Protein AF-A0A954NKF8-F1 (afdb_monomer_lite)

Radius of gyration: 33.63 Å; chains: 1; bounding box: 90×71×107 Å

pLDDT: mean 89.9, std 11.7, range [33.16, 98.81]

Structure (mmCIF, N/CA/C/O backbone):
data_AF-A0A954NKF8-F1
#
_entry.id   AF-A0A954NKF8-F1
#
loop_
_atom_site.group_PDB
_atom_site.id
_atom_site.type_symbol
_atom_site.label_atom_id
_atom_site.label_alt_id
_atom_site.label_comp_id
_atom_site.label_asym_id
_atom_site.label_entity_id
_atom_site.label_seq_id
_atom_site.pdbx_PDB_ins_code
_atom_site.Cartn_x
_atom_site.Cartn_y
_atom_site.Cartn_z
_atom_site.occupancy
_atom_site.B_iso_or_equiv
_atom_site.auth_seq_id
_atom_site.auth_comp_id
_atom_site.auth_asym_id
_atom_site.auth_atom_id
_atom_site.pdbx_PDB_model_num
ATOM 1 N N . MET A 1 1 ? -56.149 -6.174 -17.807 1.00 36.94 1 MET A N 1
ATOM 2 C CA . MET A 1 1 ? -55.760 -5.560 -16.526 1.00 36.94 1 MET A CA 1
ATOM 3 C C . MET A 1 1 ? -54.272 -5.308 -16.610 1.00 36.94 1 MET A C 1
ATOM 5 O O . MET A 1 1 ? -53.499 -6.252 -16.562 1.00 36.94 1 MET A O 1
ATOM 9 N N . THR A 1 2 ? -53.902 -4.068 -16.906 1.00 33.16 2 THR A N 1
ATOM 10 C CA . THR A 1 2 ? -52.541 -3.553 -16.732 1.00 33.16 2 THR A CA 1
ATOM 11 C C . THR A 1 2 ? -52.209 -3.615 -15.239 1.00 33.16 2 THR A C 1
ATOM 13 O O . THR A 1 2 ? -53.061 -3.211 -14.444 1.00 33.16 2 THR A O 1
ATOM 16 N N . PRO A 1 3 ? -51.048 -4.147 -14.825 1.00 40.28 3 PRO A N 1
ATOM 17 C CA . PRO A 1 3 ? -50.656 -4.071 -13.428 1.00 40.28 3 PRO A CA 1
ATOM 18 C C . PRO A 1 3 ? -50.385 -2.597 -13.118 1.00 40.28 3 PRO A C 1
ATOM 20 O O . PRO A 1 3 ? -49.596 -1.953 -13.806 1.00 40.28 3 PRO A O 1
ATOM 23 N N . SER A 1 4 ? -51.100 -2.034 -12.145 1.00 39.47 4 SER A N 1
ATOM 24 C CA . SER A 1 4 ? -50.752 -0.726 -11.603 1.00 39.47 4 SER A CA 1
ATOM 25 C C . SER A 1 4 ? -49.423 -0.876 -10.868 1.00 39.47 4 SER A C 1
ATOM 27 O O . SER A 1 4 ? -49.367 -1.603 -9.877 1.00 39.47 4 SER A O 1
ATOM 29 N N . CYS A 1 5 ? -48.369 -0.211 -11.345 1.00 38.78 5 CYS A N 1
ATOM 30 C CA . CYS A 1 5 ? -47.224 0.114 -10.501 1.00 38.78 5 CYS A CA 1
ATOM 31 C C . CYS A 1 5 ? -47.766 0.879 -9.291 1.00 38.78 5 CYS A C 1
ATOM 33 O O . CYS A 1 5 ? -48.276 1.988 -9.448 1.00 38.78 5 CYS A O 1
ATOM 35 N N . SER A 1 6 ? -47.721 0.273 -8.107 1.00 48.22 6 SER A N 1
ATOM 36 C CA . SER A 1 6 ? -47.749 1.043 -6.869 1.00 48.22 6 SER A CA 1
ATOM 37 C C . SER A 1 6 ? -46.534 1.965 -6.901 1.00 48.22 6 SER A C 1
ATOM 39 O O . SER A 1 6 ? -45.430 1.491 -7.177 1.00 48.22 6 SER A O 1
ATOM 41 N N . ALA A 1 7 ? -46.738 3.266 -6.694 1.00 60.78 7 ALA A N 1
ATOM 42 C CA . ALA A 1 7 ? -45.627 4.170 -6.433 1.00 60.78 7 ALA A CA 1
ATOM 43 C C . ALA A 1 7 ? -44.841 3.599 -5.244 1.00 60.78 7 ALA A C 1
ATOM 45 O O . ALA A 1 7 ? -45.456 3.161 -4.271 1.00 60.78 7 ALA A O 1
ATOM 46 N N . LEU A 1 8 ? -43.518 3.503 -5.375 1.00 72.62 8 LEU A N 1
ATOM 47 C CA . LEU A 1 8 ? -42.673 3.182 -4.231 1.00 72.62 8 LEU A CA 1
ATOM 48 C C . LEU A 1 8 ? -42.855 4.310 -3.215 1.00 72.62 8 LEU A C 1
ATOM 50 O O . LEU A 1 8 ? -42.860 5.475 -3.604 1.00 72.62 8 LEU A O 1
ATOM 54 N N . GLU A 1 9 ? -43.055 3.957 -1.951 1.00 90.94 9 GLU A N 1
ATOM 55 C CA . GLU A 1 9 ? -43.051 4.919 -0.851 1.00 90.94 9 GLU A CA 1
ATOM 56 C C . GLU A 1 9 ? -41.655 5.561 -0.809 1.00 90.94 9 GLU A C 1
ATOM 58 O O . GLU A 1 9 ? -40.645 4.845 -0.811 1.00 90.94 9 GLU A O 1
ATOM 63 N N . THR A 1 10 ? -41.586 6.894 -0.841 1.00 92.31 10 THR A N 1
ATOM 64 C CA . THR A 1 10 ? -40.329 7.654 -0.863 1.00 92.31 10 THR A CA 1
ATOM 65 C C . THR A 1 10 ? -40.210 8.576 0.348 1.00 92.31 10 THR A C 1
ATOM 67 O O . THR A 1 10 ? -41.198 8.974 0.964 1.00 92.31 10 THR A O 1
ATOM 70 N N . GLY A 1 11 ? -38.968 8.899 0.698 1.00 93.62 11 GLY A N 1
ATOM 71 C CA . GLY A 1 11 ? -38.598 9.960 1.629 1.00 93.62 11 GLY A CA 1
ATOM 72 C C . GLY A 1 11 ? -37.451 10.790 1.053 1.00 93.62 11 GLY A C 1
ATOM 73 O O . GLY A 1 11 ? -36.958 10.520 -0.047 1.00 93.62 11 GLY A O 1
ATOM 74 N N . GLN A 1 12 ? -37.013 11.814 1.783 1.00 94.44 12 GLN A N 1
ATOM 75 C CA . GLN A 1 12 ? -35.917 12.686 1.356 1.00 94.44 12 GLN A CA 1
ATOM 76 C C . GLN A 1 12 ? -34.671 12.496 2.214 1.00 94.44 12 GLN A C 1
ATOM 78 O O . GLN A 1 12 ? -34.742 12.543 3.437 1.00 94.44 12 GLN A O 1
ATOM 83 N N . LEU A 1 13 ? -33.513 12.378 1.573 1.00 94.38 13 LEU A N 1
ATOM 84 C CA . LEU A 1 13 ? -32.202 12.472 2.205 1.00 94.38 13 LEU A CA 1
ATOM 85 C C . LEU A 1 13 ? -31.575 13.828 1.884 1.00 94.38 13 LEU A C 1
ATOM 87 O O . LEU A 1 13 ? -31.317 14.128 0.723 1.00 94.38 13 LEU A O 1
ATOM 91 N N . VAL A 1 14 ? -31.267 14.622 2.902 1.00 94.56 14 VAL A N 1
ATOM 92 C CA . VAL A 1 14 ? -30.462 15.843 2.765 1.00 94.56 14 VAL A CA 1
ATOM 93 C C . VAL A 1 14 ? -29.092 15.577 3.363 1.00 94.56 14 VAL A C 1
ATOM 95 O O . VAL A 1 14 ? -28.985 15.310 4.558 1.00 94.56 14 VAL A O 1
ATOM 98 N N . VAL A 1 15 ? -28.034 15.661 2.557 1.00 91.50 15 VAL A N 1
ATOM 99 C CA . VAL A 1 15 ? -26.662 15.453 3.044 1.00 91.50 15 VAL A CA 1
ATOM 100 C C . VAL A 1 15 ? -25.975 16.802 3.218 1.00 91.50 15 VAL A C 1
ATOM 102 O O . VAL A 1 15 ? -25.683 17.494 2.243 1.00 91.50 15 VAL A O 1
ATOM 105 N N . ALA A 1 16 ? -25.727 17.187 4.466 1.00 90.69 16 ALA A N 1
ATOM 106 C CA . ALA A 1 16 ? -25.085 18.438 4.836 1.00 90.69 16 ALA A CA 1
ATOM 107 C C . ALA A 1 16 ? -23.667 18.168 5.356 1.00 90.69 16 ALA A C 1
ATOM 109 O O . ALA A 1 16 ? -23.477 17.735 6.492 1.00 90.69 16 ALA A O 1
ATOM 110 N N . VAL A 1 17 ? -22.657 18.427 4.524 1.00 90.81 17 VAL A N 1
ATOM 111 C CA . VAL A 1 17 ? -21.244 18.257 4.884 1.00 90.81 17 VAL A CA 1
ATOM 112 C C . VAL A 1 17 ? -20.531 19.600 4.887 1.00 90.81 17 VAL A C 1
ATOM 114 O O . VAL A 1 17 ? -20.673 20.402 3.960 1.00 90.81 17 VAL A O 1
ATOM 117 N N . THR A 1 18 ? -19.757 19.834 5.943 1.00 90.75 18 THR A N 1
ATOM 118 C CA . THR A 1 18 ? -18.927 21.033 6.107 1.00 90.75 18 THR A CA 1
ATOM 119 C C . THR A 1 18 ? -17.443 20.691 6.183 1.00 90.75 18 THR A C 1
ATOM 121 O O . THR A 1 18 ? -17.066 19.561 6.504 1.00 90.75 18 THR A O 1
ATOM 124 N N . ASP A 1 19 ? -16.585 21.664 5.891 1.00 85.00 19 ASP A N 1
ATOM 125 C CA . ASP A 1 19 ? -15.143 21.557 6.099 1.00 85.00 19 ASP A CA 1
ATOM 126 C C . ASP A 1 19 ? -14.715 21.862 7.552 1.00 85.00 19 ASP A C 1
ATOM 128 O O . ASP A 1 19 ? -15.508 22.170 8.451 1.00 85.00 19 ASP A O 1
ATOM 132 N N . GLY A 1 20 ? -13.404 21.807 7.795 1.00 75.31 20 GLY A N 1
ATOM 133 C CA . GLY A 1 20 ? -12.799 22.152 9.081 1.00 75.31 20 GLY A CA 1
ATOM 134 C C . GLY A 1 20 ? -13.028 23.604 9.534 1.00 75.31 20 GLY A C 1
ATOM 135 O O . GLY A 1 20 ? -12.836 23.890 10.712 1.00 75.31 20 GLY A O 1
ATOM 136 N N . GLN A 1 21 ? -13.472 24.511 8.668 1.00 75.81 21 GLN A N 1
ATOM 137 C CA . GLN A 1 21 ? -13.797 25.907 8.988 1.00 75.81 21 GLN A CA 1
ATOM 138 C C . GLN A 1 21 ? -15.314 26.167 9.047 1.00 75.81 21 GLN A C 1
ATOM 140 O O . GLN A 1 21 ? -15.734 27.300 9.281 1.00 75.81 21 GLN A O 1
ATOM 145 N N . GLY A 1 22 ? -16.143 25.129 8.881 1.00 76.81 22 GLY A N 1
ATOM 146 C CA . GLY A 1 22 ? -17.603 25.243 8.841 1.00 76.81 22 GLY A CA 1
ATOM 147 C C . GLY A 1 22 ? -18.142 25.744 7.497 1.00 76.81 22 GLY A C 1
ATOM 148 O O . GLY A 1 22 ? -19.313 26.110 7.411 1.00 76.81 22 GLY A O 1
ATOM 149 N N . GLY A 1 23 ? -17.302 25.783 6.461 1.00 84.38 23 GLY A N 1
ATOM 150 C CA . GLY A 1 23 ? -17.681 26.090 5.091 1.00 84.38 23 GLY A CA 1
ATOM 151 C C . GLY A 1 23 ? -18.401 24.919 4.431 1.00 84.38 23 GLY A C 1
ATOM 152 O O . GLY A 1 23 ? -18.084 23.754 4.663 1.00 84.38 23 GLY A O 1
ATOM 153 N N . ASN A 1 24 ? -19.377 25.243 3.595 1.00 87.31 24 ASN A N 1
ATOM 154 C CA . ASN A 1 24 ? -20.095 24.285 2.767 1.00 87.31 24 ASN A CA 1
ATOM 155 C C . ASN A 1 24 ? -19.188 23.755 1.646 1.00 87.31 24 ASN A C 1
ATOM 157 O O . ASN A 1 24 ? -18.504 24.550 1.006 1.00 87.31 24 ASN A O 1
ATOM 161 N N . VAL A 1 25 ? -19.195 22.440 1.395 1.00 90.50 25 VAL A N 1
ATOM 162 C CA . VAL A 1 25 ? -18.339 21.813 0.371 1.00 90.50 25 VAL A CA 1
ATOM 163 C C . VAL A 1 25 ? -19.092 20.809 -0.496 1.00 90.50 25 VAL A C 1
ATOM 165 O O . VAL A 1 25 ? -20.020 20.151 -0.024 1.00 90.50 25 VAL A O 1
ATOM 168 N N . ALA A 1 26 ? -18.654 20.649 -1.746 1.00 94.25 26 ALA A N 1
ATOM 169 C CA . ALA A 1 26 ? -18.991 19.484 -2.562 1.00 94.25 26 ALA A CA 1
ATOM 170 C C . ALA A 1 26 ? -18.210 18.229 -2.126 1.00 94.25 26 ALA A C 1
ATOM 172 O O . ALA A 1 26 ? -17.082 18.333 -1.614 1.00 94.25 26 ALA A O 1
ATOM 173 N N . PHE A 1 27 ? -18.802 17.051 -2.349 1.00 95.81 27 PHE A N 1
ATOM 174 C CA . PHE A 1 27 ? -18.235 15.742 -1.999 1.00 95.81 27 PHE A CA 1
ATOM 175 C C . PHE A 1 27 ? -18.792 14.606 -2.861 1.00 95.81 27 PHE A C 1
ATOM 177 O O . PHE A 1 27 ? -19.861 14.716 -3.467 1.00 95.81 27 PHE A O 1
ATOM 184 N N . ARG A 1 28 ? -18.058 13.491 -2.882 1.00 96.62 28 ARG A N 1
ATOM 185 C CA . ARG A 1 28 ? -18.485 12.224 -3.478 1.00 96.62 28 ARG A CA 1
ATOM 186 C C . ARG A 1 28 ? -19.195 11.373 -2.436 1.00 96.62 28 ARG A C 1
ATOM 188 O O . ARG A 1 28 ? -18.760 11.309 -1.288 1.00 96.62 28 ARG A O 1
ATOM 195 N N . ILE A 1 29 ? -20.238 10.670 -2.856 1.00 96.56 29 ILE A N 1
ATOM 196 C CA . ILE A 1 29 ? -20.943 9.682 -2.044 1.00 96.56 29 ILE A CA 1
ATOM 197 C C . ILE A 1 29 ? -21.120 8.375 -2.821 1.00 96.56 29 ILE A C 1
ATOM 199 O O . ILE A 1 29 ? -21.494 8.369 -3.994 1.00 96.56 29 ILE A O 1
ATOM 203 N N . HIS A 1 30 ? -20.846 7.269 -2.138 1.00 96.44 30 HIS A N 1
ATOM 204 C CA . HIS A 1 30 ? -21.236 5.915 -2.519 1.00 96.44 30 HIS A CA 1
ATOM 205 C C . HIS A 1 30 ? -22.411 5.543 -1.637 1.00 96.44 30 HIS A C 1
ATOM 207 O O . HIS A 1 30 ? -22.286 5.604 -0.415 1.00 96.44 30 HIS A O 1
ATOM 213 N N . LEU A 1 31 ? -23.542 5.182 -2.228 1.00 96.31 31 LEU A N 1
ATOM 214 C CA . LEU A 1 31 ? -24.757 4.869 -1.484 1.00 96.31 31 LEU A CA 1
ATOM 215 C C . LEU A 1 31 ? -25.280 3.512 -1.942 1.00 96.31 31 LEU A C 1
ATOM 217 O O . LEU A 1 31 ? -25.488 3.299 -3.137 1.00 96.31 31 LEU A O 1
ATOM 221 N N . LYS A 1 32 ? -25.471 2.597 -0.994 1.00 96.62 32 LYS A N 1
ATOM 222 C CA . LYS A 1 32 ? -25.982 1.247 -1.241 1.00 96.62 32 LYS A CA 1
ATOM 223 C C . LYS A 1 32 ? -27.202 0.982 -0.378 1.00 96.62 32 LYS A C 1
ATOM 225 O O . LYS A 1 32 ? -27.255 1.451 0.758 1.00 96.62 32 LYS A O 1
ATOM 230 N N . ASP A 1 33 ? -28.172 0.254 -0.907 1.00 95.44 33 ASP A N 1
ATOM 231 C CA . ASP A 1 33 ? -29.338 -0.178 -0.138 1.00 95.44 33 ASP A CA 1
ATOM 232 C C . ASP A 1 33 ? -29.016 -1.377 0.777 1.00 95.44 33 ASP A C 1
ATOM 234 O O . ASP A 1 33 ? -27.904 -1.914 0.781 1.00 95.44 33 ASP A O 1
ATOM 238 N N . ALA A 1 34 ? -30.004 -1.827 1.550 1.00 92.19 34 ALA A N 1
ATOM 239 C CA . ALA A 1 34 ? -29.872 -2.969 2.456 1.00 92.19 34 ALA A CA 1
ATOM 240 C C . ALA A 1 34 ? -29.464 -4.291 1.770 1.00 92.19 34 ALA A C 1
ATOM 242 O O . ALA A 1 34 ? -28.945 -5.189 2.437 1.00 92.19 34 ALA A O 1
ATOM 243 N N . SER A 1 35 ? -29.700 -4.432 0.461 1.00 91.81 35 SER A N 1
ATOM 244 C CA . SER A 1 35 ? -29.277 -5.593 -0.333 1.00 91.81 35 SER A CA 1
ATOM 245 C C . SER A 1 35 ? -27.851 -5.463 -0.880 1.00 91.81 35 SER A C 1
ATOM 247 O O . SER A 1 35 ? -27.286 -6.446 -1.359 1.00 91.81 35 SER A O 1
ATOM 249 N N . GLY A 1 36 ? -27.243 -4.282 -0.736 1.00 90.38 36 GLY A N 1
ATOM 250 C CA . GLY A 1 36 ? -25.920 -3.950 -1.250 1.00 90.38 36 GLY A CA 1
ATOM 251 C C . GLY A 1 36 ? -25.934 -3.405 -2.679 1.00 90.38 36 GLY A C 1
ATOM 252 O O . GLY A 1 36 ? -24.856 -3.181 -3.236 1.00 90.38 36 GLY A O 1
ATOM 253 N N . GLU A 1 37 ? -27.113 -3.176 -3.260 1.00 94.12 37 GLU A N 1
ATOM 254 C CA . GLU A 1 37 ? -27.266 -2.606 -4.598 1.00 94.12 37 GLU A CA 1
ATOM 255 C C . GLU A 1 37 ? -27.004 -1.098 -4.575 1.00 94.12 37 GLU A C 1
ATOM 257 O O . GLU A 1 37 ? -27.344 -0.396 -3.620 1.00 94.12 37 GLU A O 1
ATOM 262 N N . VAL A 1 38 ? -26.368 -0.596 -5.633 1.00 94.94 38 VAL A N 1
ATOM 263 C CA . VAL A 1 38 ? -26.006 0.821 -5.768 1.00 94.94 38 VAL A CA 1
ATOM 264 C C . VAL A 1 38 ? -27.253 1.668 -5.994 1.00 94.94 38 VAL A C 1
ATOM 266 O O . VAL A 1 38 ? -28.068 1.386 -6.873 1.00 94.94 38 VAL A O 1
ATOM 269 N N . VAL A 1 39 ? -27.347 2.774 -5.262 1.00 93.69 39 VAL A N 1
ATOM 270 C CA . VAL A 1 39 ? -28.389 3.780 -5.452 1.00 93.69 39 VAL A CA 1
ATOM 271 C C . VAL A 1 39 ? -27.973 4.770 -6.535 1.00 93.69 39 VAL A C 1
ATOM 273 O O . VAL A 1 39 ? -26.917 5.396 -6.452 1.00 93.69 39 VAL A O 1
ATOM 276 N N . HIS A 1 40 ? -28.841 4.949 -7.529 1.00 92.31 40 HIS A N 1
ATOM 277 C CA . HIS A 1 40 ? -28.651 5.894 -8.626 1.00 92.31 40 HIS A CA 1
ATOM 278 C C . HIS A 1 40 ? -29.633 7.071 -8.502 1.00 92.31 40 HIS A C 1
ATOM 280 O O . HIS A 1 40 ? -30.739 7.005 -9.049 1.00 92.31 40 HIS A O 1
ATOM 286 N N . PRO A 1 41 ? -29.267 8.162 -7.812 1.00 86.88 41 PRO A N 1
ATOM 287 C CA . PRO A 1 41 ? -30.096 9.360 -7.791 1.00 86.88 41 PRO A CA 1
ATOM 288 C C . PRO A 1 41 ? -30.175 10.007 -9.178 1.00 86.88 41 PRO A C 1
ATOM 290 O O . PRO A 1 41 ? -29.179 10.137 -9.893 1.00 86.88 41 PRO A O 1
ATOM 293 N N . GLU A 1 42 ? -31.375 10.430 -9.566 1.00 78.81 42 GLU A N 1
ATOM 294 C CA . GLU A 1 42 ? -31.565 11.250 -10.762 1.00 78.81 42 GLU A CA 1
ATOM 295 C C . GLU A 1 42 ? -31.019 12.671 -10.514 1.00 78.81 42 GLU A C 1
ATOM 297 O O . GLU A 1 42 ? -30.987 13.140 -9.379 1.00 78.81 42 GLU A O 1
ATOM 302 N N . SER A 1 43 ? -30.618 13.383 -11.575 1.00 82.69 43 SER A N 1
ATOM 303 C CA . SER A 1 43 ? -30.229 14.813 -11.574 1.00 82.69 43 SER A CA 1
ATOM 304 C C . SER A 1 43 ? -28.874 15.228 -10.979 1.00 82.69 43 SER A C 1
ATOM 306 O O . SER A 1 43 ? -28.563 16.419 -10.979 1.00 82.69 43 SER A O 1
ATOM 308 N N . VAL A 1 44 ? -28.027 14.284 -10.569 1.00 92.31 44 VAL A N 1
ATOM 309 C CA . VAL A 1 44 ? -26.663 14.567 -10.081 1.00 92.31 44 VAL A CA 1
ATOM 310 C C . VAL A 1 44 ? -25.608 13.848 -10.930 1.00 92.31 44 VAL A C 1
ATOM 312 O O . VAL A 1 44 ? -25.918 12.808 -11.518 1.00 92.31 44 VAL A O 1
ATOM 315 N N . PRO A 1 45 ? -24.364 14.362 -11.025 1.00 95.56 45 PRO A N 1
ATOM 316 C CA . PRO A 1 45 ? -23.288 13.667 -11.725 1.00 95.56 45 PRO A CA 1
ATOM 317 C C . PRO A 1 45 ? -23.036 12.290 -11.110 1.00 95.56 45 PRO A C 1
ATOM 319 O O . PRO A 1 45 ? -22.474 12.179 -10.021 1.00 95.56 45 PRO A O 1
ATOM 322 N N . PHE A 1 46 ? -23.455 11.245 -11.819 1.00 96.12 46 PHE A N 1
ATOM 323 C CA . PHE A 1 46 ? -23.305 9.852 -11.412 1.00 96.12 46 PHE A CA 1
ATOM 324 C C . PHE A 1 46 ? -22.252 9.141 -12.267 1.00 96.12 46 PHE A C 1
ATOM 326 O O . PHE A 1 46 ? -22.071 9.425 -13.463 1.00 96.12 46 PHE A O 1
ATOM 333 N N . TRP A 1 47 ? -21.557 8.186 -11.657 1.00 96.06 47 TRP A N 1
ATOM 334 C CA . TRP A 1 47 ? -20.701 7.245 -12.353 1.00 96.06 47 TRP A CA 1
ATOM 335 C C . TRP A 1 47 ? -20.569 5.927 -11.592 1.00 96.06 47 TRP A C 1
ATOM 337 O O . TRP A 1 47 ? -20.079 5.906 -10.470 1.00 96.06 47 TRP A O 1
ATOM 347 N N . HIS A 1 48 ? -20.919 4.822 -12.252 1.00 94.50 48 HIS A N 1
ATOM 348 C CA . HIS A 1 48 ? -20.756 3.450 -11.765 1.00 94.50 48 HIS A CA 1
ATOM 349 C C . HIS A 1 48 ? -21.425 3.148 -10.408 1.00 94.50 48 HIS A C 1
ATOM 351 O O . HIS A 1 48 ? -22.500 2.560 -10.394 1.00 94.50 48 HIS A O 1
ATOM 357 N N . ASP A 1 49 ? -20.797 3.516 -9.293 1.00 94.44 49 ASP A N 1
ATOM 358 C CA . ASP A 1 49 ? -21.242 3.266 -7.918 1.00 94.44 49 ASP A CA 1
ATOM 359 C C . ASP A 1 49 ? -21.313 4.517 -7.029 1.00 94.44 49 ASP A C 1
ATOM 361 O O . ASP A 1 49 ? -21.670 4.423 -5.853 1.00 94.44 49 ASP A O 1
ATOM 365 N N . HIS A 1 50 ? -20.999 5.686 -7.586 1.00 96.12 50 HIS A N 1
ATOM 366 C CA . HIS A 1 50 ? -20.933 6.937 -6.846 1.00 96.12 50 HIS A CA 1
ATOM 367 C C . HIS A 1 50 ? -21.556 8.096 -7.608 1.00 96.12 50 HIS A C 1
ATOM 369 O O . HIS A 1 50 ? -21.716 8.084 -8.830 1.00 96.12 50 HIS A O 1
ATOM 375 N N . PHE A 1 51 ? -21.853 9.150 -6.863 1.00 96.44 51 PHE A N 1
ATOM 376 C CA . PHE A 1 51 ? -22.273 10.430 -7.405 1.00 96.44 51 PHE A CA 1
ATOM 377 C C . PHE A 1 51 ? -21.711 11.581 -6.575 1.00 96.44 51 PHE A C 1
ATOM 379 O O . PHE A 1 51 ? -21.195 11.383 -5.472 1.00 96.44 51 PHE A O 1
ATOM 386 N N . VAL A 1 52 ? -21.772 12.789 -7.128 1.00 96.12 52 VAL A N 1
ATOM 387 C CA . VAL A 1 52 ? -21.278 14.008 -6.481 1.00 96.12 52 VAL A CA 1
ATOM 388 C C . VAL A 1 52 ? -22.426 14.970 -6.224 1.00 96.12 52 VAL A C 1
ATOM 390 O O . VAL A 1 52 ? -23.260 15.195 -7.098 1.00 96.12 52 VAL A O 1
ATOM 393 N N . VAL A 1 53 ? -22.440 15.561 -5.031 1.00 93.31 53 VAL A N 1
ATOM 394 C CA . VAL A 1 53 ? -23.420 16.577 -4.633 1.00 93.31 53 VAL A CA 1
ATOM 395 C C . VAL A 1 53 ? -22.753 17.740 -3.911 1.00 93.31 53 VAL A C 1
ATOM 397 O O . VAL A 1 53 ? -21.673 17.610 -3.330 1.00 93.31 53 VAL A O 1
ATOM 400 N N . GLU A 1 54 ? -23.432 18.881 -3.935 1.00 91.25 54 GLU A N 1
ATOM 401 C CA . GLU A 1 54 ? -23.174 19.983 -3.016 1.00 91.25 54 GLU A CA 1
ATOM 402 C C . GLU A 1 54 ? -23.909 19.735 -1.695 1.00 91.25 54 GLU A C 1
ATOM 404 O O . GLU A 1 54 ? -24.967 19.100 -1.643 1.00 91.25 54 GLU A O 1
ATOM 409 N N . THR A 1 55 ? -23.358 20.259 -0.608 1.00 90.38 55 THR A N 1
ATOM 410 C CA . THR A 1 55 ? -23.997 20.187 0.706 1.00 90.38 55 THR A CA 1
ATOM 411 C C . THR A 1 55 ? -25.397 20.809 0.713 1.00 90.38 55 THR A C 1
ATOM 413 O O . THR A 1 55 ? -25.640 21.877 0.147 1.00 90.38 55 THR A O 1
ATOM 416 N N . GLY A 1 56 ? -26.334 20.123 1.364 1.00 88.81 56 GLY A N 1
ATOM 417 C CA . GLY A 1 56 ? -27.739 20.514 1.432 1.00 88.81 56 GLY A CA 1
ATOM 418 C C . GLY A 1 56 ? -28.579 20.083 0.227 1.00 88.81 56 GLY A C 1
ATOM 419 O O . GLY A 1 56 ? -29.773 20.380 0.201 1.00 88.81 56 GLY A O 1
ATOM 420 N N . HIS A 1 57 ? -28.004 19.375 -0.752 1.00 89.88 57 HIS A N 1
ATOM 421 C CA . HIS A 1 57 ? -28.781 18.782 -1.838 1.00 89.88 57 HIS A CA 1
ATOM 422 C C . HIS A 1 57 ? -29.720 17.688 -1.298 1.00 89.88 57 HIS A C 1
ATOM 424 O O . HIS A 1 57 ? -29.301 16.834 -0.512 1.00 89.88 57 HIS A O 1
ATOM 430 N N . ALA A 1 58 ? -30.988 17.730 -1.715 1.00 91.38 58 ALA A N 1
ATOM 431 C CA . ALA A 1 58 ? -32.015 16.773 -1.315 1.00 91.38 58 ALA A CA 1
ATOM 432 C C . ALA A 1 58 ? -32.156 15.667 -2.369 1.00 91.38 58 ALA A C 1
ATOM 434 O O . ALA A 1 58 ? -32.362 15.954 -3.546 1.00 91.38 58 ALA A O 1
ATOM 435 N N . LEU A 1 59 ? -32.074 14.414 -1.935 1.00 92.00 59 LEU A N 1
ATOM 436 C CA . LEU A 1 59 ? -32.229 13.218 -2.754 1.00 92.00 59 LEU A CA 1
ATOM 437 C C . LEU A 1 59 ? -33.544 12.539 -2.389 1.00 92.00 59 LEU A C 1
ATOM 439 O O . LEU A 1 59 ? -33.788 12.260 -1.217 1.00 92.00 59 LEU A O 1
ATOM 443 N N . GLU A 1 60 ? -34.381 12.251 -3.378 1.00 93.19 60 GLU A N 1
ATOM 444 C CA . GLU A 1 60 ? -35.576 11.435 -3.172 1.00 93.19 60 GLU A CA 1
ATOM 445 C C . GLU A 1 60 ? -35.201 9.953 -3.271 1.00 93.19 60 GLU A C 1
ATOM 447 O O . GLU A 1 60 ? -34.656 9.516 -4.285 1.00 93.19 60 GLU A O 1
ATOM 452 N N . LEU A 1 61 ? -35.457 9.191 -2.206 1.00 92.88 61 LEU A N 1
ATOM 453 C CA . LEU A 1 61 ? -35.053 7.791 -2.079 1.00 92.88 61 LEU A CA 1
ATOM 454 C C . LEU A 1 61 ? -36.236 6.922 -1.632 1.00 92.88 61 LEU A C 1
ATOM 456 O O . LEU A 1 61 ? -37.052 7.380 -0.829 1.00 92.88 61 LEU A O 1
ATOM 460 N N . PRO A 1 62 ? -36.329 5.658 -2.084 1.00 94.00 62 PRO A N 1
ATOM 461 C CA . PRO A 1 62 ? -37.276 4.702 -1.520 1.00 94.00 62 PRO A CA 1
ATOM 462 C C . PRO A 1 62 ? -37.099 4.528 -0.006 1.00 94.00 62 PRO A C 1
ATOM 464 O O . PRO A 1 62 ? -35.982 4.595 0.514 1.00 94.00 62 PRO A O 1
ATOM 467 N N . VAL A 1 63 ? -38.190 4.246 0.702 1.00 95.19 63 VAL A N 1
ATOM 468 C CA . VAL A 1 63 ? -38.152 3.886 2.128 1.00 95.19 63 VAL A CA 1
ATOM 469 C C . VAL A 1 63 ? -37.285 2.642 2.334 1.00 95.19 63 VAL A C 1
ATOM 471 O O . VAL A 1 63 ? -37.452 1.635 1.645 1.00 95.19 63 VAL A O 1
ATOM 474 N N . GLY A 1 64 ? -36.355 2.696 3.290 1.00 95.25 64 GLY A N 1
ATOM 475 C CA . GLY A 1 64 ? -35.437 1.587 3.545 1.00 95.25 64 GLY A CA 1
ATOM 476 C C . GLY A 1 64 ? -34.178 1.964 4.318 1.00 95.25 64 GLY A C 1
ATOM 477 O O . GLY A 1 64 ? -33.962 3.120 4.679 1.00 95.25 64 GLY A O 1
ATOM 478 N N . GLU A 1 65 ? -33.347 0.957 4.583 1.00 96.88 65 GLU A N 1
ATOM 479 C CA . GLU A 1 65 ? -32.011 1.132 5.156 1.00 96.88 65 GLU A CA 1
ATOM 480 C C . GLU A 1 65 ? -30.956 1.259 4.055 1.00 96.88 65 GLU A C 1
ATOM 482 O O . GLU A 1 65 ? -31.019 0.569 3.035 1.00 96.88 65 GLU A O 1
ATOM 487 N N . TYR A 1 66 ? -29.966 2.112 4.305 1.00 97.06 66 TYR A N 1
ATOM 488 C CA . TYR A 1 66 ? -28.878 2.408 3.384 1.00 97.06 66 TYR A CA 1
ATOM 489 C C . TYR A 1 66 ? -27.538 2.466 4.112 1.00 97.06 66 TYR A C 1
ATOM 491 O O . TYR A 1 66 ? -27.462 2.860 5.280 1.00 97.06 66 TYR A O 1
ATOM 499 N N . HIS A 1 67 ? -26.471 2.154 3.386 1.00 97.19 67 HIS A N 1
ATOM 500 C CA . HIS A 1 67 ? -25.081 2.332 3.794 1.00 97.19 67 HIS A CA 1
ATOM 501 C C . HIS A 1 67 ? -24.427 3.364 2.890 1.00 97.19 67 HIS A C 1
ATOM 503 O O . HIS A 1 67 ? -24.617 3.327 1.673 1.00 97.19 67 HIS A O 1
ATOM 509 N N . TYR A 1 68 ? -23.635 4.259 3.471 1.00 96.00 68 TYR A N 1
ATOM 510 C CA . TYR A 1 68 ? -22.939 5.292 2.715 1.00 96.00 68 TYR A CA 1
ATOM 511 C C . TYR A 1 68 ? -21.442 5.325 3.025 1.00 96.00 68 TYR A C 1
ATOM 513 O O . TYR A 1 68 ? -21.042 5.104 4.169 1.00 96.00 68 TYR A O 1
ATOM 521 N N . ASP A 1 69 ? -20.649 5.677 2.012 1.00 95.75 69 ASP A N 1
ATOM 522 C CA . ASP A 1 69 ? -19.296 6.224 2.147 1.00 95.75 69 ASP A CA 1
ATOM 523 C C . ASP A 1 69 ? -19.274 7.624 1.523 1.00 95.75 69 ASP A C 1
ATOM 525 O O . ASP A 1 69 ? -19.657 7.791 0.367 1.00 95.75 69 ASP A O 1
ATOM 529 N N . ILE A 1 70 ? -18.795 8.625 2.254 1.00 96.25 70 ILE A N 1
ATOM 530 C CA . ILE A 1 70 ? -18.628 10.006 1.798 1.00 96.25 70 ILE A CA 1
ATOM 531 C C . ILE A 1 70 ? -17.135 10.345 1.787 1.00 96.25 70 ILE A C 1
ATOM 533 O O . ILE A 1 70 ? -16.412 10.101 2.758 1.00 96.25 70 ILE A O 1
ATOM 537 N N . GLU A 1 71 ? -16.661 10.894 0.671 1.00 95.38 71 GLU A N 1
ATOM 538 C CA . GLU A 1 71 ? -15.240 11.099 0.386 1.00 95.38 71 GLU A CA 1
ATOM 539 C C . GLU A 1 71 ? -14.988 12.485 -0.234 1.00 95.38 71 GLU A C 1
ATOM 541 O O . GLU A 1 71 ? -15.821 13.008 -0.978 1.00 95.38 71 GLU A O 1
ATOM 546 N N . LYS A 1 72 ? -13.811 13.061 0.055 1.00 94.44 72 LYS A N 1
ATOM 547 C CA . LYS A 1 72 ? -13.312 14.311 -0.541 1.00 94.44 72 LYS A CA 1
ATOM 548 C C . LYS A 1 72 ? -11.828 14.192 -0.899 1.00 94.44 72 LYS A C 1
ATOM 550 O O . LYS A 1 72 ? -10.979 14.867 -0.334 1.00 94.44 72 LYS A O 1
ATOM 555 N N . GLY A 1 73 ? -11.487 13.262 -1.790 1.00 93.25 73 GLY A N 1
ATOM 556 C CA . GLY A 1 73 ? -10.088 12.924 -2.077 1.00 93.25 73 GLY A CA 1
ATOM 557 C C . GLY A 1 73 ? -9.327 12.302 -0.882 1.00 93.25 73 GLY A C 1
ATOM 558 O O . GLY A 1 73 ? -9.916 12.014 0.158 1.00 93.25 73 GLY A O 1
ATOM 559 N N . PRO A 1 74 ? -8.011 12.050 -1.023 1.00 94.25 74 PRO A N 1
ATOM 560 C CA . PRO A 1 74 ? -7.185 11.362 -0.023 1.00 94.25 74 PRO A CA 1
ATOM 561 C C . PRO A 1 74 ? -6.697 12.265 1.122 1.00 94.25 74 PRO A C 1
ATOM 563 O O . PRO A 1 74 ? -6.150 11.767 2.103 1.00 94.25 74 PRO A O 1
ATOM 566 N N . GLU A 1 75 ? -6.878 13.583 1.007 1.00 94.62 75 GLU A N 1
ATOM 567 C CA . GLU A 1 75 ? -6.457 14.577 2.008 1.00 94.62 75 GLU A CA 1
ATOM 568 C C . GLU A 1 75 ? -7.428 14.699 3.187 1.00 94.62 75 GLU A C 1
ATOM 570 O O . GLU A 1 75 ? -7.126 15.374 4.171 1.00 94.62 75 GLU A O 1
ATOM 575 N N . PHE A 1 76 ? -8.575 14.025 3.116 1.00 93.62 76 PHE A N 1
ATOM 576 C CA . PHE A 1 76 ? -9.619 14.038 4.132 1.00 93.62 76 PHE A CA 1
ATOM 577 C C . PHE A 1 76 ? -9.971 12.618 4.568 1.00 93.62 76 PHE A C 1
ATOM 579 O O . PHE A 1 76 ? -9.932 11.686 3.762 1.00 93.62 76 PHE A O 1
ATOM 586 N N . LEU A 1 77 ? -10.344 12.457 5.838 1.00 91.88 77 LEU A N 1
ATOM 587 C CA . LEU A 1 77 ? -10.849 11.186 6.352 1.00 91.88 77 LEU A CA 1
ATOM 588 C C . LEU A 1 77 ? -12.180 10.815 5.686 1.00 91.88 77 LEU A C 1
ATOM 590 O O . LEU A 1 77 ? -13.091 11.643 5.592 1.00 91.88 77 LEU A O 1
ATOM 594 N N . ARG A 1 78 ? -12.294 9.557 5.245 1.00 91.88 78 ARG A N 1
ATOM 595 C CA . ARG A 1 78 ? -13.550 8.977 4.758 1.00 91.88 78 ARG A CA 1
ATOM 596 C C . ARG A 1 78 ? -14.566 8.919 5.892 1.00 91.88 78 ARG A C 1
ATOM 598 O O . ARG A 1 78 ? -14.246 8.527 7.013 1.00 91.88 78 ARG A O 1
ATOM 605 N N . LEU A 1 79 ? -15.809 9.247 5.566 1.00 93.81 79 LEU A N 1
ATOM 606 C CA . LEU A 1 79 ? -16.942 9.137 6.471 1.00 93.81 79 LEU A CA 1
ATOM 607 C C . LEU A 1 79 ? -17.824 7.977 6.015 1.00 93.81 79 LEU A C 1
ATOM 609 O O . LEU A 1 79 ? -18.236 7.950 4.861 1.00 93.81 79 LEU A O 1
ATOM 613 N N . SER A 1 80 ? -18.149 7.051 6.911 1.00 94.50 80 SER A N 1
ATOM 614 C CA . SER A 1 80 ? -18.988 5.893 6.587 1.00 94.50 80 SER A CA 1
ATOM 615 C C . SER A 1 80 ? -20.080 5.717 7.630 1.00 94.50 80 SER A C 1
ATOM 617 O O . SER A 1 80 ? -19.903 6.073 8.797 1.00 94.50 80 SER A O 1
ATOM 619 N N . GLY A 1 81 ? -21.220 5.160 7.235 1.00 95.06 81 GLY A N 1
ATOM 620 C CA . GLY A 1 81 ? -22.297 4.891 8.180 1.00 95.06 81 GLY A CA 1
ATOM 621 C C . GLY A 1 81 ? -23.516 4.234 7.557 1.00 95.06 81 GLY A C 1
ATOM 622 O O . GLY A 1 81 ? -23.489 3.767 6.417 1.00 95.06 81 GLY A O 1
ATOM 623 N N . LYS A 1 82 ? -24.589 4.188 8.347 1.00 95.50 82 LYS A N 1
ATOM 624 C CA . LYS A 1 82 ? -25.904 3.699 7.932 1.00 95.50 82 LYS A CA 1
ATOM 625 C C . LYS A 1 82 ? -26.966 4.746 8.221 1.00 95.50 82 LYS A C 1
ATOM 627 O O . LYS A 1 82 ? -26.826 5.514 9.171 1.00 95.50 82 LYS A O 1
ATOM 632 N N . LEU A 1 83 ? -28.029 4.745 7.431 1.00 94.94 83 LEU A N 1
ATOM 633 C CA . LEU A 1 83 ? -29.196 5.594 7.640 1.00 94.94 83 LEU A CA 1
ATOM 634 C C . LEU A 1 83 ? -30.476 4.864 7.235 1.00 94.94 83 LEU A C 1
ATOM 636 O O . LEU A 1 83 ? -30.433 3.888 6.486 1.00 94.94 83 LEU A O 1
ATOM 640 N N . THR A 1 84 ? -31.611 5.361 7.715 1.00 96.31 84 THR A N 1
ATOM 641 C CA . THR A 1 84 ? -32.939 4.856 7.358 1.00 96.31 84 THR A CA 1
ATOM 642 C C . THR A 1 84 ? -33.761 6.003 6.789 1.00 96.31 84 THR A C 1
ATOM 644 O O . THR A 1 84 ? -33.844 7.062 7.411 1.00 96.31 84 THR A O 1
ATOM 647 N N . ILE A 1 85 ? -34.361 5.784 5.622 1.00 96.44 85 ILE A N 1
ATOM 648 C CA . ILE A 1 85 ? -35.318 6.700 4.996 1.00 96.44 85 ILE A CA 1
ATOM 649 C C . ILE A 1 85 ? -36.725 6.232 5.353 1.00 96.44 85 ILE A C 1
ATOM 651 O O . ILE A 1 85 ? -37.051 5.063 5.136 1.00 96.44 85 ILE A O 1
ATOM 655 N N . ALA A 1 86 ? -37.533 7.136 5.904 1.00 94.69 86 ALA A N 1
ATOM 656 C CA . ALA A 1 86 ? -38.936 6.912 6.244 1.00 94.69 86 ALA A CA 1
ATOM 657 C C . ALA A 1 86 ? -39.870 7.634 5.256 1.00 94.69 86 ALA A C 1
ATOM 659 O O . ALA A 1 86 ? -39.471 8.605 4.614 1.00 94.69 86 ALA A O 1
ATOM 660 N N . GLU A 1 87 ? -41.097 7.126 5.116 1.00 95.75 87 GLU A N 1
ATOM 661 C CA . GLU A 1 87 ? -42.099 7.639 4.171 1.00 95.75 87 GLU A CA 1
ATOM 662 C C . GLU A 1 87 ? -42.459 9.093 4.494 1.00 95.75 87 GLU A C 1
ATOM 664 O O . GLU A 1 87 ? -42.740 9.412 5.649 1.00 95.75 87 GLU A O 1
ATOM 669 N N . ASP A 1 88 ? -42.455 9.964 3.479 1.00 92.25 88 ASP A N 1
ATOM 670 C CA . ASP A 1 88 ? -42.799 11.391 3.585 1.00 92.25 88 ASP A CA 1
ATOM 671 C C . ASP A 1 88 ? -41.975 12.188 4.628 1.00 92.25 88 ASP A C 1
ATOM 673 O O . ASP A 1 88 ? -42.323 13.320 4.980 1.00 92.25 88 ASP A O 1
ATOM 677 N N . GLU A 1 89 ? -40.856 11.636 5.108 1.00 95.06 89 GLU A N 1
ATOM 678 C CA . GLU A 1 89 ? -39.947 12.290 6.050 1.00 95.06 89 GLU A CA 1
ATOM 679 C C . GLU A 1 89 ? -38.669 12.793 5.363 1.00 95.06 89 GLU A C 1
ATOM 681 O O . GLU A 1 89 ? -38.204 12.253 4.357 1.00 95.06 89 GLU A O 1
ATOM 686 N N . THR A 1 90 ? -38.071 13.841 5.936 1.00 96.12 90 THR A N 1
ATOM 687 C CA . THR A 1 90 ? -36.733 14.310 5.563 1.00 96.12 90 THR A CA 1
ATOM 688 C C . THR A 1 90 ? -35.717 13.828 6.590 1.00 96.12 90 THR A C 1
ATOM 690 O O . THR A 1 90 ? -35.709 14.279 7.737 1.00 96.12 90 THR A O 1
ATOM 693 N N . THR A 1 91 ? -34.820 12.951 6.161 1.00 95.44 91 THR A N 1
ATOM 694 C CA . THR A 1 91 ? -33.639 12.527 6.905 1.00 95.44 91 THR A CA 1
ATOM 695 C C . THR A 1 91 ? -32.480 13.462 6.574 1.00 95.44 91 THR A C 1
ATOM 697 O O . THR A 1 91 ? -32.038 13.529 5.429 1.00 95.44 91 THR A O 1
ATOM 700 N N . THR A 1 92 ? -31.952 14.167 7.573 1.00 94.75 92 THR A N 1
ATOM 701 C CA . THR A 1 92 ? -30.754 15.002 7.401 1.00 94.75 92 THR A CA 1
ATOM 702 C C . THR A 1 92 ? -29.526 14.267 7.918 1.00 94.75 92 THR A C 1
ATOM 704 O O . THR A 1 92 ? -29.473 13.885 9.087 1.00 94.75 92 THR A O 1
ATOM 707 N N . LEU A 1 93 ? -28.530 14.093 7.054 1.00 92.75 93 LEU A N 1
ATOM 708 C CA . LEU A 1 93 ? -27.222 13.556 7.400 1.00 92.75 93 LEU A CA 1
ATOM 709 C C . LEU A 1 93 ? -26.224 14.707 7.535 1.00 92.75 93 LEU A C 1
ATOM 711 O O . LEU A 1 93 ? -25.811 15.284 6.531 1.00 92.75 93 LEU A O 1
ATOM 715 N N . GLU A 1 94 ? -25.841 15.034 8.768 1.00 93.75 94 GLU A N 1
ATOM 716 C CA . GLU A 1 94 ? -24.879 16.101 9.054 1.00 93.75 94 GLU A CA 1
ATOM 717 C C . GLU A 1 94 ? -23.498 15.524 9.355 1.00 93.75 94 GLU A C 1
ATOM 719 O O . GLU A 1 94 ? -23.336 14.722 10.275 1.00 93.75 94 GLU A O 1
ATOM 724 N N . HIS A 1 95 ? -22.492 15.967 8.603 1.00 93.75 95 HIS A N 1
ATOM 725 C CA . HIS A 1 95 ? -21.102 15.578 8.811 1.00 93.75 95 HIS A CA 1
ATOM 726 C C . HIS A 1 95 ? -20.147 16.761 8.711 1.00 93.75 95 HIS A C 1
ATOM 728 O O . HIS A 1 95 ? -20.439 17.814 8.136 1.00 93.75 95 HIS A O 1
ATOM 734 N N . ARG A 1 96 ? -18.943 16.550 9.235 1.00 93.44 96 ARG A N 1
ATOM 735 C CA . ARG A 1 96 ? -17.818 17.462 9.069 1.00 93.44 96 ARG A CA 1
ATOM 736 C C . ARG A 1 96 ? -16.602 16.678 8.617 1.00 93.44 96 ARG A C 1
ATOM 738 O O . ARG A 1 96 ? -16.219 15.711 9.271 1.00 93.44 96 ARG A O 1
ATOM 745 N N . PHE A 1 97 ? -15.987 17.109 7.525 1.00 92.00 97 PHE A N 1
ATOM 746 C CA . PHE A 1 97 ? -14.731 16.526 7.087 1.00 92.00 97 PHE A CA 1
ATOM 747 C C . PHE A 1 97 ? -13.588 16.931 8.012 1.00 92.00 97 PHE A C 1
ATOM 749 O O . PHE A 1 97 ? -13.366 18.114 8.286 1.00 92.00 97 PHE A O 1
ATOM 756 N N . GLU A 1 98 ? -12.811 15.935 8.419 1.00 91.06 98 GLU A N 1
ATOM 757 C CA . GLU A 1 98 ? -11.508 16.131 9.035 1.00 91.06 98 GLU A CA 1
ATOM 758 C C . GLU A 1 98 ? -10.429 16.046 7.950 1.00 91.06 98 GLU A C 1
ATOM 760 O O . GLU A 1 98 ? -10.293 15.030 7.264 1.00 91.06 98 GLU A O 1
ATOM 765 N N . ARG A 1 99 ? -9.684 17.141 7.766 1.00 91.69 99 ARG A N 1
ATOM 766 C CA . ARG A 1 99 ? -8.563 17.203 6.824 1.00 91.69 99 ARG A CA 1
ATOM 767 C C . ARG A 1 99 ? -7.316 16.623 7.498 1.00 91.69 99 ARG A C 1
ATOM 769 O O . ARG A 1 99 ? -6.879 17.143 8.520 1.00 91.69 99 ARG A O 1
ATOM 776 N N . LEU A 1 100 ? -6.738 15.582 6.903 1.00 91.19 100 LEU A N 1
ATOM 777 C CA . LEU A 1 100 ? -5.490 14.947 7.342 1.00 91.19 100 LEU A CA 1
ATOM 778 C C . LEU A 1 100 ? -4.277 15.840 7.074 1.00 91.19 100 LEU A C 1
ATOM 780 O O . LEU A 1 100 ? -3.358 15.943 7.887 1.00 91.19 100 LEU A O 1
ATOM 784 N N . VAL A 1 101 ? -4.261 16.470 5.902 1.00 92.81 101 VAL A N 1
ATOM 785 C CA . VAL A 1 101 ? -3.181 17.346 5.454 1.00 92.81 101 VAL A CA 1
ATOM 786 C C . VAL A 1 101 ? -3.716 18.331 4.423 1.00 92.81 101 VAL A C 1
ATOM 788 O O . VAL A 1 101 ? -4.599 17.999 3.638 1.00 92.81 101 VAL A O 1
ATOM 791 N N . ASP A 1 102 ? -3.191 19.552 4.439 1.00 93.25 102 ASP A N 1
ATOM 792 C CA . ASP A 1 102 ? -3.382 20.508 3.354 1.00 93.25 102 ASP A CA 1
ATOM 793 C C . ASP A 1 102 ? -2.144 20.471 2.455 1.00 93.25 102 ASP A C 1
ATOM 795 O O . ASP A 1 102 ? -1.071 20.969 2.813 1.00 93.25 102 ASP A O 1
ATOM 799 N N . MET A 1 103 ? -2.255 19.802 1.307 1.00 94.50 103 MET A N 1
ATOM 800 C CA . MET A 1 103 ? -1.117 19.652 0.401 1.00 94.50 103 MET A CA 1
ATOM 801 C C . MET A 1 103 ? -0.743 20.982 -0.259 1.00 94.50 103 MET A C 1
ATOM 803 O O . MET A 1 103 ? 0.451 21.230 -0.463 1.00 94.50 103 MET A O 1
ATOM 807 N N . ARG A 1 104 ? -1.712 21.874 -0.506 1.00 91.50 104 ARG A N 1
ATOM 808 C CA . ARG A 1 104 ? -1.462 23.202 -1.091 1.00 91.50 104 ARG A CA 1
ATOM 809 C C . ARG A 1 104 ? -0.652 24.078 -0.145 1.00 91.50 104 ARG A C 1
ATOM 811 O O . ARG A 1 104 ? 0.300 24.715 -0.596 1.00 91.50 104 ARG A O 1
ATOM 818 N N . GLU A 1 105 ? -0.944 24.059 1.157 1.00 90.69 105 GLU A N 1
ATOM 819 C CA . GLU A 1 105 ? -0.129 24.756 2.170 1.00 90.69 105 GLU A CA 1
ATOM 820 C C . GLU A 1 105 ? 1.322 24.246 2.203 1.00 90.69 105 GLU A C 1
ATOM 822 O O . GLU A 1 105 ? 2.254 25.007 2.472 1.00 90.69 105 GLU A O 1
ATOM 827 N N . LEU A 1 106 ? 1.537 22.971 1.867 1.00 92.19 106 LEU A N 1
ATOM 828 C CA . LEU A 1 106 ? 2.865 22.363 1.737 1.00 92.19 106 LEU A CA 1
ATOM 829 C C . LEU A 1 106 ? 3.510 22.581 0.350 1.00 92.19 106 LEU A C 1
ATOM 831 O O . LEU A 1 106 ? 4.629 22.110 0.110 1.00 92.19 106 LEU A O 1
ATOM 835 N N . GLY A 1 107 ? 2.837 23.298 -0.555 1.00 93.25 107 GLY A N 1
ATOM 836 C CA . GLY A 1 107 ? 3.291 23.604 -1.914 1.00 93.25 107 GLY A CA 1
ATOM 837 C C . GLY A 1 107 ? 3.129 22.456 -2.913 1.00 93.25 107 GLY A C 1
ATOM 838 O O . GLY A 1 107 ? 3.828 22.435 -3.927 1.00 93.25 107 GLY A O 1
ATOM 839 N N . TRP A 1 108 ? 2.265 21.484 -2.622 1.00 96.19 108 TRP A N 1
ATOM 840 C CA . TRP A 1 108 ? 1.952 20.345 -3.481 1.00 96.19 108 TRP A CA 1
ATOM 841 C C . TRP A 1 108 ? 0.559 20.490 -4.087 1.00 96.19 108 TRP A C 1
ATOM 843 O O . TRP A 1 108 ? -0.416 20.698 -3.374 1.00 96.19 108 TRP A O 1
ATOM 853 N N . PHE A 1 109 ? 0.471 20.316 -5.401 1.00 96.31 109 PHE A N 1
ATOM 854 C CA . PHE A 1 109 ? -0.758 20.487 -6.167 1.00 96.31 109 PHE A CA 1
ATOM 855 C C . PHE A 1 109 ? -1.110 19.198 -6.903 1.00 96.31 109 PHE A C 1
ATOM 857 O O . PHE A 1 109 ? -0.288 18.648 -7.644 1.00 96.31 109 PHE A O 1
ATOM 864 N N . SER A 1 110 ? -2.320 18.711 -6.676 1.00 97.25 110 SER A N 1
ATOM 865 C CA . SER A 1 110 ? -2.852 17.451 -7.185 1.00 97.25 110 SER A CA 1
ATOM 866 C C . SER A 1 110 ? -3.343 17.554 -8.631 1.00 97.25 110 SER A C 1
ATOM 868 O O . SER A 1 110 ? -3.840 18.593 -9.063 1.00 97.25 110 SER A O 1
ATOM 870 N N . ALA A 1 111 ? -3.245 16.463 -9.389 1.00 97.56 111 ALA A N 1
ATOM 871 C CA . ALA A 1 111 ? -3.802 16.390 -10.730 1.00 97.56 111 ALA A CA 1
ATOM 872 C C . ALA A 1 111 ? -4.274 14.999 -11.138 1.00 97.56 111 ALA A C 1
ATOM 874 O O . ALA A 1 111 ? -3.605 14.009 -10.844 1.00 97.56 111 ALA A O 1
ATOM 875 N N . ASP A 1 112 ? -5.366 14.948 -11.897 1.00 98.19 112 ASP A N 1
ATOM 876 C CA . ASP A 1 112 ? -5.808 13.770 -12.649 1.00 98.19 112 ASP A CA 1
ATOM 877 C C . ASP A 1 112 ? -5.650 14.056 -14.145 1.00 98.19 112 ASP A C 1
ATOM 879 O O . ASP A 1 112 ? -6.282 14.975 -14.672 1.00 98.19 112 ASP A O 1
ATOM 883 N N . LEU A 1 113 ? -4.773 13.316 -14.826 1.00 97.75 113 LEU A N 1
ATOM 884 C CA . LEU A 1 113 ? -4.425 13.586 -16.223 1.00 97.75 113 LEU A CA 1
ATOM 885 C C . LEU A 1 113 ? -5.248 12.788 -17.243 1.00 97.75 113 LEU A C 1
ATOM 887 O O . LEU A 1 113 ? -4.971 12.890 -18.436 1.00 97.75 113 LEU A O 1
ATOM 891 N N . HIS A 1 114 ? -6.260 12.023 -16.826 1.00 97.44 114 HIS A N 1
ATOM 892 C CA . HIS A 1 114 ? -7.082 11.246 -17.762 1.00 97.44 114 HIS A CA 1
ATOM 893 C C . HIS A 1 114 ? -8.537 11.206 -17.307 1.00 97.44 114 HIS A C 1
ATOM 895 O O . HIS A 1 114 ? -8.906 10.362 -16.498 1.00 97.44 114 HIS A O 1
ATOM 901 N N . LEU A 1 115 ? -9.379 12.101 -17.831 1.00 95.69 115 LEU A N 1
ATOM 902 C CA . LEU A 1 115 ? -10.810 12.156 -17.517 1.00 95.69 115 LEU A CA 1
ATOM 903 C C . LEU A 1 115 ? -11.670 12.155 -18.780 1.00 95.69 115 LEU A C 1
ATOM 905 O O . LEU A 1 115 ? -11.414 12.923 -19.697 1.00 95.69 115 LEU A O 1
ATOM 909 N N . HIS A 1 116 ? -12.754 11.385 -18.772 1.00 96.00 116 HIS A N 1
ATOM 910 C CA . HIS A 1 116 ? -13.763 11.300 -19.841 1.00 96.00 116 HIS A CA 1
ATOM 911 C C . HIS A 1 116 ? -15.137 11.815 -19.391 1.00 96.00 116 HIS A C 1
ATOM 913 O O . HIS A 1 116 ? -16.186 11.401 -19.885 1.00 96.00 116 HIS A O 1
ATOM 919 N N . ARG A 1 117 ? -15.152 12.707 -18.398 1.00 95.06 117 ARG A N 1
ATOM 920 C CA . ARG A 1 117 ? -16.379 13.293 -17.847 1.00 95.06 117 ARG A CA 1
ATOM 921 C C . ARG A 1 117 ? -16.851 14.489 -18.688 1.00 95.06 117 ARG A C 1
ATOM 923 O O . ARG A 1 117 ? -16.012 15.202 -19.242 1.00 95.06 117 ARG A O 1
ATOM 930 N N . PRO A 1 118 ? -18.169 14.759 -18.773 1.00 94.25 118 PRO A N 1
ATOM 931 C CA . PRO A 1 118 ? -18.683 15.937 -19.468 1.00 94.25 118 PRO A CA 1
ATOM 932 C C . PRO A 1 118 ? -18.057 17.236 -18.942 1.00 94.25 118 PRO A C 1
ATOM 934 O O . PRO A 1 118 ? -18.038 17.472 -17.737 1.00 94.25 118 PRO A O 1
ATOM 937 N N . LEU A 1 119 ? -17.606 18.119 -19.844 1.00 93.56 119 LEU A N 1
ATOM 938 C CA . LEU A 1 119 ? -16.869 19.344 -19.480 1.00 93.56 119 LEU A CA 1
ATOM 939 C C . LEU A 1 119 ? -17.602 20.243 -18.470 1.00 93.56 119 LEU A C 1
ATOM 941 O O . LEU A 1 119 ? -16.959 20.897 -17.657 1.00 93.56 119 LEU A O 1
ATOM 945 N N . HIS A 1 120 ? -18.937 20.274 -18.508 1.00 92.69 120 HIS A N 1
ATOM 946 C CA . HIS A 1 120 ? -19.737 21.088 -17.591 1.00 92.69 120 HIS A CA 1
ATOM 947 C C . HIS A 1 120 ? -19.818 20.508 -16.166 1.00 92.69 120 HIS A C 1
ATOM 949 O O . HIS A 1 120 ? -20.118 21.256 -15.241 1.00 92.69 120 HIS A O 1
ATOM 955 N N . GLU A 1 121 ? -19.538 19.214 -15.974 1.00 95.06 121 GLU A N 1
ATOM 956 C CA . GLU A 1 121 ? -19.489 18.570 -14.652 1.00 95.06 121 GLU A CA 1
ATOM 957 C C . GLU A 1 121 ? -18.113 18.715 -13.986 1.00 95.06 121 GLU A C 1
ATOM 959 O O . GLU A 1 121 ? -18.019 18.700 -12.760 1.00 95.06 121 GLU A O 1
ATOM 964 N N . VAL A 1 122 ? -17.043 18.872 -14.779 1.00 95.75 122 VAL A N 1
ATOM 965 C CA . VAL A 1 122 ? -15.648 18.886 -14.298 1.00 95.75 122 VAL A CA 1
ATOM 966 C C . VAL A 1 122 ? -15.416 19.847 -13.122 1.00 95.75 122 VAL A C 1
ATOM 968 O O . VAL A 1 122 ? -14.779 19.410 -12.164 1.00 95.75 122 VAL A O 1
ATOM 971 N N . PRO A 1 123 ? -15.940 21.093 -13.100 1.00 94.94 123 PRO A N 1
ATOM 972 C CA . PRO A 1 123 ? -15.739 21.989 -11.960 1.00 94.94 123 PRO A CA 1
ATOM 973 C C . PRO A 1 123 ? -16.240 21.422 -10.626 1.00 94.94 123 PRO A C 1
ATOM 975 O O . PRO A 1 123 ? -15.501 21.445 -9.643 1.00 94.94 123 PRO A O 1
ATOM 978 N N . LEU A 1 124 ? -17.454 20.864 -10.609 1.00 94.62 124 LEU A N 1
ATOM 979 C CA . LEU A 1 124 ? -18.049 20.276 -9.408 1.00 94.62 124 LEU A CA 1
ATOM 980 C C . LEU A 1 124 ? -17.300 19.004 -8.987 1.00 94.62 124 LEU A C 1
ATOM 982 O O . LEU A 1 124 ? -17.027 18.806 -7.805 1.00 94.62 124 LEU A O 1
ATOM 986 N N . LEU A 1 125 ? -16.912 18.164 -9.953 1.00 96.56 125 LEU A N 1
ATOM 987 C CA . LEU A 1 125 ? -16.132 16.950 -9.689 1.00 96.56 125 LEU A CA 1
ATOM 988 C C . LEU A 1 125 ? -14.756 17.280 -9.090 1.00 96.56 125 LEU A C 1
ATOM 990 O O . LEU A 1 125 ? -14.331 16.640 -8.134 1.00 96.56 125 LEU A O 1
ATOM 994 N N . MET A 1 126 ? -14.066 18.304 -9.601 1.00 96.31 126 MET A N 1
ATOM 995 C CA . MET A 1 126 ? -12.797 18.766 -9.027 1.00 96.31 126 MET A CA 1
ATOM 996 C C . MET A 1 126 ? -12.971 19.290 -7.603 1.00 96.31 126 MET A C 1
ATOM 998 O O . MET A 1 126 ? -12.145 19.008 -6.736 1.00 96.31 126 MET A O 1
ATOM 1002 N N . GLU A 1 127 ? -14.035 20.053 -7.348 1.00 94.06 127 GLU A N 1
ATOM 1003 C CA . GLU A 1 127 ? -14.327 20.548 -6.007 1.00 94.06 127 GLU A CA 1
ATOM 1004 C C . GLU A 1 127 ? -14.578 19.400 -5.027 1.00 94.06 127 GLU A C 1
ATOM 1006 O O . GLU A 1 127 ? -14.004 19.389 -3.933 1.00 94.06 127 GLU A O 1
ATOM 1011 N N . ALA A 1 128 ? -15.374 18.415 -5.437 1.00 95.25 128 ALA A N 1
ATOM 1012 C CA . ALA A 1 128 ? -15.690 17.237 -4.644 1.00 95.25 128 ALA A CA 1
ATOM 1013 C C . ALA A 1 128 ? -14.471 16.371 -4.314 1.00 95.25 128 ALA A C 1
ATOM 1015 O O . ALA A 1 128 ? -14.475 15.703 -3.289 1.00 95.25 128 ALA A O 1
ATOM 1016 N N . GLU A 1 129 ? -13.415 16.419 -5.122 1.00 94.81 129 GLU A N 1
ATOM 1017 C CA . GLU A 1 129 ? -12.212 15.587 -4.964 1.00 94.81 129 GLU A CA 1
ATOM 1018 C C . GLU A 1 129 ? -10.995 16.332 -4.410 1.00 94.81 129 GLU A C 1
ATOM 1020 O O . GLU A 1 129 ? -9.908 15.749 -4.313 1.00 94.81 129 GLU A O 1
ATOM 1025 N N . ASP A 1 130 ? -11.182 17.611 -4.073 1.00 94.06 130 ASP A N 1
ATOM 1026 C CA . ASP A 1 130 ? -10.123 18.551 -3.694 1.00 94.06 130 ASP A CA 1
ATOM 1027 C C . ASP A 1 130 ? -8.974 18.584 -4.717 1.00 94.06 130 ASP A C 1
ATOM 1029 O O . ASP A 1 130 ? -7.799 18.576 -4.366 1.00 94.06 130 ASP A O 1
ATOM 1033 N N . LEU A 1 131 ? -9.324 18.558 -6.006 1.00 95.31 131 LEU A N 1
ATOM 1034 C CA . LEU A 1 131 ? -8.374 18.419 -7.107 1.00 95.31 131 LEU A CA 1
ATOM 1035 C C . LEU A 1 131 ? -7.934 19.788 -7.646 1.00 95.31 131 LEU A C 1
ATOM 1037 O O . LEU A 1 131 ? -8.773 20.648 -7.928 1.00 95.31 131 LEU A O 1
ATOM 1041 N N . ASP A 1 132 ? -6.628 19.982 -7.846 1.00 95.50 132 ASP A N 1
ATOM 1042 C CA . ASP A 1 132 ? -6.082 21.266 -8.310 1.00 95.50 132 ASP A CA 1
ATOM 1043 C C . ASP A 1 132 ? -6.010 21.374 -9.832 1.00 95.50 132 ASP A C 1
ATOM 1045 O O . ASP A 1 132 ? -6.238 22.450 -10.386 1.00 95.50 132 ASP A O 1
ATOM 1049 N N . PHE A 1 133 ? -5.721 20.264 -10.512 1.00 95.56 133 PHE A N 1
ATOM 1050 C CA . PHE A 1 133 ? -5.649 20.201 -11.965 1.00 95.56 133 PHE A CA 1
ATOM 1051 C C . PHE A 1 133 ? -6.379 18.977 -12.535 1.00 95.56 133 PHE A C 1
ATOM 1053 O O . PHE A 1 133 ? -6.259 17.868 -12.022 1.00 95.56 133 PHE A O 1
ATOM 1060 N N . ALA A 1 134 ? -7.103 19.144 -13.638 1.00 96.00 134 ALA A N 1
ATOM 1061 C CA . ALA A 1 134 ? -7.780 18.039 -14.315 1.00 96.00 134 ALA A CA 1
ATOM 1062 C C . ALA A 1 134 ? -7.586 18.090 -15.836 1.00 96.00 134 ALA A C 1
ATOM 1064 O O . ALA A 1 134 ? -7.824 19.119 -16.470 1.00 96.00 134 ALA A O 1
ATOM 1065 N N . ALA A 1 135 ? -7.208 16.972 -16.456 1.00 94.56 135 ALA A N 1
ATOM 1066 C CA . ALA A 1 135 ? -7.170 16.867 -17.910 1.00 94.56 135 ALA A CA 1
ATOM 1067 C C . ALA A 1 135 ? -8.433 16.177 -18.445 1.00 94.56 135 ALA A C 1
ATOM 1069 O O . ALA A 1 135 ? -8.519 14.950 -18.515 1.00 94.56 135 ALA A O 1
ATOM 1070 N N . ALA A 1 136 ? -9.429 16.985 -18.812 1.00 94.38 136 ALA A N 1
ATOM 1071 C CA . ALA A 1 136 ? -10.668 16.508 -19.412 1.00 94.38 136 ALA A CA 1
ATOM 1072 C C . ALA A 1 136 ? -10.490 16.262 -20.917 1.00 94.38 136 ALA A C 1
ATOM 1074 O O . ALA A 1 136 ? -10.356 17.205 -21.702 1.00 94.38 136 ALA A O 1
ATOM 1075 N N . VAL A 1 137 ? -10.493 14.987 -21.305 1.00 95.88 137 VAL A N 1
ATOM 1076 C CA . VAL A 1 137 ? -10.442 14.525 -22.692 1.00 95.88 137 VAL A CA 1
ATOM 1077 C C . VAL A 1 137 ? -11.736 14.937 -23.388 1.00 95.88 137 VAL A C 1
ATOM 1079 O O . VAL A 1 137 ? -12.820 14.446 -23.081 1.00 95.88 137 VAL A O 1
ATOM 1082 N N . SER A 1 138 ? -11.628 15.871 -24.329 1.00 94.50 138 SER A N 1
ATOM 1083 C CA . SER A 1 138 ? -12.770 16.409 -25.085 1.00 94.50 138 SER A CA 1
ATOM 1084 C C . SER A 1 138 ? -12.805 15.934 -26.536 1.00 94.50 138 SER A C 1
ATOM 1086 O O . SER A 1 138 ? -13.785 16.159 -27.255 1.00 94.50 138 SER A O 1
ATOM 1088 N N . TRP A 1 139 ? -11.743 15.261 -26.975 1.00 94.88 139 TRP A N 1
ATOM 1089 C CA . TRP A 1 139 ? -11.668 14.595 -28.262 1.00 94.88 139 TRP A CA 1
ATOM 1090 C C . TRP A 1 139 ? -10.754 13.366 -28.189 1.00 94.88 139 TRP A C 1
ATOM 1092 O O . TRP A 1 139 ? -9.747 13.351 -27.492 1.00 94.88 139 TRP A O 1
ATOM 1102 N N . TRP A 1 140 ? -11.123 12.326 -28.919 1.00 94.44 140 TRP A N 1
ATOM 1103 C CA . TRP A 1 140 ? -10.427 11.046 -29.020 1.00 94.44 140 TRP A CA 1
ATOM 1104 C C . TRP A 1 140 ? -10.867 10.342 -30.307 1.00 94.44 140 TRP A C 1
ATOM 1106 O O . TRP A 1 140 ? -11.671 10.893 -31.066 1.00 94.44 140 TRP A O 1
ATOM 1116 N N . ASN A 1 141 ? -10.340 9.150 -30.595 1.00 91.31 141 ASN A N 1
ATOM 1117 C CA . ASN A 1 141 ? -10.347 8.534 -31.931 1.00 91.31 141 ASN A CA 1
ATOM 1118 C C . ASN A 1 141 ? -11.654 8.655 -32.719 1.00 91.31 141 ASN A C 1
ATOM 1120 O O . ASN A 1 141 ? -11.588 8.922 -33.912 1.00 91.31 141 ASN A O 1
ATOM 1124 N N . ASN A 1 142 ? -12.818 8.482 -32.084 1.00 87.75 142 ASN A N 1
ATOM 1125 C CA . ASN A 1 142 ? -14.124 8.517 -32.754 1.00 87.75 142 ASN A CA 1
ATOM 1126 C C . ASN A 1 142 ? -15.115 9.541 -32.180 1.00 87.75 142 ASN A C 1
ATOM 1128 O O . ASN A 1 142 ? -16.290 9.519 -32.542 1.00 87.75 142 ASN A O 1
ATOM 1132 N N . SER A 1 143 ? -14.682 10.446 -31.305 1.00 89.56 143 SER A N 1
ATOM 1133 C CA . SER A 1 143 ? -15.558 11.478 -30.745 1.00 89.56 143 SER A CA 1
ATOM 1134 C C . SER A 1 143 ? -14.787 12.767 -30.522 1.00 89.56 143 SER A C 1
ATOM 1136 O O . SER A 1 143 ? -13.655 12.763 -30.054 1.00 89.56 143 SER A O 1
ATOM 1138 N N . ASN A 1 144 ? -15.398 13.885 -30.888 1.00 93.19 144 ASN A N 1
ATOM 1139 C CA . ASN A 1 144 ? -14.816 15.204 -30.723 1.00 93.19 144 ASN A CA 1
ATOM 1140 C C . ASN A 1 144 ? -15.944 16.192 -30.448 1.00 93.19 144 ASN A C 1
ATOM 1142 O O . ASN A 1 144 ? -16.697 16.533 -31.366 1.00 93.19 144 ASN A O 1
ATOM 1146 N N . VAL A 1 145 ? -16.030 16.650 -29.196 1.00 91.25 145 VAL A N 1
ATOM 1147 C CA . VAL A 1 145 ? -17.052 17.600 -28.728 1.00 91.25 145 VAL A CA 1
ATOM 1148 C C . VAL A 1 145 ? -17.054 18.865 -29.594 1.00 91.25 145 VAL A C 1
ATOM 1150 O O . VAL A 1 145 ? -18.104 19.411 -29.911 1.00 91.25 145 VAL A O 1
ATOM 1153 N N . TRP A 1 146 ? -15.894 19.290 -30.088 1.00 92.31 146 TRP A N 1
ATOM 1154 C CA . TRP A 1 146 ? -15.736 20.509 -30.886 1.00 92.31 146 TRP A CA 1
ATOM 1155 C C . TRP A 1 146 ? -16.171 20.373 -32.352 1.00 92.31 146 TRP A C 1
ATOM 1157 O O . TRP A 1 146 ? -16.002 21.304 -33.136 1.00 92.31 146 TRP A O 1
ATOM 1167 N N . THR A 1 147 ? -16.726 19.223 -32.746 1.00 89.56 147 THR A N 1
ATOM 1168 C CA . THR A 1 147 ? -17.402 19.082 -34.048 1.00 89.56 147 THR A CA 1
ATOM 1169 C C . THR A 1 147 ? -18.716 19.861 -34.061 1.00 89.56 147 THR A C 1
ATOM 1171 O O . THR A 1 147 ? -19.043 20.499 -35.061 1.00 89.56 147 THR A O 1
ATOM 1174 N N . ASP A 1 148 ? -19.435 19.842 -32.936 1.00 89.44 148 ASP A N 1
ATOM 1175 C CA . ASP A 1 148 ? -20.762 20.448 -32.794 1.00 89.44 148 ASP A CA 1
ATOM 1176 C C . ASP A 1 148 ? -20.728 21.794 -32.044 1.00 89.44 148 ASP A C 1
ATOM 1178 O O . ASP A 1 148 ? -21.704 22.547 -32.067 1.00 89.44 148 ASP A O 1
ATOM 1182 N N . PHE A 1 149 ? -19.596 22.132 -31.414 1.00 89.56 149 PHE A N 1
ATOM 1183 C CA . PHE A 1 149 ? -19.401 23.360 -30.640 1.00 89.56 149 PHE A CA 1
ATOM 1184 C C . PHE A 1 149 ? -18.165 24.151 -31.103 1.00 89.56 149 PHE A C 1
ATOM 1186 O O . PHE A 1 149 ? -17.191 23.554 -31.559 1.00 89.56 149 PHE A O 1
ATOM 1193 N N . PRO A 1 150 ? -18.147 25.492 -30.963 1.00 90.88 150 PRO A N 1
ATOM 1194 C CA . PRO A 1 150 ? -16.965 26.292 -31.275 1.00 90.88 150 PRO A CA 1
ATOM 1195 C C . PRO A 1 150 ? -15.749 25.867 -30.445 1.00 90.88 150 PRO A C 1
ATOM 1197 O O . PRO A 1 150 ? -15.850 25.736 -29.227 1.00 90.88 150 PRO A O 1
ATOM 1200 N N . VAL A 1 151 ? -14.593 25.722 -31.099 1.00 91.94 151 VAL A N 1
ATOM 1201 C CA . VAL A 1 151 ? -13.317 25.482 -30.409 1.00 91.94 151 VAL A CA 1
ATOM 1202 C C . VAL A 1 151 ? -13.007 26.686 -29.501 1.00 91.94 151 VAL A C 1
ATOM 1204 O O . VAL A 1 151 ? -13.020 27.823 -29.988 1.00 91.94 151 VAL A O 1
ATOM 1207 N N . PRO A 1 152 ? -12.739 26.477 -28.201 1.00 89.62 152 PRO A N 1
ATOM 1208 C CA . PRO A 1 152 ? -12.442 27.552 -27.268 1.00 89.62 152 PRO A CA 1
ATOM 1209 C C . PRO A 1 152 ? -11.101 28.206 -27.602 1.00 89.62 152 PRO A C 1
ATOM 1211 O O . PRO A 1 152 ? -10.151 27.548 -28.012 1.00 89.62 152 PRO A O 1
ATOM 1214 N N . THR A 1 153 ? -11.007 29.519 -27.387 1.00 84.88 153 THR A N 1
ATOM 1215 C CA . THR A 1 153 ? -9.745 30.263 -27.538 1.00 84.88 153 THR A CA 1
ATOM 1216 C C . THR A 1 153 ? -8.815 30.100 -26.337 1.00 84.88 153 THR A C 1
ATOM 1218 O O . THR A 1 153 ? -7.637 30.423 -26.430 1.00 84.88 153 THR A O 1
ATOM 1221 N N . GLN A 1 154 ? -9.355 29.666 -25.194 1.00 83.88 154 GLN A N 1
ATOM 1222 C CA . GLN A 1 154 ? -8.594 29.341 -23.992 1.00 83.88 154 GLN A CA 1
ATOM 1223 C C . GLN A 1 154 ? -8.417 27.827 -23.903 1.00 83.88 154 GLN A C 1
ATOM 1225 O O . GLN A 1 154 ? -9.371 27.071 -24.071 1.00 83.88 154 GLN A O 1
ATOM 1230 N N . THR A 1 155 ? -7.196 27.391 -23.614 1.00 85.06 155 THR A N 1
ATOM 1231 C CA . THR A 1 155 ? -6.835 25.972 -23.492 1.00 85.06 155 THR A CA 1
ATOM 1232 C C . THR A 1 155 ? -7.147 25.395 -22.115 1.00 85.06 155 THR A C 1
ATOM 1234 O O . THR A 1 155 ? -7.399 24.196 -21.978 1.00 85.06 155 THR A O 1
ATOM 1237 N N . PHE A 1 156 ? -7.126 26.266 -21.107 1.00 88.75 156 PHE A N 1
ATOM 1238 C CA . PHE A 1 156 ? -7.373 25.962 -19.706 1.00 88.75 156 PHE A CA 1
ATOM 1239 C C . PHE A 1 156 ? -8.496 26.853 -19.189 1.00 88.75 156 PHE A C 1
ATOM 1241 O O . PHE A 1 156 ? -8.594 28.016 -19.584 1.00 88.75 156 PHE A O 1
ATOM 1248 N N . GLN A 1 157 ? -9.306 26.315 -18.287 1.00 90.38 157 GLN A N 1
ATOM 1249 C CA . GLN A 1 157 ? -10.351 27.050 -17.592 1.00 90.38 157 GLN A CA 1
ATOM 1250 C C . GLN A 1 157 ? -10.114 26.969 -16.084 1.00 90.38 157 GLN A C 1
ATOM 1252 O O . GLN A 1 157 ? -9.956 25.879 -15.534 1.00 90.38 157 GLN A O 1
ATOM 1257 N N . ALA A 1 158 ? -10.099 28.130 -15.426 1.00 89.06 158 ALA A N 1
ATOM 1258 C CA . ALA A 1 158 ? -10.076 28.215 -13.972 1.00 89.06 158 ALA A CA 1
ATOM 1259 C C . ALA A 1 158 ? -11.482 27.983 -13.402 1.00 89.06 158 ALA A C 1
ATOM 1261 O O . ALA A 1 158 ? -12.464 28.520 -13.923 1.00 89.06 158 ALA A O 1
ATOM 1262 N N . THR A 1 159 ? -11.581 27.186 -12.341 1.00 85.88 159 THR A N 1
ATOM 1263 C CA . THR A 1 159 ? -12.842 26.925 -11.625 1.00 85.88 159 THR A CA 1
ATOM 1264 C C . THR A 1 159 ? -12.942 27.793 -10.380 1.00 85.88 159 THR A C 1
ATOM 1266 O O . THR A 1 159 ? -13.956 28.449 -10.158 1.00 85.88 159 THR A O 1
ATOM 1269 N N . THR A 1 160 ? -11.861 27.856 -9.605 1.00 83.19 160 THR A N 1
ATOM 1270 C CA . THR A 1 160 ? -11.724 28.696 -8.415 1.00 83.19 160 THR A CA 1
ATOM 1271 C C . THR A 1 160 ? -10.300 29.239 -8.299 1.00 83.19 160 THR A C 1
ATOM 1273 O O . THR A 1 160 ? -9.358 28.694 -8.877 1.00 83.19 160 THR A O 1
ATOM 1276 N N . THR A 1 161 ? -10.135 30.320 -7.538 1.00 79.25 161 THR A N 1
ATOM 1277 C CA . THR A 1 161 ? -8.830 30.909 -7.209 1.00 79.25 161 THR A CA 1
ATOM 1278 C C . THR A 1 161 ? -8.759 31.101 -5.702 1.00 79.25 161 THR A C 1
ATOM 1280 O O . THR A 1 161 ? -9.671 31.683 -5.111 1.00 79.25 161 THR A O 1
ATOM 1283 N N . ASP A 1 162 ? -7.697 30.601 -5.074 1.00 76.62 162 ASP A N 1
ATOM 1284 C CA . ASP A 1 162 ? -7.505 30.741 -3.629 1.00 76.62 162 ASP A CA 1
ATOM 1285 C C . ASP A 1 162 ? -6.917 32.123 -3.245 1.00 76.62 162 ASP A C 1
ATOM 1287 O O . ASP A 1 162 ? -6.510 32.896 -4.120 1.00 76.62 162 ASP A O 1
ATOM 1291 N N . PRO A 1 163 ? -6.832 32.471 -1.944 1.00 73.62 163 PRO A N 1
ATOM 1292 C CA . PRO A 1 163 ? -6.273 33.752 -1.501 1.00 73.62 163 PRO A CA 1
ATOM 1293 C C . PRO A 1 163 ? -4.800 33.994 -1.872 1.00 73.62 163 PRO A C 1
ATOM 1295 O O . PRO A 1 163 ? -4.359 35.143 -1.855 1.00 73.62 163 PRO A O 1
ATOM 1298 N N . SER A 1 164 ? -4.035 32.946 -2.204 1.00 69.25 164 SER A N 1
ATOM 1299 C CA . SER A 1 164 ? -2.656 33.065 -2.704 1.00 69.25 164 SER A CA 1
ATOM 1300 C C . SER A 1 164 ? -2.593 33.440 -4.191 1.00 69.25 164 SER A C 1
ATOM 1302 O O . SER A 1 164 ? -1.512 33.707 -4.714 1.00 69.25 164 SER A O 1
ATOM 1304 N N . GLY A 1 165 ? -3.744 33.476 -4.871 1.00 78.19 165 GLY A N 1
ATOM 1305 C CA . GLY A 1 165 ? -3.851 33.668 -6.315 1.00 78.19 165 GLY A CA 1
ATOM 1306 C C . GLY A 1 165 ? -3.654 32.380 -7.113 1.00 78.19 165 GLY A C 1
ATOM 1307 O O . GLY A 1 165 ? -3.541 32.446 -8.333 1.00 78.19 165 GLY A O 1
ATOM 1308 N N . SER A 1 166 ? -3.594 31.221 -6.454 1.00 81.31 166 SER A N 1
ATOM 1309 C CA . SER A 1 166 ? -3.405 29.932 -7.119 1.00 81.31 166 SER A CA 1
ATOM 1310 C C . SER A 1 166 ? -4.744 29.401 -7.635 1.00 81.31 166 SER A C 1
ATOM 1312 O O . SER A 1 166 ? -5.711 29.284 -6.878 1.00 81.31 166 SER A O 1
ATOM 1314 N N . GLU A 1 167 ? -4.799 29.049 -8.917 1.00 84.19 167 GLU A N 1
ATOM 1315 C CA . GLU A 1 167 ? -6.023 28.605 -9.595 1.00 84.19 167 GLU A CA 1
ATOM 1316 C C . GLU A 1 167 ? -6.224 27.084 -9.474 1.00 84.19 167 GLU A C 1
ATOM 1318 O O . GLU A 1 167 ? -5.257 26.321 -9.442 1.00 84.19 167 GLU A O 1
ATOM 1323 N N . ARG A 1 168 ? -7.482 26.632 -9.428 1.00 91.19 168 ARG A N 1
ATOM 1324 C CA . ARG A 1 168 ? -7.862 25.267 -9.819 1.00 91.19 168 ARG A CA 1
ATOM 1325 C C . ARG A 1 168 ? -8.186 25.266 -11.303 1.00 91.19 168 ARG A C 1
ATOM 1327 O O . ARG A 1 168 ? -8.988 26.085 -11.747 1.00 91.19 168 ARG A O 1
ATOM 1334 N N . LEU A 1 169 ? -7.560 24.379 -12.066 1.00 92.88 169 LEU A N 1
ATOM 1335 C CA . LEU A 1 169 ? -7.518 24.449 -13.527 1.00 92.88 169 LEU A CA 1
ATOM 1336 C C . LEU A 1 169 ? -7.948 23.133 -14.168 1.00 92.88 169 LEU A C 1
ATOM 1338 O O . LEU A 1 169 ? -7.543 22.064 -13.730 1.00 92.88 169 LEU A O 1
ATOM 1342 N N . PHE A 1 170 ? -8.674 23.190 -15.278 1.00 94.31 170 PHE A N 1
ATOM 1343 C CA . PHE A 1 170 ? -8.833 22.016 -16.134 1.00 94.31 170 PHE A CA 1
ATOM 1344 C C . PHE A 1 170 ? -8.614 22.331 -17.605 1.00 94.31 170 PHE A C 1
ATOM 1346 O O . PHE A 1 170 ? -8.792 23.466 -18.053 1.00 94.31 170 PHE A O 1
ATOM 1353 N N . THR A 1 171 ? -8.192 21.323 -18.365 1.00 92.75 171 THR A N 1
ATOM 1354 C CA . THR A 1 171 ? -7.993 21.451 -19.810 1.00 92.75 171 THR A CA 1
ATOM 1355 C C . THR A 1 171 ? -9.323 21.374 -20.543 1.00 92.75 171 THR A C 1
ATOM 1357 O O . THR A 1 171 ? -10.111 20.465 -20.292 1.00 92.75 171 THR A O 1
ATOM 1360 N N . LEU A 1 172 ? -9.522 22.234 -21.537 1.00 92.31 172 LEU A N 1
ATOM 1361 C CA . LEU A 1 172 ? -10.642 22.105 -22.472 1.00 92.31 172 LEU A CA 1
ATOM 1362 C C . LEU A 1 172 ? -10.272 21.266 -23.697 1.00 92.31 172 LEU A C 1
ATOM 1364 O O . LEU A 1 172 ? -11.136 20.640 -24.294 1.00 92.31 172 LEU A O 1
ATOM 1368 N N . LEU A 1 173 ? -8.995 21.240 -24.083 1.00 94.00 173 LEU A N 1
ATOM 1369 C CA . LEU A 1 173 ? -8.537 20.671 -25.357 1.00 94.00 173 LEU A CA 1
ATOM 1370 C C . LEU A 1 173 ? -7.659 19.422 -25.207 1.00 94.00 173 LEU A C 1
ATOM 1372 O O . LEU A 1 173 ? -6.959 19.066 -26.158 1.00 94.00 173 LEU A O 1
ATOM 1376 N N . ALA A 1 174 ? -7.683 18.755 -24.047 1.00 95.62 174 ALA A N 1
ATOM 1377 C CA . ALA A 1 174 ? -6.976 17.488 -23.914 1.00 95.62 174 ALA A CA 1
ATOM 1378 C C . ALA A 1 174 ? -7.567 16.438 -24.856 1.00 95.62 174 ALA A C 1
ATOM 1380 O O . ALA A 1 174 ? -8.782 16.400 -25.079 1.00 95.62 174 ALA A O 1
ATOM 1381 N N . GLY A 1 175 ? -6.691 15.603 -25.404 1.00 96.56 175 GLY A N 1
ATOM 1382 C CA . GLY A 1 175 ? -7.095 14.532 -26.298 1.00 96.56 175 GLY A CA 1
ATOM 1383 C C . GLY A 1 175 ? -6.376 13.228 -26.041 1.00 96.56 175 GLY A C 1
ATOM 1384 O O . GLY A 1 175 ? -5.301 13.211 -25.443 1.00 96.56 175 GLY A O 1
ATOM 1385 N N . GLU A 1 176 ? -6.975 12.155 -26.533 1.00 97.12 176 GLU A N 1
ATOM 1386 C CA . GLU A 1 176 ? -6.457 10.793 -26.439 1.00 97.12 176 GLU A CA 1
ATOM 1387 C C . GLU A 1 176 ? -6.365 10.168 -27.834 1.00 97.12 176 GLU A C 1
ATOM 1389 O O . GLU A 1 176 ? -7.349 10.141 -28.572 1.00 97.12 176 GLU A O 1
ATOM 1394 N N . ASP A 1 177 ? -5.180 9.672 -28.194 1.00 96.62 177 ASP A N 1
ATOM 1395 C CA . ASP A 1 177 ? -4.972 8.825 -29.372 1.00 96.62 177 ASP A CA 1
ATOM 1396 C C . ASP A 1 177 ? -4.747 7.380 -28.928 1.00 96.62 177 ASP A C 1
ATOM 1398 O O . ASP A 1 177 ? -3.638 7.000 -28.553 1.00 96.62 177 ASP A O 1
ATOM 1402 N N . GLU A 1 178 ? -5.816 6.587 -28.959 1.00 94.88 178 GLU A N 1
ATOM 1403 C CA . GLU A 1 178 ? -5.853 5.176 -28.588 1.00 94.88 178 GLU A CA 1
ATOM 1404 C C . GLU A 1 178 ? -5.842 4.287 -29.839 1.00 94.88 178 GLU A C 1
ATOM 1406 O O . GLU A 1 178 ? -6.758 4.282 -30.666 1.00 94.88 178 GLU A O 1
ATOM 1411 N N . ARG A 1 179 ? -4.775 3.507 -29.991 1.00 93.38 179 ARG A N 1
ATOM 1412 C CA . ARG A 1 179 ? -4.517 2.636 -31.144 1.00 93.38 179 ARG A CA 1
ATOM 1413 C C . ARG A 1 179 ? -4.137 1.232 -30.687 1.00 93.38 179 ARG A C 1
ATOM 1415 O O . ARG A 1 179 ? -4.031 0.945 -29.495 1.00 93.38 179 ARG A O 1
ATOM 1422 N N . GLU A 1 180 ? -3.896 0.338 -31.641 1.00 94.31 180 GLU A N 1
ATOM 1423 C CA . GLU A 1 180 ? -3.473 -1.044 -31.374 1.00 94.31 180 GLU A CA 1
ATOM 1424 C C . GLU A 1 180 ? -2.187 -1.109 -30.532 1.00 94.31 180 GLU A C 1
ATOM 1426 O O . GLU A 1 180 ? -2.012 -2.009 -29.712 1.00 94.31 180 GLU A O 1
ATOM 1431 N N . GLY A 1 181 ? -1.312 -0.114 -30.697 1.00 94.12 181 GLY A N 1
ATOM 1432 C CA . GLY A 1 181 ? -0.077 0.045 -29.934 1.00 94.12 181 GLY A CA 1
ATOM 1433 C C . GLY A 1 181 ? -0.248 0.540 -28.496 1.00 94.12 181 GLY A C 1
ATOM 1434 O O . GLY A 1 181 ? 0.685 0.387 -27.706 1.00 94.12 181 GLY A O 1
ATOM 1435 N N . GLY A 1 182 ? -1.412 1.096 -28.145 1.00 96.38 182 GLY A N 1
ATOM 1436 C CA . GLY A 1 182 ? -1.704 1.736 -26.859 1.00 96.38 182 GLY A CA 1
ATOM 1437 C C . GLY A 1 182 ? -2.252 3.156 -27.007 1.00 96.38 182 GLY A C 1
ATOM 1438 O O . GLY A 1 182 ? -2.643 3.551 -28.104 1.00 96.38 182 GLY A O 1
ATOM 1439 N N . ALA A 1 183 ? -2.252 3.918 -25.910 1.00 97.12 183 ALA A N 1
ATOM 1440 C CA . ALA A 1 183 ? -2.784 5.279 -25.861 1.00 97.12 183 ALA A CA 1
ATOM 1441 C C . ALA A 1 183 ? -1.724 6.342 -25.517 1.00 97.12 183 ALA A C 1
ATOM 1443 O O . ALA A 1 183 ? -0.901 6.149 -24.613 1.00 97.12 183 ALA A O 1
ATOM 1444 N N . LEU A 1 184 ? -1.780 7.477 -26.222 1.00 98.25 184 LEU A N 1
ATOM 1445 C CA . LEU A 1 184 ? -1.081 8.720 -25.882 1.00 98.25 184 LEU A CA 1
ATOM 1446 C C . LEU A 1 184 ? -2.092 9.810 -25.525 1.00 98.25 184 LEU A C 1
ATOM 1448 O O . LEU A 1 184 ? -3.096 9.975 -26.220 1.00 98.25 184 LEU A O 1
ATOM 1452 N N . LEU A 1 185 ? -1.788 10.593 -24.491 1.00 98.19 185 LEU A N 1
ATOM 1453 C CA . LEU A 1 185 ? -2.583 11.759 -24.102 1.00 98.19 185 LEU A CA 1
ATOM 1454 C C . LEU A 1 185 ? -1.856 13.050 -24.485 1.00 98.19 185 LEU A C 1
ATOM 1456 O O . LEU A 1 185 ? -0.635 13.150 -24.334 1.00 98.19 185 LEU A O 1
ATOM 1460 N N . TYR A 1 186 ? -2.606 14.045 -24.957 1.00 97.44 186 TYR A N 1
ATOM 1461 C CA . TYR A 1 186 ? -2.088 15.340 -25.405 1.00 97.44 186 TYR A CA 1
ATOM 1462 C C . TYR A 1 186 ? -2.663 16.478 -24.568 1.00 97.44 186 TYR A C 1
ATOM 1464 O O . TYR A 1 186 ? -3.883 16.613 -24.468 1.00 97.44 186 TYR A O 1
ATOM 1472 N N . PHE A 1 187 ? -1.800 17.350 -24.040 1.00 94.50 187 PHE A N 1
ATOM 1473 C CA . PHE A 1 187 ? -2.205 18.531 -23.268 1.00 94.50 187 PHE A CA 1
ATOM 1474 C C . PHE A 1 187 ? -1.540 19.809 -23.787 1.00 94.50 187 PHE A C 1
ATOM 1476 O O . PHE A 1 187 ? -0.406 19.787 -24.262 1.00 94.50 187 PHE A O 1
ATOM 1483 N N . GLY A 1 188 ? -2.234 20.943 -23.650 1.00 89.38 188 GLY A N 1
ATOM 1484 C CA . GLY A 1 188 ? -1.711 22.255 -24.054 1.00 89.38 188 GLY A CA 1
ATOM 1485 C C . GLY A 1 188 ? -1.790 22.546 -25.557 1.00 89.38 188 GLY A C 1
ATOM 1486 O O . GLY A 1 188 ? -1.015 23.353 -26.052 1.00 89.38 188 GLY A O 1
ATOM 1487 N N . LEU A 1 189 ? -2.707 21.899 -26.281 1.00 90.38 189 LEU A N 1
ATOM 1488 C CA . LEU A 1 189 ? -2.941 22.127 -27.710 1.00 90.38 189 LEU A CA 1
ATOM 1489 C C . LEU A 1 189 ? -3.806 23.357 -27.976 1.00 90.38 189 LEU A C 1
ATOM 1491 O O . LEU A 1 189 ? -4.843 23.510 -27.347 1.00 90.38 189 LEU A O 1
ATOM 1495 N N . ASP A 1 190 ? -3.485 24.145 -29.000 1.00 88.50 190 ASP A N 1
ATOM 1496 C CA . ASP A 1 190 ? -4.287 25.327 -29.368 1.00 88.50 190 ASP A CA 1
ATOM 1497 C C . ASP A 1 190 ? -5.619 24.970 -30.055 1.00 88.50 190 ASP A C 1
ATOM 1499 O O . ASP A 1 190 ? -6.528 25.794 -30.152 1.00 88.50 190 ASP A O 1
ATOM 1503 N N . LYS A 1 191 ? -5.732 23.742 -30.571 1.00 90.50 191 LYS A N 1
ATOM 1504 C CA . LYS A 1 191 ? -6.931 23.183 -31.208 1.00 90.50 191 LYS A CA 1
ATOM 1505 C C . LYS A 1 191 ? -6.871 21.647 -31.202 1.00 90.50 191 LYS A C 1
ATOM 1507 O O . LYS A 1 191 ? -5.774 21.090 -31.138 1.00 90.50 191 LYS A O 1
ATOM 1512 N N . PRO A 1 192 ? -8.011 20.950 -31.339 1.00 92.00 192 PRO A N 1
ATOM 1513 C CA . PRO A 1 192 ? -8.029 19.500 -31.511 1.00 92.00 192 PRO A CA 1
ATOM 1514 C C . PRO A 1 192 ? -7.273 19.054 -32.766 1.00 92.00 192 PRO A C 1
ATOM 1516 O O . PRO A 1 192 ? -7.315 19.723 -33.805 1.00 92.00 192 PRO A O 1
ATOM 1519 N N . ILE A 1 193 ? -6.650 17.880 -32.695 1.00 90.75 193 ILE A N 1
ATOM 1520 C CA . ILE A 1 193 ? -6.012 17.239 -33.846 1.00 90.75 193 ILE A CA 1
ATOM 1521 C C . ILE A 1 193 ? -6.984 16.212 -34.421 1.00 90.75 193 ILE A C 1
ATOM 1523 O O . ILE A 1 193 ? -7.561 15.409 -33.695 1.00 90.75 193 ILE A O 1
ATOM 1527 N N . ASP A 1 194 ? -7.168 16.217 -35.741 1.00 90.00 194 ASP A N 1
ATOM 1528 C CA . ASP A 1 194 ? -7.940 15.159 -36.392 1.00 90.00 194 ASP A CA 1
ATOM 1529 C C . ASP A 1 194 ? -7.096 13.883 -36.484 1.00 90.00 194 ASP A C 1
ATOM 1531 O O . ASP A 1 194 ? -6.183 13.798 -37.311 1.00 90.00 194 ASP A O 1
ATOM 1535 N N . ILE A 1 195 ? -7.393 12.937 -35.593 1.00 92.31 195 ILE A N 1
ATOM 1536 C CA . ILE A 1 195 ? -6.734 11.629 -35.469 1.00 92.31 195 ILE A CA 1
ATOM 1537 C C . ILE A 1 195 ? -7.601 10.471 -35.990 1.00 92.31 195 ILE A C 1
ATOM 1539 O O . ILE A 1 195 ? -7.189 9.309 -35.920 1.00 92.31 195 ILE A O 1
ATOM 1543 N N . ARG A 1 196 ? -8.809 10.772 -36.495 1.00 91.06 196 ARG A N 1
ATOM 1544 C CA . ARG A 1 196 ? -9.788 9.768 -36.930 1.00 91.06 196 ARG A CA 1
ATOM 1545 C C . ARG A 1 196 ? -9.211 8.886 -38.028 1.00 91.06 196 ARG A C 1
ATOM 1547 O O . ARG A 1 196 ? -8.664 9.368 -39.019 1.00 91.06 196 ARG A O 1
ATOM 1554 N N . THR A 1 197 ? -9.387 7.585 -37.859 1.00 87.88 197 THR A N 1
ATOM 1555 C CA . THR A 1 197 ? -8.968 6.554 -38.809 1.00 87.88 197 THR A CA 1
ATOM 1556 C C . THR A 1 197 ? -9.899 5.349 -38.689 1.00 87.88 197 THR A C 1
ATOM 1558 O O . THR A 1 197 ? -10.507 5.132 -37.641 1.00 87.88 197 THR A O 1
ATOM 1561 N N . ASP A 1 198 ? -10.018 4.567 -39.758 1.00 87.19 198 ASP A N 1
ATOM 1562 C CA . ASP A 1 198 ? -10.733 3.287 -39.776 1.00 87.19 198 ASP A CA 1
ATOM 1563 C C . ASP A 1 198 ? -9.838 2.093 -39.390 1.00 87.19 198 ASP A C 1
ATOM 1565 O O . ASP A 1 198 ? -10.303 0.954 -39.342 1.00 87.19 198 ASP A O 1
ATOM 1569 N N . ASP A 1 199 ? -8.561 2.351 -39.101 1.00 90.25 199 ASP A N 1
ATOM 1570 C CA . ASP A 1 199 ? -7.517 1.353 -38.889 1.00 90.25 199 ASP A CA 1
ATOM 1571 C C . ASP A 1 199 ? -6.845 1.554 -37.521 1.00 90.25 199 ASP A C 1
ATOM 1573 O O . ASP A 1 199 ? -6.388 2.647 -37.193 1.00 90.25 199 ASP A O 1
ATOM 1577 N N . ARG A 1 200 ? -6.779 0.499 -36.699 1.00 92.19 200 ARG A N 1
ATOM 1578 C CA . ARG A 1 200 ? -6.194 0.580 -35.349 1.00 92.19 200 ARG A CA 1
ATOM 1579 C C . ARG A 1 200 ? -4.664 0.637 -35.357 1.00 92.19 200 ARG A C 1
ATOM 1581 O O . ARG A 1 200 ? -4.094 1.051 -34.356 1.00 92.19 200 ARG A O 1
ATOM 1588 N N . GLU A 1 201 ? -3.991 0.238 -36.435 1.00 94.62 201 GLU A N 1
ATOM 1589 C CA . GLU A 1 201 ? -2.523 0.281 -36.547 1.00 94.62 201 GLU A CA 1
ATOM 1590 C C . GLU A 1 201 ? -2.040 1.509 -37.336 1.00 94.62 201 GLU A C 1
ATOM 1592 O O . GLU A 1 201 ? -0.927 1.987 -37.122 1.00 94.62 201 GLU A O 1
ATOM 1597 N N . PHE A 1 202 ? -2.865 2.025 -38.254 1.00 94.12 202 PHE A N 1
ATOM 1598 C CA . PHE A 1 202 ? -2.481 3.077 -39.196 1.00 94.12 202 PHE A CA 1
ATOM 1599 C C . PHE A 1 202 ? -3.289 4.380 -39.030 1.00 94.12 202 PHE A C 1
ATOM 1601 O O . PHE A 1 202 ? -4.520 4.344 -38.968 1.00 94.12 202 PHE A O 1
ATOM 1608 N N . PRO A 1 203 ? -2.645 5.564 -39.083 1.00 94.31 203 PRO A N 1
ATOM 1609 C CA . PRO A 1 203 ? -1.199 5.807 -39.000 1.00 94.31 203 PRO A CA 1
ATOM 1610 C C . PRO A 1 203 ? -0.623 5.491 -37.611 1.00 94.31 203 PRO A C 1
ATOM 1612 O O . PRO A 1 203 ? -1.376 5.308 -36.654 1.00 94.31 203 PRO A O 1
ATOM 1615 N N . SER A 1 204 ? 0.710 5.491 -37.494 1.00 94.38 204 SER A N 1
ATOM 1616 C CA . SER A 1 204 ? 1.390 5.412 -36.192 1.00 94.38 204 SER A CA 1
ATOM 1617 C C . SER A 1 204 ? 0.982 6.585 -35.281 1.00 94.38 204 SER A C 1
ATOM 1619 O O . SER A 1 204 ? 0.914 7.718 -35.774 1.00 94.38 204 SER A O 1
ATOM 1621 N N . PRO A 1 205 ? 0.825 6.380 -33.955 1.00 94.56 205 PRO A N 1
ATOM 1622 C CA . PRO A 1 205 ? 0.597 7.480 -33.010 1.00 94.56 205 PRO A CA 1
ATOM 1623 C C . PRO A 1 205 ? 1.661 8.590 -33.086 1.00 94.56 205 PRO A C 1
ATOM 1625 O O . PRO A 1 205 ? 1.385 9.766 -32.834 1.00 94.56 205 PRO A O 1
ATOM 1628 N N . LEU A 1 206 ? 2.897 8.249 -33.482 1.00 96.31 206 LEU A N 1
ATOM 1629 C CA . LEU A 1 206 ? 3.969 9.236 -33.626 1.00 96.31 206 LEU A CA 1
ATOM 1630 C C . LEU A 1 206 ? 3.707 10.249 -34.746 1.00 96.31 206 LEU A C 1
ATOM 1632 O O . LEU A 1 206 ? 4.152 11.387 -34.633 1.00 96.31 206 LEU A O 1
ATOM 1636 N N . THR A 1 207 ? 2.928 9.901 -35.773 1.00 95.19 207 THR A N 1
ATOM 1637 C CA . THR A 1 207 ? 2.502 10.858 -36.805 1.00 95.19 207 THR A CA 1
ATOM 1638 C C . THR A 1 207 ? 1.727 12.022 -36.182 1.00 95.19 207 THR A C 1
ATOM 1640 O O . THR A 1 207 ? 1.973 13.188 -36.502 1.00 95.19 207 THR A O 1
ATOM 1643 N N . PHE A 1 208 ? 0.821 11.725 -35.249 1.00 95.25 208 PHE A N 1
ATOM 1644 C CA . PHE A 1 208 ? 0.014 12.739 -34.573 1.00 95.25 208 PHE A CA 1
ATOM 1645 C C . PHE A 1 208 ? 0.800 13.462 -33.482 1.00 95.25 208 PHE A C 1
ATOM 1647 O O . PHE A 1 208 ? 0.646 14.672 -33.342 1.00 95.25 208 PHE A O 1
ATOM 1654 N N . ALA A 1 209 ? 1.715 12.778 -32.789 1.00 95.88 209 ALA A N 1
ATOM 1655 C CA . ALA A 1 209 ? 2.640 13.413 -31.848 1.00 95.88 209 ALA A CA 1
ATOM 1656 C C . ALA A 1 209 ? 3.558 14.457 -32.508 1.00 95.88 209 ALA A C 1
ATOM 1658 O O . ALA A 1 209 ? 3.732 15.551 -31.967 1.00 95.88 209 ALA A O 1
ATOM 1659 N N . GLU A 1 210 ? 4.113 14.165 -33.688 1.00 94.69 210 GLU A N 1
ATOM 1660 C CA . GLU A 1 210 ? 4.912 15.143 -34.439 1.00 94.69 210 GLU A CA 1
ATOM 1661 C C . GLU A 1 210 ? 4.051 16.308 -34.929 1.00 94.69 210 GLU A C 1
ATOM 1663 O O . GLU A 1 210 ? 4.466 17.464 -34.835 1.00 94.69 210 GLU A O 1
ATOM 1668 N N . ARG A 1 211 ? 2.826 16.034 -35.396 1.00 94.38 211 ARG A N 1
ATOM 1669 C CA . ARG A 1 211 ? 1.892 17.092 -35.796 1.00 94.38 211 ARG A CA 1
ATOM 1670 C C . ARG A 1 211 ? 1.556 18.007 -34.620 1.00 94.38 211 ARG A C 1
ATOM 1672 O O . ARG A 1 211 ? 1.651 19.223 -34.768 1.00 94.38 211 ARG A O 1
ATOM 1679 N N . ALA A 1 212 ? 1.224 17.433 -33.468 1.00 93.94 212 ALA A N 1
ATOM 1680 C CA . ALA A 1 212 ? 0.926 18.158 -32.238 1.00 93.94 212 ALA A CA 1
ATOM 1681 C C . ALA A 1 212 ? 2.050 19.137 -31.876 1.00 93.94 212 ALA A C 1
ATOM 1683 O O . ALA A 1 212 ? 1.816 20.331 -31.708 1.00 93.94 212 ALA A O 1
ATOM 1684 N N . ARG A 1 213 ? 3.295 18.649 -31.872 1.00 92.44 213 ARG A N 1
ATOM 1685 C CA . ARG A 1 213 ? 4.483 19.467 -31.590 1.00 92.44 213 ARG A CA 1
ATOM 1686 C C . ARG A 1 213 ? 4.812 20.482 -32.680 1.00 92.44 213 ARG A C 1
ATOM 1688 O O . ARG A 1 213 ? 5.383 21.522 -32.375 1.00 92.44 213 ARG A O 1
ATOM 1695 N N . SER A 1 214 ? 4.468 20.198 -33.936 1.00 91.50 214 SER A N 1
ATOM 1696 C CA . SER A 1 214 ? 4.644 21.152 -35.037 1.00 91.50 214 SER A CA 1
ATOM 1697 C C . SER A 1 214 ? 3.687 22.343 -34.936 1.00 91.50 214 SER A C 1
ATOM 1699 O O . SER A 1 214 ? 4.033 23.442 -35.362 1.00 91.50 214 SER A O 1
ATOM 1701 N N . GLU A 1 215 ? 2.495 22.121 -34.373 1.00 89.00 215 GLU A N 1
ATOM 1702 C CA . GLU A 1 215 ? 1.495 23.163 -34.137 1.00 89.00 215 GLU A CA 1
ATOM 1703 C C . GLU A 1 215 ? 1.789 23.929 -32.838 1.00 89.00 215 GLU A C 1
ATOM 1705 O O . GLU A 1 215 ? 1.745 25.156 -32.845 1.00 89.00 215 GLU A O 1
ATOM 1710 N N . ASN A 1 216 ? 2.161 23.230 -31.761 1.00 90.38 216 ASN A N 1
ATOM 1711 C CA . ASN A 1 216 ? 2.592 23.836 -30.504 1.00 90.38 216 ASN A CA 1
ATOM 1712 C C . ASN A 1 216 ? 3.713 22.999 -29.857 1.00 90.38 216 ASN A C 1
ATOM 1714 O O . ASN A 1 216 ? 3.474 21.908 -29.333 1.00 90.38 216 ASN A O 1
ATOM 1718 N N . GLU A 1 217 ? 4.942 23.525 -29.855 1.00 89.94 217 GLU A N 1
ATOM 1719 C CA . GLU A 1 217 ? 6.126 22.841 -29.306 1.00 89.94 217 GLU A CA 1
ATOM 1720 C C . GLU A 1 217 ? 6.003 22.554 -27.797 1.00 89.94 217 GLU A C 1
ATOM 1722 O O . GLU A 1 217 ? 6.603 21.601 -27.296 1.00 89.94 217 GLU A O 1
ATOM 1727 N N . ALA A 1 218 ? 5.192 23.336 -27.075 1.00 90.00 218 ALA A N 1
ATOM 1728 C CA . ALA A 1 218 ? 4.939 23.149 -25.650 1.00 90.00 218 ALA A CA 1
ATOM 1729 C C . ALA A 1 218 ? 3.937 22.022 -25.347 1.00 90.00 218 ALA A C 1
ATOM 1731 O O . ALA A 1 218 ? 3.745 21.713 -24.167 1.00 90.00 218 ALA A O 1
ATOM 1732 N N . THR A 1 219 ? 3.334 21.396 -26.371 1.00 94.06 219 THR A N 1
ATOM 1733 C CA . THR A 1 219 ? 2.395 20.280 -26.192 1.00 94.06 219 THR A CA 1
ATOM 1734 C C . THR A 1 219 ? 3.020 19.193 -25.329 1.00 94.06 219 THR A C 1
ATOM 1736 O O . THR A 1 219 ? 4.079 18.642 -25.648 1.00 94.06 219 THR A O 1
ATOM 1739 N N . TRP A 1 220 ? 2.332 18.864 -24.243 1.00 96.56 220 TRP A N 1
ATOM 1740 C CA . TRP A 1 220 ? 2.711 17.779 -23.359 1.00 96.56 220 TRP A CA 1
ATOM 1741 C C . TRP A 1 220 ? 2.133 16.468 -23.876 1.00 96.56 220 TRP A C 1
ATOM 1743 O O . TRP A 1 220 ? 0.934 16.392 -24.136 1.00 96.56 220 TRP A O 1
ATOM 1753 N N . ILE A 1 221 ? 2.978 15.446 -24.006 1.00 98.12 221 ILE A N 1
ATOM 1754 C CA . ILE A 1 221 ? 2.568 14.111 -24.448 1.00 98.12 221 ILE A CA 1
ATOM 1755 C C . ILE A 1 221 ? 2.851 13.108 -23.334 1.00 98.12 221 ILE A C 1
ATOM 1757 O O . ILE A 1 221 ? 4.004 12.919 -22.938 1.00 98.12 221 ILE A O 1
ATOM 1761 N N . ASP A 1 222 ? 1.802 12.476 -22.827 1.00 98.56 222 ASP A N 1
ATOM 1762 C CA . ASP A 1 222 ? 1.875 11.467 -21.773 1.00 98.56 222 ASP A CA 1
ATOM 1763 C C . ASP A 1 222 ? 1.677 10.065 -22.354 1.00 98.56 222 ASP A C 1
ATOM 1765 O O . ASP A 1 222 ? 0.771 9.834 -23.159 1.00 98.56 222 ASP A O 1
ATOM 1769 N N . ILE A 1 223 ? 2.539 9.129 -21.952 1.00 98.62 223 ILE A N 1
ATOM 1770 C CA . ILE A 1 223 ? 2.288 7.705 -22.171 1.00 98.62 223 ILE A CA 1
ATOM 1771 C C . ILE A 1 223 ? 1.262 7.275 -21.124 1.00 98.62 223 ILE A C 1
ATOM 1773 O O . ILE A 1 223 ? 1.629 7.137 -19.960 1.00 98.62 223 ILE A O 1
ATOM 1777 N N . GLU A 1 224 ? 0.025 7.001 -21.535 1.00 97.19 224 GLU A N 1
ATOM 1778 C CA . GLU A 1 224 ? -1.076 6.736 -20.596 1.00 97.19 224 GLU A CA 1
ATOM 1779 C C . GLU A 1 224 ? -0.777 5.546 -19.667 1.00 97.19 224 GLU A C 1
ATOM 1781 O O . GLU A 1 224 ? -1.077 5.598 -18.475 1.00 97.19 224 GLU A O 1
ATOM 1786 N N . LYS A 1 225 ? -0.108 4.499 -20.185 1.00 95.62 225 LYS A N 1
ATOM 1787 C CA . LYS A 1 225 ? 0.388 3.352 -19.402 1.00 95.62 225 LYS A CA 1
ATOM 1788 C C . LYS A 1 225 ? 1.708 2.779 -19.915 1.00 95.62 225 LYS A C 1
ATOM 1790 O O . LYS A 1 225 ? 1.895 2.658 -21.125 1.00 95.62 225 LYS A O 1
ATOM 1795 N N . PRO A 1 226 ? 2.594 2.291 -19.023 1.00 97.75 226 PRO A N 1
ATOM 1796 C CA . PRO A 1 226 ? 3.871 1.700 -19.416 1.00 97.75 226 PRO A CA 1
ATOM 1797 C C . PRO A 1 226 ? 3.754 0.429 -20.257 1.00 97.75 226 PRO A C 1
ATOM 1799 O O . PRO A 1 226 ? 4.602 0.187 -21.113 1.00 97.75 226 PRO A O 1
ATOM 1802 N N . PHE A 1 227 ? 2.733 -0.400 -20.025 1.00 97.94 227 PHE A N 1
ATOM 1803 C CA . PHE A 1 227 ? 2.626 -1.713 -20.668 1.00 97.94 227 PHE A CA 1
ATOM 1804 C C . PHE A 1 227 ? 2.119 -1.668 -22.116 1.00 97.94 227 PHE A C 1
ATOM 1806 O O . PHE A 1 227 ? 1.917 -2.715 -22.729 1.00 97.94 227 PHE A O 1
ATOM 1813 N N . TRP A 1 228 ? 1.936 -0.482 -22.695 1.00 98.31 228 TRP A N 1
ATOM 1814 C CA . TRP A 1 228 ? 1.566 -0.333 -24.097 1.00 98.31 228 TRP A CA 1
ATOM 1815 C C . TRP A 1 228 ? 2.631 -0.863 -25.056 1.00 98.31 228 TRP A C 1
ATOM 1817 O O . TRP A 1 228 ? 3.831 -0.683 -24.858 1.00 98.31 228 TRP A O 1
ATOM 1827 N N . TRP A 1 229 ? 2.187 -1.548 -26.113 1.00 98.19 229 TRP A N 1
ATOM 1828 C CA . TRP A 1 229 ? 3.070 -2.206 -27.075 1.00 98.19 229 TRP A CA 1
ATOM 1829 C C . TRP A 1 229 ? 4.056 -1.244 -27.740 1.00 98.19 229 TRP A C 1
ATOM 1831 O O . TRP A 1 229 ? 5.178 -1.653 -28.043 1.00 98.19 229 TRP A O 1
ATOM 1841 N N . ASP A 1 230 ? 3.653 0.010 -27.935 1.00 98.50 230 ASP A N 1
ATOM 1842 C CA . ASP A 1 230 ? 4.459 1.044 -28.579 1.00 98.50 230 ASP A CA 1
ATOM 1843 C C . ASP A 1 230 ? 5.383 1.796 -27.606 1.00 98.50 230 ASP A C 1
ATOM 1845 O O . ASP A 1 230 ? 6.228 2.571 -28.062 1.00 98.50 230 ASP A O 1
ATOM 1849 N N . THR A 1 231 ? 5.333 1.518 -26.294 1.00 98.69 231 THR A N 1
ATOM 1850 C CA . THR A 1 231 ? 6.214 2.134 -25.283 1.00 98.69 231 THR A CA 1
ATOM 1851 C C . THR A 1 231 ? 7.696 2.143 -25.685 1.00 98.69 231 THR A C 1
ATOM 1853 O O . THR A 1 231 ? 8.307 3.212 -25.612 1.00 98.69 231 THR A O 1
ATOM 1856 N N . PRO A 1 232 ? 8.314 1.046 -26.186 1.00 98.75 232 PRO A N 1
ATOM 1857 C CA . PRO A 1 232 ? 9.714 1.087 -26.620 1.00 98.75 232 PRO A CA 1
ATOM 1858 C C . PRO A 1 232 ? 9.973 2.106 -27.738 1.00 98.75 232 PRO A C 1
ATOM 1860 O O . PRO A 1 232 ? 11.049 2.697 -27.807 1.00 98.75 232 PRO A O 1
ATOM 1863 N N . THR A 1 233 ? 8.993 2.311 -28.620 1.00 98.69 233 THR A N 1
ATOM 1864 C CA . THR A 1 233 ? 9.078 3.242 -29.755 1.00 98.69 233 THR A CA 1
ATOM 1865 C C . THR A 1 233 ? 8.871 4.682 -29.308 1.00 98.69 233 THR A C 1
ATOM 1867 O O . THR A 1 233 ? 9.604 5.579 -29.725 1.00 98.69 233 THR A O 1
ATOM 1870 N N . TRP A 1 234 ? 7.930 4.911 -28.396 1.00 98.62 234 TRP A N 1
ATOM 1871 C CA . TRP A 1 234 ? 7.693 6.220 -27.797 1.00 98.62 234 TRP A CA 1
ATOM 1872 C C . TRP A 1 234 ? 8.861 6.700 -26.937 1.00 98.62 234 TRP A C 1
ATOM 1874 O O . TRP A 1 234 ? 9.222 7.872 -27.006 1.00 98.62 234 TRP A O 1
ATOM 1884 N N . LEU A 1 235 ? 9.502 5.800 -26.187 1.00 98.56 235 LEU A N 1
ATOM 1885 C CA . LEU A 1 235 ? 10.733 6.107 -25.461 1.00 98.56 235 LEU A CA 1
ATOM 1886 C C . LEU A 1 235 ? 11.857 6.490 -26.436 1.00 98.56 235 LEU A C 1
ATOM 1888 O O . LEU A 1 235 ? 12.437 7.568 -26.312 1.00 98.56 235 LEU A O 1
ATOM 1892 N N . ALA A 1 236 ? 12.122 5.654 -27.445 1.00 98.38 236 ALA A N 1
ATOM 1893 C CA . ALA A 1 236 ? 13.198 5.874 -28.414 1.00 98.38 236 ALA A CA 1
ATOM 1894 C C . ALA A 1 236 ? 13.042 7.164 -29.244 1.00 98.38 236 ALA A C 1
ATOM 1896 O O . ALA A 1 236 ? 14.042 7.742 -29.665 1.00 98.38 236 ALA A O 1
ATOM 1897 N N . SER A 1 237 ? 11.811 7.643 -29.462 1.00 97.44 237 SER A N 1
ATOM 1898 C CA . SER A 1 237 ? 11.556 8.877 -30.221 1.00 97.44 237 SER A CA 1
ATOM 1899 C C . SER A 1 237 ? 11.971 10.153 -29.479 1.00 97.44 237 SER A C 1
ATOM 1901 O O . SER A 1 237 ? 12.154 11.200 -30.101 1.00 97.44 237 SER A O 1
ATOM 1903 N N . GLY A 1 238 ? 12.083 10.102 -28.145 1.00 95.44 238 GLY A N 1
ATOM 1904 C CA . GLY A 1 238 ? 12.350 11.278 -27.313 1.00 95.44 238 GLY A CA 1
ATOM 1905 C C . GLY A 1 238 ? 11.215 12.312 -27.305 1.00 95.44 238 GLY A C 1
ATOM 1906 O O . GLY A 1 238 ? 11.447 13.474 -26.962 1.00 95.44 238 GLY A O 1
ATOM 1907 N N . ARG A 1 239 ? 9.993 11.929 -27.706 1.00 95.44 239 ARG A N 1
ATOM 1908 C CA . ARG A 1 239 ? 8.836 12.843 -27.798 1.00 95.44 239 ARG A CA 1
ATOM 1909 C C . ARG A 1 239 ? 7.896 12.817 -26.595 1.00 95.44 239 ARG A C 1
ATOM 1911 O O . ARG A 1 239 ? 7.024 13.676 -26.511 1.00 95.44 239 ARG A O 1
ATOM 1918 N N . MET A 1 240 ? 8.080 11.889 -25.665 1.00 97.38 240 MET A N 1
ATOM 1919 C CA . MET A 1 240 ? 7.216 11.769 -24.487 1.00 97.38 240 MET A CA 1
ATOM 1920 C C . MET A 1 240 ? 7.689 12.673 -23.351 1.00 97.38 240 MET A C 1
ATOM 1922 O O . MET A 1 240 ? 8.879 12.973 -23.238 1.00 97.38 240 MET A O 1
ATOM 1926 N N . ASN A 1 241 ? 6.750 13.127 -22.524 1.00 98.12 241 ASN A N 1
ATOM 1927 C CA . ASN A 1 241 ? 6.994 14.050 -21.420 1.00 98.12 241 ASN A CA 1
ATOM 1928 C C . ASN A 1 241 ? 6.724 13.435 -20.044 1.00 98.12 241 ASN A C 1
ATOM 1930 O O . ASN A 1 241 ? 7.364 13.859 -19.089 1.00 98.12 241 ASN A O 1
ATOM 1934 N N . SER A 1 242 ? 5.844 12.440 -19.942 1.00 98.56 242 SER A N 1
ATOM 1935 C CA . SER A 1 242 ? 5.570 11.675 -18.717 1.00 98.56 242 SER A CA 1
ATOM 1936 C C . SER A 1 242 ? 5.036 10.278 -19.044 1.00 98.56 242 SER A C 1
ATOM 1938 O O . SER A 1 242 ? 4.867 9.932 -20.218 1.00 98.56 242 SER A O 1
ATOM 1940 N N . ILE A 1 243 ? 4.853 9.456 -18.010 1.00 98.62 243 ILE A N 1
ATOM 1941 C CA . ILE A 1 243 ? 4.397 8.070 -18.131 1.00 98.62 243 ILE A CA 1
ATOM 1942 C C . ILE A 1 243 ? 3.493 7.664 -16.954 1.00 98.62 243 ILE A C 1
ATOM 1944 O O . ILE A 1 243 ? 3.876 7.822 -15.792 1.00 98.62 243 ILE A O 1
ATOM 1948 N N . GLY A 1 244 ? 2.314 7.117 -17.261 1.00 98.25 244 GLY A N 1
ATOM 1949 C CA . GLY A 1 244 ? 1.222 6.832 -16.325 1.00 98.25 244 GLY A CA 1
ATOM 1950 C C . GLY A 1 244 ? 1.497 5.672 -15.376 1.00 98.25 244 GLY A C 1
ATOM 1951 O O . GLY A 1 244 ? 1.077 4.532 -15.587 1.00 98.25 244 GLY A O 1
ATOM 1952 N N . LEU A 1 245 ? 2.210 5.963 -14.291 1.00 98.12 245 LEU A N 1
ATOM 1953 C CA . LEU A 1 245 ? 2.587 4.979 -13.280 1.00 98.12 245 LEU A CA 1
ATOM 1954 C C . LEU A 1 245 ? 1.406 4.605 -12.368 1.00 98.12 245 LEU A C 1
ATOM 1956 O O . LEU A 1 245 ? 1.290 3.442 -11.991 1.00 98.12 245 LEU A O 1
ATOM 1960 N N . ALA A 1 246 ? 0.532 5.562 -12.034 1.00 98.19 246 ALA A N 1
ATOM 1961 C CA . ALA A 1 246 ? -0.744 5.310 -11.355 1.00 98.19 246 ALA A CA 1
ATOM 1962 C C . ALA A 1 246 ? -1.891 5.454 -12.364 1.00 98.19 246 ALA A C 1
ATOM 1964 O O . ALA A 1 246 ? -2.442 6.534 -12.562 1.00 98.19 246 ALA A O 1
ATOM 1965 N N . ASN A 1 247 ? -2.199 4.370 -13.066 1.00 96.75 247 ASN A N 1
ATOM 1966 C CA . ASN A 1 247 ? -3.092 4.404 -14.219 1.00 96.75 247 ASN A CA 1
ATOM 1967 C C . ASN A 1 247 ? -4.473 3.805 -13.943 1.00 96.75 247 ASN A C 1
ATOM 1969 O O . ASN A 1 247 ? -4.723 3.192 -12.906 1.00 96.75 247 ASN A O 1
ATOM 1973 N N . ASN A 1 248 ? -5.363 3.934 -14.926 1.00 94.94 248 ASN A N 1
ATOM 1974 C CA . ASN A 1 248 ? -6.780 3.625 -14.788 1.00 94.94 248 ASN A CA 1
ATOM 1975 C C . ASN A 1 248 ? -7.140 2.141 -14.539 1.00 94.94 248 ASN A C 1
ATOM 1977 O O . ASN A 1 248 ? -8.296 1.853 -14.239 1.00 94.94 248 ASN A O 1
ATOM 1981 N N . HIS A 1 249 ? -6.184 1.204 -14.619 1.00 96.00 249 HIS A N 1
ATOM 1982 C CA . HIS A 1 249 ? -6.407 -0.205 -14.250 1.00 96.00 249 HIS A CA 1
ATOM 1983 C C . HIS A 1 249 ? -6.316 -0.452 -12.743 1.00 96.00 249 HIS A C 1
ATOM 1985 O O . HIS A 1 249 ? -6.787 -1.483 -12.258 1.00 96.00 249 HIS A O 1
ATOM 1991 N N . MET A 1 250 ? -5.716 0.486 -12.011 1.00 96.44 250 MET A N 1
ATOM 1992 C CA . MET A 1 250 ? -5.731 0.516 -10.557 1.00 96.44 250 MET A CA 1
ATOM 1993 C C . MET A 1 250 ? -7.034 1.183 -10.143 1.00 96.44 250 MET A C 1
ATOM 1995 O O . MET A 1 250 ? -7.145 2.411 -10.195 1.00 96.44 250 MET A O 1
ATOM 1999 N N . CYS A 1 251 ? -8.048 0.373 -9.834 1.00 96.25 251 CYS A N 1
ATOM 2000 C CA . CYS A 1 251 ? -9.367 0.878 -9.491 1.00 96.25 251 CYS A CA 1
ATOM 2001 C C . CYS A 1 251 ? -9.606 0.933 -7.981 1.00 96.25 251 CYS A C 1
ATOM 2003 O O . CYS A 1 251 ? -8.958 0.216 -7.211 1.00 96.25 251 CYS A O 1
ATOM 2005 N N . ARG A 1 252 ? -10.577 1.763 -7.571 1.00 93.00 252 ARG A N 1
ATOM 2006 C CA . ARG A 1 252 ? -10.966 1.949 -6.162 1.00 93.00 252 ARG A CA 1
ATOM 2007 C C . ARG A 1 252 ? -11.114 0.624 -5.419 1.00 93.00 252 ARG A C 1
ATOM 2009 O O . ARG A 1 252 ? -10.411 0.421 -4.434 1.00 93.00 252 ARG A O 1
ATOM 2016 N N . ASP A 1 253 ? -11.940 -0.280 -5.938 1.00 89.31 253 ASP A N 1
ATOM 2017 C CA . ASP A 1 253 ? -12.298 -1.528 -5.249 1.00 89.31 253 ASP A CA 1
ATOM 2018 C C . ASP A 1 253 ? -11.725 -2.792 -5.906 1.00 89.31 253 ASP A C 1
ATOM 2020 O O . ASP A 1 253 ? -12.002 -3.906 -5.466 1.00 89.31 253 ASP A O 1
ATOM 2024 N N . GLN A 1 254 ? -10.904 -2.650 -6.953 1.00 91.50 254 GLN A N 1
ATOM 2025 C CA . GLN A 1 254 ? -10.267 -3.783 -7.632 1.00 91.50 254 GLN A CA 1
ATOM 2026 C C . GLN A 1 254 ? -9.049 -3.369 -8.465 1.00 91.50 254 GLN A C 1
ATOM 2028 O O . GLN A 1 254 ? -8.955 -2.235 -8.921 1.00 91.50 254 GLN A O 1
ATOM 2033 N N . MET A 1 255 ? -8.155 -4.315 -8.752 1.00 92.06 255 MET A N 1
ATOM 2034 C CA . MET A 1 255 ? -7.190 -4.184 -9.850 1.00 92.06 255 MET A CA 1
ATOM 2035 C C . MET A 1 255 ? -7.705 -4.931 -11.084 1.00 92.06 255 MET A C 1
ATOM 2037 O O . MET A 1 255 ? -8.045 -6.113 -10.989 1.00 92.06 255 MET A O 1
ATOM 2041 N N . LEU A 1 256 ? -7.713 -4.288 -12.255 1.00 92.62 256 LEU A N 1
ATOM 2042 C CA . LEU A 1 256 ? -8.028 -4.991 -13.501 1.00 92.62 256 LEU A CA 1
ATOM 2043 C C . LEU A 1 256 ? -6.964 -6.054 -13.805 1.00 92.62 256 LEU A C 1
ATOM 2045 O O . LEU A 1 256 ? -5.762 -5.783 -13.839 1.00 92.62 256 LEU A O 1
ATOM 2049 N N . ALA A 1 257 ? -7.422 -7.285 -14.037 1.00 86.12 257 ALA A N 1
ATOM 2050 C CA . ALA A 1 257 ? -6.550 -8.453 -14.091 1.00 86.12 257 ALA A CA 1
ATOM 2051 C C . ALA A 1 257 ? -5.656 -8.529 -15.343 1.00 86.12 257 ALA A C 1
ATOM 2053 O O . ALA A 1 257 ? -4.604 -9.157 -15.275 1.00 86.12 257 ALA A O 1
ATOM 2054 N N . SER A 1 258 ? -6.043 -7.913 -16.463 1.00 90.00 258 SER A N 1
ATOM 2055 C CA . SER A 1 258 ? -5.323 -7.959 -17.749 1.00 90.00 258 SER A CA 1
ATOM 2056 C C . SER A 1 258 ? -4.673 -6.621 -18.101 1.00 90.00 258 SER A C 1
ATOM 2058 O O . SER A 1 258 ? -5.219 -5.587 -17.738 1.00 90.00 258 SER A O 1
ATOM 2060 N N . GLU A 1 259 ? -3.621 -6.610 -18.921 1.00 94.19 259 GLU A N 1
ATOM 2061 C CA . GLU A 1 259 ? -3.053 -5.399 -19.556 1.00 94.19 259 GLU A CA 1
ATOM 2062 C C . GLU A 1 259 ? -3.889 -4.874 -20.748 1.00 94.19 259 GLU A C 1
ATOM 2064 O O . GLU A 1 259 ? -3.360 -4.233 -21.657 1.00 94.19 259 GLU A O 1
ATOM 2069 N N . ALA A 1 260 ? -5.193 -5.176 -20.785 1.00 88.88 260 ALA A N 1
ATOM 2070 C CA . ALA A 1 260 ? -6.067 -4.997 -21.944 1.00 88.88 260 ALA A CA 1
ATOM 2071 C C . ALA A 1 260 ? -5.446 -5.628 -23.212 1.00 88.88 260 ALA A C 1
ATOM 2073 O O . ALA A 1 260 ? -5.245 -6.840 -23.257 1.00 88.88 260 ALA A O 1
ATOM 2074 N N . TRP A 1 261 ? -5.126 -4.831 -24.233 1.00 90.12 261 TRP A N 1
ATOM 2075 C CA . TRP A 1 261 ? -4.384 -5.264 -25.429 1.00 90.12 261 TRP A CA 1
ATOM 2076 C C . TRP A 1 261 ? -2.901 -4.863 -25.408 1.00 90.12 261 TRP A C 1
ATOM 2078 O O . TRP A 1 261 ? -2.217 -4.985 -26.424 1.00 90.12 261 TRP A O 1
ATOM 2088 N N . GLY A 1 262 ? -2.387 -4.394 -24.270 1.00 95.12 262 GLY A N 1
ATOM 2089 C CA . GLY A 1 262 ? -0.972 -4.108 -24.051 1.00 95.12 262 GLY A CA 1
ATOM 2090 C C . GLY A 1 262 ? -0.099 -5.363 -24.039 1.00 95.12 262 GLY A C 1
ATOM 2091 O O . GLY A 1 262 ? -0.560 -6.486 -24.269 1.00 95.12 262 GLY A O 1
ATOM 2092 N N . ARG A 1 263 ? 1.201 -5.182 -23.795 1.00 95.81 263 ARG A N 1
ATOM 2093 C CA . ARG A 1 263 ? 2.132 -6.303 -23.676 1.00 95.81 263 ARG A CA 1
ATOM 2094 C C . ARG A 1 263 ? 1.848 -7.060 -22.374 1.00 95.81 263 ARG A C 1
ATOM 2096 O O . ARG A 1 263 ? 1.991 -6.465 -21.301 1.00 95.81 263 ARG A O 1
ATOM 2103 N N . PRO A 1 264 ? 1.494 -8.355 -22.454 1.00 93.81 264 PRO A N 1
ATOM 2104 C CA . PRO A 1 264 ? 1.132 -9.126 -21.277 1.00 93.81 264 PRO A CA 1
ATOM 2105 C C . PRO A 1 264 ? 2.332 -9.287 -20.348 1.00 93.81 264 PRO A C 1
ATOM 2107 O O . PRO A 1 264 ? 3.482 -9.406 -20.793 1.00 93.81 264 PRO A O 1
ATOM 2110 N N . ARG A 1 265 ? 2.048 -9.321 -19.049 1.00 93.00 265 ARG A N 1
ATOM 2111 C CA . ARG A 1 265 ? 3.028 -9.735 -18.044 1.00 93.00 265 ARG A CA 1
ATOM 2112 C C . ARG A 1 265 ? 3.202 -11.253 -18.040 1.00 93.00 265 ARG A C 1
ATOM 2114 O O . ARG A 1 265 ? 2.390 -12.003 -18.576 1.00 93.00 265 ARG A O 1
ATOM 2121 N N . ASP A 1 266 ? 4.248 -11.712 -17.367 1.00 87.81 266 ASP A N 1
ATOM 2122 C CA . ASP A 1 266 ? 4.328 -13.107 -16.942 1.00 87.81 266 ASP A CA 1
ATOM 2123 C C . ASP A 1 266 ? 3.407 -13.299 -15.728 1.00 87.81 266 ASP A C 1
ATOM 2125 O O . ASP A 1 266 ? 3.740 -12.872 -14.625 1.00 87.81 266 ASP A O 1
ATOM 2129 N N . GLU A 1 267 ? 2.235 -13.904 -15.927 1.00 84.75 267 GLU A N 1
ATOM 2130 C CA . GLU A 1 267 ? 1.238 -14.103 -14.865 1.00 84.75 267 GLU A CA 1
ATOM 2131 C C . GLU A 1 267 ? 1.671 -15.109 -13.792 1.00 84.75 267 GLU A C 1
ATOM 2133 O O . GLU A 1 267 ? 1.165 -15.055 -12.671 1.00 84.75 267 GLU A O 1
ATOM 2138 N N . GLN A 1 268 ? 2.612 -16.011 -14.096 1.00 80.88 268 GLN A N 1
ATOM 2139 C CA . GLN A 1 268 ? 3.160 -16.922 -13.086 1.00 80.88 268 GLN A CA 1
ATOM 2140 C C . GLN A 1 268 ? 4.075 -16.161 -12.131 1.00 80.88 268 GLN A C 1
ATOM 2142 O O . GLN A 1 268 ? 4.058 -16.398 -10.923 1.00 80.88 268 GLN A O 1
ATOM 2147 N N . ARG A 1 269 ? 4.859 -15.227 -12.676 1.00 83.00 269 ARG A N 1
ATOM 2148 C CA . ARG A 1 269 ? 5.737 -14.355 -11.895 1.00 83.00 269 ARG A CA 1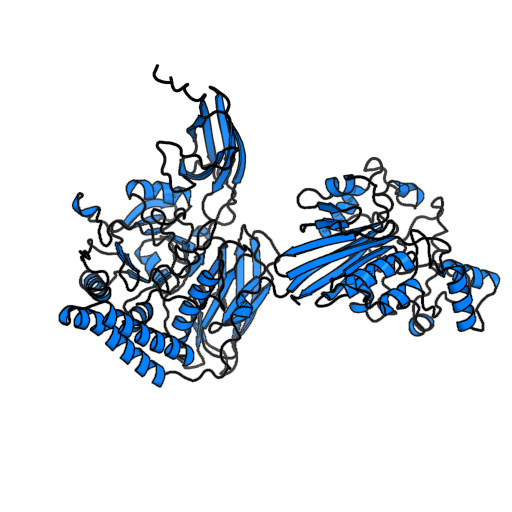
ATOM 2149 C C . ARG A 1 269 ? 4.974 -13.230 -11.206 1.00 83.00 269 ARG A C 1
ATOM 2151 O O . ARG A 1 269 ? 5.346 -12.857 -10.100 1.00 83.00 269 ARG A O 1
ATOM 2158 N N . LEU A 1 270 ? 3.950 -12.686 -11.859 1.00 82.94 270 LEU A N 1
ATOM 2159 C CA . LEU A 1 270 ? 3.148 -11.552 -11.411 1.00 82.94 270 LEU A CA 1
ATOM 2160 C C . LEU A 1 270 ? 1.643 -11.896 -11.440 1.00 82.94 270 LEU A C 1
ATOM 2162 O O . LEU A 1 270 ? 0.931 -11.445 -12.341 1.00 82.94 270 LEU A O 1
ATOM 2166 N N . PRO A 1 271 ? 1.116 -12.680 -10.481 1.00 83.00 271 PRO A N 1
ATOM 2167 C CA . PRO A 1 271 ? -0.283 -13.087 -10.485 1.00 83.00 271 PRO A CA 1
ATOM 2168 C C . PRO A 1 271 ? -1.230 -11.943 -10.106 1.00 83.00 271 PRO A C 1
ATOM 2170 O O . PRO A 1 271 ? -0.877 -11.008 -9.385 1.00 83.00 271 PRO A O 1
ATOM 2173 N N . SER A 1 272 ? -2.470 -12.034 -10.580 1.00 84.56 272 SER A N 1
ATOM 2174 C CA . SER A 1 272 ? -3.562 -11.164 -10.133 1.00 84.56 272 SER A CA 1
ATOM 2175 C C . SER A 1 272 ? -3.871 -11.356 -8.636 1.00 84.56 272 SER A C 1
ATOM 2177 O O . SER A 1 272 ? -3.636 -12.440 -8.101 1.00 84.56 272 SER A O 1
ATOM 2179 N N . PRO A 1 273 ? -4.440 -10.340 -7.962 1.00 85.75 273 PRO A N 1
ATOM 2180 C CA . PRO A 1 273 ? -4.815 -9.034 -8.515 1.00 85.75 273 PRO A CA 1
ATOM 2181 C C . PRO A 1 273 ? -3.648 -8.037 -8.588 1.00 85.75 273 PRO A C 1
ATOM 2183 O O . PRO A 1 273 ? -3.670 -7.168 -9.445 1.00 85.75 273 PRO A O 1
ATOM 2186 N N . LEU A 1 274 ? -2.590 -8.177 -7.784 1.00 87.31 274 LEU A N 1
ATOM 2187 C CA . LEU A 1 274 ? -1.533 -7.154 -7.672 1.00 87.31 274 LEU A CA 1
ATOM 2188 C C . LEU A 1 274 ? -0.515 -7.141 -8.827 1.00 87.31 274 LEU A C 1
ATOM 2190 O O . LEU A 1 274 ? 0.194 -6.152 -9.021 1.00 87.31 274 LEU A O 1
ATOM 2194 N N . GLY A 1 275 ? -0.428 -8.225 -9.600 1.00 89.62 275 GLY A N 1
ATOM 2195 C CA . GLY A 1 275 ? 0.608 -8.434 -10.610 1.00 89.62 275 GLY A CA 1
ATOM 2196 C C . GLY A 1 275 ? 0.693 -7.355 -11.688 1.00 89.62 275 GLY A C 1
ATOM 2197 O O . GLY A 1 275 ? 1.799 -6.960 -12.047 1.00 89.62 275 GLY A O 1
ATOM 2198 N N . ASN A 1 276 ? -0.440 -6.825 -12.161 1.00 94.56 276 ASN A N 1
ATOM 2199 C CA . ASN A 1 276 ? -0.451 -5.735 -13.147 1.00 94.56 276 ASN A CA 1
ATOM 2200 C C . ASN A 1 276 ? 0.167 -4.444 -12.560 1.00 94.56 276 ASN A C 1
ATOM 2202 O O . ASN A 1 276 ? 0.975 -3.774 -13.208 1.00 94.56 276 ASN A O 1
ATOM 2206 N N . GLY A 1 277 ? -0.114 -4.138 -11.289 1.00 94.12 277 GLY A N 1
ATOM 2207 C CA . GLY A 1 277 ? 0.471 -2.977 -10.622 1.00 94.12 277 GLY A CA 1
ATOM 2208 C C . GLY A 1 277 ? 1.990 -3.089 -10.499 1.00 94.12 277 GLY A C 1
ATOM 2209 O O . GLY A 1 277 ? 2.712 -2.163 -10.863 1.00 94.12 277 GLY A O 1
ATOM 2210 N N . TYR A 1 278 ? 2.501 -4.258 -10.103 1.00 93.94 278 TYR A N 1
ATOM 2211 C CA . TYR A 1 278 ? 3.947 -4.508 -10.086 1.00 93.94 278 TYR A CA 1
ATOM 2212 C C . TYR A 1 278 ? 4.572 -4.532 -11.487 1.00 93.94 278 TYR A C 1
ATOM 2214 O O . TYR A 1 278 ? 5.691 -4.047 -11.650 1.00 93.94 278 TYR A O 1
ATOM 2222 N N . TRP A 1 279 ? 3.860 -5.027 -12.502 1.00 95.62 279 TRP A N 1
ATOM 2223 C CA . TRP A 1 279 ? 4.322 -5.005 -13.892 1.00 95.62 279 TRP A CA 1
ATOM 2224 C C . TRP A 1 279 ? 4.510 -3.576 -14.408 1.00 95.62 279 TRP A C 1
ATOM 2226 O O . TRP A 1 279 ? 5.552 -3.234 -14.967 1.00 95.62 279 TRP A O 1
ATOM 2236 N N . THR A 1 280 ? 3.529 -2.719 -14.127 1.00 97.44 280 THR A N 1
ATOM 2237 C CA . THR A 1 280 ? 3.562 -1.282 -14.415 1.00 97.44 280 THR A CA 1
ATOM 2238 C C . THR A 1 280 ? 4.807 -0.622 -13.800 1.00 97.44 280 THR A C 1
ATOM 2240 O O . THR A 1 280 ? 5.518 0.118 -14.484 1.00 97.44 280 THR A O 1
ATOM 2243 N N . GLN A 1 281 ? 5.127 -0.942 -12.539 1.00 96.69 281 GLN A N 1
ATOM 2244 C CA . GLN A 1 281 ? 6.337 -0.456 -11.858 1.00 96.69 281 GLN A CA 1
ATOM 2245 C C . GLN A 1 281 ? 7.627 -0.965 -12.515 1.00 96.69 281 GLN A C 1
ATOM 2247 O O . GLN A 1 281 ? 8.556 -0.194 -12.745 1.00 96.69 281 GLN A O 1
ATOM 2252 N N . GLU A 1 282 ? 7.693 -2.256 -12.837 1.00 95.38 282 GLU A N 1
ATOM 2253 C CA . GLU A 1 282 ? 8.884 -2.889 -13.410 1.00 95.38 282 GLU A CA 1
ATOM 2254 C C . GLU A 1 282 ? 9.262 -2.298 -14.773 1.00 95.38 282 GLU A C 1
ATOM 2256 O O . GLU A 1 282 ? 10.435 -2.009 -15.018 1.00 95.38 282 GLU A O 1
ATOM 2261 N N . ILE A 1 283 ? 8.277 -2.035 -15.637 1.00 98.38 283 ILE A N 1
ATOM 2262 C CA . ILE A 1 283 ? 8.520 -1.382 -16.931 1.00 98.38 283 ILE A CA 1
ATOM 2263 C C . ILE A 1 283 ? 9.075 0.031 -16.728 1.00 98.38 283 ILE A C 1
ATOM 2265 O O . ILE A 1 283 ? 10.023 0.431 -17.410 1.00 98.38 283 ILE A O 1
ATOM 2269 N N . TYR A 1 284 ? 8.524 0.783 -15.772 1.00 98.44 284 TYR A N 1
ATOM 2270 C CA . TYR A 1 284 ? 9.030 2.113 -15.446 1.00 98.44 284 TYR A CA 1
ATOM 2271 C C . TYR A 1 284 ? 10.478 2.055 -14.935 1.00 98.44 284 TYR A C 1
ATOM 2273 O O . TYR A 1 284 ? 11.319 2.849 -15.359 1.00 98.44 284 TYR A O 1
ATOM 2281 N N . TYR A 1 285 ? 10.823 1.059 -14.116 1.00 97.12 285 TYR A N 1
ATOM 2282 C CA . TYR A 1 285 ? 12.198 0.856 -13.648 1.00 97.12 285 TYR A CA 1
ATOM 2283 C C . TYR A 1 285 ? 13.143 0.484 -14.793 1.00 97.12 285 TYR A C 1
ATOM 2285 O O . TYR A 1 285 ? 14.259 1.000 -14.847 1.00 97.12 285 TYR A O 1
ATOM 2293 N N . HIS A 1 286 ? 12.701 -0.337 -15.750 1.00 96.88 286 HIS A N 1
ATOM 2294 C CA . HIS A 1 286 ? 13.457 -0.590 -16.975 1.00 96.88 286 HIS A CA 1
ATOM 2295 C C . HIS A 1 286 ? 13.687 0.694 -17.778 1.00 96.88 286 HIS A C 1
ATOM 2297 O O . HIS A 1 286 ? 14.800 0.907 -18.261 1.00 96.88 286 HIS A O 1
ATOM 2303 N N . ALA A 1 287 ? 12.692 1.579 -17.893 1.00 97.75 287 ALA A N 1
ATOM 2304 C CA . ALA A 1 287 ? 12.861 2.868 -18.564 1.00 97.75 287 ALA A CA 1
ATOM 2305 C C . ALA A 1 287 ? 13.919 3.734 -17.851 1.00 97.75 287 ALA A C 1
ATOM 2307 O O . ALA A 1 287 ? 14.847 4.233 -18.494 1.00 97.75 287 ALA A O 1
ATOM 2308 N N . LEU A 1 288 ? 13.863 3.838 -16.520 1.00 96.25 288 LEU A N 1
ATOM 2309 C CA . LEU A 1 288 ? 14.869 4.562 -15.734 1.00 96.25 288 LEU A CA 1
ATOM 2310 C C . LEU A 1 288 ? 16.276 3.951 -15.883 1.00 96.25 288 LEU A C 1
ATOM 2312 O O . LEU A 1 288 ? 17.247 4.676 -16.126 1.00 96.25 288 LEU A O 1
ATOM 2316 N N . ASN A 1 289 ? 16.388 2.622 -15.823 1.00 94.94 289 ASN A N 1
ATOM 2317 C CA . ASN A 1 289 ? 17.634 1.868 -16.009 1.00 94.94 289 ASN A CA 1
ATOM 2318 C C . ASN A 1 289 ? 18.193 1.965 -17.440 1.00 94.94 289 ASN A C 1
ATOM 2320 O O . ASN A 1 289 ? 19.403 1.872 -17.643 1.00 94.94 289 ASN A O 1
ATOM 2324 N N . ALA A 1 290 ? 17.340 2.184 -18.442 1.00 94.88 290 ALA A N 1
ATOM 2325 C CA . ALA A 1 290 ? 17.743 2.472 -19.820 1.00 94.88 290 ALA A CA 1
ATOM 2326 C C . ALA A 1 290 ? 18.165 3.945 -20.035 1.00 94.88 290 ALA A C 1
ATOM 2328 O O . ALA A 1 290 ? 18.601 4.331 -21.130 1.00 94.88 290 ALA A O 1
ATOM 2329 N N . GLY A 1 291 ? 18.082 4.767 -18.985 1.00 93.06 291 GLY A N 1
ATOM 2330 C CA . GLY A 1 291 ? 18.508 6.164 -18.965 1.00 93.06 291 GLY A CA 1
ATOM 2331 C C . GLY A 1 291 ? 17.418 7.166 -19.344 1.00 93.06 291 GLY A C 1
ATOM 2332 O O . GLY A 1 291 ? 17.748 8.306 -19.664 1.00 93.06 291 GLY A O 1
ATOM 2333 N N . PHE A 1 292 ? 16.142 6.772 -19.334 1.00 94.88 292 PHE A N 1
ATOM 2334 C CA . PHE A 1 292 ? 15.025 7.706 -19.503 1.00 94.88 292 PHE A CA 1
ATOM 2335 C C . PHE A 1 292 ? 14.690 8.381 -18.173 1.00 94.88 292 PHE A C 1
ATOM 2337 O O . PHE A 1 292 ? 14.857 7.787 -17.110 1.00 94.88 292 PHE A O 1
ATOM 2344 N N . ARG A 1 293 ? 14.243 9.638 -18.224 1.00 92.38 293 ARG A N 1
ATOM 2345 C CA . ARG A 1 293 ? 13.887 10.459 -17.053 1.00 92.38 293 ARG A CA 1
ATOM 2346 C C . ARG A 1 293 ? 12.521 11.100 -17.238 1.00 92.38 293 ARG A C 1
ATOM 2348 O O . ARG A 1 293 ? 12.367 12.311 -17.134 1.00 92.38 293 ARG A O 1
ATOM 2355 N N . LEU A 1 294 ? 11.548 10.267 -17.592 1.00 95.56 294 LEU A N 1
ATOM 2356 C CA . LEU A 1 294 ? 10.160 10.698 -17.664 1.00 95.56 294 LEU A CA 1
ATOM 2357 C C . LEU A 1 294 ? 9.594 10.740 -16.239 1.00 95.56 294 LEU A C 1
ATOM 2359 O O . LEU A 1 294 ? 9.683 9.720 -15.557 1.00 95.56 294 LEU A O 1
ATOM 2363 N N . PRO A 1 295 ? 9.045 11.870 -15.765 1.00 97.88 295 PRO A N 1
ATOM 2364 C CA . PRO A 1 295 ? 8.319 11.909 -14.503 1.00 97.88 295 PRO A CA 1
ATOM 2365 C C . PRO A 1 295 ? 7.109 10.959 -14.539 1.00 97.88 295 PRO A C 1
ATOM 2367 O O . PRO A 1 295 ? 6.464 10.830 -15.589 1.00 97.88 295 PRO A O 1
ATOM 2370 N N . PRO A 1 296 ? 6.774 10.312 -13.409 1.00 98.56 296 PRO A N 1
ATOM 2371 C CA . PRO A 1 296 ? 5.571 9.505 -13.317 1.00 98.56 296 PRO A CA 1
ATOM 2372 C C . PRO A 1 296 ? 4.333 10.414 -13.307 1.00 98.56 296 PRO A C 1
ATOM 2374 O O . PRO A 1 296 ? 4.319 11.459 -12.650 1.00 98.56 296 PRO A O 1
ATOM 2377 N N . SER A 1 297 ? 3.295 10.003 -14.024 1.00 98.56 297 SER A N 1
ATOM 2378 C CA . SER A 1 297 ? 1.981 10.647 -14.079 1.00 98.56 297 SER A CA 1
ATOM 2379 C C . SER A 1 297 ? 0.878 9.700 -13.600 1.00 98.56 297 SER A C 1
ATOM 2381 O O . SER A 1 297 ? 1.124 8.525 -13.295 1.00 98.56 297 SER A O 1
ATOM 2383 N N . ALA A 1 298 ? -0.341 10.228 -13.486 1.00 98.44 298 ALA A N 1
ATOM 2384 C CA . ALA A 1 298 ? -1.494 9.482 -13.013 1.00 98.44 298 ALA A CA 1
ATOM 2385 C C . ALA A 1 298 ? -2.788 9.920 -13.704 1.00 98.44 298 ALA A C 1
ATOM 2387 O O . ALA A 1 298 ? -2.941 11.098 -14.035 1.00 98.44 298 ALA A O 1
ATOM 2388 N N . GLY A 1 299 ? -3.722 8.983 -13.866 1.00 97.56 299 GLY A N 1
ATOM 2389 C CA . GLY A 1 299 ? -5.022 9.243 -14.477 1.00 97.56 299 GLY A CA 1
ATOM 2390 C C . GLY A 1 299 ? -6.081 8.214 -14.078 1.00 97.56 299 GLY A C 1
ATOM 2391 O O . GLY A 1 299 ? -5.804 7.009 -14.024 1.00 97.56 299 GLY A O 1
ATOM 2392 N N . SER A 1 300 ? -7.293 8.669 -13.751 1.00 97.00 300 SER A N 1
ATOM 2393 C CA . SER A 1 300 ? -8.378 7.779 -13.299 1.00 97.00 300 SER A CA 1
ATOM 2394 C C . SER A 1 300 ? -9.142 7.116 -14.445 1.00 97.00 300 SER A C 1
ATOM 2396 O O . SER A 1 300 ? -9.656 6.010 -14.268 1.00 97.00 300 SER A O 1
ATOM 2398 N N . ALA A 1 301 ? -9.208 7.779 -15.601 1.00 96.75 301 ALA A N 1
ATOM 2399 C CA . ALA A 1 301 ? -10.135 7.523 -16.705 1.00 96.75 301 ALA A CA 1
ATOM 2400 C C . ALA A 1 301 ? -11.604 7.449 -16.269 1.00 96.75 301 ALA A C 1
ATOM 2402 O O . ALA A 1 301 ? -12.390 6.670 -16.819 1.00 96.75 301 ALA A O 1
ATOM 2403 N N . SER A 1 302 ? -11.985 8.252 -15.270 1.00 97.06 302 SER A N 1
ATOM 2404 C CA . SER A 1 302 ? -13.385 8.384 -14.867 1.00 97.06 302 SER A CA 1
ATOM 2405 C C . SER A 1 302 ? -14.245 8.798 -16.065 1.00 97.06 302 SER A C 1
ATOM 2407 O O . SER A 1 302 ? -13.877 9.709 -16.806 1.00 97.06 302 SER A O 1
ATOM 2409 N N . GLY A 1 303 ? -15.374 8.119 -16.278 1.00 95.06 303 GLY A N 1
ATOM 2410 C CA . GLY A 1 303 ? -16.176 8.213 -17.510 1.00 95.06 303 GLY A CA 1
ATOM 2411 C C . GLY A 1 303 ? -15.945 7.069 -18.510 1.00 95.06 303 GLY A C 1
ATOM 2412 O O . GLY A 1 303 ? -16.748 6.900 -19.423 1.00 95.06 303 GLY A O 1
ATOM 2413 N N . VAL A 1 304 ? -14.913 6.239 -18.307 1.00 94.06 304 VAL A N 1
ATOM 2414 C CA . VAL A 1 304 ? -14.706 4.973 -19.043 1.00 94.06 304 VAL A CA 1
ATOM 2415 C C . VAL A 1 304 ? -14.470 3.809 -18.079 1.00 94.06 304 VAL A C 1
ATOM 2417 O O . VAL A 1 304 ? -15.091 2.757 -18.211 1.00 94.06 304 VAL A O 1
ATOM 2420 N N . LEU A 1 305 ? -13.605 4.002 -17.083 1.00 94.88 305 LEU A N 1
ATOM 2421 C CA . LEU A 1 305 ? -13.285 3.022 -16.040 1.00 94.88 305 LEU A CA 1
ATOM 2422 C C . LEU A 1 305 ? -14.104 3.320 -14.778 1.00 94.88 305 LEU A C 1
ATOM 2424 O O . LEU A 1 305 ? -14.479 4.474 -14.584 1.00 94.88 305 LEU A O 1
ATOM 2428 N N . PRO A 1 306 ? -14.347 2.349 -13.873 1.00 94.38 306 PRO A N 1
ATOM 2429 C CA . PRO A 1 306 ? -15.191 2.540 -12.681 1.00 94.38 306 PRO A CA 1
ATOM 2430 C C . PRO A 1 306 ? -14.605 3.513 -11.642 1.00 94.38 306 PRO A C 1
ATOM 2432 O O . PRO A 1 306 ? -15.169 3.702 -10.572 1.00 94.38 306 PRO A O 1
ATOM 2435 N N . ASN A 1 307 ? -13.461 4.131 -11.933 1.00 96.44 307 ASN A N 1
ATOM 2436 C CA . ASN A 1 307 ? -12.829 5.065 -11.027 1.00 96.44 307 ASN A CA 1
ATOM 2437 C C . ASN A 1 307 ? -13.605 6.376 -10.899 1.00 96.44 307 ASN A C 1
ATOM 2439 O O . ASN A 1 307 ? -14.074 6.926 -11.904 1.00 96.44 307 ASN A O 1
ATOM 2443 N N . PRO A 1 308 ? -13.658 6.941 -9.685 1.00 96.06 308 PRO A N 1
ATOM 2444 C CA . PRO A 1 308 ? -14.028 8.329 -9.524 1.00 96.06 308 PRO A CA 1
ATOM 2445 C C . PRO A 1 308 ? -12.908 9.261 -10.002 1.00 96.06 308 PRO A C 1
ATOM 2447 O O . PRO A 1 308 ? -11.731 8.881 -10.066 1.00 96.06 308 PRO A O 1
ATOM 2450 N N . VAL A 1 309 ? -13.287 10.501 -10.318 1.00 97.50 309 VAL A N 1
ATOM 2451 C CA . VAL A 1 309 ? -12.343 11.584 -10.630 1.00 97.50 309 VAL A CA 1
ATOM 2452 C C . VAL A 1 309 ? -11.320 11.715 -9.503 1.00 97.50 309 VAL A C 1
ATOM 2454 O O . VAL A 1 309 ? -11.647 11.584 -8.326 1.00 97.50 309 VAL A O 1
ATOM 2457 N N . GLY A 1 310 ? -10.055 11.925 -9.854 1.00 96.06 310 GLY A N 1
ATOM 2458 C CA . GLY A 1 310 ? -8.982 12.095 -8.886 1.00 96.06 310 GLY A CA 1
ATOM 2459 C C . GLY A 1 310 ? -8.629 10.827 -8.113 1.00 96.06 310 GLY A C 1
ATOM 2460 O O . GLY A 1 310 ? -7.827 10.922 -7.190 1.00 96.06 310 GLY A O 1
ATOM 2461 N N . TYR A 1 311 ? -9.180 9.646 -8.419 1.00 97.25 311 TYR A N 1
ATOM 2462 C CA . TYR A 1 311 ? -8.776 8.431 -7.703 1.00 97.25 311 TYR A CA 1
ATOM 2463 C C . TYR A 1 311 ? -7.279 8.161 -7.864 1.00 97.25 311 TYR A C 1
ATOM 2465 O O . TYR A 1 311 ? -6.562 8.059 -6.875 1.00 97.25 311 TYR A O 1
ATOM 2473 N N . ASN A 1 312 ? -6.808 8.124 -9.111 1.00 98.38 312 ASN A N 1
ATOM 2474 C CA . ASN A 1 312 ? -5.388 8.105 -9.430 1.00 98.38 312 ASN A CA 1
ATOM 2475 C C . ASN A 1 312 ? -4.946 9.542 -9.706 1.00 98.38 312 ASN A C 1
ATOM 2477 O O . ASN A 1 312 ? -5.447 10.169 -10.640 1.00 98.38 312 ASN A O 1
ATOM 2481 N N . ARG A 1 313 ? -4.013 10.066 -8.910 1.00 97.50 313 ARG A N 1
ATOM 2482 C CA . ARG A 1 313 ? -3.554 11.453 -9.020 1.00 97.50 313 ARG A CA 1
ATOM 2483 C C . ARG A 1 313 ? -2.045 11.595 -8.869 1.00 97.50 313 ARG A C 1
ATOM 2485 O O . ARG A 1 313 ? -1.379 10.806 -8.199 1.00 97.50 313 ARG A O 1
ATOM 2492 N N . VAL A 1 314 ? -1.497 12.620 -9.508 1.00 98.56 314 VAL A N 1
ATOM 2493 C CA . VAL A 1 314 ? -0.106 13.048 -9.352 1.00 98.56 314 VAL A CA 1
ATOM 2494 C C . VAL A 1 314 ? -0.080 14.336 -8.542 1.00 98.56 314 VAL A C 1
ATOM 2496 O O . VAL A 1 314 ? -0.821 15.268 -8.826 1.00 98.56 314 VAL A O 1
ATOM 2499 N N . TYR A 1 315 ? 0.770 14.391 -7.527 1.00 98.56 315 TYR A N 1
ATOM 2500 C CA . TYR A 1 315 ? 1.047 15.596 -6.760 1.00 98.56 315 TYR A CA 1
ATOM 2501 C C . TYR A 1 315 ? 2.343 16.212 -7.258 1.00 98.56 315 TYR A C 1
ATOM 2503 O O . TYR A 1 315 ? 3.372 15.538 -7.303 1.00 98.56 315 TYR A O 1
ATOM 2511 N N . VAL A 1 316 ? 2.307 17.494 -7.605 1.00 97.88 316 VAL A N 1
ATOM 2512 C CA . VAL A 1 316 ? 3.453 18.248 -8.117 1.00 97.88 316 VAL A CA 1
ATOM 2513 C C . VAL A 1 316 ? 3.800 19.373 -7.155 1.00 97.88 316 VAL A C 1
ATOM 2515 O O . VAL A 1 316 ? 2.938 20.153 -6.762 1.00 97.88 316 VAL A O 1
ATOM 2518 N N . ARG A 1 317 ? 5.078 19.490 -6.799 1.00 96.19 317 ARG A N 1
ATOM 2519 C CA . ARG A 1 317 ? 5.585 20.570 -5.959 1.00 96.19 317 ARG A CA 1
ATOM 2520 C C . ARG A 1 317 ? 5.959 21.780 -6.810 1.00 96.19 317 ARG A C 1
ATOM 2522 O O . ARG A 1 317 ? 7.007 21.779 -7.464 1.00 96.19 317 ARG A O 1
ATOM 2529 N N . ALA A 1 318 ? 5.121 22.809 -6.777 1.00 92.00 318 ALA A N 1
ATOM 2530 C CA . ALA A 1 318 ? 5.285 24.050 -7.532 1.00 92.00 318 ALA A CA 1
ATOM 2531 C C . ALA A 1 318 ? 5.271 25.271 -6.598 1.00 92.00 318 ALA A C 1
ATOM 2533 O O . ALA A 1 318 ? 4.858 25.185 -5.445 1.00 92.00 318 ALA A O 1
ATOM 2534 N N . GLU A 1 319 ? 5.760 26.411 -7.082 1.00 84.88 319 GLU A N 1
ATOM 2535 C CA . GLU A 1 319 ? 5.668 27.679 -6.350 1.00 84.88 319 GLU A CA 1
ATOM 2536 C C . GLU A 1 319 ? 4.334 28.366 -6.665 1.00 84.88 319 GLU A C 1
ATOM 2538 O O . GLU A 1 319 ? 3.864 28.314 -7.803 1.00 84.88 319 GLU A O 1
ATOM 2543 N N . ALA A 1 320 ? 3.734 29.008 -5.660 1.00 80.19 320 ALA A N 1
ATOM 2544 C CA . ALA A 1 320 ? 2.532 29.815 -5.838 1.00 80.19 320 ALA A CA 1
ATOM 2545 C C . ALA A 1 320 ? 2.865 31.180 -6.491 1.00 80.19 320 ALA A C 1
ATOM 2547 O O . ALA A 1 320 ? 3.928 31.742 -6.207 1.00 80.19 320 ALA A O 1
ATOM 2548 N N . PRO A 1 321 ? 1.964 31.757 -7.311 1.00 85.06 321 PRO A N 1
ATOM 2549 C CA . PRO A 1 321 ? 0.656 31.217 -7.676 1.00 85.06 321 PRO A CA 1
ATOM 2550 C C . PRO A 1 321 ? 0.755 30.042 -8.662 1.00 85.06 321 PRO A C 1
ATOM 2552 O O . PRO A 1 321 ? 1.576 30.049 -9.583 1.00 85.06 321 PRO A O 1
ATOM 2555 N N . LEU A 1 322 ? -0.099 29.032 -8.479 1.00 84.50 322 LEU A N 1
ATOM 2556 C CA . LEU A 1 322 ? -0.202 27.916 -9.418 1.00 84.50 322 LEU A CA 1
ATOM 2557 C C . LEU A 1 322 ? -0.798 28.384 -10.754 1.00 84.50 322 LEU A C 1
ATOM 2559 O O . LEU A 1 322 ? -1.894 28.940 -10.782 1.00 84.50 322 LEU A O 1
ATOM 2563 N N . THR A 1 323 ? -0.102 28.086 -11.853 1.00 88.00 323 THR A N 1
ATOM 2564 C CA . THR A 1 323 ? -0.589 28.219 -13.233 1.00 88.00 323 THR A CA 1
ATOM 2565 C C . THR A 1 323 ? -0.345 26.913 -13.987 1.00 88.00 323 THR A C 1
ATOM 2567 O O . THR A 1 323 ? 0.470 26.089 -13.566 1.00 88.00 323 THR A O 1
ATOM 2570 N N . ALA A 1 324 ? -0.994 26.718 -15.139 1.00 88.00 324 ALA A N 1
ATOM 2571 C CA . ALA A 1 324 ? -0.727 25.548 -15.980 1.00 88.00 324 ALA A CA 1
ATOM 2572 C C . ALA A 1 324 ? 0.766 25.440 -16.361 1.00 88.00 324 ALA A C 1
ATOM 2574 O O . ALA A 1 324 ? 1.345 24.355 -16.331 1.00 88.00 324 ALA A O 1
ATOM 2575 N N . GLU A 1 325 ? 1.413 26.571 -16.664 1.00 89.19 325 GLU A N 1
ATOM 2576 C CA . GLU A 1 325 ? 2.839 26.620 -16.995 1.00 89.19 325 GLU A CA 1
ATOM 2577 C C . GLU A 1 325 ? 3.719 26.195 -15.812 1.00 89.19 325 GLU A C 1
ATOM 2579 O O . GLU A 1 325 ? 4.579 25.325 -15.976 1.00 89.19 325 GLU A O 1
ATOM 2584 N N . SER A 1 326 ? 3.496 26.759 -14.616 1.00 91.06 326 SER A N 1
ATOM 2585 C CA . SER A 1 326 ? 4.299 26.419 -13.433 1.00 91.06 326 SER A CA 1
ATOM 2586 C C . SER A 1 326 ? 4.083 24.967 -13.000 1.00 91.06 326 SER A C 1
ATOM 2588 O O . SER A 1 326 ? 5.045 24.297 -12.607 1.00 91.06 326 SER A O 1
ATOM 2590 N N . TRP A 1 327 ? 2.865 24.446 -13.173 1.00 93.31 327 TRP A N 1
ATOM 2591 C CA . TRP A 1 327 ? 2.521 23.050 -12.916 1.00 93.31 327 TRP A CA 1
ATOM 2592 C C . TRP A 1 327 ? 3.288 22.089 -13.839 1.00 93.31 327 TRP A C 1
ATOM 2594 O O . TRP A 1 327 ? 4.057 21.249 -13.363 1.00 93.31 327 TRP A O 1
ATOM 2604 N N . PHE A 1 328 ? 3.179 22.252 -15.165 1.00 94.00 328 PHE A N 1
ATOM 2605 C CA . PHE A 1 328 ? 3.897 21.397 -16.123 1.00 94.00 328 PHE A CA 1
ATOM 2606 C C . PHE A 1 328 ? 5.420 21.567 -16.031 1.00 94.00 328 PHE A C 1
ATOM 2608 O O . PHE A 1 328 ? 6.167 20.607 -16.242 1.00 94.00 328 PHE A O 1
ATOM 2615 N N . ALA A 1 329 ? 5.918 22.761 -15.694 1.00 94.50 329 ALA A N 1
ATOM 2616 C CA . ALA A 1 329 ? 7.342 22.983 -15.457 1.00 94.50 329 ALA A CA 1
ATOM 2617 C C . ALA A 1 329 ? 7.853 22.190 -14.244 1.00 94.50 329 ALA A C 1
ATOM 2619 O O . ALA A 1 329 ? 8.928 21.590 -14.313 1.00 94.50 329 ALA A O 1
ATOM 2620 N N . ALA A 1 330 ? 7.092 22.149 -13.149 1.00 95.75 330 ALA A N 1
ATOM 2621 C CA . ALA A 1 330 ? 7.440 21.370 -11.967 1.00 95.75 330 ALA A CA 1
ATOM 2622 C C . ALA A 1 330 ? 7.330 19.854 -12.208 1.00 95.75 330 ALA A C 1
ATOM 2624 O O . ALA A 1 330 ? 8.245 19.124 -11.813 1.00 95.75 330 ALA A O 1
ATOM 2625 N N . LEU A 1 331 ? 6.305 19.390 -12.938 1.00 96.94 331 LEU A N 1
ATOM 2626 C CA . LEU A 1 331 ? 6.204 17.989 -13.359 1.00 96.94 331 LEU A CA 1
ATOM 2627 C C . LEU A 1 331 ? 7.409 17.583 -14.218 1.00 96.94 331 LEU A C 1
ATOM 2629 O O . LEU A 1 331 ? 8.031 16.561 -13.946 1.00 96.94 331 LEU A O 1
ATOM 2633 N N . ARG A 1 332 ? 7.810 18.411 -15.196 1.00 96.12 332 ARG A N 1
ATOM 2634 C CA . ARG A 1 332 ? 8.978 18.161 -16.071 1.00 96.12 332 ARG A CA 1
ATOM 2635 C C . ARG A 1 332 ? 10.280 17.993 -15.293 1.00 96.12 332 ARG A C 1
ATOM 2637 O O . ARG A 1 332 ? 11.164 17.269 -15.734 1.00 96.12 332 ARG A O 1
ATOM 2644 N N . GLN A 1 333 ? 10.400 18.665 -14.152 1.00 95.69 333 GLN A N 1
ATOM 2645 C CA . GLN A 1 333 ? 11.555 18.555 -13.260 1.00 95.69 333 GLN A CA 1
ATOM 2646 C C . GLN A 1 333 ? 11.495 17.319 -12.350 1.00 95.69 333 GLN A C 1
ATOM 2648 O O . GLN A 1 333 ? 12.400 17.123 -11.549 1.00 95.69 333 GLN A O 1
ATOM 2653 N N . GLY A 1 334 ? 10.439 16.505 -12.432 1.00 96.81 334 GLY A N 1
ATOM 2654 C CA . GLY A 1 334 ? 10.247 15.350 -11.561 1.00 96.81 334 GLY A CA 1
ATOM 2655 C C . GLY A 1 334 ? 9.939 15.725 -10.116 1.00 96.81 334 GLY A C 1
ATOM 2656 O O . GLY A 1 334 ? 10.056 14.873 -9.244 1.00 96.81 334 GLY A O 1
ATOM 2657 N N . ARG A 1 335 ? 9.526 16.968 -9.832 1.00 97.38 335 ARG A N 1
ATOM 2658 C CA . ARG A 1 335 ? 9.127 17.399 -8.483 1.00 97.38 335 ARG A CA 1
ATOM 2659 C C . ARG A 1 335 ? 7.739 16.857 -8.145 1.00 97.38 335 ARG A C 1
ATOM 2661 O O . ARG A 1 335 ? 6.821 17.630 -7.903 1.00 97.38 335 ARG A O 1
ATOM 2668 N N . CYS A 1 336 ? 7.563 15.540 -8.194 1.00 98.44 336 CYS A N 1
ATOM 2669 C CA . CYS A 1 336 ? 6.262 14.904 -8.063 1.00 98.44 336 CYS A CA 1
ATOM 2670 C C . CYS A 1 336 ? 6.295 13.547 -7.349 1.00 98.44 336 CYS A C 1
ATOM 2672 O O . CYS A 1 336 ? 7.339 12.899 -7.211 1.00 98.44 336 CYS A O 1
ATOM 2674 N N . PHE A 1 337 ? 5.114 13.113 -6.922 1.00 98.75 337 PHE A N 1
ATOM 2675 C CA . PHE A 1 337 ? 4.811 11.720 -6.617 1.00 98.75 337 PHE A CA 1
ATOM 2676 C C . PHE A 1 337 ? 3.421 11.373 -7.156 1.00 98.75 337 PHE A C 1
ATOM 2678 O O . PHE A 1 337 ? 2.560 12.242 -7.271 1.00 98.75 337 PHE A O 1
ATOM 2685 N N . VAL A 1 338 ? 3.201 10.109 -7.496 1.00 98.81 338 VAL A N 1
ATOM 2686 C CA . VAL A 1 338 ? 1.885 9.587 -7.890 1.00 98.81 338 VAL A CA 1
ATOM 2687 C C . VAL A 1 338 ? 1.263 8.826 -6.733 1.00 98.81 338 VAL A C 1
ATOM 2689 O O . VAL A 1 338 ? 1.990 8.244 -5.925 1.00 98.81 338 VAL A O 1
ATOM 2692 N N . SER A 1 339 ? -0.062 8.826 -6.651 1.00 98.38 339 SER A N 1
ATOM 2693 C CA . SER A 1 339 ? -0.813 8.128 -5.615 1.00 98.38 339 SER A CA 1
ATOM 2694 C C . SER A 1 339 ? -2.221 7.769 -6.077 1.00 98.38 339 SER A C 1
ATOM 2696 O O . SER A 1 339 ? -2.827 8.480 -6.877 1.00 98.38 339 SER A O 1
ATOM 2698 N N . ASN A 1 340 ? -2.754 6.685 -5.524 1.00 97.62 340 ASN A N 1
ATOM 2699 C CA . ASN A 1 340 ? -4.182 6.369 -5.546 1.00 97.62 340 ASN A CA 1
ATOM 2700 C C . ASN A 1 340 ? -4.747 6.019 -4.156 1.00 97.62 340 ASN A C 1
ATOM 2702 O O . ASN A 1 340 ? -5.722 5.277 -4.014 1.00 97.62 340 ASN A O 1
ATOM 2706 N N . GLY A 1 341 ? -4.099 6.540 -3.113 1.00 94.88 341 GLY A N 1
ATOM 2707 C CA . GLY A 1 341 ? -4.488 6.364 -1.718 1.00 94.88 341 GLY A CA 1
ATOM 2708 C C . GLY A 1 341 ? -3.486 7.039 -0.780 1.00 94.88 341 GLY A C 1
ATOM 2709 O O . GLY A 1 341 ? -3.707 8.190 -0.413 1.00 94.88 341 GLY A O 1
ATOM 2710 N N . PRO A 1 342 ? -2.374 6.375 -0.401 1.00 96.31 342 PRO A N 1
ATOM 2711 C CA . PRO A 1 342 ? -1.383 6.958 0.501 1.00 96.31 342 PRO A CA 1
ATOM 2712 C C . PRO A 1 342 ? -0.803 8.282 -0.019 1.00 96.31 342 PRO A C 1
ATOM 2714 O O . PRO A 1 342 ? -0.472 8.404 -1.193 1.00 96.31 342 PRO A O 1
ATOM 2717 N N . LEU A 1 343 ? -0.592 9.266 0.844 1.00 98.19 343 LEU A N 1
ATOM 2718 C CA . LEU A 1 343 ? 0.161 10.477 0.526 1.00 98.19 343 LEU A CA 1
ATOM 2719 C C . LEU A 1 343 ? 1.602 10.299 0.999 1.00 98.19 343 LEU A C 1
ATOM 2721 O O . LEU A 1 343 ? 1.843 9.908 2.142 1.00 98.19 343 LEU A O 1
ATOM 2725 N N . LEU A 1 344 ? 2.561 10.562 0.111 1.00 97.56 344 LEU A N 1
ATOM 2726 C CA . LEU A 1 344 ? 3.972 10.267 0.347 1.00 97.56 344 LEU A CA 1
ATOM 2727 C C . LEU A 1 344 ? 4.834 11.493 0.048 1.00 97.56 344 LEU A C 1
ATOM 2729 O O . LEU A 1 344 ? 5.232 11.739 -1.090 1.00 97.56 344 LEU A O 1
ATOM 2733 N N . ILE A 1 345 ? 5.147 12.251 1.096 1.00 97.94 345 ILE A N 1
ATOM 2734 C CA . ILE A 1 345 ? 5.990 13.445 1.013 1.00 97.94 345 ILE A CA 1
ATOM 2735 C C . ILE A 1 345 ? 7.396 13.051 1.441 1.00 97.94 345 ILE A C 1
ATOM 2737 O O . ILE A 1 345 ? 7.612 12.649 2.582 1.00 97.94 345 ILE A O 1
ATOM 2741 N N . VAL A 1 346 ? 8.360 13.166 0.531 1.00 98.12 346 VAL A N 1
ATOM 2742 C CA . VAL A 1 346 ? 9.736 12.732 0.790 1.00 98.12 346 VAL A CA 1
ATOM 2743 C C . VAL A 1 346 ? 10.723 13.789 0.333 1.00 98.12 346 VAL A C 1
ATOM 2745 O O . VAL A 1 346 ? 10.586 14.346 -0.758 1.00 98.12 346 VAL A O 1
ATOM 2748 N N . THR A 1 347 ? 11.749 14.032 1.141 1.00 97.56 347 THR A N 1
ATOM 2749 C CA . THR A 1 347 ? 12.947 14.758 0.718 1.00 97.56 347 THR A CA 1
ATOM 2750 C C . THR A 1 347 ? 14.194 13.913 0.929 1.00 97.56 347 THR A C 1
ATOM 2752 O O . THR A 1 347 ? 14.280 13.114 1.862 1.00 97.56 347 THR A O 1
ATOM 2755 N N . ALA A 1 348 ? 15.170 14.104 0.047 1.00 96.75 348 ALA A N 1
ATOM 2756 C CA . ALA A 1 348 ? 16.488 13.498 0.119 1.00 96.75 348 ALA A CA 1
ATOM 2757 C C . ALA A 1 348 ? 17.525 14.610 0.266 1.00 96.75 348 ALA A C 1
ATOM 2759 O O . ALA A 1 348 ? 17.679 15.430 -0.638 1.00 96.75 348 ALA A O 1
ATOM 2760 N N . ASN A 1 349 ? 18.206 14.677 1.413 1.00 94.06 349 ASN A N 1
ATOM 2761 C CA . ASN A 1 349 ? 19.073 15.810 1.769 1.00 94.06 349 ASN A CA 1
ATOM 2762 C C . ASN A 1 349 ? 18.362 17.162 1.547 1.00 94.06 349 ASN A C 1
ATOM 2764 O O . ASN A 1 349 ? 18.907 18.074 0.929 1.00 94.06 349 ASN A O 1
ATOM 2768 N N . ASP A 1 350 ? 17.106 17.239 1.997 1.00 92.19 350 ASP A N 1
ATOM 2769 C CA . ASP A 1 350 ? 16.209 18.396 1.878 1.00 92.19 350 ASP A CA 1
ATOM 2770 C C . ASP A 1 350 ? 15.800 18.765 0.432 1.00 92.19 350 ASP A C 1
ATOM 2772 O O . ASP A 1 350 ? 15.024 19.701 0.225 1.00 92.19 350 ASP A O 1
ATOM 2776 N N . GLN A 1 351 ? 16.230 17.995 -0.576 1.00 93.38 351 GLN A N 1
ATOM 2777 C CA . GLN A 1 351 ? 15.795 18.152 -1.965 1.00 93.38 351 GLN A CA 1
ATOM 2778 C C . GLN A 1 351 ? 14.515 17.349 -2.254 1.00 93.38 351 GLN A C 1
ATOM 2780 O O . GLN A 1 351 ? 14.396 16.204 -1.806 1.00 93.38 351 GLN A O 1
ATOM 2785 N N . PRO A 1 352 ? 13.556 17.903 -3.022 1.00 93.56 352 PRO A N 1
ATOM 2786 C CA . PRO A 1 352 ? 12.377 17.161 -3.470 1.00 93.56 352 PRO A CA 1
ATOM 2787 C C . PRO A 1 352 ? 12.751 16.057 -4.477 1.00 93.56 352 PRO A C 1
ATOM 2789 O O . PRO A 1 352 ? 13.874 16.066 -4.994 1.00 93.56 352 PRO A O 1
ATOM 2792 N N . PRO A 1 353 ? 11.815 15.140 -4.796 1.00 96.94 353 PRO A N 1
ATOM 2793 C CA . PRO A 1 353 ? 11.952 14.204 -5.913 1.00 96.94 353 PRO A CA 1
ATOM 2794 C C . PRO A 1 353 ? 12.352 14.903 -7.219 1.00 96.94 353 PRO A C 1
ATOM 2796 O O . PRO A 1 353 ? 12.090 16.096 -7.394 1.00 96.94 353 PRO A O 1
ATOM 2799 N N . GLY A 1 354 ? 13.013 14.166 -8.117 1.00 93.31 354 GLY A N 1
ATOM 2800 C CA . GLY A 1 354 ? 13.548 14.706 -9.375 1.00 93.31 354 GLY A CA 1
ATOM 2801 C C . GLY A 1 354 ? 14.908 15.405 -9.245 1.00 93.31 354 GLY A C 1
ATOM 2802 O O . GLY A 1 354 ? 15.483 15.837 -10.244 1.00 93.31 354 GLY A O 1
ATOM 2803 N N . GLY A 1 355 ? 15.443 15.514 -8.023 1.00 89.44 355 GLY A N 1
ATOM 2804 C CA . GLY A 1 355 ? 16.763 16.086 -7.758 1.00 89.44 355 GLY A CA 1
ATOM 2805 C C . GLY A 1 355 ? 17.925 15.208 -8.236 1.00 89.44 355 GLY A C 1
ATOM 2806 O O . GLY A 1 355 ? 17.782 14.004 -8.457 1.00 89.44 355 GLY A O 1
ATOM 2807 N N . LYS A 1 356 ? 19.107 15.820 -8.348 1.00 90.25 356 LYS A N 1
ATOM 2808 C CA . LYS A 1 356 ? 20.370 15.132 -8.646 1.00 90.25 356 LYS A CA 1
ATOM 2809 C C . LYS A 1 356 ? 21.253 15.146 -7.408 1.00 90.25 356 LYS A C 1
ATOM 2811 O O . LYS A 1 356 ? 21.535 16.218 -6.873 1.00 90.25 356 LYS A O 1
ATOM 2816 N N . LEU A 1 357 ? 21.700 13.973 -6.979 1.00 88.81 357 LEU A N 1
ATOM 2817 C CA . LEU A 1 357 ? 22.636 13.805 -5.876 1.00 88.81 357 LEU A CA 1
ATOM 2818 C C . LEU A 1 357 ? 23.939 13.200 -6.411 1.00 88.81 357 LEU A C 1
ATOM 2820 O O . LEU A 1 357 ? 23.934 12.241 -7.183 1.00 88.81 357 LEU A O 1
ATOM 2824 N N . GLU A 1 358 ? 25.064 13.7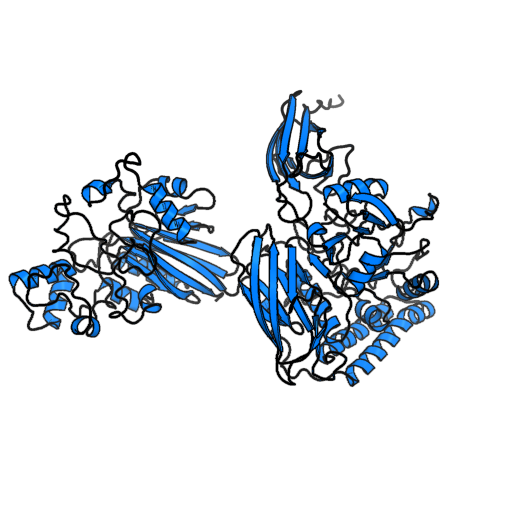69 -5.995 1.00 82.31 358 GLU A N 1
ATOM 2825 C CA . GLU A 1 358 ? 26.400 13.323 -6.396 1.00 82.31 358 GLU A CA 1
ATOM 2826 C C . GLU A 1 358 ? 27.033 12.500 -5.269 1.00 82.31 358 GLU A C 1
ATOM 2828 O O . GLU A 1 358 ? 26.916 12.876 -4.101 1.00 82.31 358 GLU A O 1
ATOM 2833 N N . LEU A 1 359 ? 27.684 11.375 -5.593 1.00 73.19 359 LEU A N 1
ATOM 2834 C CA . LEU A 1 359 ? 28.380 10.563 -4.589 1.00 73.19 359 LEU A CA 1
ATOM 2835 C C . LEU A 1 359 ? 29.599 11.322 -4.037 1.00 73.19 359 LEU A C 1
ATOM 2837 O O . LEU A 1 359 ? 30.353 11.904 -4.807 1.00 73.19 359 LEU A O 1
ATOM 2841 N N . ALA A 1 360 ? 29.790 11.326 -2.712 1.00 65.50 360 ALA A N 1
ATOM 2842 C CA . ALA A 1 360 ? 30.800 12.166 -2.051 1.00 65.50 360 ALA A CA 1
ATOM 2843 C C . ALA A 1 360 ? 32.244 11.756 -2.398 1.00 65.50 360 ALA A C 1
ATOM 2845 O O . ALA A 1 360 ? 33.105 12.612 -2.565 1.00 65.50 360 ALA A O 1
ATOM 2846 N N . ASP A 1 361 ? 32.467 10.450 -2.555 1.00 64.62 361 ASP A N 1
ATOM 2847 C CA . ASP A 1 361 ? 33.669 9.823 -3.102 1.00 64.62 361 ASP A CA 1
ATOM 2848 C C . ASP A 1 361 ? 33.226 8.706 -4.063 1.00 64.62 361 ASP A C 1
ATOM 2850 O O . ASP A 1 361 ? 32.067 8.289 -4.031 1.00 64.62 361 ASP A O 1
ATOM 2854 N N . ALA A 1 362 ? 34.131 8.175 -4.896 1.00 57.81 362 ALA A N 1
ATOM 2855 C CA . ALA A 1 362 ? 33.819 7.199 -5.958 1.00 57.81 362 ALA A CA 1
ATOM 2856 C C . ALA A 1 362 ? 33.062 5.921 -5.516 1.00 57.81 362 ALA A C 1
ATOM 2858 O O . ALA A 1 362 ? 32.659 5.146 -6.379 1.00 57.81 362 ALA A O 1
ATOM 2859 N N . ASN A 1 363 ? 32.869 5.701 -4.210 1.00 62.34 363 ASN A N 1
ATOM 2860 C CA . ASN A 1 363 ? 32.360 4.456 -3.644 1.00 62.34 363 ASN A CA 1
ATOM 2861 C C . ASN A 1 363 ? 31.165 4.609 -2.682 1.00 62.34 363 ASN A C 1
ATOM 2863 O O . ASN A 1 363 ? 30.651 3.582 -2.245 1.00 62.34 363 ASN A O 1
ATOM 2867 N N . GLN A 1 364 ? 30.752 5.820 -2.267 1.00 79.69 364 GLN A N 1
ATOM 2868 C CA . GLN A 1 364 ? 29.651 5.937 -1.297 1.00 79.69 364 GLN A CA 1
ATOM 2869 C C . GLN A 1 364 ? 28.962 7.311 -1.256 1.00 79.69 364 GLN A C 1
ATOM 2871 O O . GLN A 1 364 ? 29.615 8.355 -1.207 1.00 79.69 364 GLN A O 1
ATOM 2876 N N . LEU A 1 365 ? 27.630 7.303 -1.166 1.00 82.19 365 LEU A N 1
ATOM 2877 C CA . LEU A 1 365 ? 26.805 8.447 -0.779 1.00 82.19 365 LEU A CA 1
ATOM 2878 C C . LEU A 1 365 ? 25.852 8.071 0.335 1.00 82.19 365 LEU A C 1
ATOM 2880 O O . LEU A 1 365 ? 25.099 7.107 0.225 1.00 82.19 365 LEU A O 1
ATOM 2884 N N . THR A 1 366 ? 25.826 8.904 1.363 1.00 88.44 366 THR A N 1
ATOM 2885 C CA . THR A 1 366 ? 24.839 8.815 2.429 1.00 88.44 366 THR A CA 1
ATOM 2886 C C . THR A 1 366 ? 23.781 9.890 2.218 1.00 88.44 366 THR A C 1
ATOM 2888 O O . THR A 1 366 ? 24.089 11.078 2.134 1.00 88.44 366 THR A O 1
ATOM 2891 N N . VAL A 1 367 ? 22.528 9.461 2.128 1.00 92.12 367 VAL A N 1
ATOM 2892 C CA . VAL A 1 367 ? 21.356 10.310 1.926 1.00 92.12 367 VAL A CA 1
ATOM 2893 C C . VAL A 1 367 ? 20.475 10.233 3.164 1.00 92.12 367 VAL A C 1
ATOM 2895 O O . VAL A 1 367 ? 20.098 9.144 3.605 1.00 92.12 367 VAL A O 1
ATOM 2898 N N . ARG A 1 368 ? 20.128 11.393 3.721 1.00 95.75 368 ARG A N 1
ATOM 2899 C CA . ARG A 1 368 ? 19.087 11.514 4.742 1.00 95.75 368 ARG A CA 1
ATOM 2900 C C . ARG A 1 368 ? 17.738 11.646 4.049 1.00 95.75 368 ARG A C 1
ATOM 2902 O O . ARG A 1 368 ? 17.522 12.599 3.303 1.00 95.75 368 ARG A O 1
ATOM 2909 N N . LEU A 1 369 ? 16.848 10.705 4.325 1.00 97.69 369 LEU A N 1
ATOM 2910 C CA . LEU A 1 369 ? 15.453 10.741 3.920 1.00 97.69 369 LEU A CA 1
ATOM 2911 C C . LEU A 1 369 ? 14.605 11.277 5.071 1.00 97.69 369 LEU A C 1
ATOM 2913 O O . LEU A 1 369 ? 14.637 10.709 6.165 1.00 97.69 369 LEU A O 1
ATOM 2917 N N . ALA A 1 370 ? 13.838 12.330 4.802 1.00 97.88 370 ALA A N 1
ATOM 2918 C CA . ALA A 1 370 ? 12.708 12.736 5.630 1.00 97.88 370 ALA A CA 1
ATOM 2919 C C . ALA A 1 370 ? 11.430 12.332 4.895 1.00 97.88 370 ALA A C 1
ATOM 2921 O O . ALA A 1 370 ? 11.239 12.704 3.736 1.00 97.88 370 ALA A O 1
ATOM 2922 N N . ILE A 1 371 ? 10.597 11.522 5.540 1.00 98.06 371 ILE A N 1
ATOM 2923 C CA . ILE A 1 371 ? 9.418 10.898 4.940 1.00 98.06 371 ILE A CA 1
ATOM 2924 C C . ILE A 1 371 ? 8.217 11.239 5.812 1.00 98.06 371 ILE A C 1
ATOM 2926 O O . ILE A 1 371 ? 8.221 10.948 7.003 1.00 98.06 371 ILE A O 1
ATOM 2930 N N . ARG A 1 372 ? 7.163 11.789 5.219 1.00 97.12 372 ARG A N 1
ATOM 2931 C CA . ARG A 1 372 ? 5.831 11.824 5.819 1.00 97.12 372 ARG A CA 1
ATOM 2932 C C . ARG A 1 372 ? 4.914 10.938 4.990 1.00 97.12 372 ARG A C 1
ATOM 2934 O O . ARG A 1 372 ? 4.761 11.157 3.786 1.00 97.12 372 ARG A O 1
ATOM 2941 N N . LEU A 1 373 ? 4.357 9.924 5.636 1.00 96.25 373 LEU A N 1
ATOM 2942 C CA . LEU A 1 373 ? 3.412 8.983 5.054 1.00 96.25 373 LEU A CA 1
ATOM 2943 C C . LEU A 1 373 ? 2.061 9.198 5.729 1.00 96.25 373 LEU A C 1
ATOM 2945 O O . LEU A 1 373 ? 1.947 8.989 6.936 1.00 96.25 373 LEU A O 1
ATOM 2949 N N . LEU A 1 374 ? 1.051 9.563 4.942 1.00 95.94 374 LEU A N 1
ATOM 2950 C CA . LEU A 1 374 ? -0.340 9.558 5.382 1.00 95.94 374 LEU A CA 1
ATOM 2951 C C . LEU A 1 374 ? -1.101 8.475 4.622 1.00 95.94 374 LEU A C 1
ATOM 2953 O O . LEU A 1 374 ? -0.946 8.347 3.410 1.00 95.94 374 LEU A O 1
ATOM 2957 N N . SER A 1 375 ? -1.912 7.675 5.300 1.00 90.31 375 SER A N 1
ATOM 2958 C CA . SER A 1 375 ? -2.744 6.662 4.655 1.00 90.31 375 SER A CA 1
ATOM 2959 C C . SER A 1 375 ? -4.010 6.400 5.455 1.00 90.31 375 SER A C 1
ATOM 2961 O O . SER A 1 375 ? -4.036 6.580 6.661 1.00 90.31 375 SER A O 1
ATOM 2963 N N . GLN A 1 376 ? -5.070 5.974 4.781 1.00 88.38 376 GLN A N 1
ATOM 2964 C CA . GLN A 1 376 ? -6.275 5.462 5.442 1.00 88.38 376 GLN A CA 1
ATOM 2965 C C . GLN A 1 376 ? -6.327 3.929 5.396 1.00 88.38 376 GLN A C 1
ATOM 2967 O O . GLN A 1 376 ? -7.174 3.319 6.040 1.00 88.38 376 GLN A O 1
ATOM 2972 N N . ASP A 1 377 ? -5.393 3.310 4.670 1.00 84.06 377 ASP A N 1
ATOM 2973 C CA . ASP A 1 377 ? -5.241 1.867 4.574 1.00 84.06 377 ASP A CA 1
ATOM 2974 C C . ASP A 1 377 ? -3.922 1.434 5.225 1.00 84.06 377 ASP A C 1
ATOM 2976 O O . ASP A 1 377 ? -2.941 2.184 5.206 1.00 84.06 377 ASP A O 1
ATOM 2980 N N . PRO A 1 378 ? -3.836 0.203 5.752 1.00 77.38 378 PRO A N 1
ATOM 2981 C CA . PRO A 1 378 ? -2.598 -0.286 6.337 1.00 77.38 378 PRO A CA 1
ATOM 2982 C C . PRO A 1 378 ? -1.456 -0.309 5.314 1.00 77.38 378 PRO A C 1
ATOM 2984 O O . PRO A 1 378 ? -1.591 -0.874 4.227 1.00 77.38 378 PRO A O 1
ATOM 2987 N N . VAL A 1 379 ? -0.309 0.248 5.695 1.00 76.75 379 VAL A N 1
ATOM 2988 C CA . VAL A 1 379 ? 0.961 0.163 4.964 1.00 76.75 379 VAL A CA 1
ATOM 2989 C C . VAL A 1 379 ? 1.977 -0.474 5.902 1.00 76.75 379 VAL A C 1
ATOM 2991 O O . VAL A 1 379 ? 2.230 0.062 6.975 1.00 76.75 379 VAL A O 1
ATOM 2994 N N . SER A 1 380 ? 2.577 -1.604 5.522 1.00 73.75 380 SER A N 1
ATOM 2995 C CA . SER A 1 380 ? 3.578 -2.269 6.377 1.00 73.75 380 SER A CA 1
ATOM 2996 C C . SER A 1 380 ? 4.942 -1.575 6.389 1.00 73.75 380 SER A C 1
ATOM 2998 O O . SER A 1 380 ? 5.652 -1.609 7.395 1.00 73.75 380 SER A O 1
ATOM 3000 N N . ALA A 1 381 ? 5.356 -0.984 5.267 1.00 75.44 381 ALA A N 1
ATOM 3001 C CA . ALA A 1 381 ? 6.652 -0.325 5.155 1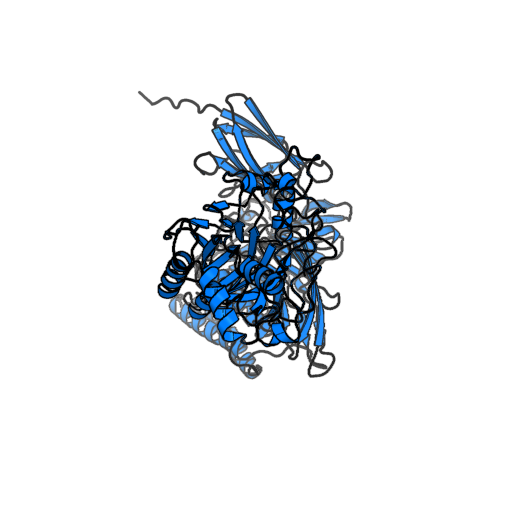.00 75.44 381 ALA A CA 1
ATOM 3002 C C . ALA A 1 381 ? 6.700 0.669 3.992 1.00 75.44 381 ALA A C 1
ATOM 3004 O O . ALA A 1 381 ? 6.059 0.481 2.957 1.00 75.44 381 ALA A O 1
ATOM 3005 N N . VAL A 1 382 ? 7.556 1.675 4.145 1.00 88.69 382 VAL A N 1
ATOM 3006 C CA . VAL A 1 382 ? 8.059 2.496 3.044 1.00 88.69 382 VAL A CA 1
ATOM 3007 C C . VAL A 1 382 ? 9.291 1.815 2.450 1.00 88.69 382 VAL A C 1
ATOM 3009 O O . VAL A 1 382 ? 10.202 1.396 3.168 1.00 88.69 382 VAL A O 1
ATOM 3012 N N . GLU A 1 383 ? 9.334 1.692 1.131 1.00 93.38 383 GLU A N 1
ATOM 3013 C CA . GLU A 1 383 ? 10.413 1.046 0.393 1.00 93.38 383 GLU A CA 1
ATOM 3014 C C . GLU A 1 383 ? 11.254 2.087 -0.344 1.00 93.38 383 GLU A C 1
ATOM 3016 O O . GLU A 1 383 ? 10.739 2.911 -1.100 1.00 93.38 383 GLU A O 1
ATOM 3021 N N . VAL A 1 384 ? 12.570 2.013 -0.163 1.00 96.56 384 VAL A N 1
ATOM 3022 C CA . VAL A 1 384 ? 13.543 2.734 -0.984 1.00 96.56 384 VAL A CA 1
ATOM 3023 C C . VAL A 1 384 ? 13.951 1.805 -2.115 1.00 96.56 384 VAL A C 1
ATOM 3025 O O . VAL A 1 384 ? 14.551 0.758 -1.868 1.00 96.56 384 VAL A O 1
ATOM 3028 N N . ILE A 1 385 ? 13.609 2.171 -3.345 1.00 95.88 385 ILE A N 1
ATOM 3029 C CA . ILE A 1 385 ? 13.941 1.412 -4.549 1.00 95.88 385 ILE A CA 1
ATOM 3030 C C . ILE A 1 385 ? 15.186 2.025 -5.170 1.00 95.88 385 ILE A C 1
ATOM 3032 O O . ILE A 1 385 ? 15.176 3.211 -5.468 1.00 95.88 385 ILE A O 1
ATOM 3036 N N . HIS A 1 386 ? 16.225 1.230 -5.400 1.00 93.88 386 HIS A N 1
ATOM 3037 C CA . HIS A 1 386 ? 17.446 1.636 -6.092 1.00 93.88 386 HIS A CA 1
ATOM 3038 C C . HIS A 1 386 ? 17.622 0.767 -7.334 1.00 93.88 386 HIS A C 1
ATOM 3040 O O . HIS A 1 386 ? 17.597 -0.462 -7.227 1.00 93.88 386 HIS A O 1
ATOM 3046 N N . ASN A 1 387 ? 17.756 1.378 -8.515 1.00 91.75 387 ASN A N 1
ATOM 3047 C CA . ASN A 1 387 ? 18.020 0.660 -9.771 1.00 91.75 387 ASN A CA 1
ATOM 3048 C C . ASN A 1 387 ? 17.032 -0.498 -10.066 1.00 91.75 387 ASN A C 1
ATOM 3050 O O . ASN A 1 387 ? 17.375 -1.492 -10.712 1.00 91.75 387 ASN A O 1
ATOM 3054 N N . GLY A 1 388 ? 15.785 -0.370 -9.598 1.00 88.44 388 GLY A N 1
ATOM 3055 C CA . GLY A 1 388 ? 14.708 -1.351 -9.772 1.00 88.44 388 GLY A CA 1
ATOM 3056 C C . GLY A 1 388 ? 14.605 -2.423 -8.682 1.00 88.44 388 GLY A C 1
ATOM 3057 O O . GLY A 1 388 ? 13.819 -3.356 -8.833 1.00 88.44 388 GLY A O 1
ATOM 3058 N N . ARG A 1 389 ? 15.369 -2.316 -7.588 1.00 85.00 389 ARG A N 1
ATOM 3059 C CA . ARG A 1 389 ? 15.371 -3.276 -6.469 1.00 85.00 389 ARG A CA 1
ATOM 3060 C C . ARG A 1 389 ? 15.034 -2.590 -5.156 1.00 85.00 389 ARG A C 1
ATOM 3062 O O . ARG A 1 389 ? 15.417 -1.444 -4.945 1.00 85.00 389 ARG A O 1
ATOM 3069 N N . VAL A 1 390 ? 14.369 -3.304 -4.250 1.00 85.38 390 VAL A N 1
ATOM 3070 C CA . VAL A 1 390 ? 14.166 -2.824 -2.876 1.00 85.38 390 VAL A CA 1
ATOM 3071 C C . VAL A 1 390 ? 15.521 -2.790 -2.170 1.00 85.38 390 VAL A C 1
ATOM 3073 O O . VAL A 1 390 ? 16.080 -3.830 -1.835 1.00 85.38 390 VAL A O 1
ATOM 3076 N N . HIS A 1 391 ? 16.043 -1.586 -1.958 1.00 86.44 391 HIS A N 1
ATOM 3077 C CA . HIS A 1 391 ? 17.318 -1.335 -1.285 1.00 86.44 391 HIS A CA 1
ATOM 3078 C C . HIS A 1 391 ? 17.158 -1.289 0.232 1.00 86.44 391 HIS A C 1
ATOM 3080 O O . HIS A 1 391 ? 17.994 -1.788 0.980 1.00 86.44 391 HIS A O 1
ATOM 3086 N N . LYS A 1 392 ? 16.053 -0.703 0.704 1.00 83.06 392 LYS A N 1
ATOM 3087 C CA . LYS A 1 392 ? 15.734 -0.614 2.131 1.00 83.06 392 LYS A CA 1
ATOM 3088 C C . LYS A 1 392 ? 14.228 -0.646 2.355 1.00 83.06 392 LYS A C 1
ATOM 3090 O O . LYS A 1 392 ? 13.483 -0.014 1.612 1.00 83.06 392 LYS A O 1
ATOM 3095 N N . ARG A 1 393 ? 13.797 -1.338 3.410 1.00 82.81 393 ARG A N 1
ATOM 3096 C CA . ARG A 1 393 ? 12.434 -1.272 3.956 1.00 82.81 393 ARG A CA 1
ATOM 3097 C C . ARG A 1 393 ? 12.476 -0.504 5.272 1.00 82.81 393 ARG A C 1
ATOM 3099 O O . ARG A 1 393 ? 13.292 -0.816 6.137 1.00 82.81 393 ARG A O 1
ATOM 3106 N N . ILE A 1 394 ? 11.626 0.502 5.406 1.00 82.44 394 ILE A N 1
ATOM 3107 C CA . ILE A 1 394 ? 11.469 1.318 6.610 1.00 82.44 394 ILE A CA 1
ATOM 3108 C C . ILE A 1 394 ? 10.082 0.984 7.170 1.00 82.44 394 ILE A C 1
ATOM 3110 O O . ILE A 1 394 ? 9.099 1.299 6.499 1.00 82.44 394 ILE A O 1
ATOM 3114 N N . PRO A 1 395 ? 9.978 0.310 8.331 1.00 75.19 395 PRO A N 1
ATOM 3115 C CA . PRO A 1 395 ? 8.688 -0.064 8.904 1.00 75.19 395 PRO A CA 1
ATOM 3116 C C . PRO A 1 395 ? 7.777 1.149 9.096 1.00 75.19 395 PRO A C 1
ATOM 3118 O O . PRO A 1 395 ? 8.220 2.181 9.602 1.00 75.19 395 PRO A O 1
ATOM 3121 N N . ALA A 1 396 ? 6.517 1.005 8.698 1.00 68.94 396 ALA A N 1
ATOM 3122 C CA . ALA A 1 396 ? 5.463 1.963 8.994 1.00 68.94 396 ALA A CA 1
ATOM 3123 C C . ALA A 1 396 ? 4.703 1.452 10.226 1.00 68.94 396 ALA A C 1
ATOM 3125 O O . ALA A 1 396 ? 4.206 0.328 10.234 1.00 68.94 396 ALA A O 1
ATOM 3126 N N . LEU A 1 397 ? 4.705 2.244 11.298 1.00 67.31 397 LEU A N 1
ATOM 3127 C CA . LEU A 1 397 ? 4.254 1.822 12.631 1.00 67.31 397 LEU A CA 1
ATOM 3128 C C . LEU A 1 397 ? 2.913 2.445 13.029 1.00 67.31 397 LEU A C 1
ATOM 3130 O O . LEU A 1 397 ? 2.203 1.880 13.859 1.00 67.31 397 LEU A O 1
ATOM 3134 N N . ALA A 1 398 ? 2.563 3.599 12.454 1.00 62.31 398 ALA A N 1
ATOM 3135 C CA . ALA A 1 398 ? 1.256 4.219 12.655 1.00 62.31 398 ALA A CA 1
ATOM 3136 C C . ALA A 1 398 ? 0.295 3.862 11.515 1.00 62.31 398 ALA A C 1
ATOM 3138 O O . ALA A 1 398 ? 0.722 3.592 10.392 1.00 62.31 398 ALA A O 1
ATOM 3139 N N . LEU A 1 399 ? -1.008 3.903 11.802 1.00 64.12 399 LEU A N 1
ATOM 3140 C CA . LEU A 1 399 ? -2.047 3.587 10.822 1.00 64.12 399 LEU A CA 1
ATOM 3141 C C . LEU A 1 399 ? -2.377 4.763 9.892 1.00 64.12 399 LEU A C 1
ATOM 3143 O O . LEU A 1 399 ? -2.670 4.513 8.729 1.00 64.12 399 LEU A O 1
ATOM 3147 N N . THR A 1 400 ? -2.318 6.012 10.382 1.00 70.25 400 THR A N 1
ATOM 3148 C CA . THR A 1 400 ? -2.909 7.161 9.665 1.00 70.25 400 THR A CA 1
ATOM 3149 C C . THR A 1 400 ? -1.919 8.234 9.207 1.00 70.25 400 THR A C 1
ATOM 3151 O O . THR A 1 400 ? -1.840 8.500 8.015 1.00 70.25 400 THR A O 1
ATOM 3154 N N . ASP A 1 401 ? -1.144 8.849 10.103 1.00 88.38 401 ASP A N 1
ATOM 3155 C CA . ASP A 1 401 ? -0.112 9.849 9.766 1.00 88.38 401 ASP A CA 1
ATOM 3156 C C . ASP A 1 401 ? 1.162 9.520 10.543 1.00 88.38 401 ASP A C 1
ATOM 3158 O O . ASP A 1 401 ? 1.124 9.296 11.756 1.00 88.38 401 ASP A O 1
ATOM 3162 N N . GLN A 1 402 ? 2.292 9.451 9.845 1.00 88.69 402 GLN A N 1
ATOM 3163 C CA . GLN A 1 402 ? 3.592 9.229 10.459 1.00 88.69 402 GLN A CA 1
ATOM 3164 C C . GLN A 1 402 ? 4.706 9.963 9.737 1.00 88.69 402 GLN A C 1
ATOM 3166 O O . GLN A 1 402 ? 4.777 10.015 8.507 1.00 88.69 402 GLN A O 1
ATOM 3171 N N . THR A 1 403 ? 5.640 10.458 10.542 1.00 93.06 403 THR A N 1
ATOM 3172 C CA . THR A 1 403 ? 6.923 10.963 10.070 1.00 93.06 403 THR A CA 1
ATOM 3173 C C . THR A 1 403 ? 7.997 9.931 10.375 1.00 93.06 403 THR A C 1
ATOM 3175 O O . THR A 1 403 ? 8.127 9.467 11.506 1.00 93.06 403 THR A O 1
ATOM 3178 N N . LEU A 1 404 ? 8.758 9.567 9.352 1.00 89.44 404 LEU A N 1
ATOM 3179 C CA . LEU A 1 404 ? 9.862 8.626 9.410 1.00 89.44 404 LEU A CA 1
ATOM 3180 C C . LEU A 1 404 ? 11.128 9.350 8.956 1.00 89.44 404 LEU A C 1
ATOM 3182 O O . LEU A 1 404 ? 11.118 10.124 7.998 1.00 89.44 404 LEU A O 1
ATOM 3186 N N . GLU A 1 405 ? 12.242 9.037 9.601 1.00 92.56 405 GLU A N 1
ATOM 3187 C CA . GLU A 1 405 ? 13.560 9.438 9.132 1.00 92.56 405 GLU A CA 1
ATOM 3188 C C . GLU A 1 405 ? 14.391 8.198 8.843 1.00 92.56 405 GLU A C 1
ATOM 3190 O O . GLU A 1 405 ? 14.324 7.185 9.546 1.00 92.56 405 GLU A O 1
ATOM 3195 N N . SER A 1 406 ? 15.189 8.254 7.783 1.00 90.50 406 SER A N 1
ATOM 3196 C CA . SER A 1 406 ? 16.106 7.167 7.479 1.00 90.50 406 SER A CA 1
ATOM 3197 C C . SER A 1 406 ? 17.371 7.666 6.828 1.00 90.50 406 SER A C 1
ATOM 3199 O O . SER A 1 406 ? 17.344 8.495 5.926 1.00 90.50 406 SER A O 1
ATOM 3201 N N . VAL A 1 407 ? 18.492 7.096 7.245 1.00 92.50 407 VAL A N 1
ATOM 3202 C CA . VAL A 1 407 ? 19.762 7.259 6.550 1.00 92.50 407 VAL A CA 1
ATOM 3203 C C . VAL A 1 407 ? 19.950 6.069 5.617 1.00 92.50 407 VAL A C 1
ATOM 3205 O O . VAL A 1 407 ? 19.842 4.911 6.039 1.00 92.50 407 VAL A O 1
ATOM 3208 N N . VAL A 1 408 ? 20.181 6.354 4.340 1.00 90.94 408 VAL A N 1
ATOM 3209 C CA . VAL A 1 408 ? 20.374 5.355 3.289 1.00 90.94 408 VAL A CA 1
ATOM 3210 C C . VAL A 1 408 ? 21.724 5.578 2.644 1.00 90.94 408 VAL A C 1
ATOM 3212 O O . VAL A 1 408 ? 22.094 6.706 2.332 1.00 90.94 408 VAL A O 1
ATOM 3215 N N . THR A 1 409 ? 22.453 4.492 2.445 1.00 90.88 409 THR A N 1
ATOM 3216 C CA . THR A 1 409 ? 23.778 4.527 1.849 1.00 90.88 409 THR A CA 1
ATOM 3217 C C . THR A 1 409 ? 23.734 3.833 0.498 1.00 90.88 409 THR A C 1
ATOM 3219 O O . THR A 1 409 ? 23.247 2.707 0.411 1.00 90.88 409 THR A O 1
ATOM 3222 N N . PHE A 1 410 ? 24.224 4.511 -0.535 1.00 87.94 410 PHE A N 1
ATOM 3223 C CA . PHE A 1 410 ? 24.354 3.998 -1.895 1.00 87.94 410 PHE A CA 1
ATOM 3224 C C . PHE A 1 410 ? 25.832 3.859 -2.238 1.00 87.94 410 PHE A C 1
ATOM 3226 O O . PHE A 1 410 ? 26.621 4.764 -1.966 1.00 87.94 410 PHE A O 1
ATOM 3233 N N . ASP A 1 411 ? 26.195 2.728 -2.816 1.00 85.50 411 ASP A N 1
ATOM 3234 C CA . ASP A 1 411 ? 27.553 2.331 -3.192 1.00 85.50 411 ASP A CA 1
ATOM 3235 C C . ASP A 1 411 ? 27.769 2.292 -4.713 1.00 85.50 411 ASP A C 1
ATOM 3237 O O . ASP A 1 411 ? 28.903 2.215 -5.180 1.00 85.50 411 ASP A O 1
ATOM 3241 N N . GLU A 1 412 ? 26.695 2.415 -5.494 1.00 83.19 412 GLU A N 1
ATOM 3242 C CA . GLU A 1 412 ? 26.731 2.484 -6.953 1.00 83.19 412 GLU A CA 1
ATOM 3243 C C . GLU A 1 412 ? 25.903 3.674 -7.481 1.00 83.19 412 GLU A C 1
ATOM 3245 O O . GLU A 1 412 ? 24.921 4.078 -6.850 1.00 83.19 412 GLU A O 1
ATOM 3250 N N . PRO A 1 413 ? 26.291 4.270 -8.628 1.00 87.56 413 PRO A N 1
ATOM 3251 C CA . PRO A 1 413 ? 25.486 5.284 -9.299 1.00 87.56 413 PRO A CA 1
ATOM 3252 C C . PRO A 1 413 ? 24.239 4.658 -9.933 1.00 87.56 413 PRO A C 1
ATOM 3254 O O . PRO A 1 413 ? 24.173 3.457 -10.201 1.00 87.56 413 PRO A O 1
ATOM 3257 N N . GLY A 1 414 ? 23.246 5.485 -10.234 1.00 91.19 414 GLY A N 1
ATOM 3258 C CA . GLY A 1 414 ? 21.942 4.983 -10.627 1.00 91.19 414 GLY A CA 1
ATOM 3259 C C . GLY A 1 414 ? 20.837 5.993 -10.404 1.00 91.19 414 GLY A C 1
ATOM 3260 O O . GLY A 1 414 ? 20.997 7.196 -10.602 1.00 91.19 414 GLY A O 1
ATOM 3261 N N . TRP A 1 415 ? 19.700 5.484 -9.971 1.00 94.25 415 TRP A N 1
ATOM 3262 C CA . TRP A 1 415 ? 18.583 6.282 -9.503 1.00 94.25 415 TRP A CA 1
ATOM 3263 C C . TRP A 1 415 ? 17.934 5.576 -8.326 1.00 94.25 415 TRP A C 1
ATOM 3265 O O . TRP A 1 415 ? 17.923 4.342 -8.260 1.00 94.25 415 TRP A O 1
ATOM 3275 N N . PHE A 1 416 ? 17.335 6.348 -7.428 1.00 97.00 416 PHE A N 1
ATOM 3276 C CA . PHE A 1 416 ? 16.449 5.789 -6.418 1.00 97.00 416 PHE A CA 1
ATOM 3277 C C . PHE A 1 416 ? 15.126 6.541 -6.371 1.00 97.00 416 PHE A C 1
ATOM 3279 O O . PHE A 1 416 ? 15.039 7.703 -6.756 1.00 97.00 416 PHE A O 1
ATOM 3286 N N . LEU A 1 417 ? 14.088 5.870 -5.896 1.00 98.19 417 LEU A N 1
ATOM 3287 C CA . LEU A 1 417 ? 12.795 6.464 -5.570 1.00 98.19 417 LEU A CA 1
ATOM 3288 C C . LEU A 1 417 ? 12.281 5.861 -4.271 1.00 98.19 417 LEU A C 1
ATOM 3290 O O . LEU A 1 417 ? 12.790 4.842 -3.797 1.00 98.19 417 LEU A O 1
ATOM 3294 N N . VAL A 1 418 ? 11.262 6.486 -3.699 1.00 98.62 418 VAL A N 1
ATOM 3295 C CA . VAL A 1 418 ? 10.611 5.999 -2.487 1.00 98.62 418 VAL A CA 1
ATOM 3296 C C . VAL A 1 418 ? 9.162 5.674 -2.815 1.00 98.62 418 VAL A C 1
ATOM 3298 O O . VAL A 1 418 ? 8.477 6.468 -3.461 1.00 98.62 418 VAL A O 1
ATOM 3301 N N . ARG A 1 419 ? 8.696 4.499 -2.390 1.00 97.88 419 ARG A N 1
ATOM 3302 C CA . ARG A 1 419 ? 7.310 4.069 -2.585 1.00 97.88 419 ARG A CA 1
ATOM 3303 C C . ARG A 1 419 ? 6.706 3.486 -1.315 1.00 97.88 419 ARG A C 1
ATOM 3305 O O . ARG A 1 419 ? 7.415 2.961 -0.462 1.00 97.88 419 ARG A O 1
ATOM 3312 N N . ALA A 1 420 ? 5.388 3.537 -1.227 1.00 95.38 420 ALA A N 1
ATOM 3313 C CA . ALA A 1 420 ? 4.590 2.874 -0.206 1.00 95.38 420 ALA A CA 1
ATOM 3314 C C . ALA A 1 420 ? 3.466 2.111 -0.907 1.00 95.38 420 ALA A C 1
ATOM 3316 O O . ALA A 1 420 ? 2.772 2.688 -1.738 1.00 95.38 420 ALA A O 1
ATOM 3317 N N . VAL A 1 421 ? 3.291 0.830 -0.593 1.00 91.69 421 VAL A N 1
ATOM 3318 C CA . VAL A 1 421 ? 2.198 -0.002 -1.121 1.00 91.69 421 VAL A CA 1
ATOM 3319 C C . VAL A 1 421 ? 1.345 -0.434 0.064 1.00 91.69 421 VAL A C 1
ATOM 3321 O O . VAL A 1 421 ? 1.884 -0.831 1.097 1.00 91.69 421 VAL A O 1
ATOM 3324 N N . THR A 1 422 ? 0.029 -0.303 -0.061 1.00 83.94 422 THR A N 1
ATOM 3325 C CA . THR A 1 422 ? -0.911 -0.737 0.981 1.00 83.94 422 THR A CA 1
ATOM 3326 C C . THR A 1 422 ? -0.986 -2.260 1.054 1.00 83.94 422 THR A C 1
ATOM 3328 O O . THR A 1 422 ? -0.634 -2.970 0.113 1.00 83.94 422 THR A O 1
ATOM 3331 N N . ASN A 1 423 ? -1.512 -2.771 2.160 1.00 79.00 423 ASN A N 1
ATOM 3332 C CA . ASN A 1 423 ? -1.677 -4.202 2.400 1.00 79.00 423 ASN A CA 1
ATOM 3333 C C . ASN A 1 423 ? -2.975 -4.764 1.789 1.00 79.00 423 ASN A C 1
ATOM 3335 O O . ASN A 1 423 ? -3.377 -5.883 2.112 1.00 79.00 423 ASN A O 1
ATOM 3339 N N . LEU A 1 424 ? -3.664 -3.994 0.939 1.00 75.88 424 LEU A N 1
ATOM 3340 C CA . LEU A 1 424 ? -4.923 -4.412 0.334 1.00 75.88 424 LEU A CA 1
ATOM 3341 C C . LEU A 1 424 ? -4.685 -5.546 -0.662 1.00 75.88 424 LEU A C 1
ATOM 3343 O O . LEU A 1 424 ? -3.993 -5.393 -1.663 1.00 75.88 424 LEU A O 1
ATOM 3347 N N . ALA A 1 425 ? -5.310 -6.692 -0.408 1.00 79.56 425 ALA A N 1
ATOM 3348 C CA . ALA A 1 425 ? -5.139 -7.871 -1.249 1.00 79.56 425 ALA A CA 1
ATOM 3349 C C . ALA A 1 425 ? -5.935 -7.817 -2.563 1.00 79.56 425 ALA A C 1
ATOM 3351 O O . ALA A 1 425 ? -5.674 -8.631 -3.436 1.00 79.56 425 ALA A O 1
ATOM 3352 N N . HIS A 1 426 ? -6.910 -6.910 -2.704 1.00 79.25 426 HIS A N 1
ATOM 3353 C CA . HIS A 1 426 ? -7.853 -6.875 -3.833 1.00 79.25 426 HIS A CA 1
ATOM 3354 C C . HIS A 1 426 ? -7.543 -5.791 -4.881 1.00 79.25 426 HIS A C 1
ATOM 3356 O O . HIS A 1 426 ? -8.034 -5.869 -6.006 1.00 79.25 426 HIS A O 1
ATOM 3362 N N . THR A 1 427 ? -6.720 -4.792 -4.547 1.00 91.44 427 THR A N 1
ATOM 3363 C CA . THR A 1 427 ? -6.350 -3.700 -5.458 1.00 91.44 427 THR A CA 1
ATOM 3364 C C . THR A 1 427 ? -4.910 -3.248 -5.232 1.00 91.44 427 THR A C 1
ATOM 3366 O O . THR A 1 427 ? -4.394 -3.325 -4.118 1.00 91.44 427 THR A O 1
ATOM 3369 N N . PHE A 1 428 ? -4.251 -2.764 -6.287 1.00 93.94 428 PHE A N 1
ATOM 3370 C CA . PHE A 1 428 ? -2.914 -2.190 -6.182 1.00 93.94 428 PHE A CA 1
ATOM 3371 C C . PHE A 1 428 ? -3.012 -0.710 -5.807 1.00 93.94 428 PHE A C 1
ATOM 3373 O O . PHE A 1 428 ? -3.103 0.171 -6.667 1.00 93.94 428 PHE A O 1
ATOM 3380 N N . ARG A 1 429 ? -2.998 -0.444 -4.501 1.00 95.31 429 ARG A N 1
ATOM 3381 C CA . ARG A 1 429 ? -3.048 0.913 -3.955 1.00 95.31 429 ARG A CA 1
ATOM 3382 C C . ARG A 1 429 ? -1.701 1.314 -3.365 1.00 95.31 429 ARG A C 1
ATOM 3384 O O . ARG A 1 429 ? -1.152 0.596 -2.526 1.00 95.31 429 ARG A O 1
ATOM 3391 N N . PHE A 1 430 ? -1.149 2.430 -3.830 1.00 98.06 430 PHE A N 1
ATOM 3392 C CA . PHE A 1 430 ? 0.234 2.816 -3.574 1.00 98.06 430 PHE A CA 1
ATOM 3393 C C . PHE A 1 430 ? 0.474 4.325 -3.713 1.00 98.06 430 PHE A C 1
ATOM 3395 O O . PHE A 1 430 ? -0.364 5.072 -4.217 1.00 98.06 430 PHE A O 1
ATOM 3402 N N . ALA A 1 431 ? 1.671 4.741 -3.310 1.00 98.62 431 ALA A N 1
ATOM 3403 C CA . ALA A 1 431 ? 2.284 6.003 -3.685 1.00 98.62 431 ALA A CA 1
ATOM 3404 C C . ALA A 1 431 ? 3.738 5.783 -4.109 1.00 98.62 431 ALA A C 1
ATOM 3406 O O . ALA A 1 431 ? 4.422 4.924 -3.550 1.00 98.62 431 ALA A O 1
ATOM 3407 N N . SER A 1 432 ? 4.229 6.558 -5.074 1.00 98.62 432 SER A N 1
ATOM 3408 C CA . SER A 1 432 ? 5.629 6.514 -5.511 1.00 98.62 432 SER A CA 1
ATOM 3409 C C . SER A 1 432 ? 6.119 7.891 -5.913 1.00 98.62 432 SER A C 1
ATOM 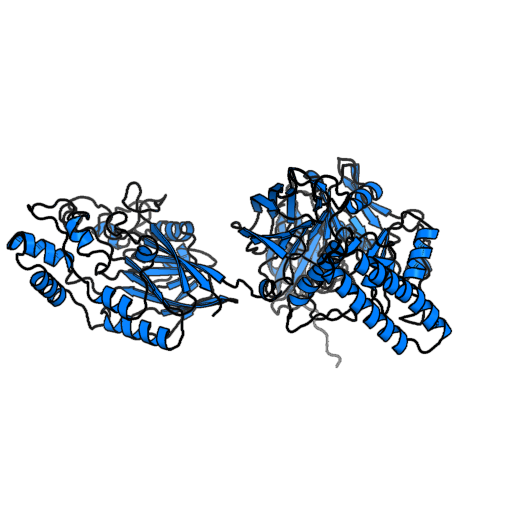3411 O O . SER A 1 432 ? 5.491 8.563 -6.732 1.00 98.62 432 SER A O 1
ATOM 3413 N N . THR A 1 433 ? 7.279 8.288 -5.399 1.00 98.81 433 THR A N 1
ATOM 3414 C CA . THR A 1 433 ? 7.961 9.502 -5.851 1.00 98.81 433 THR A CA 1
ATOM 3415 C C . THR A 1 433 ? 8.469 9.339 -7.282 1.00 98.81 433 THR A C 1
ATOM 3417 O O . THR A 1 433 ? 8.696 8.221 -7.760 1.00 98.81 433 THR A O 1
ATOM 3420 N N . ALA A 1 434 ? 8.724 10.458 -7.960 1.00 98.44 434 ALA A N 1
ATOM 3421 C CA . ALA A 1 434 ? 9.695 10.466 -9.045 1.00 98.44 434 ALA A CA 1
ATOM 3422 C C . ALA A 1 434 ? 11.086 10.060 -8.526 1.00 98.44 434 ALA A C 1
ATOM 3424 O O . ALA A 1 434 ? 11.357 10.087 -7.320 1.00 98.44 434 ALA A O 1
ATOM 3425 N N . ALA A 1 435 ? 11.972 9.680 -9.442 1.00 97.31 435 ALA A N 1
ATOM 3426 C CA . ALA A 1 435 ? 13.313 9.250 -9.082 1.00 97.31 435 ALA A CA 1
ATOM 3427 C C . ALA A 1 435 ? 14.255 10.439 -8.840 1.00 97.31 435 ALA A C 1
ATOM 3429 O O . ALA A 1 435 ? 14.181 11.456 -9.530 1.00 97.31 435 ALA A O 1
ATOM 3430 N N . TRP A 1 436 ? 15.164 10.278 -7.885 1.00 96.38 436 TRP A N 1
ATOM 3431 C CA . TRP A 1 436 ? 16.394 11.056 -7.794 1.00 96.38 436 TRP A CA 1
ATOM 3432 C C . TRP A 1 436 ? 17.485 10.379 -8.612 1.00 96.38 436 TRP A C 1
ATOM 3434 O O . TRP A 1 436 ? 17.603 9.151 -8.609 1.00 96.38 436 TRP A O 1
ATOM 3444 N N . ASP A 1 437 ? 18.321 11.188 -9.250 1.00 93.06 437 ASP A N 1
ATOM 3445 C CA . ASP A 1 437 ? 19.532 10.707 -9.904 1.00 93.06 437 ASP A CA 1
ATOM 3446 C C . ASP A 1 437 ? 20.689 10.605 -8.917 1.00 93.06 437 ASP A C 1
ATOM 3448 O O . ASP A 1 437 ? 20.923 11.519 -8.126 1.00 93.06 437 ASP A O 1
ATOM 3452 N N . LEU A 1 438 ? 21.439 9.509 -9.018 1.00 89.94 438 LEU A N 1
ATOM 3453 C CA . LEU A 1 438 ? 22.685 9.272 -8.301 1.00 89.94 438 LEU A CA 1
ATOM 3454 C C . LEU A 1 438 ? 23.835 9.218 -9.310 1.00 89.94 438 LEU A C 1
ATOM 3456 O O . LEU A 1 438 ? 23.956 8.259 -10.075 1.00 89.94 438 LEU A O 1
ATOM 3460 N N . SER A 1 439 ? 24.687 10.239 -9.324 1.00 83.94 439 SER A N 1
ATOM 3461 C CA . SER A 1 439 ? 25.850 10.307 -10.219 1.00 83.94 439 SER A CA 1
ATOM 3462 C C . SER A 1 439 ? 27.162 10.151 -9.459 1.00 83.94 439 SER A C 1
ATOM 3464 O O . SER A 1 439 ? 27.337 10.721 -8.384 1.00 83.94 439 SER A O 1
ATOM 3466 N N . ALA A 1 440 ? 28.121 9.426 -10.039 1.00 79.06 440 ALA A N 1
ATOM 3467 C CA . ALA A 1 440 ? 29.493 9.428 -9.534 1.00 79.06 440 ALA A CA 1
ATOM 3468 C C . ALA A 1 440 ? 30.174 10.790 -9.799 1.00 79.06 440 ALA A C 1
ATOM 3470 O O . ALA A 1 440 ? 29.780 11.481 -10.747 1.00 79.06 440 ALA A O 1
ATOM 3471 N N . PRO A 1 441 ? 31.225 11.158 -9.039 1.00 75.31 441 PRO A N 1
ATOM 3472 C CA . PRO A 1 441 ? 31.974 12.386 -9.278 1.00 75.31 441 PRO A CA 1
ATOM 3473 C C . PRO A 1 441 ? 32.421 12.533 -10.734 1.00 75.31 441 PRO A C 1
ATOM 3475 O O . PRO A 1 441 ? 33.083 11.656 -11.293 1.00 75.31 441 PRO A O 1
ATOM 3478 N N . GLY A 1 442 ? 32.044 13.647 -11.363 1.00 71.69 442 GLY A N 1
ATOM 3479 C CA . GLY A 1 442 ? 32.369 13.937 -12.764 1.00 71.69 442 GLY A CA 1
ATOM 3480 C C . GLY A 1 442 ? 31.544 13.181 -13.818 1.00 71.69 442 GLY A C 1
ATOM 3481 O O . GLY A 1 442 ? 31.784 13.378 -15.012 1.00 71.69 442 GLY A O 1
ATOM 3482 N N . GLN A 1 443 ? 30.564 12.355 -13.431 1.00 72.12 443 GLN A N 1
ATOM 3483 C CA . GLN A 1 443 ? 29.570 11.803 -14.359 1.00 72.12 443 GLN A CA 1
ATOM 3484 C C . GLN A 1 443 ? 28.364 12.736 -14.495 1.00 72.12 443 GLN A C 1
ATOM 3486 O O . GLN A 1 443 ? 27.810 13.220 -13.516 1.00 72.12 443 GLN A O 1
ATOM 3491 N N . ILE A 1 444 ? 27.922 12.948 -15.736 1.00 65.94 444 ILE A N 1
ATOM 3492 C CA . ILE A 1 444 ? 26.778 13.821 -16.052 1.00 65.94 444 ILE A CA 1
ATOM 3493 C C . ILE A 1 444 ? 25.441 13.065 -15.930 1.00 65.94 444 ILE A C 1
ATOM 3495 O O . ILE A 1 444 ? 24.394 13.687 -15.733 1.00 65.94 444 ILE A O 1
ATOM 3499 N N . ALA A 1 445 ? 25.465 11.732 -16.047 1.00 70.88 445 ALA A N 1
ATOM 3500 C CA . ALA A 1 445 ? 24.281 10.882 -16.003 1.00 70.88 445 ALA A CA 1
ATOM 3501 C C . ALA A 1 445 ? 24.592 9.491 -15.416 1.00 70.88 445 ALA A C 1
ATOM 3503 O O . ALA A 1 445 ? 25.724 9.017 -15.563 1.00 70.88 445 ALA A O 1
ATOM 3504 N N . PRO A 1 446 ? 23.598 8.821 -14.805 1.00 76.06 446 PRO A N 1
ATOM 3505 C CA . PRO A 1 446 ? 23.737 7.445 -14.331 1.00 76.06 446 PRO A CA 1
ATOM 3506 C C . PRO A 1 446 ? 24.021 6.438 -15.458 1.00 76.06 446 PRO A C 1
ATOM 3508 O O . PRO A 1 446 ? 23.653 6.684 -16.613 1.00 76.06 446 PRO A O 1
ATOM 3511 N N . PRO A 1 447 ? 24.649 5.288 -15.152 1.00 82.75 447 PRO A N 1
ATOM 3512 C CA . PRO A 1 447 ? 24.963 4.275 -16.154 1.00 82.75 447 PRO A CA 1
ATOM 3513 C C . PRO A 1 447 ? 23.699 3.637 -16.747 1.00 82.75 447 PRO A C 1
ATOM 3515 O O . PRO A 1 447 ? 22.715 3.388 -16.053 1.00 82.75 447 PRO A O 1
ATOM 3518 N N . ILE A 1 448 ? 23.757 3.323 -18.042 1.00 90.44 448 ILE A N 1
ATOM 3519 C CA . ILE A 1 448 ? 22.703 2.596 -18.756 1.00 90.44 448 ILE A CA 1
ATOM 3520 C C . ILE A 1 448 ? 22.900 1.097 -18.524 1.00 90.44 448 ILE A C 1
ATOM 3522 O O . ILE A 1 448 ? 23.970 0.561 -18.825 1.00 90.44 448 ILE A O 1
ATOM 3526 N N . GLN A 1 449 ? 21.865 0.412 -18.042 1.00 90.88 449 GLN A N 1
ATOM 3527 C CA . GLN A 1 449 ? 21.926 -1.021 -17.755 1.00 90.88 449 GLN A CA 1
ATOM 3528 C C . GLN A 1 449 ? 21.580 -1.865 -18.978 1.00 90.88 449 GLN A C 1
ATOM 3530 O O . GLN A 1 449 ? 20.515 -1.720 -19.591 1.00 90.88 449 GLN A O 1
ATOM 3535 N N . ARG A 1 450 ? 22.474 -2.800 -19.304 1.00 90.94 450 ARG A N 1
ATOM 3536 C CA . ARG A 1 450 ? 22.365 -3.672 -20.479 1.00 90.94 450 ARG A CA 1
ATOM 3537 C C . ARG A 1 450 ? 21.081 -4.498 -20.498 1.00 90.94 450 ARG A C 1
ATOM 3539 O O . ARG A 1 450 ? 20.485 -4.658 -21.560 1.00 90.94 450 ARG A O 1
ATOM 3546 N N . GLU A 1 451 ? 20.647 -5.003 -19.350 1.00 89.00 451 GLU A N 1
ATOM 3547 C CA . GLU A 1 451 ? 19.484 -5.885 -19.210 1.00 89.00 451 GLU A CA 1
ATOM 3548 C C . GLU A 1 451 ? 18.184 -5.146 -19.549 1.00 89.00 451 GLU A C 1
ATOM 3550 O O . GLU A 1 451 ? 17.335 -5.672 -20.263 1.00 89.00 451 GLU A O 1
ATOM 3555 N N . SER A 1 452 ? 18.064 -3.889 -19.116 1.00 94.12 452 SER A N 1
ATOM 3556 C CA . SER A 1 452 ? 16.885 -3.058 -19.394 1.00 94.12 452 SER A CA 1
ATOM 3557 C C . SER A 1 452 ? 16.828 -2.597 -20.849 1.00 94.12 452 SER A C 1
ATOM 3559 O O . SER A 1 452 ? 15.758 -2.529 -21.446 1.00 94.12 452 SER A O 1
ATOM 3561 N N . VAL A 1 453 ? 17.984 -2.341 -21.462 1.00 96.75 453 VAL A N 1
ATOM 3562 C CA . VAL A 1 453 ? 18.053 -2.080 -22.906 1.00 96.75 453 VAL A CA 1
ATOM 3563 C C . VAL A 1 453 ? 17.682 -3.330 -23.705 1.00 96.75 453 VAL A C 1
ATOM 3565 O O . VAL A 1 453 ? 16.959 -3.235 -24.694 1.00 96.75 453 VAL A O 1
ATOM 3568 N N . ARG A 1 454 ? 18.140 -4.511 -23.270 1.00 94.56 454 ARG A N 1
ATOM 3569 C CA . ARG A 1 454 ? 17.786 -5.784 -23.904 1.00 94.56 454 ARG A CA 1
ATOM 3570 C C . ARG A 1 454 ? 16.282 -6.049 -23.831 1.00 94.56 454 ARG A C 1
ATOM 3572 O O . ARG A 1 454 ? 15.702 -6.417 -24.844 1.00 94.56 454 ARG A O 1
ATOM 3579 N N . PHE A 1 455 ? 15.668 -5.782 -22.682 1.00 95.19 455 PHE A N 1
ATOM 3580 C CA . PHE A 1 455 ? 14.225 -5.882 -22.478 1.00 95.19 455 PHE A CA 1
ATOM 3581 C C . PHE A 1 455 ? 13.423 -5.092 -23.530 1.00 95.19 455 PHE A C 1
ATOM 3583 O O . PHE A 1 455 ? 12.568 -5.662 -24.207 1.00 95.19 455 PHE A O 1
ATOM 3590 N N . PHE A 1 456 ? 13.740 -3.809 -23.749 1.00 98.12 456 PHE A N 1
ATOM 3591 C CA . PHE A 1 456 ? 13.051 -3.001 -24.766 1.00 98.12 456 PHE A CA 1
ATOM 3592 C C . PHE A 1 456 ? 13.440 -3.351 -26.206 1.00 98.12 456 PHE A C 1
ATOM 3594 O O . PHE A 1 456 ? 12.627 -3.180 -27.118 1.00 98.12 456 PHE A O 1
ATOM 3601 N N . LEU A 1 457 ? 14.656 -3.856 -26.430 1.00 97.06 457 LEU A N 1
ATOM 3602 C CA . LEU A 1 457 ? 15.076 -4.351 -27.739 1.00 97.06 457 LEU A CA 1
ATOM 3603 C C . LEU A 1 457 ? 14.257 -5.579 -28.157 1.00 97.06 457 LEU A C 1
ATOM 3605 O O . LEU A 1 457 ? 13.746 -5.611 -29.276 1.00 97.06 457 LEU A O 1
ATOM 3609 N N . ASP A 1 458 ? 14.123 -6.563 -27.267 1.00 95.00 458 ASP A N 1
ATOM 3610 C CA . ASP A 1 458 ? 13.354 -7.785 -27.522 1.00 95.00 458 ASP A CA 1
ATOM 3611 C C . ASP A 1 458 ? 11.862 -7.443 -27.706 1.00 95.00 458 ASP A C 1
ATOM 3613 O O . ASP A 1 458 ? 11.243 -7.868 -28.682 1.00 95.00 458 ASP A O 1
ATOM 3617 N N . TRP A 1 459 ? 11.315 -6.546 -26.876 1.00 98.19 459 TRP A N 1
ATOM 3618 C CA . TRP A 1 459 ? 9.962 -6.003 -27.058 1.00 98.19 459 TRP A CA 1
ATOM 3619 C C . TRP A 1 459 ? 9.792 -5.327 -28.429 1.00 98.19 459 TRP A C 1
ATOM 3621 O O . TRP A 1 459 ? 8.828 -5.603 -29.141 1.00 98.19 459 TRP A O 1
ATOM 3631 N N . SER A 1 460 ? 10.733 -4.482 -28.858 1.00 98.38 460 SER A N 1
ATOM 3632 C CA . SER A 1 460 ? 10.652 -3.814 -30.169 1.00 98.38 460 SER A CA 1
ATOM 3633 C C . SER A 1 460 ? 10.577 -4.821 -31.323 1.00 98.38 460 SER A C 1
ATOM 3635 O O . SER A 1 460 ? 9.819 -4.619 -32.272 1.00 98.38 460 SER A O 1
ATOM 3637 N N . GLN A 1 461 ? 11.310 -5.935 -31.232 1.00 98.19 461 GLN A N 1
ATOM 3638 C CA . GLN A 1 461 ? 11.251 -7.020 -32.219 1.00 98.19 461 GLN A CA 1
ATOM 3639 C C . GLN A 1 461 ? 9.887 -7.720 -32.220 1.00 98.19 461 GLN A C 1
ATOM 3641 O O . GLN A 1 461 ? 9.317 -7.941 -33.291 1.00 98.19 461 GLN A O 1
ATOM 3646 N N . GLU A 1 462 ? 9.342 -8.024 -31.038 1.00 98.00 462 GLU A N 1
ATOM 3647 C CA . GLU A 1 462 ? 7.993 -8.585 -30.891 1.00 98.00 462 GLU A CA 1
ATOM 3648 C C . GLU A 1 462 ? 6.938 -7.656 -31.510 1.00 98.00 462 GLU A C 1
ATOM 3650 O O . GLU A 1 462 ? 6.079 -8.108 -32.271 1.00 98.00 462 GLU A O 1
ATOM 3655 N N . ARG A 1 463 ? 7.019 -6.346 -31.241 1.00 97.56 463 ARG A N 1
ATOM 3656 C CA . ARG A 1 463 ? 6.063 -5.368 -31.775 1.00 97.56 463 ARG A CA 1
ATOM 3657 C C . ARG A 1 463 ? 6.154 -5.244 -33.295 1.00 97.56 463 ARG A C 1
ATOM 3659 O O . ARG A 1 463 ? 5.115 -5.274 -33.950 1.00 97.56 463 ARG A O 1
ATOM 3666 N N . ILE A 1 464 ? 7.356 -5.205 -33.875 1.00 98.44 464 ILE A N 1
ATOM 3667 C CA . ILE A 1 464 ? 7.540 -5.220 -35.339 1.00 98.44 464 ILE A CA 1
ATOM 3668 C C . ILE A 1 464 ? 6.869 -6.449 -35.964 1.00 98.44 464 ILE A C 1
ATOM 3670 O O . ILE A 1 464 ? 6.133 -6.314 -36.942 1.00 98.44 464 ILE A O 1
ATOM 3674 N N . ALA A 1 465 ? 7.068 -7.637 -35.384 1.00 97.81 465 ALA A N 1
ATOM 3675 C CA . ALA A 1 465 ? 6.442 -8.863 -35.877 1.00 97.81 465 ALA A CA 1
ATOM 3676 C C . ALA A 1 465 ? 4.903 -8.803 -35.801 1.00 97.81 465 ALA A C 1
ATOM 3678 O O . ALA A 1 465 ? 4.224 -9.248 -36.728 1.00 97.81 465 ALA A O 1
ATOM 3679 N N . ARG A 1 466 ? 4.343 -8.205 -34.738 1.00 97.00 466 ARG A N 1
ATOM 3680 C CA . ARG A 1 466 ? 2.892 -7.974 -34.611 1.00 97.00 466 ARG A CA 1
ATOM 3681 C C . ARG A 1 466 ? 2.366 -7.040 -35.699 1.00 97.00 466 ARG A C 1
ATOM 3683 O O . ARG A 1 466 ? 1.426 -7.410 -36.392 1.00 97.00 466 ARG A O 1
ATOM 3690 N N . VAL A 1 467 ? 2.999 -5.885 -35.913 1.00 97.06 467 VAL A N 1
ATOM 3691 C CA . VAL A 1 467 ? 2.596 -4.934 -36.970 1.00 97.06 467 VAL A CA 1
ATOM 3692 C C . VAL A 1 467 ? 2.662 -5.592 -38.353 1.00 97.06 467 VAL A C 1
ATOM 3694 O O . VAL A 1 467 ? 1.755 -5.426 -39.168 1.00 97.06 467 VAL A O 1
ATOM 3697 N N . GLN A 1 468 ? 3.698 -6.398 -38.616 1.00 97.38 468 GLN A N 1
ATOM 3698 C CA . GLN A 1 468 ? 3.832 -7.145 -39.871 1.00 97.38 468 GLN A CA 1
ATOM 3699 C C . GLN A 1 468 ? 2.685 -8.128 -40.121 1.00 97.38 468 GLN A C 1
ATOM 3701 O O . GLN A 1 468 ? 2.303 -8.319 -41.280 1.00 97.38 468 GLN A O 1
ATOM 3706 N N . ALA A 1 469 ? 2.164 -8.743 -39.058 1.00 96.38 469 ALA A N 1
ATOM 3707 C CA . ALA A 1 469 ? 1.037 -9.666 -39.114 1.00 96.38 469 ALA A CA 1
ATOM 3708 C C . ALA A 1 469 ? -0.318 -8.942 -39.204 1.00 96.38 469 ALA A C 1
ATOM 3710 O O . ALA A 1 469 ? -1.211 -9.419 -39.902 1.00 96.38 469 ALA A O 1
ATOM 3711 N N . ASN A 1 470 ? -0.460 -7.800 -38.528 1.00 95.00 470 ASN A N 1
ATOM 3712 C CA . ASN A 1 470 ? -1.719 -7.065 -38.417 1.00 95.00 470 ASN A CA 1
ATOM 3713 C C . ASN A 1 470 ? -2.037 -6.220 -39.663 1.00 95.00 470 ASN A C 1
ATOM 3715 O O . ASN A 1 470 ? -3.202 -6.098 -40.038 1.00 95.00 470 ASN A O 1
ATOM 3719 N N . VAL A 1 471 ? -1.022 -5.652 -40.329 1.00 95.25 471 VAL A N 1
ATOM 3720 C CA . VAL A 1 471 ? -1.217 -4.714 -41.449 1.00 95.25 471 VAL A CA 1
ATOM 3721 C C . VAL A 1 471 ? -0.935 -5.393 -42.791 1.00 95.25 471 VAL A C 1
ATOM 3723 O O . VAL A 1 471 ? 0.216 -5.626 -43.168 1.00 95.25 471 VAL A O 1
ATOM 3726 N N . ALA A 1 472 ? -1.999 -5.709 -43.535 1.00 93.62 472 ALA A N 1
ATOM 3727 C CA . ALA A 1 472 ? -1.898 -6.413 -44.816 1.00 93.62 472 ALA A CA 1
ATOM 3728 C C . ALA A 1 472 ? -1.423 -5.518 -45.977 1.00 93.62 472 ALA A C 1
ATOM 3730 O O . ALA A 1 472 ? -0.675 -5.981 -46.841 1.00 93.62 472 ALA A O 1
ATOM 3731 N N . ASP A 1 473 ? -1.856 -4.252 -46.010 1.00 96.19 473 ASP A N 1
ATOM 3732 C CA . ASP A 1 473 ? -1.464 -3.303 -47.055 1.00 96.19 473 ASP A CA 1
ATOM 3733 C C . ASP A 1 473 ? 0.015 -2.916 -46.920 1.00 96.19 473 ASP A C 1
ATOM 3735 O O . ASP A 1 473 ? 0.466 -2.474 -45.864 1.00 96.19 473 ASP A O 1
ATOM 3739 N N . GLU A 1 474 ? 0.788 -3.078 -47.995 1.00 95.38 474 GLU A N 1
ATOM 3740 C CA . GLU A 1 474 ? 2.242 -2.912 -47.939 1.00 95.38 474 GLU A CA 1
ATOM 3741 C C . GLU A 1 474 ? 2.665 -1.459 -47.686 1.00 95.38 474 GLU A C 1
ATOM 3743 O O . GLU A 1 474 ? 3.644 -1.224 -46.973 1.00 95.38 474 GLU A O 1
ATOM 3748 N N . ALA A 1 475 ? 1.942 -0.487 -48.251 1.00 95.44 475 ALA A N 1
ATOM 3749 C CA . ALA A 1 475 ? 2.269 0.926 -48.101 1.00 95.44 475 ALA A CA 1
ATOM 3750 C C . ALA A 1 475 ? 1.978 1.401 -46.673 1.00 95.44 475 ALA A C 1
ATOM 3752 O O . ALA A 1 475 ? 2.867 1.962 -46.030 1.00 95.44 475 ALA A O 1
ATOM 3753 N N . ARG A 1 476 ? 0.785 1.090 -46.147 1.00 95.56 476 ARG A N 1
ATOM 3754 C CA . ARG A 1 476 ? 0.411 1.362 -44.751 1.00 95.56 476 ARG A CA 1
ATOM 3755 C C . ARG A 1 476 ? 1.354 0.661 -43.782 1.00 95.56 476 ARG A C 1
ATOM 3757 O O . ARG A 1 476 ? 1.868 1.297 -42.869 1.00 95.56 476 ARG A O 1
ATOM 3764 N N . ARG A 1 477 ? 1.657 -0.623 -44.009 1.00 97.00 477 ARG A N 1
ATOM 3765 C CA . ARG A 1 477 ? 2.588 -1.381 -43.160 1.00 97.00 477 ARG A CA 1
ATOM 3766 C C . ARG A 1 477 ? 3.966 -0.728 -43.112 1.00 97.00 477 ARG A C 1
ATOM 3768 O O . ARG A 1 477 ? 4.549 -0.643 -42.039 1.00 97.00 477 ARG A O 1
ATOM 3775 N N . ARG A 1 478 ? 4.490 -0.261 -44.250 1.00 96.25 478 ARG A N 1
ATOM 3776 C CA . ARG A 1 478 ? 5.783 0.438 -44.300 1.00 96.25 478 ARG A CA 1
ATOM 3777 C C . ARG A 1 478 ? 5.762 1.732 -43.485 1.00 96.25 478 ARG A C 1
ATOM 3779 O O . ARG A 1 478 ? 6.744 2.023 -42.813 1.00 96.25 478 ARG A O 1
ATOM 3786 N N . GLU A 1 479 ? 4.663 2.481 -43.528 1.00 95.31 479 GLU A N 1
ATOM 3787 C CA . GLU A 1 479 ? 4.507 3.711 -42.743 1.00 95.31 479 GLU A CA 1
ATOM 3788 C C . GLU A 1 479 ? 4.468 3.433 -41.235 1.00 95.31 479 GLU A C 1
ATOM 3790 O O . GLU A 1 479 ? 5.186 4.086 -40.483 1.00 95.31 479 GLU A O 1
ATOM 3795 N N . VAL A 1 480 ? 3.698 2.431 -40.794 1.00 96.56 480 VAL A N 1
ATOM 3796 C CA . VAL A 1 480 ? 3.617 2.057 -39.369 1.00 96.56 480 VAL A CA 1
ATOM 3797 C C . VAL A 1 480 ? 4.943 1.478 -38.869 1.00 96.56 480 VAL A C 1
ATOM 3799 O O . VAL A 1 480 ? 5.374 1.796 -37.765 1.00 96.56 480 VAL A O 1
ATOM 3802 N N . LEU A 1 481 ? 5.630 0.661 -39.675 1.00 98.12 481 LEU A N 1
ATOM 3803 C CA . LEU A 1 481 ? 6.906 0.049 -39.286 1.00 98.12 481 LEU A CA 1
ATOM 3804 C C . LEU A 1 481 ? 8.066 1.041 -39.198 1.00 98.12 481 LEU A C 1
ATOM 3806 O O . LEU A 1 481 ? 8.957 0.825 -38.380 1.00 98.12 481 LEU A O 1
ATOM 3810 N N . ALA A 1 482 ? 8.068 2.119 -39.985 1.00 98.00 482 ALA A N 1
ATOM 3811 C CA . ALA A 1 482 ? 9.175 3.076 -40.025 1.00 98.00 482 ALA A CA 1
ATOM 3812 C C . ALA A 1 482 ? 9.615 3.593 -38.632 1.00 98.00 482 ALA A C 1
ATOM 3814 O O . ALA A 1 482 ? 10.803 3.485 -38.314 1.00 98.00 482 ALA A O 1
ATOM 3815 N N . PRO A 1 483 ? 8.722 4.101 -37.755 1.00 97.88 483 PRO A N 1
ATOM 3816 C CA . PRO A 1 483 ? 9.115 4.495 -36.401 1.00 97.88 483 PRO A CA 1
ATOM 3817 C C . PRO A 1 483 ? 9.596 3.323 -35.530 1.00 97.88 483 PRO A C 1
ATOM 3819 O O . PRO A 1 483 ? 10.512 3.503 -34.727 1.00 97.88 483 PRO A O 1
ATOM 3822 N N . HIS A 1 484 ? 9.032 2.122 -35.688 1.00 98.38 484 HIS A N 1
ATOM 3823 C CA . HIS A 1 484 ? 9.462 0.940 -34.931 1.00 98.38 484 HIS A CA 1
ATOM 3824 C C . HIS A 1 484 ? 10.859 0.458 -35.344 1.00 98.38 484 HIS A C 1
ATOM 3826 O O . HIS A 1 484 ? 11.650 0.054 -34.494 1.00 98.38 484 HIS A O 1
ATOM 3832 N N . GLU A 1 485 ? 11.195 0.528 -36.632 1.00 98.38 485 GLU A N 1
ATOM 3833 C CA . GLU A 1 485 ? 12.529 0.203 -37.147 1.00 98.38 485 GLU A CA 1
ATOM 3834 C C . GLU A 1 485 ? 13.577 1.209 -36.651 1.00 98.38 485 GLU A C 1
ATOM 3836 O O . GLU A 1 485 ? 14.660 0.806 -36.226 1.00 98.38 485 GLU A O 1
ATOM 3841 N N . LEU A 1 486 ? 13.239 2.504 -36.603 1.00 98.31 486 LEU A N 1
ATOM 3842 C CA . LEU A 1 486 ? 14.094 3.524 -35.983 1.00 98.31 486 LEU A CA 1
ATOM 3843 C C . LEU A 1 486 ? 14.305 3.260 -34.488 1.00 98.31 486 LEU A C 1
ATOM 3845 O O . LEU A 1 486 ? 15.430 3.358 -33.998 1.00 98.31 486 LEU A O 1
ATOM 3849 N N . ALA A 1 487 ? 13.249 2.875 -33.767 1.00 98.25 487 ALA A N 1
ATOM 3850 C CA . ALA A 1 487 ? 13.360 2.488 -32.365 1.00 98.25 487 ALA A CA 1
ATOM 3851 C C . ALA A 1 487 ? 14.253 1.252 -32.186 1.00 98.25 487 ALA A C 1
ATOM 3853 O O . ALA A 1 487 ? 15.085 1.216 -31.282 1.00 98.25 487 ALA A O 1
ATOM 3854 N N . LEU A 1 488 ? 14.135 0.255 -33.065 1.00 98.44 488 LEU A N 1
ATOM 3855 C CA . LEU A 1 488 ? 14.978 -0.937 -33.040 1.00 98.44 488 LEU A CA 1
ATOM 3856 C C . LEU A 1 488 ? 16.466 -0.587 -33.192 1.00 98.44 488 LEU A C 1
ATOM 3858 O O . LEU A 1 488 ? 17.291 -1.115 -32.443 1.00 98.44 488 LEU A O 1
ATOM 3862 N N . GLU A 1 489 ? 16.817 0.298 -34.129 1.00 98.38 489 GLU A N 1
ATOM 3863 C CA . GLU A 1 489 ? 18.199 0.772 -34.289 1.00 98.38 489 GLU A CA 1
ATOM 3864 C C . GLU A 1 489 ? 18.666 1.580 -33.075 1.00 98.38 489 GLU A C 1
ATOM 3866 O O . GLU A 1 489 ? 19.742 1.303 -32.544 1.00 98.38 489 GLU A O 1
ATOM 3871 N N . PHE A 1 490 ? 17.823 2.472 -32.546 1.00 98.44 490 PHE A N 1
ATOM 3872 C CA . PHE A 1 490 ? 18.106 3.187 -31.300 1.00 98.44 490 PHE A CA 1
ATOM 3873 C C . PHE A 1 490 ? 18.448 2.220 -30.156 1.00 98.44 490 PHE A C 1
ATOM 3875 O O . PHE A 1 490 ? 19.460 2.391 -29.477 1.00 98.44 490 PHE A O 1
ATOM 3882 N N . TRP A 1 491 ? 17.654 1.164 -29.949 1.00 98.00 491 TRP A N 1
ATOM 3883 C CA . TRP A 1 491 ? 17.896 0.196 -28.876 1.00 98.00 491 TRP A CA 1
ATOM 3884 C C . TRP A 1 491 ? 19.154 -0.649 -29.111 1.00 98.00 491 TRP A C 1
ATOM 3886 O O . TRP A 1 491 ? 19.865 -0.958 -28.152 1.00 98.00 491 TRP A O 1
ATOM 3896 N N . LYS A 1 492 ? 19.489 -0.983 -30.365 1.00 97.25 492 LYS A N 1
ATOM 3897 C CA . LYS A 1 492 ? 20.765 -1.639 -30.711 1.00 97.25 492 LYS A CA 1
ATOM 3898 C C . LYS A 1 492 ? 21.960 -0.739 -30.399 1.00 97.25 492 LYS A C 1
ATOM 3900 O O . LYS A 1 492 ? 22.925 -1.207 -29.795 1.00 97.25 492 LYS A O 1
ATOM 3905 N N . GLU A 1 493 ? 21.892 0.539 -30.761 1.00 96.81 493 GLU A N 1
ATOM 3906 C CA . GLU A 1 493 ? 22.929 1.526 -30.446 1.00 96.81 493 GLU A CA 1
ATOM 3907 C C . GLU A 1 493 ? 23.079 1.723 -28.939 1.00 96.81 493 GLU A C 1
ATOM 3909 O O . GLU A 1 493 ? 24.189 1.671 -28.402 1.00 96.81 493 GLU A O 1
ATOM 3914 N N . ARG A 1 494 ? 21.954 1.849 -28.232 1.00 94.69 494 ARG A N 1
ATOM 3915 C CA . ARG A 1 494 ? 21.913 1.948 -26.772 1.00 94.69 494 ARG A CA 1
ATOM 3916 C C . ARG A 1 494 ? 22.539 0.722 -26.109 1.00 94.69 494 ARG A C 1
ATOM 3918 O O . ARG A 1 494 ? 23.244 0.866 -25.116 1.00 94.69 494 ARG A O 1
ATOM 3925 N N . LEU A 1 495 ? 22.356 -0.476 -26.672 1.00 94.12 495 LEU A N 1
ATOM 3926 C CA . LEU A 1 495 ? 22.923 -1.721 -26.138 1.00 94.12 495 LEU A CA 1
ATOM 3927 C C . LEU A 1 495 ? 24.453 -1.760 -26.248 1.00 94.12 495 LEU A C 1
ATOM 3929 O O . LEU A 1 495 ? 25.106 -2.411 -25.429 1.00 94.12 495 LEU A O 1
ATOM 3933 N N . MET A 1 496 ? 25.029 -1.075 -27.242 1.00 92.12 496 MET A N 1
ATOM 3934 C CA . MET A 1 496 ? 26.482 -0.912 -27.376 1.00 92.12 496 MET A CA 1
ATOM 3935 C C . MET A 1 496 ? 27.054 0.071 -26.347 1.00 92.12 496 MET A C 1
ATOM 3937 O O . MET A 1 496 ? 28.209 -0.068 -25.955 1.00 92.12 496 MET A O 1
ATOM 3941 N N . GLN A 1 497 ? 26.251 1.042 -25.904 1.00 88.31 497 GLN A N 1
ATOM 3942 C CA . GLN A 1 497 ? 26.615 2.027 -24.877 1.00 88.31 497 GLN A CA 1
ATOM 3943 C C . GLN A 1 497 ? 26.376 1.512 -23.448 1.00 88.31 497 GLN A C 1
ATOM 3945 O O . GLN A 1 497 ? 26.890 2.089 -22.493 1.00 88.31 497 GLN A O 1
ATOM 3950 N N . ALA A 1 498 ? 25.578 0.453 -23.297 1.00 88.25 498 ALA A N 1
ATOM 3951 C CA . ALA A 1 498 ? 25.170 -0.070 -22.005 1.00 88.25 498 ALA A CA 1
ATOM 3952 C C . ALA A 1 498 ? 26.269 -0.906 -21.338 1.00 88.25 498 ALA A C 1
ATOM 3954 O O . ALA A 1 498 ? 26.871 -1.797 -21.948 1.00 88.25 498 ALA A O 1
ATOM 3955 N N . THR A 1 499 ? 26.471 -0.672 -20.048 1.00 79.69 499 THR A N 1
ATOM 3956 C CA . THR A 1 499 ? 27.372 -1.461 -19.210 1.00 79.69 499 THR A CA 1
ATOM 3957 C C . THR A 1 499 ? 26.640 -2.709 -18.703 1.00 79.69 499 THR A C 1
ATOM 3959 O O . THR A 1 499 ? 25.455 -2.621 -18.363 1.00 79.69 499 THR A O 1
ATOM 3962 N N . PRO A 1 500 ? 27.297 -3.886 -18.642 1.00 67.00 500 PRO A N 1
ATOM 3963 C CA . PRO A 1 500 ? 26.754 -5.025 -17.908 1.00 67.00 500 PRO A CA 1
ATOM 3964 C C . PRO A 1 500 ? 26.499 -4.615 -16.459 1.00 67.00 500 PRO A C 1
ATOM 3966 O O . PRO A 1 500 ? 27.339 -3.925 -15.871 1.00 67.00 500 PRO A O 1
ATOM 3969 N N . SER A 1 501 ? 25.378 -5.041 -15.880 1.00 56.94 501 SER A N 1
ATOM 3970 C CA . SER A 1 501 ? 25.207 -4.890 -14.438 1.00 56.94 501 SER A CA 1
ATOM 3971 C C . SER A 1 501 ? 26.347 -5.621 -13.716 1.00 56.94 501 SER A C 1
ATOM 3973 O O . SER A 1 501 ? 26.686 -6.753 -14.065 1.00 56.94 501 SER A O 1
ATOM 3975 N N . GLN A 1 502 ? 26.968 -4.983 -12.718 1.00 52.91 502 GLN A N 1
ATOM 3976 C CA . GLN A 1 502 ? 27.944 -5.657 -11.847 1.00 52.91 502 GLN A CA 1
ATOM 3977 C C . GLN A 1 502 ? 27.274 -6.663 -10.899 1.00 52.91 502 GLN A C 1
ATOM 3979 O O . GLN A 1 502 ? 27.958 -7.413 -10.205 1.00 52.91 502 GLN A O 1
ATOM 3984 N N . GLN A 1 503 ? 25.942 -6.706 -10.881 1.00 48.56 503 GLN A N 1
ATOM 3985 C CA . GLN A 1 503 ? 25.159 -7.577 -10.026 1.00 48.56 503 GLN A CA 1
ATOM 3986 C C . GLN A 1 503 ? 24.445 -8.643 -10.875 1.00 48.56 503 GLN A C 1
ATOM 3988 O O . GLN A 1 503 ? 24.036 -8.357 -12.003 1.00 48.56 503 GLN A O 1
ATOM 3993 N N . PRO A 1 504 ? 24.244 -9.871 -10.356 1.00 41.53 504 PRO A N 1
ATOM 3994 C CA . PRO A 1 504 ? 23.371 -10.848 -11.008 1.00 41.53 504 PRO A CA 1
ATOM 3995 C C . PRO A 1 504 ? 21.985 -10.237 -11.258 1.00 41.53 504 PRO A C 1
ATOM 3997 O O . PRO A 1 504 ? 21.618 -9.262 -10.595 1.00 41.53 504 PRO A O 1
ATOM 4000 N N . ALA A 1 505 ? 21.236 -10.795 -12.220 1.00 40.78 505 ALA A N 1
ATOM 4001 C CA . ALA A 1 505 ? 19.865 -10.388 -12.549 1.00 40.78 505 ALA A CA 1
ATOM 4002 C C . ALA A 1 505 ? 19.049 -10.098 -11.273 1.00 40.78 505 ALA A C 1
ATOM 4004 O O . ALA A 1 505 ? 19.295 -10.758 -10.257 1.00 40.78 505 ALA A O 1
ATOM 4005 N N . PRO A 1 506 ? 18.138 -9.100 -11.287 1.00 37.88 506 PRO A N 1
ATOM 4006 C CA . PRO A 1 506 ? 17.359 -8.758 -10.103 1.00 37.88 506 PRO A CA 1
ATOM 4007 C C . PRO A 1 506 ? 16.794 -10.032 -9.472 1.00 37.88 506 PRO A C 1
ATOM 4009 O O . PRO A 1 506 ? 16.374 -10.928 -10.214 1.00 37.88 506 PRO A O 1
ATOM 4012 N N . PRO A 1 507 ? 16.846 -10.158 -8.132 1.00 35.12 507 PRO A N 1
ATOM 4013 C CA . PRO A 1 507 ? 16.233 -11.296 -7.476 1.00 35.12 507 PRO A CA 1
ATOM 4014 C C . PRO A 1 507 ? 14.786 -11.402 -7.945 1.00 35.12 507 PRO A C 1
ATOM 4016 O O . PRO A 1 507 ? 14.147 -10.397 -8.264 1.00 35.12 507 PRO A O 1
ATOM 4019 N N . ASP A 1 508 ? 14.307 -12.637 -8.016 1.00 37.41 508 ASP A N 1
ATOM 4020 C CA . ASP A 1 508 ? 12.977 -12.947 -8.502 1.00 37.41 508 ASP A CA 1
ATOM 4021 C C . ASP A 1 508 ? 11.918 -12.000 -7.889 1.00 37.41 508 ASP A C 1
ATOM 4023 O O . ASP A 1 508 ? 11.837 -11.874 -6.658 1.00 37.41 508 ASP A O 1
ATOM 4027 N N . PRO A 1 509 ? 11.095 -11.335 -8.715 1.00 40.44 509 PRO A N 1
ATOM 4028 C CA . PRO A 1 509 ? 9.953 -10.535 -8.280 1.00 40.44 509 PRO A CA 1
ATOM 4029 C C . PRO A 1 509 ? 8.918 -11.301 -7.445 1.00 40.44 509 PRO A C 1
ATOM 4031 O O . PRO A 1 509 ? 8.029 -10.669 -6.887 1.00 40.44 509 PRO A O 1
ATOM 4034 N N . ARG A 1 510 ? 9.054 -12.621 -7.251 1.00 37.38 510 ARG A N 1
ATOM 4035 C CA . ARG A 1 510 ? 8.430 -13.351 -6.130 1.00 37.38 510 ARG A CA 1
ATOM 4036 C C . ARG A 1 510 ? 8.656 -12.664 -4.773 1.00 37.38 510 ARG A C 1
ATOM 4038 O O . ARG A 1 510 ? 7.747 -12.626 -3.953 1.00 37.38 510 ARG A O 1
ATOM 4045 N N . SER A 1 511 ? 9.791 -11.984 -4.583 1.00 38.22 511 SER A N 1
ATOM 4046 C CA . SER A 1 511 ? 10.052 -11.110 -3.420 1.00 38.22 511 SER A CA 1
ATOM 4047 C C . SER A 1 511 ? 9.160 -9.855 -3.327 1.00 38.22 511 SER A C 1
ATOM 4049 O O . SER A 1 511 ? 9.165 -9.180 -2.297 1.00 38.22 511 SER A O 1
ATOM 4051 N N . MET A 1 512 ? 8.403 -9.535 -4.385 1.00 39.12 512 MET A N 1
ATOM 4052 C CA . MET A 1 512 ? 7.449 -8.421 -4.471 1.00 39.12 512 MET A CA 1
ATOM 4053 C C . MET A 1 512 ? 5.977 -8.867 -4.370 1.00 39.12 512 MET A C 1
ATOM 4055 O O . MET A 1 512 ? 5.118 -8.007 -4.239 1.00 39.12 512 MET A O 1
ATOM 4059 N N . LEU A 1 513 ? 5.671 -10.172 -4.419 1.00 37.50 513 LEU A N 1
ATOM 4060 C CA . LEU A 1 513 ? 4.297 -10.723 -4.429 1.00 37.50 513 LEU A CA 1
ATOM 4061 C C . LEU A 1 513 ? 3.991 -11.722 -3.328 1.00 37.50 513 LEU A C 1
ATOM 4063 O O . LEU A 1 513 ? 2.839 -12.114 -3.137 1.00 37.50 513 LEU A O 1
ATOM 4067 N N . GLU A 1 514 ? 4.994 -12.141 -2.578 1.00 39.19 514 GLU A N 1
ATOM 4068 C CA . GLU A 1 514 ? 4.728 -12.780 -1.310 1.00 39.19 514 GLU A CA 1
ATOM 4069 C C . GLU A 1 514 ? 4.280 -11.672 -0.354 1.00 39.19 514 GLU A C 1
ATOM 4071 O O . GLU A 1 514 ? 5.102 -10.994 0.264 1.00 39.19 514 GLU A O 1
ATOM 4076 N N . GLY A 1 515 ? 2.954 -11.466 -0.256 1.00 43.41 515 GLY A N 1
ATOM 4077 C CA . GLY A 1 515 ? 2.362 -10.834 0.926 1.00 43.41 515 GLY A CA 1
ATOM 4078 C C . GLY A 1 515 ? 3.088 -11.384 2.151 1.00 43.41 515 GLY A C 1
ATOM 4079 O O . GLY A 1 515 ? 3.442 -12.563 2.117 1.00 43.41 515 GLY A O 1
ATOM 4080 N N . PRO A 1 516 ? 3.411 -10.520 3.127 1.00 43.84 516 PRO A N 1
ATOM 4081 C CA . PRO A 1 516 ? 4.607 -10.599 3.959 1.00 43.84 516 PRO A CA 1
ATOM 4082 C C . PRO A 1 516 ? 5.204 -12.009 4.008 1.00 43.84 516 PRO A C 1
ATOM 4084 O O . PRO A 1 516 ? 4.604 -12.898 4.601 1.00 43.84 516 PRO A O 1
ATOM 4087 N N . THR A 1 517 ? 6.389 -12.246 3.422 1.00 46.34 517 THR A N 1
ATOM 4088 C CA . THR A 1 517 ? 7.092 -13.544 3.596 1.00 46.34 517 THR A CA 1
ATOM 4089 C C . THR A 1 517 ? 7.225 -13.915 5.065 1.00 46.34 517 THR A C 1
ATOM 4091 O O . THR A 1 517 ? 7.391 -15.086 5.413 1.00 46.34 517 THR A O 1
ATOM 4094 N N . SER A 1 518 ? 7.114 -12.897 5.918 1.00 58.59 518 SER A N 1
ATOM 4095 C CA . SER A 1 518 ? 6.910 -13.045 7.327 1.00 58.59 518 SER A CA 1
ATOM 4096 C C . SER A 1 518 ? 5.942 -12.038 7.947 1.00 58.59 518 SER A C 1
ATOM 4098 O O . SER A 1 518 ? 6.048 -10.846 7.665 1.00 58.59 518 SER A O 1
ATOM 4100 N N . LEU A 1 519 ? 5.083 -12.488 8.861 1.00 81.75 519 LEU A N 1
ATOM 4101 C CA . LEU A 1 519 ? 4.255 -11.641 9.723 1.00 81.75 519 LEU A CA 1
ATOM 4102 C C . LEU A 1 519 ? 4.884 -11.570 11.120 1.00 81.75 519 LEU A C 1
ATOM 4104 O O . LEU A 1 519 ? 5.227 -12.605 11.691 1.00 81.75 519 LEU A O 1
ATOM 4108 N N . GLY A 1 520 ? 5.011 -10.361 11.667 1.00 86.44 520 GLY A N 1
ATOM 4109 C CA . GLY A 1 520 ? 5.260 -10.172 13.094 1.00 86.44 520 GLY A CA 1
ATOM 4110 C C . GLY A 1 520 ? 3.967 -10.406 13.874 1.00 86.44 520 GLY A C 1
ATOM 4111 O O . GLY A 1 520 ? 2.954 -9.806 13.530 1.00 86.44 520 GLY A O 1
ATOM 4112 N N . LEU A 1 521 ? 3.993 -11.277 14.877 1.00 93.88 521 LEU A N 1
ATOM 4113 C CA . LEU A 1 521 ? 2.852 -11.579 15.736 1.00 93.88 521 LEU A CA 1
ATOM 4114 C C . LEU A 1 521 ? 3.253 -11.381 17.194 1.00 93.88 521 LEU A C 1
ATOM 4116 O O . LEU A 1 521 ? 4.114 -12.099 17.709 1.00 93.88 521 LEU A O 1
ATOM 4120 N N . ARG A 1 522 ? 2.612 -10.427 17.861 1.00 97.44 522 ARG A N 1
ATOM 4121 C CA . ARG A 1 522 ? 2.851 -10.113 19.266 1.00 97.44 522 ARG A CA 1
ATOM 4122 C C . ARG A 1 522 ? 1.847 -10.831 20.158 1.00 97.44 522 ARG A C 1
ATOM 4124 O O . ARG A 1 522 ? 0.638 -10.642 20.028 1.00 97.44 522 ARG A O 1
ATOM 4131 N N . VAL A 1 523 ? 2.344 -11.643 21.086 1.00 98.69 523 VAL A N 1
ATOM 4132 C CA . VAL A 1 523 ? 1.523 -12.503 21.947 1.00 98.69 523 VAL A CA 1
ATOM 4133 C C . VAL A 1 523 ? 1.764 -12.196 23.418 1.00 98.69 523 VAL A C 1
ATOM 4135 O O . VAL A 1 523 ? 2.911 -12.116 23.857 1.00 98.69 523 VAL A O 1
ATOM 4138 N N . VAL A 1 524 ? 0.684 -12.075 24.190 1.00 98.69 524 VAL A N 1
ATOM 4139 C CA . VAL A 1 524 ? 0.726 -11.916 25.651 1.00 98.69 524 VAL A CA 1
ATOM 4140 C C . VAL A 1 524 ? 0.119 -13.129 26.354 1.00 98.69 524 VAL A C 1
ATOM 4142 O O . VAL A 1 524 ? -0.908 -13.654 25.932 1.00 98.69 524 VAL A O 1
ATOM 4145 N N . SER A 1 525 ? 0.731 -13.555 27.458 1.00 98.56 525 SER A N 1
ATOM 4146 C CA . SER A 1 525 ? 0.138 -14.465 28.442 1.00 98.56 525 SER A CA 1
ATOM 4147 C C . SER A 1 525 ? -0.075 -13.711 29.744 1.00 98.56 525 SER A C 1
ATOM 4149 O O . SER A 1 525 ? 0.872 -13.100 30.248 1.00 98.56 525 SER A O 1
ATOM 4151 N N . PHE A 1 526 ? -1.293 -13.740 30.286 1.00 97.44 526 PHE A N 1
ATOM 4152 C CA . PHE A 1 526 ? -1.612 -12.986 31.494 1.00 97.44 526 PHE A CA 1
ATOM 4153 C C . PHE A 1 526 ? -2.614 -13.715 32.397 1.00 97.44 526 PHE A C 1
ATOM 4155 O O . PHE A 1 526 ? -3.792 -13.850 32.055 1.00 97.44 526 PHE A O 1
ATOM 4162 N N . ASN A 1 527 ? -2.165 -14.131 33.584 1.00 96.06 527 ASN A N 1
ATOM 4163 C CA . ASN A 1 527 ? -3.059 -14.520 34.668 1.00 96.06 527 ASN A CA 1
ATOM 4164 C C . ASN A 1 527 ? -3.607 -13.247 35.328 1.00 96.06 527 ASN A C 1
ATOM 4166 O O . ASN A 1 527 ? -2.845 -12.434 35.854 1.00 96.06 527 ASN A O 1
ATOM 4170 N N . ILE A 1 528 ? -4.925 -13.045 35.259 1.00 92.00 528 ILE A N 1
ATOM 4171 C CA . ILE A 1 528 ? -5.580 -11.791 35.667 1.00 92.00 528 ILE A CA 1
ATOM 4172 C C . ILE A 1 528 ? -6.406 -11.914 36.949 1.00 92.00 528 ILE A C 1
ATOM 4174 O O . ILE A 1 528 ? -7.173 -11.001 37.269 1.00 92.00 528 ILE A O 1
ATOM 4178 N N . LEU A 1 529 ? -6.295 -13.041 37.656 1.00 87.00 529 LEU A N 1
ATOM 4179 C CA . LEU A 1 529 ? -6.918 -13.264 38.960 1.00 87.00 529 LEU A CA 1
ATOM 4180 C C . LEU A 1 529 ? -8.409 -12.862 39.019 1.00 87.00 529 LEU A C 1
ATOM 4182 O O . LEU A 1 529 ? -8.846 -11.999 39.790 1.00 87.00 529 LEU A O 1
ATOM 4186 N N . GLN A 1 530 ? -9.209 -13.476 38.155 1.00 83.25 530 GLN A N 1
ATOM 4187 C CA . GLN A 1 530 ? -10.663 -13.298 38.051 1.00 83.25 530 GLN A CA 1
ATOM 4188 C C . GLN A 1 530 ? -11.067 -11.839 37.817 1.00 83.25 530 GLN A C 1
ATOM 4190 O O . GLN A 1 530 ? -12.066 -11.362 38.354 1.00 83.25 530 GLN A O 1
ATOM 4195 N N . ALA A 1 531 ? -10.261 -11.117 37.033 1.00 76.44 531 ALA A N 1
ATOM 4196 C CA . ALA A 1 531 ? -10.446 -9.701 36.727 1.00 76.44 531 ALA A CA 1
ATOM 4197 C C . ALA A 1 531 ? -10.547 -8.797 37.973 1.00 76.44 531 ALA A C 1
ATOM 4199 O O . ALA A 1 531 ? -11.261 -7.788 37.987 1.00 76.44 531 ALA A O 1
ATOM 4200 N N . GLY A 1 532 ? -9.845 -9.181 39.040 1.00 65.12 532 GLY A N 1
ATOM 4201 C CA . GLY A 1 532 ? -9.834 -8.463 40.307 1.00 65.12 532 GLY A CA 1
ATOM 4202 C C . GLY A 1 532 ? -10.990 -8.801 41.252 1.00 65.12 532 GLY A C 1
ATOM 4203 O O . GLY A 1 532 ? -10.995 -8.289 42.370 1.00 65.12 532 GLY A O 1
ATOM 4204 N N . ALA A 1 533 ? -11.905 -9.714 40.897 1.00 67.69 533 ALA A N 1
ATOM 4205 C CA . ALA A 1 533 ? -12.965 -10.169 41.808 1.00 67.69 533 ALA A CA 1
ATOM 4206 C C . ALA A 1 533 ? -12.408 -10.751 43.123 1.00 67.69 533 ALA A C 1
ATOM 4208 O O . ALA A 1 533 ? -13.067 -10.702 44.161 1.00 67.69 533 ALA A O 1
ATOM 4209 N N . ASN A 1 534 ? -11.172 -11.261 43.092 1.00 66.25 534 ASN A N 1
ATOM 4210 C CA . ASN A 1 534 ? -10.466 -11.782 44.259 1.00 66.25 534 ASN A CA 1
ATOM 4211 C C . ASN A 1 534 ? -9.353 -10.845 44.781 1.00 66.25 534 ASN A C 1
ATOM 4213 O O . ASN A 1 534 ? -8.627 -11.215 45.701 1.00 66.25 534 ASN A O 1
ATOM 4217 N N . ALA A 1 535 ? -9.216 -9.630 44.231 1.00 65.12 535 ALA A N 1
ATOM 4218 C CA . ALA A 1 535 ? -8.111 -8.701 44.505 1.00 65.12 535 ALA A CA 1
ATOM 4219 C C . ALA A 1 535 ? -7.970 -8.350 45.999 1.00 65.12 535 ALA A C 1
ATOM 4221 O O . ALA A 1 535 ? -6.863 -8.351 46.543 1.00 65.12 535 ALA A O 1
ATOM 4222 N N . ALA A 1 536 ? -9.091 -8.143 46.698 1.00 64.31 536 ALA A N 1
ATOM 4223 C CA . ALA A 1 536 ? -9.087 -7.850 48.132 1.00 64.31 536 ALA A CA 1
ATOM 4224 C C . ALA A 1 536 ? -8.497 -8.999 48.976 1.00 64.31 536 ALA A C 1
ATOM 4226 O O . ALA A 1 536 ? -7.839 -8.753 49.986 1.00 64.31 536 ALA A O 1
ATOM 4227 N N . ASN A 1 537 ? -8.677 -10.251 48.540 1.00 64.25 537 ASN A N 1
ATOM 4228 C CA . ASN A 1 537 ? -8.156 -11.438 49.223 1.00 64.25 537 ASN A CA 1
ATOM 4229 C C . ASN A 1 537 ? -6.697 -11.745 48.864 1.00 64.25 537 ASN A C 1
ATOM 4231 O O . ASN A 1 537 ? -6.115 -12.650 49.441 1.00 64.25 537 ASN A O 1
ATOM 4235 N N . VAL A 1 538 ? -6.086 -11.023 47.926 1.00 64.75 538 VAL A N 1
ATOM 4236 C CA . VAL A 1 538 ? -4.673 -11.218 47.546 1.00 64.75 538 VAL A CA 1
ATOM 4237 C C . VAL A 1 538 ? -3.815 -9.968 47.747 1.00 64.75 538 VAL A C 1
ATOM 4239 O O . VAL A 1 538 ? -2.633 -9.980 47.402 1.00 64.75 538 VAL A O 1
ATOM 4242 N N . GLY A 1 539 ? -4.378 -8.933 48.380 1.00 60.12 539 GLY A N 1
ATOM 4243 C CA . GLY A 1 539 ? -3.632 -7.778 48.881 1.00 60.12 539 GLY A CA 1
ATOM 4244 C C . GLY A 1 539 ? -3.681 -6.552 47.974 1.00 60.12 539 GLY A C 1
ATOM 4245 O O . GLY A 1 539 ? -2.913 -5.614 48.183 1.00 60.12 539 GLY A O 1
ATOM 4246 N N . PHE A 1 540 ? -4.589 -6.529 46.996 1.00 66.44 540 PHE A N 1
ATOM 4247 C CA . PHE A 1 540 ? -4.804 -5.398 46.098 1.00 66.44 540 PHE A CA 1
ATOM 4248 C C . PHE A 1 540 ? -6.184 -4.776 46.377 1.00 66.44 540 PHE A C 1
ATOM 4250 O O . PHE A 1 540 ? -7.220 -5.356 46.063 1.00 66.44 540 PHE A O 1
ATOM 4257 N N . PHE A 1 541 ? -6.211 -3.597 47.005 1.00 60.59 541 PHE A N 1
ATOM 4258 C CA . PHE A 1 541 ? -7.456 -2.882 47.323 1.00 60.59 541 PHE A CA 1
ATOM 4259 C C . PHE A 1 541 ? -7.991 -2.132 46.090 1.00 60.59 541 PHE A C 1
ATOM 4261 O O . PHE A 1 541 ? -7.209 -1.472 45.400 1.00 60.59 541 PHE A O 1
ATOM 4268 N N . ASN A 1 542 ? -9.301 -2.219 45.828 1.00 59.47 542 ASN A N 1
ATOM 4269 C CA . ASN A 1 542 ? -9.981 -1.552 44.711 1.00 59.47 542 ASN A CA 1
ATOM 4270 C C . ASN A 1 542 ? -11.321 -0.934 45.157 1.00 59.47 542 ASN A C 1
ATOM 4272 O O . ASN A 1 542 ? -12.389 -1.491 44.898 1.00 59.47 542 ASN A O 1
ATOM 4276 N N . ASP A 1 543 ? -11.250 0.216 45.829 1.00 56.16 543 ASP A N 1
ATOM 4277 C CA . ASP A 1 543 ? -12.439 0.960 46.269 1.00 56.16 543 ASP A CA 1
ATOM 4278 C C . ASP A 1 543 ? -12.981 1.913 45.175 1.00 56.16 543 ASP A C 1
ATOM 4280 O O . ASP A 1 543 ? -14.122 2.364 45.265 1.00 56.16 543 ASP A O 1
ATOM 4284 N N . ASP A 1 544 ? -12.197 2.177 44.120 1.00 44.72 544 ASP A N 1
ATOM 4285 C CA . ASP A 1 544 ? -12.477 3.212 43.110 1.00 44.72 544 ASP A CA 1
ATOM 4286 C C . ASP A 1 544 ? -13.310 2.717 41.902 1.00 44.72 544 ASP A C 1
ATOM 4288 O O . ASP A 1 544 ? -13.923 3.533 41.215 1.00 44.72 544 ASP A O 1
ATOM 4292 N N . PHE A 1 545 ? -13.405 1.399 41.658 1.00 47.91 545 PHE A N 1
ATOM 4293 C CA . PHE A 1 545 ? -14.043 0.830 40.448 1.00 47.91 545 PHE A CA 1
ATOM 4294 C C . PHE A 1 545 ? -15.156 -0.195 40.726 1.00 47.91 545 PHE A C 1
ATOM 4296 O O . PHE A 1 545 ? -15.388 -1.121 39.947 1.00 47.91 545 PHE A O 1
ATOM 4303 N N . GLY A 1 546 ? -15.838 -0.098 41.871 1.00 49.84 546 GLY A N 1
ATOM 4304 C CA . GLY A 1 546 ? -16.937 -1.017 42.209 1.00 49.84 546 GLY A CA 1
ATOM 4305 C C . GLY A 1 546 ? -16.522 -2.497 42.307 1.00 49.84 546 GLY A C 1
ATOM 4306 O O . GLY A 1 546 ? -17.383 -3.374 42.251 1.00 49.84 546 GLY A O 1
ATOM 4307 N N . GLY A 1 547 ? -15.218 -2.774 42.449 1.00 55.94 547 GLY A N 1
ATOM 4308 C CA . GLY A 1 547 ? -14.638 -4.108 42.629 1.00 55.94 547 GLY A CA 1
ATOM 4309 C C . GLY A 1 547 ? -14.054 -4.790 41.380 1.00 55.94 547 GLY A C 1
ATOM 4310 O O . GLY A 1 547 ? -13.399 -5.816 41.542 1.00 55.94 547 GLY A O 1
ATOM 4311 N N . SER A 1 548 ? -14.217 -4.257 40.160 1.00 66.25 548 SER A N 1
ATOM 4312 C CA . SER A 1 548 ? -13.632 -4.834 38.927 1.00 66.25 548 SER A CA 1
ATOM 4313 C C . SER A 1 548 ? -12.391 -4.064 38.462 1.00 66.25 548 SER A C 1
ATOM 4315 O O . SER A 1 548 ? -12.335 -2.848 38.624 1.00 66.25 548 SER A O 1
ATOM 4317 N N . ARG A 1 549 ? -11.391 -4.755 37.893 1.00 78.94 549 ARG A N 1
ATOM 4318 C CA . ARG A 1 549 ? -10.168 -4.145 37.316 1.00 78.94 549 ARG A CA 1
ATOM 4319 C C . ARG A 1 549 ? -10.029 -4.398 35.813 1.00 78.94 549 ARG A C 1
ATOM 4321 O O . ARG A 1 549 ? -8.928 -4.341 35.271 1.00 78.94 549 ARG A O 1
ATOM 4328 N N . LEU A 1 550 ? -11.142 -4.719 35.148 1.00 85.19 550 LEU A N 1
ATOM 4329 C CA . LEU A 1 550 ? -11.173 -5.056 33.722 1.00 85.19 550 LEU A CA 1
ATOM 4330 C C . LEU A 1 550 ? -10.589 -3.951 32.843 1.00 85.19 550 LEU A C 1
ATOM 4332 O O . LEU A 1 550 ? -9.833 -4.273 31.936 1.00 85.19 550 LEU A O 1
ATOM 4336 N N . ASP A 1 551 ? -10.869 -2.684 33.150 1.00 84.69 551 ASP A N 1
ATOM 4337 C CA . ASP A 1 551 ? -10.347 -1.551 32.380 1.00 84.69 551 ASP A CA 1
ATOM 4338 C C . ASP A 1 551 ? -8.822 -1.436 32.504 1.00 84.69 551 ASP A C 1
ATOM 4340 O O . ASP A 1 551 ? -8.131 -1.305 31.500 1.00 84.69 551 ASP A O 1
ATOM 4344 N N . GLU A 1 552 ? -8.266 -1.595 33.712 1.00 85.19 552 GLU A N 1
ATOM 4345 C CA . GLU A 1 552 ? -6.811 -1.581 33.928 1.00 85.19 552 GLU A CA 1
ATOM 4346 C C . GLU A 1 552 ? -6.116 -2.744 33.203 1.00 85.19 552 GLU A C 1
ATOM 4348 O O . GLU A 1 552 ? -5.046 -2.576 32.614 1.00 85.19 552 GLU A O 1
ATOM 4353 N N . ILE A 1 553 ? -6.731 -3.930 33.234 1.00 90.38 553 ILE A N 1
ATOM 4354 C CA . ILE A 1 553 ? -6.241 -5.122 32.530 1.00 90.38 553 ILE A CA 1
ATOM 4355 C C . ILE A 1 553 ? -6.309 -4.910 31.014 1.00 90.38 553 ILE A C 1
ATOM 4357 O O . ILE A 1 553 ? -5.340 -5.198 30.310 1.00 90.38 553 ILE A O 1
ATOM 4361 N N . ALA A 1 554 ? -7.432 -4.398 30.508 1.00 91.44 554 ALA A N 1
ATOM 4362 C CA . ALA A 1 554 ? -7.617 -4.086 29.098 1.00 91.44 554 ALA A CA 1
ATOM 4363 C C . ALA A 1 554 ? -6.613 -3.025 28.631 1.00 91.44 554 ALA A C 1
ATOM 4365 O O . ALA A 1 554 ? -6.046 -3.160 27.549 1.00 91.44 554 ALA A O 1
ATOM 4366 N N . ASP A 1 555 ? -6.323 -2.021 29.456 1.00 88.81 555 ASP A N 1
ATOM 4367 C CA . ASP A 1 555 ? -5.327 -0.995 29.161 1.00 88.81 555 ASP A CA 1
ATOM 4368 C C . ASP A 1 555 ? -3.914 -1.568 29.070 1.00 88.81 555 ASP A C 1
ATOM 4370 O O . ASP A 1 555 ? -3.208 -1.262 28.109 1.00 88.81 555 ASP A O 1
ATOM 4374 N N . ILE A 1 556 ? -3.517 -2.457 29.985 1.00 90.75 556 ILE A N 1
ATOM 4375 C CA . ILE A 1 556 ? -2.227 -3.163 29.894 1.00 90.75 556 ILE A CA 1
ATOM 4376 C C . ILE A 1 556 ? -2.155 -3.988 28.605 1.00 90.75 556 ILE A C 1
ATOM 4378 O O . ILE A 1 556 ? -1.155 -3.929 27.886 1.00 90.75 556 ILE A O 1
ATOM 4382 N N . ILE A 1 557 ? -3.225 -4.713 28.265 1.00 94.12 557 ILE A N 1
ATOM 4383 C CA . ILE A 1 557 ? -3.297 -5.490 27.021 1.00 94.12 557 ILE A CA 1
ATOM 4384 C C . ILE A 1 557 ? -3.157 -4.573 25.798 1.00 94.12 557 ILE A C 1
ATOM 4386 O O . ILE A 1 557 ? -2.328 -4.839 24.926 1.00 94.12 557 ILE A O 1
ATOM 4390 N N . ARG A 1 558 ? -3.901 -3.466 25.724 1.00 90.94 558 ARG A N 1
ATOM 4391 C CA . ARG A 1 558 ? -3.821 -2.520 24.598 1.00 90.94 558 ARG A CA 1
ATOM 4392 C C . ARG A 1 558 ? -2.442 -1.886 24.475 1.00 90.94 558 ARG A C 1
ATOM 4394 O O . ARG A 1 558 ? -1.911 -1.798 23.371 1.00 90.94 558 ARG A O 1
ATOM 4401 N N . GLN A 1 559 ? -1.855 -1.464 25.590 1.00 86.12 559 GLN A N 1
ATOM 4402 C CA . GLN A 1 559 ? -0.547 -0.806 25.618 1.00 86.12 559 GLN A CA 1
ATOM 4403 C C . GLN A 1 559 ? 0.596 -1.759 25.285 1.00 86.12 559 GLN A C 1
ATOM 4405 O O . GLN A 1 559 ? 1.585 -1.332 24.695 1.00 86.12 559 GLN A O 1
ATOM 4410 N N . SER A 1 560 ? 0.444 -3.053 25.584 1.00 86.81 560 SER A N 1
ATOM 4411 C CA . SER A 1 560 ? 1.377 -4.073 25.101 1.00 86.81 560 SER A CA 1
ATOM 4412 C C . SER A 1 560 ? 1.379 -4.187 23.572 1.00 86.81 560 SER A C 1
ATOM 4414 O O . SER A 1 560 ? 2.344 -4.679 22.997 1.00 86.81 560 SER A O 1
ATOM 4416 N N . GLN A 1 561 ? 0.331 -3.691 22.901 1.00 91.19 561 GLN A N 1
ATOM 4417 C CA . GLN A 1 561 ? 0.094 -3.839 21.464 1.00 91.19 561 GLN A CA 1
ATOM 4418 C C . GLN A 1 561 ? -0.023 -5.308 21.030 1.00 91.19 561 GLN A C 1
ATOM 4420 O O . GLN A 1 561 ? 0.401 -5.663 19.936 1.00 91.19 561 GLN A O 1
ATOM 4425 N N . ALA A 1 562 ? -0.565 -6.171 21.892 1.00 93.56 562 ALA A N 1
ATOM 4426 C CA . ALA A 1 562 ? -0.755 -7.580 21.574 1.00 93.56 562 ALA A CA 1
ATOM 4427 C C . ALA A 1 562 ? -1.730 -7.791 20.404 1.00 93.56 562 ALA A C 1
ATOM 4429 O O . ALA A 1 562 ? -2.792 -7.167 20.338 1.00 93.56 562 ALA A O 1
ATOM 4430 N N . ASP A 1 563 ? -1.385 -8.734 19.529 1.00 97.56 563 ASP A N 1
ATOM 4431 C CA . ASP A 1 563 ? -2.263 -9.270 18.487 1.00 97.56 563 ASP A CA 1
ATOM 4432 C C . ASP A 1 563 ? -3.086 -10.454 19.010 1.00 97.56 563 ASP A C 1
ATOM 4434 O O . ASP A 1 563 ? -4.219 -10.680 18.576 1.00 97.56 563 ASP A O 1
ATOM 4438 N N . VAL A 1 564 ? -2.508 -11.220 19.943 1.00 98.50 564 VAL A N 1
ATOM 4439 C CA . VAL A 1 564 ? -3.129 -12.373 20.605 1.00 98.50 564 VAL A CA 1
ATOM 4440 C C . VAL A 1 564 ? -2.832 -12.339 22.103 1.00 98.50 564 VAL A C 1
ATOM 4442 O O . VAL A 1 564 ? -1.706 -12.062 22.513 1.00 98.50 564 VAL A O 1
ATOM 4445 N N . VAL A 1 565 ? -3.821 -12.671 22.930 1.00 98.56 565 VAL A N 1
ATOM 4446 C CA . VAL A 1 565 ? -3.677 -12.758 24.386 1.00 98.56 565 VAL A CA 1
ATOM 4447 C C . VAL A 1 565 ? -4.276 -14.059 24.907 1.00 98.56 565 VAL A C 1
ATOM 4449 O O . VAL A 1 565 ? -5.462 -14.319 24.711 1.00 98.56 565 VAL A O 1
ATOM 4452 N N . GLY A 1 566 ? -3.473 -14.859 25.605 1.00 98.19 566 GLY A N 1
ATOM 4453 C CA . GLY A 1 566 ? -3.947 -15.976 26.417 1.00 98.19 566 GLY A CA 1
ATOM 4454 C C . GLY A 1 566 ? -4.168 -15.532 27.859 1.00 98.19 566 GLY A C 1
ATOM 4455 O O . GLY A 1 566 ? -3.228 -15.087 28.519 1.00 98.19 566 GLY A O 1
ATOM 4456 N N . VAL A 1 567 ? -5.402 -15.646 28.351 1.00 97.69 567 VAL A N 1
ATOM 4457 C CA . VAL A 1 567 ? -5.791 -15.165 29.686 1.00 97.69 567 VAL A CA 1
ATOM 4458 C C . VAL A 1 567 ? -6.007 -16.334 30.640 1.00 97.69 567 VAL A C 1
ATOM 4460 O O . VAL A 1 567 ? -6.794 -17.231 30.350 1.00 97.69 567 VAL A O 1
ATOM 4463 N N . GLN A 1 568 ? -5.360 -16.335 31.802 1.00 95.94 568 GLN A N 1
ATOM 4464 C CA . GLN A 1 568 ? -5.636 -17.304 32.870 1.00 95.94 568 GLN A CA 1
ATOM 4465 C C . GLN A 1 568 ? -6.436 -16.636 33.990 1.00 95.94 568 GLN A C 1
ATOM 4467 O O . GLN A 1 568 ? -6.378 -15.421 34.172 1.00 95.94 568 GLN A O 1
ATOM 4472 N N . GLU A 1 569 ? -7.247 -17.431 34.695 1.00 92.38 569 GLU A N 1
ATOM 4473 C CA . GLU A 1 569 ? -8.217 -16.933 35.682 1.00 92.38 569 GLU A CA 1
ATOM 4474 C C . GLU A 1 569 ? -9.075 -15.777 35.144 1.00 92.38 569 GLU A C 1
ATOM 4476 O O . GLU A 1 569 ? -9.231 -14.742 35.779 1.00 92.38 569 GLU A O 1
ATOM 4481 N N . GLY A 1 570 ? -9.629 -15.928 33.940 1.00 89.06 570 GLY A N 1
ATOM 4482 C CA . GLY A 1 570 ? -10.518 -14.920 33.364 1.00 89.06 570 GLY A CA 1
ATOM 4483 C C . GLY A 1 570 ? -11.853 -14.775 34.118 1.00 89.06 570 GLY A C 1
ATOM 4484 O O . GLY A 1 570 ? -12.208 -15.627 34.934 1.00 89.06 570 GLY A O 1
ATOM 4485 N N . PRO A 1 571 ? -12.660 -13.744 33.802 1.00 83.19 571 PRO A N 1
ATOM 4486 C CA . PRO A 1 571 ? -13.958 -13.506 34.447 1.00 83.19 571 PRO A CA 1
ATOM 4487 C C . PRO A 1 571 ? -15.031 -14.562 34.116 1.00 83.19 571 PRO A C 1
ATOM 4489 O O . PRO A 1 571 ? -16.127 -14.519 34.668 1.00 83.19 571 PRO A O 1
ATOM 4492 N N . GLY A 1 572 ? -14.764 -15.487 33.185 1.00 81.12 572 GLY A N 1
ATOM 4493 C CA . GLY A 1 572 ? -15.738 -16.486 32.725 1.00 81.12 572 GLY A CA 1
ATOM 4494 C C . GLY A 1 572 ? -16.895 -15.918 31.884 1.00 81.12 572 GLY A C 1
ATOM 4495 O O . GLY A 1 572 ? -17.812 -16.656 31.542 1.00 81.12 572 GLY A O 1
ATOM 4496 N N . SER A 1 573 ? -16.852 -14.628 31.535 1.00 87.44 573 SER A N 1
ATOM 4497 C CA . SER A 1 573 ? -17.842 -13.894 30.730 1.00 87.44 573 SER A CA 1
ATOM 4498 C C . SER A 1 573 ? -17.158 -13.066 29.635 1.00 87.44 573 SER A C 1
ATOM 4500 O O . SER A 1 573 ? -15.926 -13.027 29.580 1.00 87.44 573 SER A O 1
ATOM 4502 N N . ASP A 1 574 ? -17.931 -12.419 28.756 1.00 91.81 574 ASP A N 1
ATOM 4503 C CA . ASP A 1 574 ? -17.416 -11.505 27.718 1.00 91.81 574 ASP A CA 1
ATOM 4504 C C . ASP A 1 574 ? -16.939 -10.153 28.280 1.00 91.81 574 ASP A C 1
ATOM 4506 O O . ASP A 1 574 ? -16.449 -9.324 27.527 1.00 91.81 574 ASP A O 1
ATOM 4510 N N . ALA A 1 575 ? -16.984 -9.935 29.598 1.00 90.56 575 ALA A N 1
ATOM 4511 C CA . ALA A 1 575 ? -16.697 -8.629 30.192 1.00 90.56 575 ALA A CA 1
ATOM 4512 C C . ALA A 1 575 ? -15.288 -8.087 29.867 1.00 90.56 575 ALA A C 1
ATOM 4514 O O . ALA A 1 575 ? -15.113 -6.885 29.710 1.00 90.56 575 ALA A O 1
ATOM 4515 N N . LEU A 1 576 ? -14.278 -8.957 29.717 1.00 92.56 576 LEU A N 1
ATOM 4516 C CA . LEU A 1 576 ? -12.953 -8.524 29.253 1.00 92.56 576 LEU A CA 1
ATOM 4517 C C . LEU A 1 576 ? -12.934 -8.188 27.756 1.00 92.56 576 LEU A C 1
ATOM 4519 O O . LEU A 1 576 ? -12.229 -7.271 27.357 1.00 92.56 576 LEU A O 1
ATOM 4523 N N . LEU A 1 577 ? -13.706 -8.903 26.933 1.00 94.75 577 LEU A N 1
ATOM 4524 C CA . LEU A 1 577 ? -13.842 -8.586 25.510 1.00 94.75 577 LEU A CA 1
ATOM 4525 C C . LEU A 1 577 ? -14.502 -7.213 25.332 1.00 94.75 577 LEU A C 1
ATOM 4527 O O . LEU A 1 577 ? -14.001 -6.384 24.580 1.00 94.75 577 LEU A O 1
ATOM 4531 N N . GLU A 1 578 ? -15.576 -6.963 26.081 1.00 93.62 578 GLU A N 1
ATOM 4532 C CA . GLU A 1 578 ? -16.263 -5.669 26.133 1.00 93.62 578 GLU A CA 1
ATOM 4533 C C . GLU A 1 578 ? -15.313 -4.558 26.595 1.00 93.62 578 GLU A C 1
ATOM 4535 O O . GLU A 1 578 ? -15.231 -3.513 25.951 1.00 93.62 578 GLU A O 1
ATOM 4540 N N . ALA A 1 579 ? -14.535 -4.811 27.654 1.00 91.31 579 ALA A N 1
ATOM 4541 C CA . ALA A 1 579 ? -13.552 -3.861 28.161 1.00 91.31 579 ALA A CA 1
ATOM 4542 C C . ALA A 1 579 ? -12.405 -3.599 27.178 1.00 91.31 579 ALA A C 1
ATOM 4544 O O . ALA A 1 579 ? -11.869 -2.499 27.200 1.00 91.31 579 ALA A O 1
ATOM 4545 N N . LEU A 1 580 ? -12.022 -4.554 26.317 1.00 93.06 580 LEU A N 1
ATOM 4546 C CA . LEU A 1 580 ? -11.010 -4.372 25.263 1.00 93.06 580 LEU A CA 1
ATOM 4547 C C . LEU A 1 580 ? -11.526 -3.515 24.097 1.00 93.06 580 LEU A C 1
ATOM 4549 O O . LEU A 1 580 ? -10.753 -2.717 23.553 1.00 93.06 580 LEU A O 1
ATOM 4553 N N . GLY A 1 581 ? -12.823 -3.590 23.796 1.00 90.12 581 GLY A N 1
ATOM 4554 C CA . GLY A 1 581 ? -13.509 -2.766 22.799 1.00 90.12 581 GLY A CA 1
ATOM 4555 C C . GLY A 1 581 ? -13.509 -3.355 21.384 1.00 90.12 581 GLY A C 1
ATOM 4556 O O . GLY A 1 581 ? -13.193 -4.527 21.169 1.00 90.12 581 GLY A O 1
ATOM 4557 N N . GLU A 1 582 ? -13.894 -2.531 20.406 1.00 89.56 582 GLU A N 1
ATOM 4558 C CA . GLU A 1 582 ? -14.024 -2.949 19.005 1.00 89.56 582 GLU A CA 1
ATOM 4559 C C . GLU A 1 582 ? -12.702 -3.462 18.410 1.00 89.56 582 GLU A C 1
ATOM 4561 O O . GLU A 1 582 ? -11.610 -2.989 18.731 1.00 89.56 582 GLU A O 1
ATOM 4566 N N . GLY A 1 583 ? -12.807 -4.444 17.510 1.00 87.25 583 GLY A N 1
ATOM 4567 C CA . GLY A 1 583 ? -11.658 -5.045 16.826 1.00 87.25 583 GLY A CA 1
ATOM 4568 C C . GLY A 1 583 ? -11.009 -6.225 17.553 1.00 87.25 583 GLY A C 1
ATOM 4569 O O . GLY A 1 583 ? -10.028 -6.763 17.047 1.00 87.25 583 GLY A O 1
ATOM 4570 N N . TRP A 1 584 ? -11.548 -6.656 18.696 1.00 96.31 584 TRP A N 1
ATOM 4571 C CA . TRP A 1 584 ? -11.164 -7.902 19.361 1.00 96.31 584 TRP A CA 1
ATOM 4572 C C . TRP A 1 584 ? -12.216 -8.995 19.155 1.00 96.31 584 TRP A C 1
ATOM 4574 O O . TRP A 1 584 ? -13.414 -8.740 19.070 1.00 96.31 584 TRP A O 1
ATOM 4584 N N . SER A 1 585 ? -11.762 -10.239 19.091 1.00 95.62 585 SER A N 1
ATOM 4585 C CA . SER A 1 585 ? -12.578 -11.456 19.096 1.00 95.62 585 SER A CA 1
ATOM 4586 C C . SER A 1 585 ? -11.975 -12.461 20.073 1.00 95.62 585 SER A C 1
ATOM 4588 O O . SER A 1 585 ? -10.797 -12.352 20.418 1.00 95.62 585 SER A O 1
ATOM 4590 N N . ARG A 1 586 ? -12.754 -13.444 20.542 1.00 96.56 586 ARG A N 1
ATOM 4591 C CA . ARG A 1 586 ? -12.227 -14.477 21.442 1.00 96.56 586 ARG A CA 1
ATOM 4592 C C . ARG A 1 586 ? -12.774 -15.869 21.173 1.00 96.56 586 ARG A C 1
ATOM 4594 O O . ARG A 1 586 ? -13.918 -16.034 20.760 1.00 96.56 586 ARG A O 1
ATOM 4601 N N . VAL A 1 587 ? -11.964 -16.862 21.514 1.00 96.56 587 VAL A N 1
ATOM 4602 C CA . VAL A 1 587 ? -12.333 -18.273 21.620 1.00 96.56 587 VAL A CA 1
ATOM 4603 C C . VAL A 1 587 ? -11.908 -18.748 23.003 1.00 96.56 587 VAL A C 1
ATOM 4605 O O . VAL A 1 587 ? -10.718 -18.796 23.309 1.00 96.56 587 VAL A O 1
ATOM 4608 N N . GLY A 1 588 ? -12.886 -19.073 23.852 1.00 94.44 588 GLY A N 1
ATOM 4609 C CA . GLY A 1 588 ? -12.623 -19.410 25.251 1.00 94.44 588 GLY A CA 1
ATOM 4610 C C . GLY A 1 588 ? -11.854 -18.285 25.949 1.00 94.44 588 GLY A C 1
ATOM 4611 O O . GLY A 1 588 ? -12.307 -17.140 25.997 1.00 94.44 588 GLY A O 1
ATOM 4612 N N . SER A 1 589 ? -10.676 -18.613 26.470 1.00 95.56 589 SER A N 1
ATOM 4613 C CA . SER A 1 589 ? -9.754 -17.687 27.133 1.00 95.56 589 SER A CA 1
ATOM 4614 C C . SER A 1 589 ? -8.674 -17.069 26.227 1.00 95.56 589 SER A C 1
ATOM 4616 O O . SER A 1 589 ? -7.764 -16.408 26.733 1.00 95.56 589 SER A O 1
ATOM 4618 N N . ILE A 1 590 ? -8.767 -17.251 24.904 1.00 98.25 590 ILE A N 1
ATOM 4619 C CA . ILE A 1 590 ? -7.834 -16.692 23.913 1.00 98.25 590 ILE A CA 1
ATOM 4620 C C . ILE A 1 590 ? -8.506 -15.533 23.178 1.00 98.25 590 ILE A C 1
ATOM 4622 O O . ILE A 1 590 ? -9.545 -15.715 22.547 1.00 98.25 590 ILE A O 1
ATOM 4626 N N . TYR A 1 591 ? -7.892 -14.356 23.228 1.00 98.38 591 TYR A N 1
ATOM 4627 C CA . TYR A 1 591 ? -8.364 -13.126 22.593 1.00 98.38 591 TYR A CA 1
ATOM 4628 C C . TYR A 1 591 ? -7.446 -12.778 21.425 1.00 98.38 591 TYR A C 1
ATOM 4630 O O . TYR A 1 591 ? -6.233 -12.945 21.532 1.00 98.38 591 TYR A O 1
ATOM 4638 N N . SER A 1 592 ? -7.989 -12.280 20.318 1.00 97.88 592 SER A N 1
ATOM 4639 C CA . SER A 1 592 ? -7.188 -11.843 19.176 1.00 97.88 592 SER A CA 1
ATOM 4640 C C . SER A 1 592 ? -7.798 -10.652 18.448 1.00 97.88 592 SER A C 1
ATOM 4642 O O . SER A 1 592 ? -9.018 -10.506 18.382 1.00 97.88 592 SER A O 1
ATOM 4644 N N . ARG A 1 593 ? -6.921 -9.817 17.887 1.00 95.12 593 ARG A N 1
ATOM 4645 C CA . ARG A 1 593 ? -7.260 -8.766 16.916 1.00 95.12 593 ARG A CA 1
ATOM 4646 C C . ARG A 1 593 ? -7.344 -9.280 15.478 1.00 95.12 593 ARG A C 1
ATOM 4648 O O . ARG A 1 593 ? -7.799 -8.566 14.590 1.00 95.12 593 ARG A O 1
ATOM 4655 N N . LEU A 1 594 ? -6.857 -10.495 15.249 1.00 93.75 594 LEU A N 1
ATOM 4656 C CA . LEU A 1 594 ? -6.916 -11.200 13.978 1.00 93.75 594 LEU A CA 1
ATOM 4657 C C . LEU A 1 594 ? -8.113 -12.165 13.982 1.00 93.75 594 LEU A C 1
ATOM 4659 O O . LEU A 1 594 ? -8.592 -12.537 15.060 1.00 93.75 594 LEU A O 1
ATOM 4663 N N . PRO A 1 595 ? -8.602 -12.599 12.805 1.00 96.44 595 PRO A N 1
ATOM 4664 C CA . PRO A 1 595 ? -9.654 -13.604 12.744 1.00 96.44 595 PRO A CA 1
ATOM 4665 C C . PRO A 1 595 ? -9.236 -14.868 13.505 1.00 96.44 595 PRO A C 1
ATOM 4667 O O . PRO A 1 595 ? -8.123 -15.370 13.341 1.00 96.44 595 PRO A O 1
ATOM 4670 N N . ILE A 1 596 ? -10.127 -15.361 14.362 1.00 97.94 596 ILE A N 1
ATOM 4671 C CA . ILE A 1 596 ? -9.855 -16.465 15.282 1.00 97.94 596 ILE A CA 1
ATOM 4672 C C . ILE A 1 596 ? -11.013 -17.463 15.271 1.00 97.94 596 ILE A C 1
ATOM 4674 O O . ILE A 1 596 ? -12.179 -17.072 15.320 1.00 97.94 596 ILE A O 1
ATOM 4678 N N . GLU A 1 597 ? -10.697 -18.756 15.222 1.00 96.44 597 GLU A N 1
ATOM 4679 C CA . GLU A 1 597 ? -11.681 -19.844 15.218 1.00 96.44 597 GLU A CA 1
ATOM 4680 C C . GLU A 1 597 ? -11.293 -20.977 16.186 1.00 96.44 597 GLU A C 1
ATOM 4682 O O . GLU A 1 597 ? -10.106 -21.193 16.445 1.00 96.44 597 GLU A O 1
ATOM 4687 N N . PRO A 1 598 ? -12.261 -21.715 16.758 1.00 96.88 598 PRO A N 1
ATOM 4688 C CA . PRO A 1 598 ? -11.967 -22.797 17.691 1.00 96.88 598 PRO A CA 1
ATOM 4689 C C . PRO A 1 598 ? -11.284 -23.993 17.024 1.00 96.88 598 PRO A C 1
ATOM 4691 O O . PRO A 1 598 ? -11.671 -24.438 15.945 1.00 96.88 598 PRO A O 1
ATOM 4694 N N . VAL A 1 599 ? -10.310 -24.573 17.727 1.00 95.19 599 VAL A N 1
ATOM 4695 C CA . VAL A 1 599 ? -9.647 -25.831 17.360 1.00 95.19 599 VAL A CA 1
ATOM 4696 C C . VAL A 1 599 ? -10.013 -26.894 18.389 1.00 95.19 599 VAL A C 1
ATOM 4698 O O . VAL A 1 599 ? -10.051 -26.633 19.587 1.00 95.19 599 VAL A O 1
ATOM 4701 N N . ALA A 1 600 ? -10.291 -28.114 17.933 1.00 90.50 600 ALA A N 1
ATOM 4702 C CA . ALA A 1 600 ? -10.562 -29.219 18.844 1.00 90.50 600 ALA A CA 1
ATOM 4703 C C . ALA A 1 600 ? -9.316 -29.552 19.682 1.00 90.50 600 ALA A C 1
ATOM 4705 O O . ALA A 1 600 ? -8.263 -29.859 19.121 1.00 90.50 600 ALA A O 1
ATOM 4706 N N . ALA A 1 601 ? -9.470 -29.553 21.006 1.00 88.06 601 ALA A N 1
ATOM 4707 C CA . ALA A 1 601 ? -8.451 -29.962 21.965 1.00 88.06 601 ALA A CA 1
ATOM 4708 C C . ALA A 1 601 ? -9.000 -31.010 22.943 1.00 88.06 601 ALA A C 1
ATOM 4710 O O . ALA A 1 601 ? -10.208 -31.095 23.181 1.00 88.06 601 ALA A O 1
ATOM 4711 N N . THR A 1 602 ? -8.113 -31.836 23.499 1.00 83.38 602 THR A N 1
ATOM 4712 C CA . THR A 1 602 ? -8.463 -32.765 24.580 1.00 83.38 602 THR A CA 1
ATOM 4713 C C . THR A 1 602 ? -8.448 -32.048 25.933 1.00 83.38 602 THR A C 1
ATOM 4715 O O . THR A 1 602 ? -7.575 -31.230 26.215 1.00 83.38 602 THR A O 1
ATOM 4718 N N . GLY A 1 603 ? -9.408 -32.376 26.803 1.00 81.69 603 GLY A N 1
ATOM 4719 C CA . GLY A 1 603 ? -9.495 -31.797 28.147 1.00 81.69 603 GLY A CA 1
ATOM 4720 C C . GLY A 1 603 ? -10.021 -30.351 28.175 1.00 81.69 603 GLY A C 1
ATOM 4721 O O . GLY A 1 603 ? -10.665 -29.916 27.227 1.00 81.69 603 GLY A O 1
ATOM 4722 N N . PRO A 1 604 ? -9.809 -29.615 29.282 1.00 80.19 604 PRO A N 1
ATOM 4723 C CA . PRO A 1 604 ? -10.312 -28.249 29.462 1.00 80.19 604 PRO A CA 1
ATOM 4724 C C . PRO A 1 604 ? -9.367 -27.172 28.894 1.00 80.19 604 PRO A C 1
ATOM 4726 O O . PRO A 1 604 ? -9.390 -26.038 29.363 1.00 80.19 604 PRO A O 1
ATOM 4729 N N . LEU A 1 605 ? -8.481 -27.536 27.964 1.00 87.56 605 LEU A N 1
ATOM 4730 C CA . LEU A 1 605 ? -7.517 -26.619 27.362 1.00 87.56 605 LEU A CA 1
ATOM 4731 C C . LEU A 1 605 ? -8.200 -25.838 26.236 1.00 87.56 605 LEU A C 1
ATOM 4733 O O . LEU A 1 605 ? -8.740 -26.446 25.313 1.00 87.56 605 LEU A O 1
ATOM 4737 N N . ASP A 1 606 ? -8.147 -24.509 26.289 1.00 93.94 606 ASP A N 1
ATOM 4738 C CA . ASP A 1 606 ? -8.634 -23.693 25.181 1.00 93.94 606 ASP A CA 1
ATOM 4739 C C . ASP A 1 606 ? -7.620 -23.711 24.035 1.00 93.94 606 ASP A C 1
ATOM 4741 O O . ASP A 1 606 ? -6.413 -23.543 24.245 1.00 93.94 606 ASP A O 1
ATOM 4745 N N . ALA A 1 607 ? -8.126 -23.912 22.820 1.00 97.12 607 ALA A N 1
ATOM 4746 C CA . ALA A 1 607 ? -7.341 -23.971 21.600 1.00 97.12 607 ALA A CA 1
ATOM 4747 C C . ALA A 1 607 ? -8.044 -23.206 20.481 1.00 97.12 607 ALA A C 1
ATOM 4749 O O . ALA A 1 607 ? -9.232 -23.410 20.214 1.00 97.12 607 ALA A O 1
ATOM 4750 N N . ALA A 1 608 ? -7.296 -22.347 19.801 1.00 98.06 608 ALA A N 1
ATOM 4751 C CA . ALA A 1 608 ? -7.830 -21.524 18.734 1.00 98.06 608 ALA A CA 1
ATOM 4752 C C . ALA A 1 608 ? -6.825 -21.365 17.600 1.00 98.06 608 ALA A C 1
ATOM 4754 O O . ALA A 1 608 ? -5.621 -21.264 17.826 1.00 98.06 608 ALA A O 1
ATOM 4755 N N . ARG A 1 609 ? -7.319 -21.327 16.369 1.00 98.19 609 ARG A N 1
ATOM 4756 C CA . ARG A 1 609 ? -6.531 -20.990 15.191 1.00 98.19 609 ARG A CA 1
ATOM 4757 C C . ARG A 1 609 ? -6.688 -19.508 14.926 1.00 98.19 609 ARG A C 1
ATOM 4759 O O . ARG A 1 609 ? -7.807 -19.022 14.806 1.00 98.19 609 ARG A O 1
ATOM 4766 N N . VAL A 1 610 ? -5.563 -18.820 14.824 1.00 97.69 610 VAL A N 1
ATOM 4767 C CA . VAL A 1 610 ? -5.489 -17.410 14.457 1.00 97.69 610 VAL A CA 1
ATOM 4768 C C . VAL A 1 610 ? -5.058 -17.328 12.997 1.00 97.69 610 VAL A C 1
ATOM 4770 O O . VAL A 1 610 ? -4.018 -17.883 12.622 1.00 97.69 610 VAL A O 1
ATOM 4773 N N . ASP A 1 611 ? -5.875 -16.679 12.174 1.00 92.69 611 ASP A N 1
ATOM 4774 C CA . ASP A 1 611 ? -5.594 -16.435 10.762 1.00 92.69 611 ASP A CA 1
ATOM 4775 C C . ASP A 1 611 ? -4.600 -15.276 10.620 1.00 92.69 611 ASP A C 1
ATOM 4777 O O . ASP A 1 611 ? -4.863 -14.140 11.015 1.00 92.69 611 ASP A O 1
ATOM 4781 N N . CYS A 1 612 ? -3.435 -15.573 10.052 1.00 87.06 612 CYS A N 1
ATOM 4782 C CA . CYS A 1 612 ? -2.357 -14.621 9.798 1.00 87.06 612 CYS A CA 1
ATOM 4783 C C . CYS A 1 612 ? -2.299 -14.218 8.311 1.00 87.06 612 CYS A C 1
ATOM 4785 O O . CYS A 1 612 ? -1.254 -13.787 7.808 1.00 87.06 612 CYS A O 1
ATOM 4787 N N . GLY A 1 613 ? -3.411 -14.379 7.589 1.00 81.31 613 GLY A N 1
ATOM 4788 C CA . GLY A 1 613 ? -3.573 -14.009 6.192 1.00 81.31 613 GLY A CA 1
ATOM 4789 C C . GLY A 1 613 ? -2.641 -14.794 5.272 1.00 81.31 613 GLY A C 1
ATOM 4790 O O . GLY A 1 613 ? -2.559 -16.021 5.310 1.00 81.31 613 GLY A O 1
ATOM 4791 N N . ALA A 1 614 ? -1.892 -14.078 4.430 1.00 70.50 614 ALA A N 1
ATOM 4792 C CA . ALA A 1 614 ? -1.021 -14.680 3.415 1.00 70.50 614 ALA A CA 1
ATOM 4793 C C . ALA A 1 614 ? 0.107 -15.572 3.985 1.00 70.50 614 ALA A C 1
ATOM 4795 O O . ALA A 1 614 ? 0.670 -16.391 3.254 1.00 70.50 614 ALA A O 1
ATOM 4796 N N . VAL A 1 615 ? 0.427 -15.444 5.280 1.00 72.50 615 VAL A N 1
ATOM 4797 C CA . VAL A 1 615 ? 1.486 -16.213 5.966 1.00 72.50 615 VAL A CA 1
ATOM 4798 C C . VAL A 1 615 ? 0.967 -17.560 6.498 1.00 72.50 615 VAL A C 1
ATOM 4800 O O . VAL A 1 615 ? 1.746 -18.405 6.960 1.00 72.50 615 VAL A O 1
ATOM 4803 N N . GLY A 1 616 ? -0.341 -17.808 6.389 1.00 85.62 616 GLY A N 1
ATOM 4804 C CA . GLY A 1 616 ? -1.039 -18.988 6.897 1.00 85.62 616 GLY A CA 1
ATOM 4805 C C . GLY A 1 616 ? -1.661 -18.718 8.263 1.00 85.62 616 GLY A C 1
ATOM 4806 O O . GLY A 1 616 ? -2.091 -17.608 8.537 1.00 85.62 616 GLY A O 1
ATOM 4807 N N . SER A 1 617 ? -1.682 -19.720 9.138 1.00 92.94 617 SER A N 1
ATOM 4808 C CA . SER A 1 617 ? -2.239 -19.593 10.490 1.00 92.94 617 SER A CA 1
ATOM 4809 C C . SER A 1 617 ? -1.250 -20.036 11.565 1.00 92.94 617 SER A C 1
ATOM 4811 O O . SER A 1 617 ? -0.246 -20.697 11.267 1.00 92.94 617 SER A O 1
ATOM 4813 N N . VAL A 1 618 ? -1.580 -19.736 12.817 1.00 97.06 618 VAL A N 1
ATOM 4814 C CA . VAL A 1 618 ? -0.968 -20.331 14.010 1.00 97.06 618 VAL A CA 1
ATOM 4815 C C . VAL A 1 618 ? -2.058 -20.869 14.931 1.00 97.06 618 VAL A C 1
ATOM 4817 O O . VAL A 1 618 ? -3.125 -20.269 15.050 1.00 97.06 618 VAL A O 1
ATOM 4820 N N . VAL A 1 619 ? -1.811 -22.012 15.567 1.00 98.19 619 VAL A N 1
ATOM 4821 C CA . VAL A 1 619 ? -2.683 -22.544 16.617 1.00 98.19 619 VAL A CA 1
ATOM 4822 C C . VAL A 1 619 ? -2.152 -22.086 17.967 1.00 98.19 619 VAL A C 1
ATOM 4824 O O . VAL A 1 619 ? -0.992 -22.317 18.305 1.00 98.19 619 VAL A O 1
ATOM 4827 N N . VAL A 1 620 ? -3.008 -21.432 18.735 1.00 98.56 620 VAL A N 1
ATOM 4828 C CA . VAL A 1 620 ? -2.721 -20.925 20.071 1.00 98.56 620 VAL A CA 1
ATOM 4829 C C . VAL A 1 620 ? -3.432 -21.824 21.073 1.00 98.56 620 VAL A C 1
ATOM 4831 O O . VAL A 1 620 ? -4.631 -22.069 20.955 1.00 98.56 620 VAL A O 1
ATOM 4834 N N . LEU A 1 621 ? -2.679 -22.337 22.038 1.00 98.19 621 LEU A N 1
ATOM 4835 C CA . LEU A 1 621 ? -3.162 -23.095 23.185 1.00 98.19 621 LEU A CA 1
ATOM 4836 C C . LEU A 1 621 ? -2.988 -22.241 24.438 1.00 98.19 621 LEU A C 1
ATOM 4838 O O . LEU A 1 621 ? -1.945 -21.604 24.593 1.00 98.19 621 LEU A O 1
ATOM 4842 N N . ASN A 1 622 ? -3.956 -22.271 25.351 1.00 97.50 622 ASN A N 1
ATOM 4843 C CA . ASN A 1 622 ? -3.858 -21.541 26.612 1.00 97.50 622 ASN A CA 1
ATOM 4844 C C . ASN A 1 622 ? -3.986 -22.471 27.824 1.00 97.50 622 ASN A C 1
ATOM 4846 O O . ASN A 1 622 ? -5.045 -23.048 28.070 1.00 97.50 622 ASN A O 1
ATOM 4850 N N . GLY A 1 623 ? -2.890 -22.630 28.569 1.00 93.38 623 GLY A N 1
ATOM 4851 C CA . GLY A 1 623 ? -2.754 -23.557 29.689 1.00 93.38 623 GLY A CA 1
ATOM 4852 C C . GLY A 1 623 ? -2.871 -22.902 31.063 1.00 93.38 623 GLY A C 1
ATOM 4853 O O . GLY A 1 623 ? -2.419 -21.784 31.290 1.00 93.38 623 GLY A O 1
ATOM 4854 N N . HIS A 1 624 ? -3.443 -23.642 32.013 1.00 95.19 624 HIS A N 1
ATOM 4855 C CA . HIS A 1 624 ? -3.405 -23.297 33.433 1.00 95.19 624 HIS A CA 1
ATOM 4856 C C . HIS A 1 624 ? -3.235 -24.585 34.255 1.00 95.19 624 HIS A C 1
ATOM 4858 O O . HIS A 1 624 ? -4.197 -25.329 34.464 1.00 95.19 624 HIS A O 1
ATOM 4864 N N . TRP A 1 625 ? -2.015 -24.916 34.683 1.00 96.00 625 TRP A N 1
ATOM 4865 C CA . TRP A 1 625 ? -1.719 -26.186 35.377 1.00 96.00 625 TRP A CA 1
ATOM 4866 C C . TRP A 1 625 ? -2.072 -26.136 36.859 1.00 96.00 625 TRP A C 1
ATOM 4868 O O . TRP A 1 625 ? -2.219 -25.061 37.426 1.00 96.00 625 TRP A O 1
ATOM 4878 N N . SER A 1 626 ? -2.287 -27.293 37.487 1.00 94.81 626 SER A N 1
ATOM 4879 C CA . SER A 1 626 ? -2.725 -27.358 38.890 1.00 94.81 626 SER A CA 1
ATOM 4880 C C . SER A 1 626 ? -1.729 -26.641 39.826 1.00 94.81 626 SER A C 1
ATOM 4882 O O . SER A 1 626 ? -0.534 -26.876 39.689 1.00 94.81 626 SER A O 1
ATOM 4884 N N . PRO A 1 627 ? -2.167 -25.832 40.809 1.00 91.94 627 PRO A N 1
ATOM 4885 C CA . PRO A 1 627 ? -1.264 -25.045 41.659 1.00 91.94 627 PRO A CA 1
ATOM 4886 C C . PRO A 1 627 ? -0.609 -25.830 42.802 1.00 91.94 627 PRO A C 1
ATOM 4888 O O . PRO A 1 627 ? 0.324 -25.356 43.442 1.00 91.94 627 PRO A O 1
ATOM 4891 N N . SER A 1 628 ? -1.107 -27.031 43.114 1.00 91.00 628 SER A N 1
ATOM 4892 C CA . SER A 1 628 ? -0.704 -27.768 44.316 1.00 91.00 628 SER A CA 1
ATOM 4893 C C . SER A 1 628 ? -0.419 -29.245 44.031 1.00 91.00 628 SER A C 1
ATOM 4895 O O . SER A 1 628 ? -1.112 -29.844 43.200 1.00 91.00 628 SER A O 1
ATOM 4897 N N . PRO A 1 629 ? 0.577 -29.856 44.705 1.00 94.69 629 PRO A N 1
ATOM 4898 C CA . PRO A 1 629 ? 1.594 -29.217 45.562 1.00 94.69 629 PRO A CA 1
ATOM 4899 C C . PRO A 1 629 ? 2.557 -28.320 44.763 1.00 94.69 629 PRO A C 1
ATOM 4901 O O . PRO A 1 629 ? 2.934 -28.696 43.656 1.00 94.69 629 PRO A O 1
ATOM 4904 N N . TYR A 1 630 ? 2.956 -27.156 45.293 1.00 95.94 630 TYR A N 1
ATOM 4905 C CA . TYR A 1 630 ? 3.895 -26.248 44.612 1.00 95.94 630 TYR A CA 1
ATOM 4906 C C . TYR A 1 630 ? 5.345 -26.599 44.965 1.00 95.94 630 TYR A C 1
ATOM 4908 O O . TYR A 1 630 ? 5.735 -26.556 46.133 1.00 95.94 630 TYR A O 1
ATOM 4916 N N . GLY A 1 631 ? 6.144 -26.958 43.959 1.00 96.69 631 GLY A N 1
ATOM 4917 C CA . GLY A 1 631 ? 7.486 -27.518 44.139 1.00 96.69 631 GLY A CA 1
ATOM 4918 C C . GLY A 1 631 ? 8.450 -26.640 44.951 1.00 96.69 631 GLY A C 1
ATOM 4919 O O . GLY A 1 631 ? 9.006 -27.125 45.937 1.00 96.69 631 GLY A O 1
ATOM 4920 N N . PRO A 1 632 ? 8.630 -25.350 44.620 1.00 96.88 632 PRO A N 1
ATOM 4921 C CA . PRO A 1 632 ? 9.523 -24.470 45.378 1.00 96.88 632 PRO A CA 1
ATOM 4922 C C . PRO A 1 632 ? 9.145 -24.300 46.856 1.00 96.88 632 PRO A C 1
ATOM 4924 O O . PRO A 1 632 ? 10.027 -24.139 47.699 1.00 96.88 632 PRO A O 1
ATOM 4927 N N . PHE A 1 633 ? 7.861 -24.417 47.209 1.00 96.62 633 PHE A N 1
ATOM 4928 C CA . PHE A 1 633 ? 7.453 -24.450 48.617 1.00 96.62 633 PHE A CA 1
ATOM 4929 C C . PHE A 1 633 ? 7.873 -25.739 49.321 1.00 96.62 633 PHE A C 1
ATOM 4931 O O . PHE A 1 633 ? 8.289 -25.674 50.471 1.00 96.62 633 PHE A O 1
ATOM 4938 N N . LEU A 1 634 ? 7.865 -26.887 48.638 1.00 97.25 634 LEU A N 1
ATOM 4939 C CA . LEU A 1 634 ? 8.408 -28.129 49.203 1.00 97.25 634 LEU A CA 1
ATOM 4940 C C . LEU A 1 634 ? 9.914 -28.010 49.475 1.00 97.25 634 LEU A C 1
ATOM 4942 O O . LEU A 1 634 ? 10.401 -28.525 50.480 1.00 97.25 634 LEU A O 1
ATOM 4946 N N . VAL A 1 635 ? 10.649 -27.298 48.611 1.00 96.88 635 VAL A N 1
ATOM 4947 C CA . VAL A 1 635 ? 12.072 -26.993 48.831 1.00 96.88 635 VAL A CA 1
ATOM 4948 C C . VAL A 1 635 ? 12.243 -26.113 50.070 1.00 96.88 635 VAL A C 1
ATOM 4950 O O . VAL A 1 635 ? 13.058 -26.426 50.937 1.00 96.88 635 VAL A O 1
ATOM 4953 N N . GLN A 1 636 ? 11.457 -25.038 50.170 1.00 96.19 636 GLN A N 1
ATOM 4954 C CA . GLN A 1 636 ? 11.465 -24.117 51.308 1.00 96.19 636 GLN A CA 1
ATOM 4955 C C . GLN A 1 636 ? 11.176 -24.842 52.633 1.00 96.19 636 GLN A C 1
ATOM 4957 O O . GLN A 1 636 ? 11.912 -24.677 53.608 1.00 96.19 636 GLN A O 1
ATOM 4962 N N . ASP A 1 637 ? 10.137 -25.676 52.660 1.00 95.12 637 ASP A N 1
ATOM 4963 C CA . ASP A 1 637 ? 9.723 -26.432 53.843 1.00 95.12 637 ASP A CA 1
ATOM 4964 C C . ASP A 1 637 ? 10.796 -27.458 54.242 1.00 95.12 637 ASP A C 1
ATOM 4966 O O . ASP A 1 637 ? 11.178 -27.540 55.411 1.00 95.12 637 ASP A O 1
ATOM 4970 N N . ALA A 1 638 ? 11.389 -28.162 53.272 1.00 95.31 638 ALA A N 1
ATOM 4971 C CA . ALA A 1 638 ? 12.488 -29.087 53.538 1.00 95.31 638 ALA A CA 1
ATOM 4972 C C . ALA A 1 638 ? 13.729 -28.385 54.116 1.00 95.31 638 ALA A C 1
ATOM 4974 O O . ALA A 1 638 ? 14.372 -28.939 55.011 1.00 95.31 638 ALA A O 1
ATOM 4975 N N . LEU A 1 639 ? 14.053 -27.165 53.668 1.00 95.50 639 LEU A N 1
ATOM 4976 C CA . LEU A 1 639 ? 15.138 -26.372 54.257 1.00 95.50 639 LEU A CA 1
ATOM 4977 C C . LEU A 1 639 ? 14.844 -25.975 55.706 1.00 95.50 639 LEU A C 1
ATOM 4979 O O . LEU A 1 639 ? 15.732 -26.091 56.552 1.00 95.50 639 LEU A O 1
ATOM 4983 N N . LYS A 1 640 ? 13.612 -25.545 56.007 1.00 93.94 640 LYS A N 1
ATOM 4984 C CA . LYS A 1 640 ? 13.186 -25.199 57.376 1.00 93.94 640 LYS A CA 1
ATOM 4985 C C . LYS A 1 640 ? 13.270 -26.404 58.316 1.00 93.94 640 LYS A C 1
ATOM 4987 O O . LYS A 1 640 ? 13.696 -26.264 59.459 1.00 93.94 640 LYS A O 1
ATOM 4992 N N . GLU A 1 641 ? 12.872 -27.581 57.841 1.00 94.00 641 GLU A N 1
ATOM 4993 C CA . GLU A 1 641 ? 12.814 -28.803 58.649 1.00 94.00 641 GLU A CA 1
ATOM 4994 C C . GLU A 1 641 ? 14.166 -29.513 58.793 1.00 94.00 641 GLU A C 1
ATOM 4996 O O . GLU A 1 641 ? 14.475 -30.051 59.859 1.00 94.00 641 GLU A O 1
ATOM 5001 N N . ARG A 1 642 ? 14.953 -29.574 57.711 1.00 92.94 642 ARG A N 1
ATOM 5002 C CA . ARG A 1 642 ? 16.104 -30.488 57.578 1.00 92.94 642 ARG A CA 1
ATOM 5003 C C . ARG A 1 642 ? 17.431 -29.772 57.293 1.00 92.94 642 ARG A C 1
ATOM 5005 O O . ARG A 1 642 ? 18.481 -30.404 57.418 1.00 92.94 642 ARG A O 1
ATOM 5012 N N . GLY A 1 643 ? 17.410 -28.482 56.945 1.00 90.81 643 GLY A N 1
ATOM 5013 C CA . GLY A 1 643 ? 18.586 -27.720 56.507 1.00 90.81 643 GLY A CA 1
ATOM 5014 C C . GLY A 1 643 ? 19.063 -28.090 55.095 1.00 90.81 643 GLY A C 1
ATOM 5015 O O . GLY A 1 643 ? 18.344 -28.731 54.331 1.00 90.81 643 GLY A O 1
ATOM 5016 N N . ALA A 1 644 ? 20.288 -27.682 54.737 1.00 90.44 644 ALA A N 1
ATOM 5017 C CA . ALA A 1 644 ? 20.852 -27.924 53.406 1.00 90.44 644 ALA A CA 1
ATOM 5018 C C . ALA A 1 644 ? 20.924 -29.431 53.059 1.00 90.44 644 ALA A C 1
ATOM 5020 O O . ALA A 1 644 ? 21.527 -30.207 53.816 1.00 90.44 644 ALA A O 1
ATOM 5021 N N . PRO A 1 645 ? 20.385 -29.865 51.903 1.00 92.38 645 PRO A N 1
ATOM 5022 C CA . PRO A 1 645 ? 20.475 -31.256 51.475 1.00 92.38 645 PRO A CA 1
ATOM 5023 C C . PRO A 1 645 ? 21.925 -31.642 51.152 1.00 92.38 645 PRO A C 1
ATOM 5025 O O . PRO A 1 645 ? 22.670 -30.885 50.534 1.00 92.38 645 PRO A O 1
ATOM 5028 N N . ARG A 1 646 ? 22.333 -32.856 51.550 1.00 90.19 646 ARG A N 1
ATOM 5029 C CA . ARG A 1 646 ? 23.676 -33.392 51.244 1.00 90.19 646 ARG A CA 1
ATOM 5030 C C . ARG A 1 646 ? 23.786 -33.970 49.835 1.00 90.19 646 ARG A C 1
ATOM 5032 O O . ARG A 1 646 ? 24.856 -33.911 49.242 1.00 90.19 646 ARG A O 1
ATOM 5039 N N . ASP A 1 647 ? 22.699 -34.552 49.334 1.00 94.44 647 ASP A N 1
ATOM 5040 C CA . ASP A 1 647 ? 22.609 -35.150 48.002 1.00 94.44 647 ASP A CA 1
ATOM 5041 C C . ASP A 1 647 ? 21.560 -34.385 47.193 1.00 94.44 647 ASP A C 1
ATOM 5043 O O . ASP A 1 647 ? 20.356 -34.550 47.396 1.00 94.44 647 ASP A O 1
ATOM 5047 N N . LEU A 1 648 ? 22.032 -33.504 46.308 1.00 92.69 648 LEU A N 1
ATOM 5048 C CA . LEU A 1 648 ? 21.164 -32.624 45.525 1.00 92.69 648 LEU A CA 1
ATOM 5049 C C . LEU A 1 648 ? 20.335 -33.394 44.492 1.00 92.69 648 LEU A C 1
ATOM 5051 O O . LEU A 1 648 ? 19.220 -32.983 44.187 1.00 92.69 648 LEU A O 1
ATOM 5055 N N . ALA A 1 649 ? 20.851 -34.511 43.973 1.00 92.62 649 ALA A N 1
ATOM 5056 C CA . ALA A 1 649 ? 20.157 -35.297 42.959 1.00 92.62 649 ALA A CA 1
ATOM 5057 C C . ALA A 1 649 ? 18.985 -36.067 43.576 1.00 92.62 649 ALA A C 1
ATOM 5059 O O . ALA A 1 649 ? 17.871 -36.020 43.054 1.00 92.62 649 ALA A O 1
ATOM 5060 N N . MET A 1 650 ? 19.217 -36.725 44.715 1.00 95.62 650 MET A N 1
ATOM 5061 C CA . MET A 1 650 ? 18.148 -37.392 45.463 1.00 95.62 650 MET A CA 1
ATOM 5062 C C . MET A 1 650 ? 17.110 -36.381 45.966 1.00 95.62 650 MET A C 1
ATOM 5064 O O . MET A 1 650 ? 15.914 -36.649 45.897 1.00 95.62 650 MET A O 1
ATOM 5068 N N . PHE A 1 651 ? 17.556 -35.203 46.412 1.00 96.25 651 PHE A N 1
ATOM 5069 C CA . PHE A 1 651 ? 16.658 -34.130 46.830 1.00 96.25 651 PHE A CA 1
ATOM 5070 C C . PHE A 1 651 ? 15.774 -33.633 45.678 1.00 96.25 651 PHE A C 1
ATOM 5072 O O . PHE A 1 651 ? 14.558 -33.572 45.828 1.00 96.25 651 PHE A O 1
ATOM 5079 N N . ALA A 1 652 ? 16.346 -33.358 44.501 1.00 96.75 652 ALA A N 1
ATOM 5080 C CA . ALA A 1 652 ? 15.569 -32.966 43.326 1.00 96.75 652 ALA A CA 1
ATOM 5081 C C . ALA A 1 652 ? 14.535 -34.039 42.933 1.00 96.75 652 ALA A C 1
ATOM 5083 O O . ALA A 1 652 ? 13.394 -33.705 42.626 1.00 96.75 652 ALA A O 1
ATOM 5084 N N . GLN A 1 653 ? 14.896 -35.326 42.999 1.00 97.19 653 GLN A N 1
ATOM 5085 C CA . GLN A 1 653 ? 13.965 -36.431 42.736 1.00 97.19 653 GLN A CA 1
ATOM 5086 C C . GLN A 1 653 ? 12.817 -36.499 43.751 1.00 97.19 653 GLN A C 1
ATOM 5088 O O . GLN A 1 653 ? 11.680 -36.733 43.347 1.00 97.19 653 GLN A O 1
ATOM 5093 N N . GLU A 1 654 ? 13.088 -36.286 45.043 1.00 97.31 654 GLU A N 1
ATOM 5094 C CA . GLU A 1 654 ? 12.055 -36.225 46.090 1.00 97.31 654 GLU A CA 1
ATOM 5095 C C . GLU A 1 654 ? 11.053 -35.098 45.806 1.00 97.31 654 GLU A C 1
ATOM 5097 O O . GLU A 1 654 ? 9.842 -35.321 45.838 1.00 97.31 654 GLU A O 1
ATOM 5102 N N . ILE A 1 655 ? 11.555 -33.904 45.472 1.00 98.12 655 ILE A N 1
ATOM 5103 C CA . ILE A 1 655 ? 10.724 -32.730 45.180 1.00 98.12 655 ILE A CA 1
ATOM 5104 C C . ILE A 1 655 ? 9.874 -32.952 43.925 1.00 98.12 655 ILE A C 1
ATOM 5106 O O . ILE A 1 655 ? 8.669 -32.692 43.959 1.00 98.12 655 ILE A O 1
ATOM 5110 N N . LEU A 1 656 ? 10.457 -33.470 42.840 1.00 97.94 656 LEU A N 1
ATOM 5111 C CA . LEU A 1 656 ? 9.720 -33.785 41.610 1.00 97.94 656 LEU A CA 1
ATOM 5112 C C . LEU A 1 656 ? 8.647 -34.849 41.864 1.00 97.94 656 LEU A C 1
ATOM 5114 O O . LEU A 1 656 ? 7.487 -34.643 41.527 1.00 97.94 656 LEU A O 1
ATOM 5118 N N . ALA A 1 657 ? 8.979 -35.938 42.564 1.00 97.25 657 ALA A N 1
ATOM 5119 C CA . ALA A 1 657 ? 8.014 -36.992 42.883 1.00 97.25 657 ALA A CA 1
ATOM 5120 C C . ALA A 1 657 ? 6.811 -36.487 43.700 1.00 97.25 657 ALA A C 1
ATOM 5122 O O . ALA A 1 657 ? 5.713 -37.031 43.581 1.00 97.25 657 ALA A O 1
ATOM 5123 N N . ALA A 1 658 ? 7.009 -35.459 44.530 1.00 97.19 658 ALA A N 1
ATOM 5124 C CA . ALA A 1 658 ? 5.959 -34.863 45.349 1.00 97.19 658 ALA A CA 1
ATOM 5125 C C . ALA A 1 658 ? 5.168 -33.745 44.642 1.00 97.19 658 ALA A C 1
ATOM 5127 O O . ALA A 1 658 ? 4.033 -33.470 45.036 1.00 97.19 658 ALA A O 1
ATOM 5128 N N . SER A 1 659 ? 5.746 -33.086 43.634 1.00 96.69 659 SER A N 1
ATOM 5129 C CA . SER A 1 659 ? 5.137 -31.928 42.960 1.00 96.69 659 SER A CA 1
ATOM 5130 C C . SER A 1 659 ? 4.621 -32.214 41.551 1.00 96.69 659 SER A C 1
ATOM 5132 O O . SER A 1 659 ? 3.748 -31.478 41.089 1.00 96.69 659 SER A O 1
ATOM 5134 N N . ASP A 1 660 ? 5.076 -33.279 40.892 1.00 96.25 660 ASP A N 1
ATOM 5135 C CA . ASP A 1 660 ? 4.696 -33.600 39.518 1.00 96.25 660 ASP A CA 1
ATOM 5136 C C . ASP A 1 660 ? 3.177 -33.796 39.355 1.00 96.25 660 ASP A C 1
ATOM 5138 O O . ASP A 1 660 ? 2.509 -34.492 40.126 1.00 96.25 660 ASP A O 1
ATOM 5142 N N . LYS A 1 661 ? 2.625 -33.211 38.287 1.00 93.44 661 LYS A N 1
ATOM 5143 C CA . LYS A 1 661 ? 1.214 -33.315 37.872 1.00 93.44 661 LYS A CA 1
ATOM 5144 C C . LYS A 1 661 ? 1.093 -34.006 36.510 1.00 93.44 661 LYS A C 1
ATOM 5146 O O . LYS A 1 661 ? 0.688 -33.365 35.541 1.00 93.44 661 LYS A O 1
ATOM 5151 N N . PRO A 1 662 ? 1.424 -35.304 36.387 1.00 92.12 662 PRO A N 1
ATOM 5152 C CA . PRO A 1 662 ? 1.425 -35.965 35.084 1.00 92.12 662 PRO A CA 1
ATOM 5153 C C . PRO A 1 662 ? 0.025 -35.982 34.454 1.00 92.12 662 PRO A C 1
ATOM 5155 O O . PRO A 1 662 ? -0.140 -35.581 33.308 1.00 92.12 662 PRO A O 1
ATOM 5158 N N . SER A 1 663 ? -0.999 -36.346 35.232 1.00 91.19 663 SER A N 1
ATOM 5159 C CA . SER A 1 663 ? -2.357 -36.604 34.741 1.00 91.19 663 SER A CA 1
ATOM 5160 C C . SER A 1 663 ? -3.414 -35.663 35.336 1.00 91.19 663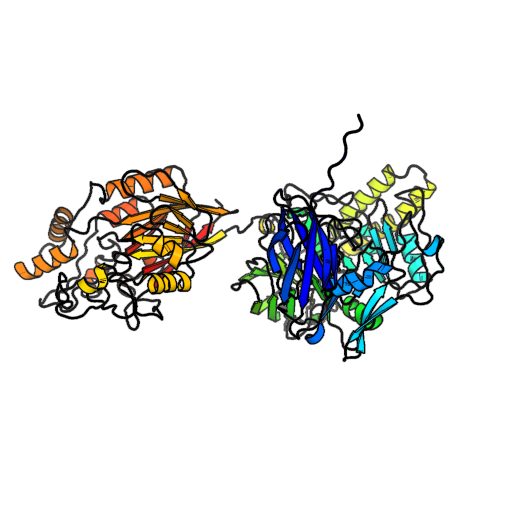 SER A C 1
ATOM 5162 O O . SER A 1 663 ? -3.139 -34.870 36.237 1.00 91.19 663 SER A O 1
ATOM 5164 N N . GLY A 1 664 ? -4.649 -35.772 34.836 1.00 89.31 664 GLY A N 1
ATOM 5165 C CA . GLY A 1 664 ? -5.792 -34.965 35.265 1.00 89.31 664 GLY A CA 1
ATOM 5166 C C . GLY A 1 664 ? -6.034 -33.734 34.382 1.00 89.31 664 GLY A C 1
ATOM 5167 O O . GLY A 1 664 ? -5.214 -33.417 33.525 1.00 89.31 664 GLY A O 1
ATOM 5168 N N . PRO A 1 665 ? -7.161 -33.023 34.582 1.00 86.31 665 PRO A N 1
ATOM 5169 C CA . PRO A 1 665 ? -7.621 -31.948 33.693 1.00 86.31 665 PRO A CA 1
ATOM 5170 C C . PRO A 1 665 ? -6.652 -30.760 33.575 1.00 86.31 665 PRO A C 1
ATOM 5172 O O . PRO A 1 665 ? -6.696 -30.037 32.591 1.00 86.31 665 PRO A O 1
ATOM 5175 N N . ARG A 1 666 ? -5.777 -30.561 34.566 1.00 91.38 666 ARG A N 1
ATOM 5176 C CA . ARG A 1 666 ? -4.759 -29.497 34.607 1.00 91.38 666 ARG A CA 1
ATOM 5177 C C . ARG A 1 666 ? -3.340 -30.075 34.760 1.00 91.38 666 ARG A C 1
ATOM 5179 O O . ARG A 1 666 ? -2.512 -29.485 35.452 1.00 91.38 666 ARG A O 1
ATOM 5186 N N . GLY A 1 667 ? -3.108 -31.271 34.207 1.00 92.56 667 GLY A N 1
ATOM 5187 C CA . GLY A 1 667 ? -1.820 -31.976 34.224 1.00 92.56 667 GLY A CA 1
ATOM 5188 C C . GLY A 1 667 ? -1.020 -31.832 32.923 1.00 92.56 667 GLY A C 1
ATOM 5189 O O . GLY A 1 667 ? -1.539 -31.378 31.898 1.00 92.56 667 GLY A O 1
ATOM 5190 N N . TYR A 1 668 ? 0.245 -32.252 32.962 1.00 94.38 668 TYR A N 1
ATOM 5191 C CA . TYR A 1 668 ? 1.203 -32.120 31.858 1.00 94.38 668 TYR A CA 1
ATOM 5192 C C . TYR A 1 668 ? 0.772 -32.900 30.614 1.00 94.38 668 TYR A C 1
ATOM 5194 O O . TYR A 1 668 ? 0.902 -32.396 29.499 1.00 94.38 668 TYR A O 1
ATOM 5202 N N . ASP A 1 669 ? 0.253 -34.119 30.800 1.00 94.81 669 ASP A N 1
ATOM 5203 C CA . ASP A 1 669 ? -0.001 -35.061 29.706 1.00 94.81 669 ASP A CA 1
ATOM 5204 C C . ASP A 1 669 ? -1.042 -34.530 28.716 1.00 94.81 669 ASP A C 1
ATOM 5206 O O . ASP A 1 669 ? -0.839 -34.659 27.515 1.00 94.81 669 ASP A O 1
ATOM 5210 N N . ILE A 1 670 ? -2.097 -33.857 29.193 1.00 93.56 670 ILE A N 1
ATOM 5211 C CA . ILE A 1 670 ? -3.116 -33.247 28.319 1.00 93.56 670 ILE A CA 1
ATOM 5212 C C . ILE A 1 670 ? -2.506 -32.119 27.482 1.00 93.56 670 ILE A C 1
ATOM 5214 O O . ILE A 1 670 ? -2.777 -32.002 26.289 1.00 93.56 670 ILE A O 1
ATOM 5218 N N . THR A 1 671 ? -1.657 -31.286 28.089 1.00 95.25 671 THR A N 1
ATOM 5219 C CA . THR A 1 671 ? -1.011 -30.181 27.364 1.00 95.25 671 THR A CA 1
ATOM 5220 C C . THR A 1 671 ? -0.066 -30.728 26.295 1.00 95.25 671 THR A C 1
ATOM 5222 O O . THR A 1 671 ? -0.119 -30.302 25.144 1.00 95.25 671 THR A O 1
ATOM 5225 N N . LEU A 1 672 ? 0.756 -31.716 26.659 1.00 95.31 672 LEU A N 1
ATOM 5226 C CA . LEU A 1 672 ? 1.712 -32.350 25.754 1.00 95.31 672 LEU A CA 1
ATOM 5227 C C . LEU A 1 672 ? 1.026 -33.121 24.626 1.00 95.31 672 LEU A C 1
ATOM 5229 O O . LEU A 1 672 ? 1.464 -33.012 23.489 1.00 95.31 672 LEU A O 1
ATOM 5233 N N . GLU A 1 673 ? -0.061 -33.842 24.902 1.00 94.88 673 GLU A N 1
ATOM 5234 C CA . GLU A 1 673 ? -0.834 -34.549 23.874 1.00 94.88 673 GLU A CA 1
ATOM 5235 C C . GLU A 1 673 ? -1.328 -33.582 22.788 1.00 94.88 673 GLU A C 1
ATOM 5237 O O . GLU A 1 673 ? -1.118 -33.833 21.600 1.00 94.88 673 GLU A O 1
ATOM 5242 N N . ASN A 1 674 ? -1.923 -32.450 23.183 1.00 95.38 674 ASN A N 1
ATOM 5243 C CA . ASN A 1 674 ? -2.405 -31.442 22.235 1.00 95.38 674 ASN A CA 1
ATOM 5244 C C . ASN A 1 674 ? -1.254 -30.794 21.454 1.00 95.38 674 ASN A C 1
ATOM 5246 O O . ASN A 1 674 ? -1.316 -30.719 20.227 1.00 95.38 674 ASN A O 1
ATOM 5250 N N . VAL A 1 675 ? -0.188 -30.371 22.144 1.00 95.62 675 VAL A N 1
ATOM 5251 C CA . VAL A 1 675 ? 0.997 -29.758 21.518 1.00 95.62 675 VAL A CA 1
ATOM 5252 C C . VAL A 1 675 ? 1.633 -30.704 20.502 1.00 95.62 675 VAL A C 1
ATOM 5254 O O . VAL A 1 675 ? 1.807 -30.333 19.341 1.00 95.62 675 VAL A O 1
ATOM 5257 N N . THR A 1 676 ? 1.955 -31.933 20.910 1.00 93.69 676 THR A N 1
ATOM 5258 C CA . THR A 1 676 ? 2.623 -32.910 20.047 1.00 93.69 676 THR A CA 1
ATOM 5259 C C . THR A 1 676 ? 1.737 -33.287 18.864 1.00 93.69 676 THR A C 1
ATOM 5261 O O . THR A 1 676 ? 2.211 -33.248 17.733 1.00 93.69 676 THR A O 1
ATOM 5264 N N . SER A 1 677 ? 0.439 -33.535 19.082 1.00 93.62 677 SER A N 1
ATOM 5265 C CA . SER A 1 677 ? -0.500 -33.834 17.991 1.00 93.62 677 SER A CA 1
ATOM 5266 C C . SER A 1 677 ? -0.581 -32.702 16.960 1.00 93.62 677 SER A C 1
ATOM 5268 O O . SER A 1 677 ? -0.726 -32.971 15.770 1.00 93.62 677 SER A O 1
ATOM 5270 N N . LEU A 1 678 ? -0.527 -31.435 17.381 1.00 93.62 678 LEU A N 1
ATOM 5271 C CA . LEU A 1 678 ? -0.556 -30.296 16.458 1.00 93.62 678 LEU A CA 1
ATOM 5272 C C . LEU A 1 678 ? 0.759 -30.168 15.679 1.00 93.62 678 LEU A C 1
ATOM 5274 O O . LEU A 1 678 ? 0.730 -30.053 14.453 1.00 93.62 678 LEU A O 1
ATOM 5278 N N . ILE A 1 679 ? 1.905 -30.268 16.358 1.00 88.62 679 ILE A N 1
ATOM 5279 C CA . ILE A 1 679 ? 3.224 -30.225 15.708 1.00 88.62 679 ILE A CA 1
ATOM 5280 C C . ILE A 1 679 ? 3.372 -31.365 14.691 1.00 88.62 679 ILE A C 1
ATOM 5282 O O . ILE A 1 679 ? 3.834 -31.135 13.575 1.00 88.62 679 ILE A O 1
ATOM 5286 N N . GLU A 1 680 ? 2.937 -32.581 15.029 1.00 87.81 680 GLU A N 1
ATOM 5287 C CA . GLU A 1 680 ? 2.974 -33.744 14.129 1.00 87.81 680 GLU A CA 1
ATOM 5288 C C . GLU A 1 680 ? 2.093 -33.567 12.884 1.00 87.81 680 GLU A C 1
ATOM 5290 O O . GLU A 1 680 ? 2.405 -34.107 11.822 1.00 87.81 680 GLU A O 1
ATOM 5295 N N . ARG A 1 681 ? 1.018 -32.774 12.979 1.00 88.00 681 ARG A N 1
ATOM 5296 C CA . ARG A 1 681 ? 0.177 -32.382 11.833 1.00 88.00 681 ARG A CA 1
ATOM 5297 C C . ARG A 1 681 ? 0.783 -31.249 10.999 1.00 88.00 681 ARG A C 1
ATOM 5299 O O . ARG A 1 681 ? 0.180 -30.849 10.008 1.00 88.00 681 ARG A O 1
ATOM 5306 N N . GLY A 1 682 ? 1.963 -30.753 11.371 1.00 86.62 682 GLY A N 1
ATOM 53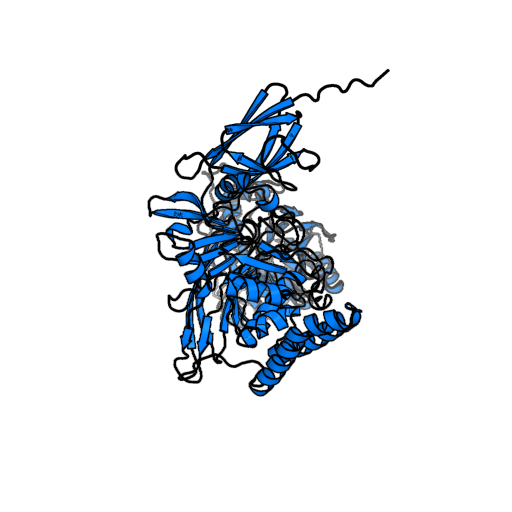07 C CA . GLY A 1 682 ? 2.653 -29.660 10.689 1.00 86.62 682 GLY A CA 1
ATOM 5308 C C . GLY A 1 682 ? 2.160 -28.268 11.086 1.00 86.62 682 GLY A C 1
ATOM 5309 O O . GLY A 1 682 ? 2.463 -27.302 10.390 1.00 86.62 682 GLY A O 1
ATOM 5310 N N . GLU A 1 683 ? 1.407 -28.147 12.181 1.00 92.75 683 GLU A N 1
ATOM 5311 C CA . GLU A 1 683 ? 0.910 -26.857 12.658 1.00 92.75 683 GLU A CA 1
ATOM 5312 C C . GLU A 1 683 ? 2.023 -26.033 13.315 1.00 92.75 683 GLU A C 1
ATOM 5314 O O . GLU A 1 683 ? 2.940 -26.559 13.953 1.00 92.75 683 GLU A O 1
ATOM 5319 N N . ARG A 1 684 ? 1.900 -24.708 13.210 1.00 94.81 684 ARG A N 1
ATOM 5320 C CA . ARG A 1 684 ? 2.623 -23.772 14.079 1.00 94.81 684 ARG A CA 1
ATOM 5321 C C . ARG A 1 684 ? 1.856 -23.663 15.384 1.00 94.81 684 ARG A C 1
ATOM 5323 O O . ARG A 1 684 ? 0.649 -23.428 15.349 1.00 94.81 684 ARG A O 1
ATOM 5330 N N . VAL A 1 685 ? 2.543 -23.807 16.509 1.00 97.62 685 VAL A N 1
ATOM 5331 C CA . VAL A 1 685 ? 1.912 -23.854 17.829 1.00 97.62 685 VAL A CA 1
ATOM 5332 C C . VAL A 1 685 ? 2.528 -22.802 18.736 1.00 97.62 685 VAL A C 1
ATOM 5334 O O . VAL A 1 685 ? 3.745 -22.769 18.923 1.00 97.62 685 VAL A O 1
ATOM 5337 N N . ILE A 1 686 ? 1.678 -21.970 19.327 1.00 98.69 686 ILE A N 1
ATOM 5338 C CA . ILE A 1 686 ? 2.024 -21.095 20.446 1.00 98.69 686 ILE A CA 1
ATOM 5339 C C . ILE A 1 686 ? 1.263 -21.595 21.670 1.00 98.69 686 ILE A C 1
ATOM 5341 O O . ILE A 1 686 ? 0.062 -21.831 21.600 1.00 98.69 686 ILE A O 1
ATOM 5345 N N . LEU A 1 687 ? 1.958 -21.771 22.788 1.00 98.56 687 LEU A N 1
ATOM 5346 C CA . LEU A 1 687 ? 1.359 -22.166 24.060 1.00 98.56 687 LEU A CA 1
ATOM 5347 C C . LEU A 1 687 ? 1.600 -21.055 25.083 1.00 98.56 687 LEU A C 1
ATOM 5349 O O . LEU A 1 687 ? 2.744 -20.815 25.467 1.00 98.56 687 LEU A O 1
ATOM 5353 N N . THR A 1 688 ? 0.531 -20.397 25.516 1.00 98.62 688 THR A N 1
ATOM 5354 C CA . THR A 1 688 ? 0.521 -19.418 26.614 1.00 98.62 688 THR A CA 1
ATOM 5355 C C . THR A 1 688 ? 0.058 -20.093 27.901 1.00 98.62 688 THR A C 1
ATOM 5357 O O . THR A 1 688 ? -0.647 -21.103 27.842 1.00 98.62 688 THR A O 1
ATOM 5360 N N . GLY A 1 689 ? 0.406 -19.560 29.071 1.00 96.88 689 GLY A N 1
ATOM 5361 C CA . GLY A 1 689 ? -0.164 -20.073 30.312 1.00 96.88 689 GLY A CA 1
ATOM 5362 C C . GLY A 1 689 ? 0.527 -19.672 31.606 1.00 96.88 689 GLY A C 1
ATOM 5363 O O . GLY A 1 689 ? 1.680 -19.240 31.606 1.00 96.88 689 GLY A O 1
ATOM 5364 N N . ASP A 1 690 ? -0.193 -19.936 32.698 1.00 97.75 690 ASP A N 1
ATOM 5365 C CA . ASP A 1 690 ? 0.334 -20.092 34.057 1.00 97.75 690 ASP A CA 1
ATOM 5366 C C . ASP A 1 690 ? 0.505 -21.592 34.332 1.00 97.75 690 ASP A C 1
ATOM 5368 O O . ASP A 1 690 ? -0.455 -22.366 34.454 1.00 97.75 690 ASP A O 1
ATOM 5372 N N . PHE A 1 691 ? 1.753 -22.025 34.415 1.00 97.12 691 PHE A N 1
ATOM 5373 C CA . PHE A 1 691 ? 2.102 -23.431 34.533 1.00 97.12 691 PHE A CA 1
ATOM 5374 C C . PHE A 1 691 ? 2.227 -23.889 35.984 1.00 97.12 691 PHE A C 1
ATOM 5376 O O . PHE A 1 691 ? 2.403 -25.085 36.209 1.00 97.12 691 PHE A O 1
ATOM 5383 N N . ASN A 1 692 ? 2.131 -22.995 36.977 1.00 97.25 692 ASN A N 1
ATOM 5384 C CA . ASN A 1 692 ? 2.271 -23.347 38.397 1.00 97.25 692 ASN A CA 1
ATOM 5385 C C . ASN A 1 692 ? 3.487 -24.259 38.710 1.00 97.25 692 ASN A C 1
ATOM 5387 O O . ASN A 1 692 ? 3.505 -25.027 39.676 1.00 97.25 692 ASN A O 1
ATOM 5391 N N . GLU A 1 693 ? 4.511 -24.186 37.867 1.00 97.31 693 GLU A N 1
ATOM 5392 C CA . GLU A 1 693 ? 5.743 -24.959 37.896 1.00 97.31 693 GLU A CA 1
ATOM 5393 C C . GLU A 1 693 ? 6.828 -24.065 37.281 1.00 97.31 693 GLU A C 1
ATOM 5395 O O . GLU A 1 693 ? 6.589 -23.486 36.215 1.00 97.31 693 GLU A O 1
ATOM 5400 N N . PRO A 1 694 ? 8.008 -23.924 37.909 1.00 97.19 694 PRO A N 1
ATOM 5401 C CA . PRO A 1 694 ? 9.083 -23.142 37.316 1.00 97.19 694 PRO A CA 1
ATOM 5402 C C . PRO A 1 694 ? 9.670 -23.805 36.062 1.00 97.19 694 PRO A C 1
ATOM 5404 O O . PRO A 1 694 ? 9.547 -25.012 35.837 1.00 97.19 694 PRO A O 1
ATOM 5407 N N . SER A 1 695 ? 10.397 -23.032 35.257 1.00 96.81 695 SER A N 1
ATOM 5408 C CA . SER A 1 695 ? 11.131 -23.601 34.125 1.00 96.81 695 SER A CA 1
ATOM 5409 C C . SER A 1 695 ? 12.389 -24.348 34.582 1.00 96.81 695 SER A C 1
ATOM 5411 O O . SER A 1 695 ? 13.191 -23.846 35.375 1.00 96.81 695 SER A O 1
ATOM 5413 N N . HIS A 1 696 ? 12.627 -25.534 34.019 1.00 97.69 696 HIS A N 1
ATOM 5414 C CA . HIS A 1 696 ? 13.890 -26.270 34.144 1.00 97.69 696 HIS A CA 1
ATOM 5415 C C . HIS A 1 696 ? 15.096 -25.457 33.642 1.00 97.69 696 HIS A C 1
ATOM 5417 O O . HIS A 1 696 ? 16.226 -25.727 34.045 1.00 97.69 696 HIS A O 1
ATOM 5423 N N . LEU A 1 697 ? 14.863 -24.453 32.788 1.00 97.50 697 LEU A N 1
ATOM 5424 C CA . LEU A 1 697 ? 15.893 -23.535 32.300 1.00 97.50 697 LEU A CA 1
ATOM 5425 C C . LEU A 1 697 ? 16.247 -22.429 33.306 1.00 97.50 697 LEU A C 1
ATOM 5427 O O . LEU A 1 697 ? 17.221 -21.712 33.096 1.00 97.50 697 LEU A O 1
ATOM 5431 N N . ASP A 1 698 ? 15.490 -22.304 34.397 1.00 97.12 698 ASP A N 1
ATOM 5432 C CA . ASP A 1 698 ? 15.705 -21.288 35.434 1.00 97.12 698 ASP A CA 1
ATOM 5433 C C . ASP A 1 698 ? 16.294 -21.902 36.707 1.00 97.12 698 ASP A C 1
ATOM 5435 O O . ASP A 1 698 ? 16.900 -21.208 37.519 1.00 97.12 698 ASP A O 1
ATOM 5439 N N . TRP A 1 699 ? 16.133 -23.213 36.885 1.00 96.75 699 TRP A N 1
ATOM 5440 C CA . TRP A 1 699 ? 16.637 -23.995 38.015 1.00 96.75 699 TRP A CA 1
ATOM 5441 C C . TRP A 1 699 ? 17.834 -24.852 37.579 1.00 96.75 699 TRP A C 1
ATOM 5443 O O . TRP A 1 699 ? 17.863 -26.071 37.749 1.00 96.75 699 TRP A O 1
ATOM 5453 N N . THR A 1 700 ? 18.828 -24.200 36.970 1.00 96.75 700 THR A N 1
ATOM 5454 C CA . THR A 1 700 ? 20.053 -24.833 36.459 1.00 96.75 700 THR A CA 1
ATOM 5455 C C . THR A 1 700 ? 21.120 -24.961 37.549 1.00 96.75 700 THR A C 1
ATOM 5457 O O . THR A 1 700 ? 21.070 -24.308 38.593 1.00 96.75 700 THR A O 1
ATOM 5460 N N . GLU A 1 701 ? 22.168 -25.749 37.294 1.00 96.44 701 GLU A N 1
ATOM 5461 C CA . GLU A 1 701 ? 23.349 -25.757 38.168 1.00 96.44 701 GLU A CA 1
ATOM 5462 C C . GLU A 1 701 ? 24.014 -24.379 38.278 1.00 96.44 701 GLU A C 1
ATOM 5464 O O . GLU A 1 701 ? 24.603 -24.056 39.308 1.00 96.44 701 GLU A O 1
ATOM 5469 N N . ARG A 1 702 ? 23.947 -23.566 37.217 1.00 96.56 702 ARG A N 1
ATOM 5470 C CA . ARG A 1 702 ? 24.503 -22.211 37.211 1.00 96.56 702 ARG A CA 1
ATOM 5471 C C . ARG A 1 702 ? 23.649 -21.274 38.058 1.00 96.56 702 ARG A C 1
ATOM 5473 O O . ARG A 1 702 ? 24.197 -20.603 38.925 1.00 96.56 702 ARG A O 1
ATOM 5480 N N . ALA A 1 703 ? 22.328 -21.312 37.910 1.00 95.38 703 ALA A N 1
ATOM 5481 C CA . ALA A 1 703 ? 21.408 -20.577 38.774 1.00 95.38 703 ALA A CA 1
ATOM 5482 C C . ALA A 1 703 ? 21.551 -20.975 40.254 1.00 95.38 703 ALA A C 1
ATOM 5484 O O . ALA A 1 703 ? 21.510 -20.114 41.129 1.00 95.38 703 ALA A O 1
ATOM 5485 N N . ALA A 1 704 ? 21.792 -22.257 40.543 1.00 95.00 704 ALA A N 1
ATOM 5486 C CA . ALA A 1 704 ? 22.046 -22.738 41.900 1.00 95.00 704 ALA A CA 1
ATOM 5487 C C . ALA A 1 704 ? 23.337 -22.171 42.523 1.00 95.00 704 ALA A C 1
ATOM 5489 O O . ALA A 1 704 ? 23.408 -21.958 43.734 1.00 95.00 704 ALA A O 1
ATOM 5490 N N . ARG A 1 705 ? 24.370 -21.912 41.712 1.00 94.88 705 ARG A N 1
ATOM 5491 C CA . ARG A 1 705 ? 25.634 -21.323 42.185 1.00 94.88 705 ARG A CA 1
ATOM 5492 C C . ARG A 1 705 ? 25.569 -19.802 42.284 1.00 94.88 705 ARG A C 1
ATOM 5494 O O . ARG A 1 705 ? 25.928 -19.245 43.320 1.00 94.88 705 ARG A O 1
ATOM 5501 N N . ASP A 1 706 ? 25.101 -19.166 41.216 1.00 96.12 706 ASP A N 1
ATOM 5502 C CA . ASP A 1 706 ? 25.338 -17.746 40.943 1.00 96.12 706 ASP A CA 1
ATOM 5503 C C . ASP A 1 706 ? 24.044 -16.914 40.937 1.00 96.12 706 ASP A C 1
ATOM 5505 O O . ASP A 1 706 ? 24.093 -15.687 40.942 1.00 96.12 706 ASP A O 1
ATOM 5509 N N . GLY A 1 707 ? 22.882 -17.572 40.938 1.00 92.94 707 GLY A N 1
ATOM 5510 C CA . GLY A 1 707 ? 21.574 -16.932 40.849 1.00 92.94 707 GLY A CA 1
ATOM 5511 C C . GLY A 1 707 ? 21.058 -16.351 42.164 1.00 92.94 707 GLY A C 1
ATOM 5512 O O . GLY A 1 707 ? 21.634 -16.538 43.244 1.00 92.94 707 GLY A O 1
ATOM 5513 N N . LEU A 1 708 ? 19.921 -15.661 42.047 1.00 91.19 708 LEU A N 1
ATOM 5514 C CA . LEU A 1 708 ? 19.202 -15.076 43.175 1.00 91.19 708 LEU A CA 1
ATOM 5515 C C . LEU A 1 708 ? 18.712 -16.142 44.162 1.00 91.19 708 LEU A C 1
ATOM 5517 O O . LEU A 1 708 ? 18.306 -17.240 43.766 1.00 91.19 708 LEU A O 1
ATOM 5521 N N . ASP A 1 709 ? 18.731 -15.791 45.446 1.00 95.44 709 ASP A N 1
ATOM 5522 C CA . ASP A 1 709 ? 17.961 -16.516 46.448 1.00 95.44 709 ASP A CA 1
ATOM 5523 C C . ASP A 1 709 ? 16.478 -16.261 46.183 1.00 95.44 709 ASP A C 1
ATOM 5525 O O . ASP A 1 709 ? 16.031 -15.114 46.182 1.00 95.44 709 ASP A O 1
ATOM 5529 N N . ARG A 1 710 ? 15.731 -17.321 45.867 1.00 94.81 710 ARG A N 1
ATOM 5530 C CA . ARG A 1 710 ? 14.328 -17.194 45.446 1.00 94.81 710 ARG A CA 1
ATOM 5531 C C . ARG A 1 710 ? 13.412 -16.918 46.619 1.00 94.81 710 ARG A C 1
ATOM 5533 O O . ARG A 1 710 ? 12.265 -16.557 46.406 1.00 94.81 710 ARG A O 1
ATOM 5540 N N . TRP A 1 711 ? 13.894 -17.077 47.843 1.00 96.12 711 TRP A N 1
ATOM 5541 C CA . TRP A 1 711 ? 13.137 -16.767 49.040 1.00 96.12 711 TRP A CA 1
ATOM 5542 C C . TRP A 1 711 ? 13.363 -15.304 49.441 1.00 96.12 711 TRP A C 1
ATOM 5544 O O . TRP A 1 711 ? 14.486 -14.922 49.760 1.00 96.12 711 TRP A O 1
ATOM 5554 N N . VAL A 1 712 ? 12.284 -14.508 49.435 1.00 94.38 712 VAL A N 1
ATOM 5555 C CA . VAL A 1 712 ? 12.298 -13.050 49.680 1.00 94.38 712 VAL A CA 1
ATOM 5556 C C . VAL A 1 712 ? 13.083 -12.667 50.941 1.00 94.38 712 VAL A C 1
ATOM 5558 O O . VAL A 1 712 ? 14.081 -11.960 50.840 1.00 94.38 712 VAL A O 1
ATOM 5561 N N . ASP A 1 713 ? 12.667 -13.166 52.108 1.00 94.00 713 ASP A N 1
ATOM 5562 C CA . ASP A 1 713 ? 13.349 -12.979 53.391 1.00 94.00 713 ASP A CA 1
ATOM 5563 C C . ASP A 1 713 ? 13.790 -14.348 53.926 1.00 94.00 713 ASP A C 1
ATOM 5565 O O . ASP A 1 713 ? 13.217 -14.890 54.878 1.00 94.00 713 ASP A O 1
ATOM 5569 N N . ASN A 1 714 ? 14.799 -14.943 53.282 1.00 92.88 714 ASN A N 1
ATOM 5570 C CA . ASN A 1 714 ? 15.299 -16.259 53.668 1.00 92.88 714 ASN A CA 1
ATOM 5571 C C . ASN A 1 714 ? 15.803 -16.271 55.121 1.00 92.88 714 ASN A C 1
ATOM 5573 O O . ASN A 1 714 ? 16.831 -15.681 55.455 1.00 92.88 714 ASN A O 1
ATOM 5577 N N . SER A 1 715 ? 15.086 -16.986 55.991 1.00 87.69 715 SER A N 1
ATOM 5578 C CA . SER A 1 715 ? 15.426 -17.110 57.411 1.00 87.69 715 SER A CA 1
ATOM 5579 C C . SER A 1 715 ? 16.447 -18.216 57.705 1.00 87.69 715 SER A C 1
ATOM 5581 O O . SER A 1 715 ? 16.721 -18.503 58.871 1.00 87.69 715 SER A O 1
ATOM 5583 N N . THR A 1 716 ? 16.955 -18.899 56.679 1.00 89.88 716 THR A N 1
ATOM 5584 C CA . THR A 1 716 ? 17.912 -20.006 56.796 1.00 89.88 716 THR A CA 1
ATOM 5585 C C . THR A 1 716 ? 19.301 -19.584 56.318 1.00 89.88 716 THR A C 1
ATOM 5587 O O . THR A 1 716 ? 19.462 -18.606 55.597 1.00 89.88 716 THR A O 1
ATOM 5590 N N . GLU A 1 717 ? 20.334 -20.347 56.682 1.00 88.25 717 GLU A N 1
ATOM 5591 C CA . GLU A 1 717 ? 21.703 -20.111 56.191 1.00 88.25 717 GLU A CA 1
ATOM 5592 C C . GLU A 1 717 ? 21.917 -20.598 54.743 1.00 88.25 717 GLU A C 1
ATOM 5594 O O . GLU A 1 717 ? 23.009 -20.465 54.193 1.00 88.25 717 GLU A O 1
ATOM 5599 N N . THR A 1 718 ? 20.905 -21.217 54.123 1.00 93.31 718 THR A N 1
ATOM 5600 C CA . THR A 1 718 ? 21.010 -21.859 52.806 1.00 93.31 718 THR A CA 1
ATOM 5601 C C . THR A 1 718 ? 20.079 -21.180 51.816 1.00 93.31 718 THR A C 1
ATOM 5603 O O . THR A 1 718 ? 18.862 -21.244 51.960 1.00 93.31 718 THR A O 1
ATOM 5606 N N . ALA A 1 719 ? 20.651 -20.564 50.783 1.00 94.50 719 ALA A N 1
ATOM 5607 C CA . ALA A 1 719 ? 19.873 -19.919 49.733 1.00 94.50 719 ALA A CA 1
ATOM 5608 C C . ALA A 1 719 ? 18.952 -20.917 49.004 1.00 94.50 719 ALA A C 1
ATOM 5610 O O . ALA A 1 719 ? 19.363 -22.044 48.706 1.00 94.50 719 ALA A O 1
ATOM 5611 N N . LEU A 1 720 ? 17.729 -20.497 48.670 1.00 95.50 720 LEU A N 1
ATOM 5612 C CA . LEU A 1 720 ? 16.753 -21.286 47.916 1.00 95.50 720 LEU A CA 1
ATOM 5613 C C . LEU A 1 720 ? 17.098 -21.245 46.421 1.00 95.50 720 LEU A C 1
ATOM 5615 O O . LEU A 1 720 ? 16.443 -20.587 45.615 1.00 95.50 720 LEU A O 1
ATOM 5619 N N . ARG A 1 721 ? 18.191 -21.921 46.054 1.00 92.25 721 ARG A N 1
ATOM 5620 C CA . ARG A 1 721 ? 18.688 -22.022 44.675 1.00 92.25 721 ARG A CA 1
ATOM 5621 C C . ARG A 1 721 ? 19.290 -23.409 44.432 1.00 92.25 721 ARG A C 1
ATOM 5623 O O . ARG A 1 721 ? 20.449 -23.673 44.735 1.00 92.25 721 ARG A O 1
ATOM 5630 N N . PHE A 1 722 ? 18.476 -24.321 43.906 1.00 95.19 722 PHE A N 1
ATOM 5631 C CA . PHE A 1 722 ? 18.856 -25.717 43.659 1.00 95.19 722 PHE A CA 1
ATOM 5632 C C . PHE A 1 722 ? 18.705 -26.075 42.181 1.00 95.19 722 PHE A C 1
ATOM 5634 O O . PHE A 1 722 ? 17.828 -25.524 41.519 1.00 95.19 722 PHE A O 1
ATOM 5641 N N . PRO A 1 723 ? 19.521 -27.004 41.652 1.00 96.31 723 PRO A N 1
ATOM 5642 C CA . PRO A 1 723 ? 19.309 -27.514 40.310 1.00 96.31 723 PRO A CA 1
ATOM 5643 C C . PRO A 1 723 ? 18.139 -28.507 40.318 1.00 96.31 723 PRO A C 1
ATOM 5645 O O . PRO A 1 723 ? 18.248 -29.587 40.899 1.00 96.31 723 PRO A O 1
ATOM 5648 N N . ILE A 1 724 ? 17.019 -28.150 39.688 1.00 97.69 724 ILE A N 1
ATOM 5649 C CA . ILE A 1 724 ? 15.834 -29.010 39.560 1.00 97.69 724 ILE A CA 1
ATOM 5650 C C . ILE A 1 724 ? 15.314 -28.914 38.126 1.00 97.69 724 ILE A C 1
ATOM 5652 O O . ILE A 1 724 ? 14.862 -27.867 37.672 1.00 97.69 724 ILE A O 1
ATOM 5656 N N . ALA A 1 725 ? 15.357 -30.035 37.408 1.00 96.94 725 ALA A N 1
ATOM 5657 C CA . ALA A 1 725 ? 14.833 -30.127 36.052 1.00 96.94 725 ALA A CA 1
ATOM 5658 C C . ALA A 1 725 ? 13.319 -30.393 36.079 1.00 96.94 725 ALA A C 1
ATOM 5660 O O . ALA A 1 725 ? 12.889 -31.532 35.890 1.00 96.94 725 ALA A O 1
ATOM 5661 N N . TRP A 1 726 ? 12.536 -29.345 36.352 1.00 98.00 726 TRP A N 1
ATOM 5662 C CA . TRP A 1 726 ? 11.072 -29.388 36.438 1.00 98.00 726 TRP A CA 1
ATOM 5663 C C . TRP A 1 726 ? 10.430 -30.152 35.270 1.00 98.00 726 TRP A C 1
ATOM 5665 O O . TRP A 1 726 ? 10.739 -29.910 34.098 1.00 98.00 726 TRP A O 1
ATOM 5675 N N . THR A 1 727 ? 9.580 -31.129 35.602 1.00 97.75 727 THR A N 1
ATOM 5676 C CA . THR A 1 727 ? 9.161 -32.185 34.673 1.00 97.75 727 THR A CA 1
ATOM 5677 C C . THR A 1 727 ? 8.353 -31.651 33.501 1.00 97.75 727 THR A C 1
ATOM 5679 O O . THR A 1 727 ? 8.617 -32.044 32.361 1.00 97.75 727 THR A O 1
ATOM 5682 N N . GLY A 1 728 ? 7.371 -30.785 33.747 1.00 96.44 728 GLY A N 1
ATOM 5683 C CA . GLY A 1 728 ? 6.482 -30.272 32.712 1.00 96.44 728 GLY A CA 1
ATOM 5684 C C . GLY A 1 728 ? 7.228 -29.410 31.696 1.00 96.44 728 GLY A C 1
ATOM 5685 O O . GLY A 1 728 ? 7.180 -29.692 30.495 1.00 96.44 728 GLY A O 1
ATOM 5686 N N . SER A 1 729 ? 7.980 -28.412 32.165 1.00 97.44 729 SER A N 1
ATOM 5687 C CA . SER A 1 729 ? 8.767 -27.539 31.276 1.00 97.44 729 SER A CA 1
ATOM 5688 C C . SER A 1 729 ? 9.838 -28.303 30.482 1.00 97.44 729 SER A C 1
ATOM 5690 O O . SER A 1 729 ? 10.013 -28.047 29.289 1.00 97.44 729 SER A O 1
ATOM 5692 N N . ARG A 1 730 ? 10.523 -29.288 31.090 1.00 98.12 730 ARG A N 1
ATOM 5693 C CA . ARG A 1 730 ? 11.498 -30.144 30.383 1.00 98.12 730 ARG A CA 1
ATOM 5694 C C . ARG A 1 730 ? 10.830 -30.933 29.260 1.00 98.12 730 ARG A C 1
ATOM 5696 O O . ARG A 1 730 ? 11.344 -30.972 28.144 1.00 98.12 730 ARG A O 1
ATOM 5703 N N . ARG A 1 731 ? 9.673 -31.542 29.538 1.00 97.94 731 ARG A N 1
ATOM 5704 C CA . ARG A 1 731 ? 8.926 -32.336 28.550 1.00 97.94 731 ARG A CA 1
ATOM 5705 C C . ARG A 1 731 ? 8.399 -31.485 27.393 1.00 97.94 731 ARG A C 1
ATOM 5707 O O . ARG A 1 731 ? 8.371 -31.976 26.270 1.00 97.94 731 ARG A O 1
ATOM 5714 N N . LEU A 1 732 ? 8.021 -30.226 27.630 1.00 97.38 732 LEU A N 1
ATOM 5715 C CA . LEU A 1 732 ? 7.666 -29.290 26.551 1.00 97.38 732 LEU A CA 1
ATOM 5716 C C . LEU A 1 732 ? 8.866 -29.017 25.632 1.00 97.38 732 LEU A C 1
ATOM 5718 O O . LEU A 1 732 ? 8.723 -29.079 24.410 1.00 97.38 732 LEU A O 1
ATOM 5722 N N . GLY A 1 733 ? 10.052 -28.801 26.210 1.00 94.31 733 GLY A N 1
ATOM 5723 C CA . GLY A 1 733 ? 11.302 -28.680 25.453 1.00 94.31 733 GLY A CA 1
ATOM 5724 C C . GLY A 1 733 ? 11.597 -29.915 24.596 1.00 94.31 733 GLY A C 1
ATOM 5725 O O . GLY A 1 733 ? 11.895 -29.800 23.407 1.00 94.31 733 GLY A O 1
ATOM 5726 N N . GLU A 1 734 ? 11.441 -31.108 25.172 1.00 94.06 734 GLU A N 1
ATOM 5727 C CA . GLU A 1 734 ? 11.600 -32.393 24.470 1.00 94.06 734 GLU A CA 1
ATOM 5728 C C . GLU A 1 734 ? 10.566 -32.600 23.353 1.00 94.06 734 GLU A C 1
ATOM 5730 O O . GLU A 1 734 ? 10.874 -33.237 22.347 1.00 94.06 734 GLU A O 1
ATOM 5735 N N . ALA A 1 735 ? 9.368 -32.025 23.490 1.00 91.88 735 ALA A N 1
ATOM 5736 C CA . ALA A 1 735 ? 8.321 -32.027 22.468 1.00 91.88 735 ALA A CA 1
ATOM 5737 C C . ALA A 1 735 ? 8.559 -31.005 21.335 1.00 91.88 735 ALA A C 1
ATOM 5739 O O . ALA A 1 735 ? 7.725 -30.879 20.439 1.00 91.88 735 ALA A O 1
ATOM 5740 N N . GLY A 1 736 ? 9.684 -30.281 21.348 1.00 89.81 736 GLY A N 1
ATOM 5741 C CA . GLY A 1 736 ? 10.057 -29.324 20.303 1.00 89.81 736 GLY A CA 1
ATOM 5742 C C . GLY A 1 736 ? 9.532 -27.903 20.518 1.00 89.81 736 GLY A C 1
ATOM 5743 O O . GLY A 1 736 ? 9.636 -27.074 19.612 1.00 89.81 736 GLY A O 1
ATOM 5744 N N . MET A 1 737 ? 8.995 -27.600 21.702 1.00 97.31 737 MET A N 1
ATOM 5745 C CA . MET A 1 737 ? 8.582 -26.248 22.074 1.00 97.31 737 MET A CA 1
ATOM 5746 C C . MET A 1 737 ? 9.759 -25.459 22.652 1.00 97.31 737 MET A C 1
ATOM 5748 O O . MET A 1 737 ? 10.496 -25.951 23.503 1.00 97.31 737 MET A O 1
ATOM 5752 N N . ARG A 1 738 ? 9.925 -24.204 22.230 1.00 97.31 738 ARG A N 1
ATOM 5753 C CA . ARG A 1 738 ? 10.960 -23.295 22.749 1.00 97.31 738 ARG A CA 1
ATOM 5754 C C . ARG A 1 738 ? 10.348 -22.254 23.670 1.00 97.31 738 ARG A C 1
ATOM 5756 O O . ARG A 1 738 ? 9.381 -21.606 23.289 1.00 97.31 738 ARG A O 1
ATOM 5763 N N . ASP A 1 739 ? 10.935 -22.087 24.849 1.00 98.38 739 ASP A N 1
ATOM 5764 C CA . ASP A 1 739 ? 10.582 -21.051 25.824 1.00 98.38 739 ASP A CA 1
ATOM 5765 C C . ASP A 1 739 ? 10.957 -19.665 25.274 1.00 98.38 739 ASP A C 1
ATOM 5767 O O . ASP A 1 739 ? 12.136 -19.394 25.020 1.00 98.38 739 ASP A O 1
ATOM 5771 N N . ALA A 1 740 ? 9.969 -18.795 25.053 1.00 98.12 740 ALA A N 1
ATOM 5772 C CA . ALA A 1 740 ? 10.174 -17.508 24.396 1.00 98.12 740 ALA A CA 1
ATOM 5773 C C . ALA A 1 740 ? 11.045 -16.554 25.220 1.00 98.12 740 ALA A C 1
ATOM 5775 O O . ALA A 1 740 ? 11.978 -15.955 24.680 1.00 98.12 740 ALA A O 1
ATOM 5776 N N . TYR A 1 741 ? 10.803 -16.468 26.532 1.00 98.19 741 TYR A N 1
ATOM 5777 C CA . TYR A 1 741 ? 11.578 -15.591 27.409 1.00 98.19 741 TYR A CA 1
ATOM 5778 C C . TYR A 1 741 ? 13.033 -16.040 27.476 1.00 98.19 741 TYR A C 1
ATOM 5780 O O . TYR A 1 741 ? 13.934 -15.232 27.281 1.00 98.19 741 TYR A O 1
ATOM 5788 N N . ARG A 1 742 ? 13.285 -17.341 27.648 1.00 97.75 742 ARG A N 1
ATOM 5789 C CA . ARG A 1 742 ? 14.658 -17.864 27.728 1.00 97.75 742 ARG A CA 1
ATOM 5790 C C . ARG A 1 742 ? 15.370 -17.900 26.367 1.00 97.75 742 ARG A C 1
ATOM 5792 O O . ARG A 1 742 ? 16.595 -17.904 26.325 1.00 97.75 742 ARG A O 1
ATOM 5799 N N . THR A 1 743 ? 14.625 -17.866 25.259 1.00 93.75 743 THR A N 1
ATOM 5800 C CA . THR A 1 743 ? 15.191 -17.658 23.914 1.00 93.75 743 THR A CA 1
ATOM 5801 C C . THR A 1 743 ? 15.705 -16.225 23.742 1.00 93.75 743 THR A C 1
ATOM 5803 O O . THR A 1 743 ? 16.801 -16.038 23.219 1.00 93.75 743 THR A O 1
ATOM 5806 N N . ALA A 1 744 ? 14.952 -15.222 24.208 1.00 88.44 744 ALA A N 1
ATOM 5807 C CA . ALA A 1 744 ? 15.370 -13.817 24.160 1.00 88.44 744 ALA A CA 1
ATOM 5808 C C . ALA A 1 744 ? 16.418 -13.466 25.235 1.00 88.44 744 ALA A C 1
ATOM 5810 O O . ALA A 1 744 ? 17.323 -12.672 24.988 1.00 88.44 744 ALA A O 1
ATOM 5811 N N . HIS A 1 745 ? 16.321 -14.101 26.405 1.00 92.50 745 HIS A N 1
ATOM 5812 C CA . HIS A 1 745 ? 17.145 -13.856 27.590 1.00 92.50 745 HIS A CA 1
ATOM 5813 C C . HIS A 1 745 ? 17.837 -15.145 28.049 1.00 92.50 745 HIS A C 1
ATOM 5815 O O . HIS A 1 745 ? 17.469 -15.710 29.084 1.00 92.50 745 HIS A O 1
ATOM 5821 N N . PRO A 1 746 ? 18.840 -15.642 27.301 1.00 94.31 746 PRO A N 1
ATOM 5822 C CA . PRO A 1 746 ? 19.465 -16.941 27.562 1.00 94.31 746 PRO A CA 1
ATOM 5823 C C . PRO A 1 746 ? 20.262 -17.002 28.870 1.00 94.31 746 PRO A C 1
ATOM 5825 O O . PRO A 1 746 ? 20.634 -18.092 29.299 1.00 94.31 746 PRO A O 1
ATOM 5828 N N . ASP A 1 747 ? 20.552 -15.860 29.502 1.00 95.94 747 ASP A N 1
ATOM 5829 C CA . ASP A 1 747 ? 21.220 -15.820 30.799 1.00 95.94 747 ASP A CA 1
ATOM 5830 C C . ASP A 1 747 ? 20.211 -15.802 31.956 1.00 95.94 747 ASP A C 1
ATOM 5832 O O . ASP A 1 747 ? 19.693 -14.752 32.335 1.00 95.94 747 ASP A O 1
ATOM 5836 N N . GLU A 1 748 ? 19.945 -16.974 32.537 1.00 95.31 748 GLU A N 1
ATOM 5837 C CA . GLU A 1 748 ? 18.990 -17.151 33.636 1.00 95.31 748 GLU A CA 1
ATOM 5838 C C . GLU A 1 748 ? 19.413 -16.514 34.964 1.00 95.31 748 GLU A C 1
ATOM 5840 O O . GLU A 1 748 ? 18.591 -16.378 35.870 1.00 95.31 748 GLU A O 1
ATOM 5845 N N . VAL A 1 749 ? 20.685 -16.130 35.098 1.00 95.69 749 VAL A N 1
ATOM 5846 C CA . VAL A 1 749 ? 21.199 -15.450 36.291 1.00 95.69 749 VAL A CA 1
ATOM 5847 C C . VAL A 1 749 ? 21.029 -13.942 36.150 1.00 95.69 749 VAL A C 1
ATOM 5849 O O . VAL A 1 749 ? 20.576 -13.292 37.091 1.00 95.69 749 VAL A O 1
ATOM 5852 N N . ALA A 1 750 ? 21.371 -13.387 34.985 1.00 93.50 750 ALA A N 1
ATOM 5853 C CA . ALA A 1 750 ? 21.254 -11.954 34.722 1.00 93.50 750 ALA A CA 1
ATOM 5854 C C . ALA A 1 750 ? 19.799 -11.504 34.504 1.00 93.50 750 ALA A C 1
ATOM 5856 O O . ALA A 1 750 ? 19.434 -10.409 34.925 1.00 93.50 750 ALA A O 1
ATOM 5857 N N . ALA A 1 751 ? 18.980 -12.347 33.872 1.00 94.50 751 ALA A N 1
ATOM 5858 C CA . ALA A 1 751 ? 17.585 -12.069 33.544 1.00 94.50 751 ALA A CA 1
ATOM 5859 C C . ALA A 1 751 ? 16.682 -13.191 34.095 1.00 94.50 751 ALA A C 1
ATOM 5861 O O . ALA A 1 751 ? 16.329 -14.134 33.379 1.00 94.50 751 ALA A O 1
ATOM 5862 N N . PRO A 1 752 ? 16.325 -13.151 35.390 1.00 93.00 752 PRO A N 1
ATOM 5863 C CA . PRO A 1 752 ? 15.566 -14.229 36.021 1.00 93.00 752 PRO A CA 1
ATOM 5864 C C . PRO A 1 752 ? 14.108 -14.313 35.544 1.00 93.00 752 PRO A C 1
ATOM 5866 O O . PRO A 1 752 ? 13.529 -15.394 35.597 1.00 93.00 752 PRO A O 1
ATOM 5869 N N . GLY A 1 753 ? 13.529 -13.213 35.047 1.00 94.56 753 GLY A N 1
ATOM 5870 C CA . GLY A 1 753 ? 12.185 -13.187 34.460 1.00 94.56 753 GLY A CA 1
ATOM 5871 C C . GLY A 1 753 ? 11.055 -13.485 35.437 1.00 94.56 753 GLY A C 1
ATOM 5872 O O . GLY A 1 753 ? 10.109 -14.172 35.075 1.00 94.56 753 GLY A O 1
ATOM 5873 N N . ILE A 1 754 ? 11.162 -13.026 36.686 1.00 95.81 754 ILE A N 1
ATOM 5874 C CA . ILE A 1 754 ? 10.213 -13.361 37.756 1.00 95.81 754 ILE A CA 1
ATOM 5875 C C . ILE A 1 754 ? 8.796 -12.911 37.385 1.00 95.81 754 ILE A C 1
ATOM 5877 O O . ILE A 1 754 ? 8.510 -11.711 37.375 1.00 95.81 754 ILE A O 1
ATOM 5881 N N . THR A 1 755 ? 7.892 -13.863 37.159 1.00 97.06 755 THR A N 1
ATOM 5882 C CA . THR A 1 755 ? 6.473 -13.570 36.904 1.00 97.06 755 THR A CA 1
ATOM 5883 C C . THR A 1 755 ? 5.638 -13.657 38.167 1.00 97.06 755 THR A C 1
ATOM 5885 O O . THR A 1 755 ? 4.683 -12.900 38.323 1.00 97.06 755 THR A O 1
ATOM 5888 N N . TRP A 1 756 ? 6.053 -14.499 39.112 1.00 94.25 756 TRP A N 1
ATOM 5889 C CA . TRP A 1 756 ? 5.356 -14.713 40.363 1.00 94.25 756 TRP A CA 1
ATOM 5890 C C . TRP A 1 756 ? 6.298 -14.482 41.553 1.00 94.25 756 TRP A C 1
ATOM 5892 O O . TRP A 1 756 ? 7.340 -15.116 41.669 1.00 94.25 756 TRP A O 1
ATOM 5902 N N . THR A 1 757 ? 6.025 -13.554 42.463 1.00 90.56 757 THR A N 1
ATOM 5903 C CA . THR A 1 757 ? 4.846 -12.675 42.546 1.00 90.56 757 THR A CA 1
ATOM 5904 C C . THR A 1 757 ? 5.285 -11.230 42.769 1.00 90.56 757 THR A C 1
ATOM 5906 O O . THR A 1 757 ? 6.273 -10.996 43.471 1.00 90.56 757 THR A O 1
ATOM 5909 N N . PRO A 1 758 ? 4.564 -10.241 42.209 1.00 90.38 758 PRO A N 1
ATOM 5910 C CA . PRO A 1 758 ? 4.602 -8.864 42.681 1.00 90.38 758 PRO A CA 1
ATOM 5911 C C . PRO A 1 758 ? 4.425 -8.779 44.199 1.00 90.38 758 PRO A C 1
ATOM 5913 O O . PRO A 1 758 ? 3.773 -9.634 44.815 1.00 90.38 758 PRO A O 1
ATOM 5916 N N . ALA A 1 759 ? 5.002 -7.736 44.795 1.00 88.38 759 ALA A N 1
ATOM 5917 C CA . ALA A 1 759 ? 4.909 -7.496 46.229 1.00 88.38 759 ALA A CA 1
ATOM 5918 C C . ALA A 1 759 ? 3.478 -7.157 46.664 1.00 88.38 759 ALA A C 1
ATOM 5920 O O . ALA A 1 759 ? 2.760 -6.434 45.975 1.00 88.38 759 ALA A O 1
ATOM 5921 N N . TYR A 1 760 ? 3.083 -7.645 47.842 1.00 86.38 760 TYR A N 1
ATOM 5922 C CA . TYR A 1 760 ? 1.769 -7.381 48.430 1.00 86.38 760 TYR A CA 1
ATOM 5923 C C . TYR A 1 760 ? 1.863 -7.066 49.934 1.00 86.38 760 TYR A C 1
ATOM 5925 O O . TYR A 1 760 ? 2.845 -7.435 50.588 1.00 86.38 760 TYR A O 1
ATOM 5933 N N . PRO A 1 761 ? 0.863 -6.369 50.512 1.00 84.12 761 PRO A N 1
ATOM 5934 C CA . PRO A 1 761 ? 0.884 -5.959 51.912 1.00 84.12 761 PRO A CA 1
ATOM 5935 C C . PRO A 1 761 ? 1.000 -7.128 52.900 1.00 84.12 761 PRO A C 1
ATOM 5937 O O . PRO A 1 761 ? 0.449 -8.214 52.698 1.00 84.12 761 PRO A O 1
ATOM 5940 N N . ALA A 1 762 ? 1.659 -6.876 54.033 1.00 82.75 762 ALA A N 1
ATOM 5941 C CA . ALA A 1 762 ? 1.713 -7.825 55.139 1.00 82.75 762 ALA A CA 1
ATOM 5942 C C . ALA A 1 762 ? 0.304 -8.144 55.679 1.00 82.75 762 ALA A C 1
ATOM 5944 O O . ALA A 1 762 ? -0.555 -7.268 55.752 1.00 82.75 762 ALA A O 1
ATOM 5945 N N . ASN A 1 763 ? 0.096 -9.391 56.119 1.00 80.94 763 ASN A N 1
ATOM 5946 C CA . ASN A 1 763 ? -1.182 -9.909 56.638 1.00 80.94 763 ASN A CA 1
ATOM 5947 C C . ASN A 1 763 ? -2.335 -9.945 55.621 1.00 80.94 763 ASN A C 1
ATOM 5949 O O . ASN A 1 763 ? -3.500 -9.984 56.016 1.00 80.94 763 ASN A O 1
ATOM 5953 N N . THR A 1 764 ? -2.022 -9.958 54.326 1.00 80.31 764 THR A N 1
ATOM 5954 C CA . THR A 1 764 ? -3.013 -10.227 53.283 1.00 80.31 764 THR A CA 1
ATOM 5955 C C . THR A 1 764 ? -3.711 -11.576 53.549 1.00 80.31 764 THR A C 1
ATOM 5957 O O . THR A 1 764 ? -3.018 -12.592 53.665 1.00 80.31 764 THR A O 1
ATOM 5960 N N . PRO A 1 765 ? -5.055 -11.623 53.671 1.00 77.44 765 PRO A N 1
ATOM 5961 C CA . PRO A 1 765 ? -5.781 -12.853 53.986 1.00 77.44 765 PRO A CA 1
ATOM 5962 C C . PRO A 1 765 ? -5.482 -13.983 52.997 1.00 77.44 765 PRO A C 1
ATOM 5964 O O . PRO A 1 765 ? -5.404 -13.754 51.805 1.00 77.44 765 PRO A O 1
ATOM 5967 N N . GLY A 1 766 ? -5.309 -15.218 53.468 1.00 76.19 766 GLY A N 1
ATOM 5968 C CA . GLY A 1 766 ? -5.113 -16.373 52.577 1.00 76.19 766 GLY A CA 1
ATOM 5969 C C . GLY A 1 766 ? -3.771 -16.431 51.830 1.00 76.19 766 GLY A C 1
ATOM 5970 O O . GLY A 1 766 ? -3.523 -17.415 51.135 1.00 76.19 766 GLY A O 1
ATOM 5971 N N . ARG A 1 767 ? -2.883 -15.442 51.999 1.00 83.12 767 ARG A N 1
ATOM 5972 C CA . ARG A 1 767 ? -1.535 -15.418 51.411 1.00 83.12 767 ARG A CA 1
ATOM 5973 C C . ARG A 1 767 ? -0.479 -15.684 52.484 1.00 83.12 767 ARG A C 1
ATOM 5975 O O . ARG A 1 767 ? -0.677 -15.387 53.665 1.00 83.12 767 ARG A O 1
ATOM 5982 N N . ARG A 1 768 ? 0.658 -16.256 52.078 1.00 88.00 768 ARG A N 1
ATOM 5983 C CA . ARG A 1 768 ? 1.837 -16.355 52.953 1.00 88.00 768 ARG A CA 1
ATOM 5984 C C . ARG A 1 768 ? 2.349 -14.937 53.260 1.00 88.00 768 ARG A C 1
ATOM 5986 O O . ARG A 1 768 ? 2.095 -14.023 52.480 1.00 88.00 768 ARG A O 1
ATOM 5993 N N . PRO A 1 769 ? 3.045 -14.699 54.385 1.00 90.44 769 PRO A N 1
ATOM 5994 C CA . PRO A 1 769 ? 3.783 -13.450 54.555 1.00 90.44 769 PRO A CA 1
ATOM 5995 C C . PRO A 1 769 ? 4.709 -13.235 53.352 1.00 90.44 769 PRO A C 1
ATOM 5997 O O . PRO A 1 769 ? 5.389 -14.177 52.960 1.00 90.44 769 PRO A O 1
ATOM 6000 N N . TYR A 1 770 ? 4.760 -12.025 52.782 1.00 91.50 770 TYR A N 1
ATOM 6001 C CA . TYR A 1 770 ? 5.552 -11.784 51.565 1.00 91.50 770 TYR A CA 1
ATOM 6002 C C . TYR A 1 770 ? 7.044 -12.117 51.749 1.00 91.50 770 TYR A C 1
ATOM 6004 O O . TYR A 1 770 ? 7.663 -12.668 50.850 1.00 91.50 770 TYR A O 1
ATOM 6012 N N . GLY A 1 771 ? 7.605 -11.891 52.941 1.00 92.75 771 GLY A N 1
ATOM 6013 C CA . GLY A 1 771 ? 8.965 -12.331 53.270 1.00 92.75 771 GLY A CA 1
ATOM 6014 C C . GLY A 1 771 ? 9.165 -13.853 53.230 1.00 92.75 771 GLY A C 1
ATOM 6015 O O . GLY A 1 771 ? 10.254 -14.340 52.952 1.00 92.75 771 GLY A O 1
ATOM 6016 N N . ASP A 1 772 ? 8.107 -14.634 53.446 1.00 93.00 772 ASP A N 1
ATOM 6017 C CA . ASP A 1 772 ? 8.127 -16.099 53.354 1.00 93.00 772 ASP A CA 1
ATOM 6018 C C . ASP A 1 772 ? 7.743 -16.617 51.955 1.00 93.00 772 ASP A C 1
ATOM 6020 O O . ASP A 1 772 ? 7.458 -17.802 51.776 1.00 93.00 772 ASP A O 1
ATOM 6024 N N . GLN A 1 773 ? 7.699 -15.732 50.959 1.00 93.81 773 GLN A N 1
ATOM 6025 C CA . GLN A 1 773 ? 7.304 -16.048 49.594 1.00 93.81 773 GLN A CA 1
ATOM 6026 C C . GLN A 1 773 ? 8.502 -16.473 48.734 1.00 93.81 773 GLN A C 1
ATOM 6028 O O . GLN A 1 773 ? 9.650 -16.121 49.016 1.00 93.81 773 GLN A O 1
ATOM 6033 N N . VAL A 1 774 ? 8.211 -17.223 47.667 1.00 94.25 774 VAL A N 1
ATOM 6034 C CA . VAL A 1 774 ? 9.186 -17.598 46.638 1.00 94.25 774 VAL A CA 1
ATOM 6035 C C . VAL A 1 774 ? 8.953 -16.776 45.368 1.00 94.25 774 VAL A C 1
ATOM 6037 O O . VAL A 1 774 ? 7.804 -16.585 44.965 1.00 94.25 774 VAL A O 1
ATOM 6040 N N . LEU A 1 775 ? 10.046 -16.298 44.771 1.00 94.75 775 LEU A N 1
ATOM 6041 C CA . LEU A 1 775 ? 10.114 -15.585 43.501 1.00 94.75 775 LEU A CA 1
ATOM 6042 C C . LEU A 1 775 ? 10.531 -16.549 42.385 1.00 94.75 775 LEU A C 1
ATOM 6044 O O . LEU A 1 775 ? 11.663 -17.034 42.377 1.00 94.75 775 LEU A O 1
ATOM 6048 N N . ASP A 1 776 ? 9.639 -16.791 41.430 1.00 95.12 776 ASP A N 1
ATOM 6049 C CA . ASP A 1 776 ? 9.869 -17.681 40.292 1.00 95.12 776 ASP A CA 1
ATOM 6050 C C . ASP A 1 776 ? 9.192 -17.174 39.012 1.00 95.12 776 ASP A C 1
ATOM 6052 O O . ASP A 1 776 ? 8.317 -16.305 39.020 1.00 95.12 776 ASP A O 1
ATOM 6056 N N . ARG A 1 777 ? 9.611 -17.747 37.884 1.00 97.44 777 ARG A N 1
ATOM 6057 C CA . ARG A 1 777 ? 8.938 -17.607 36.595 1.00 97.44 777 ARG A CA 1
ATOM 6058 C C . ARG A 1 777 ? 8.086 -18.844 36.342 1.00 97.44 777 ARG A C 1
ATOM 6060 O O . ARG A 1 777 ? 8.622 -19.919 36.073 1.00 97.44 777 ARG A O 1
ATOM 6067 N N . ILE A 1 778 ? 6.772 -18.679 36.458 1.00 98.06 778 ILE A N 1
ATOM 6068 C CA . ILE A 1 778 ? 5.779 -19.753 36.272 1.00 98.06 778 ILE A CA 1
ATOM 6069 C C . ILE A 1 778 ? 4.785 -19.451 35.147 1.00 98.06 778 ILE A C 1
ATOM 6071 O O . ILE A 1 778 ? 4.092 -20.353 34.679 1.00 98.06 778 ILE A O 1
ATOM 6075 N N . ASP A 1 779 ? 4.767 -18.210 34.665 1.00 98.56 779 ASP A N 1
ATOM 6076 C CA . ASP A 1 779 ? 4.031 -17.800 33.478 1.00 98.56 779 ASP A CA 1
ATOM 6077 C C . ASP A 1 779 ? 4.996 -17.834 32.296 1.00 98.56 779 ASP A C 1
ATOM 6079 O O . ASP A 1 779 ? 6.112 -17.308 32.362 1.00 98.56 779 ASP A O 1
ATOM 6083 N N . MET A 1 780 ? 4.607 -18.512 31.220 1.00 98.44 780 MET A N 1
ATOM 6084 C CA . MET A 1 780 ? 5.494 -18.770 30.087 1.00 98.44 780 MET A CA 1
ATOM 6085 C C . MET A 1 780 ? 4.737 -18.700 28.764 1.00 98.44 780 MET A C 1
ATOM 6087 O O . MET A 1 780 ? 3.553 -19.023 28.675 1.00 98.44 780 MET A O 1
ATOM 6091 N N . ILE A 1 781 ? 5.465 -18.322 27.714 1.00 98.81 781 ILE A N 1
ATOM 6092 C CA . ILE A 1 781 ? 5.030 -18.478 26.328 1.00 98.81 781 ILE A CA 1
ATOM 6093 C C . ILE A 1 781 ? 6.022 -19.409 25.646 1.00 98.81 781 ILE A C 1
ATOM 6095 O O . ILE A 1 781 ? 7.229 -19.171 25.689 1.00 98.81 781 ILE A O 1
ATOM 6099 N N . TYR A 1 782 ? 5.515 -20.451 25.000 1.00 98.69 782 TYR A N 1
ATOM 6100 C CA . TYR A 1 782 ? 6.307 -21.353 24.179 1.00 98.69 782 TYR A CA 1
ATOM 6101 C C . TYR A 1 782 ? 5.914 -21.249 22.705 1.00 98.69 782 TYR A C 1
ATOM 6103 O O . TYR A 1 782 ? 4.735 -21.100 22.390 1.00 98.69 782 TYR A O 1
ATOM 6111 N N . GLY A 1 783 ? 6.883 -21.407 21.803 1.00 97.56 783 GLY A N 1
ATOM 6112 C CA . GLY A 1 783 ? 6.651 -21.519 20.359 1.00 97.56 783 GLY A CA 1
ATOM 6113 C C . GLY A 1 783 ? 7.276 -22.774 19.754 1.00 97.56 783 GLY A C 1
ATOM 6114 O O . GLY A 1 783 ? 8.437 -23.088 20.031 1.00 97.56 783 GLY A O 1
ATOM 6115 N N . GLY A 1 784 ? 6.532 -23.465 18.892 1.00 91.31 784 GLY A N 1
ATOM 6116 C CA . GLY A 1 784 ? 6.973 -24.661 18.170 1.00 91.31 784 GLY A CA 1
ATOM 6117 C C . GLY A 1 784 ? 6.325 -24.802 16.789 1.00 91.31 784 GLY A C 1
ATOM 6118 O O . GLY A 1 784 ? 5.395 -24.076 16.438 1.00 91.31 784 GLY A O 1
ATOM 6119 N N . GLY A 1 785 ? 6.838 -25.737 15.987 1.00 84.94 785 GLY A N 1
ATOM 6120 C CA . GLY A 1 785 ? 6.429 -25.936 14.590 1.00 84.94 785 GLY A CA 1
ATOM 6121 C C . GLY A 1 785 ? 7.307 -25.196 13.568 1.00 84.94 785 GLY A C 1
ATOM 6122 O O . GLY A 1 785 ? 8.128 -24.340 13.907 1.00 84.94 785 GLY A O 1
ATOM 6123 N N . MET A 1 786 ? 7.180 -25.569 12.290 1.00 79.19 786 MET A N 1
ATOM 6124 C CA . MET A 1 786 ? 8.015 -25.024 11.211 1.00 79.19 786 MET A CA 1
ATOM 6125 C C . MET A 1 786 ? 7.640 -23.578 10.857 1.00 79.19 786 MET A C 1
ATOM 6127 O O . MET A 1 786 ? 6.469 -23.224 10.753 1.00 79.19 786 MET A O 1
ATOM 6131 N N . GLY A 1 787 ? 8.651 -22.738 10.619 1.00 76.12 787 GLY A N 1
ATOM 6132 C CA . GLY A 1 787 ? 8.442 -21.354 10.183 1.00 76.12 787 GLY A CA 1
ATOM 6133 C C . GLY A 1 787 ? 7.931 -20.409 11.277 1.00 76.12 787 GLY A C 1
ATOM 6134 O O . GLY A 1 787 ? 7.403 -19.356 10.946 1.00 76.12 787 GLY A O 1
ATOM 6135 N N . LEU A 1 788 ? 8.075 -20.761 12.558 1.00 86.75 788 LEU A N 1
ATOM 6136 C CA . LEU A 1 788 ? 7.790 -19.877 13.691 1.00 86.75 788 LEU A CA 1
ATOM 6137 C C . LEU A 1 788 ? 9.097 -19.534 14.424 1.00 86.75 788 LEU A C 1
ATOM 6139 O O . LEU A 1 788 ? 9.748 -20.411 14.998 1.00 86.75 788 LEU A O 1
ATOM 6143 N N . GLU A 1 789 ? 9.496 -18.267 14.389 1.00 87.88 789 GLU A N 1
ATOM 6144 C CA . GLU A 1 789 ? 10.701 -17.744 15.042 1.00 87.88 789 GLU A CA 1
ATOM 6145 C C . GLU A 1 789 ? 10.313 -16.836 16.213 1.00 87.88 789 GLU A C 1
ATOM 6147 O O . GLU A 1 789 ? 9.371 -16.064 16.097 1.00 87.88 789 GLU A O 1
ATOM 6152 N N . ILE A 1 790 ? 11.026 -16.929 17.337 1.00 91.06 790 ILE A N 1
ATOM 6153 C CA . ILE A 1 790 ? 10.871 -16.017 18.480 1.00 91.06 790 ILE A CA 1
ATOM 6154 C C . ILE A 1 790 ? 11.901 -14.904 18.305 1.00 91.06 790 ILE A C 1
ATOM 6156 O O . ILE A 1 790 ? 13.095 -15.196 18.241 1.00 91.06 790 ILE A O 1
ATOM 6160 N N . THR A 1 791 ? 11.458 -13.653 18.227 1.00 83.62 791 THR A N 1
ATOM 6161 C CA . THR A 1 791 ? 12.342 -12.504 17.968 1.00 83.62 791 THR A CA 1
ATOM 6162 C C . THR A 1 791 ? 12.607 -11.654 19.201 1.00 83.62 791 THR A C 1
ATOM 6164 O O . THR A 1 791 ? 13.672 -11.048 19.295 1.00 83.62 791 THR A O 1
ATOM 6167 N N . ALA A 1 792 ? 11.667 -11.600 20.144 1.00 84.44 792 ALA A N 1
ATOM 6168 C CA . ALA A 1 792 ? 11.837 -10.901 21.414 1.00 84.44 792 ALA A CA 1
ATOM 6169 C C . ALA A 1 792 ? 10.886 -11.464 22.474 1.00 84.44 792 ALA A C 1
ATOM 6171 O O . ALA A 1 792 ? 9.890 -12.109 22.149 1.00 84.44 792 ALA A O 1
ATOM 6172 N N . ALA A 1 793 ? 11.185 -11.199 23.741 1.00 95.38 793 ALA A N 1
ATOM 6173 C CA . ALA A 1 793 ? 10.278 -11.449 24.849 1.00 95.38 793 ALA A CA 1
ATOM 6174 C C . ALA A 1 793 ? 10.602 -10.526 26.030 1.00 95.38 793 ALA A C 1
ATOM 6176 O O . ALA A 1 793 ? 11.741 -10.077 26.174 1.00 95.38 793 ALA A O 1
ATOM 6177 N N . ALA A 1 794 ? 9.607 -10.244 26.865 1.00 95.00 794 ALA A N 1
ATOM 6178 C CA . ALA A 1 794 ? 9.724 -9.378 28.034 1.00 95.00 794 ALA A CA 1
ATOM 6179 C C . ALA A 1 794 ? 8.676 -9.741 29.093 1.00 95.00 794 ALA A C 1
ATOM 6181 O O . ALA A 1 794 ? 7.619 -10.283 28.768 1.00 95.00 794 ALA A O 1
ATOM 6182 N N . ILE A 1 795 ? 8.951 -9.410 30.349 1.00 97.62 795 ILE A N 1
ATOM 6183 C CA . ILE A 1 795 ? 7.968 -9.393 31.427 1.00 97.62 795 ILE A CA 1
ATOM 6184 C C . ILE A 1 795 ? 7.375 -7.988 31.518 1.00 97.62 795 ILE A C 1
ATOM 6186 O O . ILE A 1 795 ? 8.106 -6.997 31.533 1.00 97.62 795 ILE A O 1
ATOM 6190 N N . ILE A 1 796 ? 6.048 -7.910 31.595 1.00 95.19 796 ILE A N 1
ATOM 6191 C CA . ILE A 1 796 ? 5.313 -6.678 31.884 1.00 95.19 796 ILE A CA 1
ATOM 6192 C C . ILE A 1 796 ? 4.862 -6.742 33.340 1.00 95.19 796 ILE A C 1
ATOM 6194 O O . ILE A 1 796 ? 4.202 -7.706 33.729 1.00 95.19 796 ILE A O 1
ATOM 6198 N N . GLY A 1 797 ? 5.211 -5.742 34.145 1.00 92.38 797 GLY A N 1
ATOM 6199 C CA . GLY A 1 797 ? 4.940 -5.751 35.581 1.00 92.38 797 GLY A CA 1
ATOM 6200 C C . GLY A 1 797 ? 4.787 -4.368 36.196 1.00 92.38 797 GLY A C 1
ATOM 6201 O O . GLY A 1 797 ? 4.698 -3.352 35.513 1.00 92.38 797 GLY A O 1
ATOM 6202 N N . GLU A 1 798 ? 4.739 -4.325 37.520 1.00 90.62 798 GLU A N 1
ATOM 6203 C CA . GLU A 1 798 ? 4.640 -3.093 38.293 1.00 90.62 798 GLU A CA 1
ATOM 6204 C C . GLU A 1 798 ? 5.906 -2.220 38.202 1.00 90.62 798 GLU A C 1
ATOM 6206 O O . GLU A 1 798 ? 7.009 -2.714 37.964 1.00 90.62 798 GLU A O 1
ATOM 6211 N N . THR A 1 799 ? 5.755 -0.912 38.424 1.00 82.31 799 THR A N 1
ATOM 6212 C CA . THR A 1 799 ? 6.865 0.056 38.454 1.00 82.31 799 THR A CA 1
ATOM 6213 C C . THR A 1 799 ? 7.895 -0.289 39.537 1.00 82.31 799 THR A C 1
ATOM 6215 O O . THR A 1 799 ? 7.519 -0.647 40.656 1.00 82.31 799 THR A O 1
ATOM 6218 N N . ASN A 1 800 ? 9.186 -0.092 39.253 1.00 75.50 800 ASN A N 1
ATOM 6219 C CA . ASN A 1 800 ? 10.317 -0.437 40.126 1.00 75.50 800 ASN A CA 1
ATOM 6220 C C . ASN A 1 800 ? 10.401 -1.935 40.475 1.00 75.50 800 ASN A C 1
ATOM 6222 O O . ASN A 1 800 ? 10.839 -2.297 41.571 1.00 75.50 800 ASN A O 1
ATOM 6226 N N . SER A 1 801 ? 9.965 -2.804 39.564 1.00 79.94 801 SER A N 1
ATOM 6227 C CA . SER A 1 801 ? 10.078 -4.256 39.711 1.00 79.94 801 SER A CA 1
ATOM 6228 C C . SER A 1 801 ? 11.243 -4.828 38.899 1.00 79.94 801 SER A C 1
ATOM 6230 O O . SER A 1 801 ? 12.048 -4.100 38.324 1.00 79.94 801 SER A O 1
ATOM 6232 N N . ALA A 1 802 ? 11.343 -6.158 38.867 1.00 75.94 802 ALA A N 1
ATOM 6233 C CA . ALA A 1 802 ? 12.281 -6.878 38.010 1.00 75.94 802 ALA A CA 1
ATOM 6234 C C . ALA A 1 802 ? 11.761 -7.075 36.566 1.00 75.94 802 ALA A C 1
ATOM 6236 O O . ALA A 1 802 ? 12.350 -7.858 35.826 1.00 75.94 802 ALA A O 1
ATOM 6237 N N . ALA A 1 803 ? 10.651 -6.431 36.187 1.00 86.56 803 ALA A N 1
ATOM 6238 C CA . ALA A 1 803 ? 10.086 -6.498 34.841 1.00 86.56 803 ALA A CA 1
ATOM 6239 C C . ALA A 1 803 ? 10.861 -5.615 33.851 1.00 86.56 803 ALA A C 1
ATOM 6241 O O . ALA A 1 803 ? 11.286 -4.514 34.197 1.00 86.56 803 ALA A O 1
ATOM 6242 N N . GLU A 1 804 ? 11.006 -6.065 32.603 1.00 90.94 804 GLU A N 1
ATOM 6243 C CA . GLU A 1 804 ? 11.628 -5.261 31.542 1.00 90.94 804 GLU A CA 1
ATOM 6244 C C . GLU A 1 804 ? 10.706 -4.147 31.033 1.00 90.94 804 GLU A C 1
ATOM 6246 O O . GLU A 1 804 ? 11.189 -3.127 30.541 1.00 90.94 804 GLU A O 1
ATOM 6251 N N . LEU A 1 805 ? 9.389 -4.340 31.141 1.00 88.50 805 LEU A N 1
ATOM 6252 C CA . LEU A 1 805 ? 8.375 -3.364 30.759 1.00 88.50 805 LEU A CA 1
ATOM 6253 C C . LEU A 1 805 ? 7.515 -3.010 31.974 1.00 88.50 805 LEU A C 1
ATOM 6255 O O . LEU A 1 805 ? 6.839 -3.857 32.557 1.00 88.50 805 LEU A O 1
ATOM 6259 N N . GLU A 1 806 ? 7.523 -1.737 32.350 1.00 88.62 806 GLU A N 1
ATOM 6260 C CA . GLU A 1 806 ? 6.697 -1.243 33.447 1.00 88.62 806 GLU A CA 1
ATOM 6261 C C . GLU A 1 806 ? 5.298 -0.874 32.948 1.00 88.62 806 GLU A C 1
ATOM 6263 O O . GLU A 1 806 ? 5.134 -0.190 31.936 1.00 88.62 806 GLU A O 1
ATOM 6268 N N . SER A 1 807 ? 4.280 -1.290 33.693 1.00 81.06 807 SER A N 1
ATOM 6269 C CA . SER A 1 807 ? 2.912 -0.825 33.506 1.00 81.06 807 SER A CA 1
ATOM 6270 C C . SER A 1 807 ? 2.795 0.643 33.926 1.00 81.06 807 SER A C 1
ATOM 6272 O O . SER A 1 807 ? 3.188 0.986 35.046 1.00 81.06 807 SER A O 1
ATOM 6274 N N . PRO A 1 808 ? 2.215 1.518 33.087 1.00 63.53 808 PRO A N 1
ATOM 6275 C CA . PRO A 1 808 ? 1.952 2.906 33.458 1.00 63.53 808 PRO A CA 1
ATOM 6276 C C . PRO A 1 808 ? 0.709 3.044 34.349 1.00 63.53 808 PRO A C 1
ATOM 6278 O O . PRO A 1 808 ? 0.499 4.096 34.952 1.00 63.53 808 PRO A O 1
ATOM 6281 N N . THR A 1 809 ? -0.119 1.999 34.446 1.00 72.69 809 THR A N 1
ATOM 6282 C CA . THR A 1 809 ? -1.233 1.900 35.396 1.00 72.69 809 THR A CA 1
ATOM 6283 C C . THR A 1 809 ? -0.838 1.045 36.599 1.00 72.69 809 THR A C 1
ATOM 6285 O O . THR A 1 809 ? 0.151 0.304 36.575 1.00 72.69 809 THR A O 1
ATOM 6288 N N . ARG A 1 810 ? -1.614 1.138 37.685 1.00 78.69 810 ARG A N 1
ATOM 6289 C CA . ARG A 1 810 ? -1.395 0.310 38.874 1.00 78.69 810 ARG A CA 1
ATOM 6290 C C . ARG A 1 810 ? -1.504 -1.169 38.494 1.00 78.69 810 ARG A C 1
ATOM 6292 O O . ARG A 1 810 ? -2.493 -1.590 37.913 1.00 78.69 810 ARG A O 1
ATOM 6299 N N . TRP A 1 811 ? -0.526 -1.978 38.899 1.00 86.94 811 TRP A N 1
ATOM 6300 C CA . TRP A 1 811 ? -0.504 -3.394 38.533 1.00 86.94 811 TRP A CA 1
ATOM 6301 C C . TRP A 1 811 ? -1.746 -4.154 39.057 1.00 86.94 811 TRP A C 1
ATOM 6303 O O . TRP A 1 811 ? -2.078 -4.015 40.247 1.00 86.94 811 TRP A O 1
ATOM 6313 N N . PRO A 1 812 ? -2.481 -4.897 38.196 1.00 83.94 812 PRO A N 1
ATOM 6314 C CA . PRO A 1 812 ? -3.775 -5.459 38.562 1.00 83.94 812 PRO A CA 1
ATOM 6315 C C . PRO A 1 812 ? -3.787 -6.900 39.061 1.00 83.94 812 PRO A C 1
ATOM 6317 O O . PRO A 1 812 ? -4.835 -7.351 39.520 1.00 83.94 812 PRO A O 1
ATOM 6320 N N . SER A 1 813 ? -2.654 -7.597 39.011 1.00 88.38 813 SER A N 1
ATOM 6321 C CA . SER A 1 813 ? -2.581 -9.039 39.250 1.00 88.38 813 SER A CA 1
ATOM 6322 C C . SER A 1 813 ? -1.453 -9.416 40.214 1.00 88.38 813 SER A C 1
ATOM 6324 O O . SER A 1 813 ? -0.496 -8.669 40.403 1.00 88.38 813 SER A O 1
ATOM 6326 N N . ASP A 1 814 ? -1.539 -10.596 40.819 1.00 88.88 814 ASP A N 1
ATOM 6327 C CA . ASP A 1 814 ? -0.421 -11.244 41.506 1.00 88.88 814 ASP A CA 1
ATOM 6328 C C . ASP A 1 814 ? 0.527 -12.007 40.571 1.00 88.88 814 ASP A C 1
ATOM 6330 O O . ASP A 1 814 ? 1.492 -12.620 41.028 1.00 88.88 814 ASP A O 1
ATOM 6334 N N . HIS A 1 815 ? 0.290 -11.926 39.269 1.00 94.00 815 HIS A N 1
ATOM 6335 C CA . HIS A 1 815 ? 1.205 -12.381 38.235 1.00 94.00 815 HIS A CA 1
ATOM 6336 C C . HIS A 1 815 ? 1.647 -11.195 37.389 1.00 94.00 815 HIS A C 1
ATOM 6338 O O . HIS A 1 815 ? 0.865 -10.276 37.137 1.00 94.00 815 HIS A O 1
ATOM 6344 N N . ARG A 1 816 ? 2.900 -11.214 36.940 1.00 95.81 816 ARG A N 1
ATOM 6345 C CA . ARG A 1 816 ? 3.382 -10.357 35.854 1.00 95.81 816 ARG A CA 1
ATOM 6346 C C . ARG A 1 816 ? 3.039 -11.002 34.515 1.00 95.81 816 ARG A C 1
ATOM 6348 O O . ARG A 1 816 ? 3.084 -12.224 34.395 1.00 95.81 816 ARG A O 1
ATOM 6355 N N . ALA A 1 817 ? 2.695 -10.197 33.517 1.00 97.06 817 ALA A N 1
ATOM 6356 C CA . ALA A 1 817 ? 2.382 -10.722 32.194 1.00 97.06 817 ALA A CA 1
ATOM 6357 C C . ALA A 1 817 ? 3.671 -11.053 31.432 1.00 97.06 817 ALA A C 1
ATOM 6359 O O . ALA A 1 817 ? 4.707 -10.416 31.630 1.00 97.06 817 ALA A O 1
ATOM 6360 N N . VAL A 1 818 ? 3.597 -12.019 30.523 1.00 98.56 818 VAL A N 1
ATOM 6361 C CA . VAL A 1 818 ? 4.693 -12.343 29.603 1.00 98.56 818 VAL A CA 1
ATOM 6362 C C . VAL A 1 818 ? 4.312 -11.858 28.218 1.00 98.56 818 VAL A C 1
ATOM 6364 O O . VAL A 1 818 ? 3.221 -12.157 27.743 1.00 98.56 818 VAL A O 1
ATOM 6367 N N . LEU A 1 819 ? 5.218 -11.139 27.570 1.00 98.00 819 LEU A N 1
ATOM 6368 C CA . LEU A 1 819 ? 5.119 -10.685 26.191 1.00 98.00 819 LEU A CA 1
ATOM 6369 C C . LEU A 1 819 ? 6.141 -11.439 25.342 1.00 98.00 819 LEU A C 1
ATOM 6371 O O . LEU A 1 819 ? 7.299 -11.560 25.742 1.00 98.00 819 LEU A O 1
ATOM 6375 N N . ALA A 1 820 ? 5.743 -11.904 24.162 1.00 98.00 820 ALA A N 1
ATOM 6376 C CA . ALA A 1 820 ? 6.642 -12.486 23.176 1.00 98.00 820 ALA A CA 1
ATOM 6377 C C . ALA A 1 820 ? 6.301 -12.000 21.764 1.00 98.00 820 ALA A C 1
ATOM 6379 O O . ALA A 1 820 ? 5.140 -12.004 21.359 1.00 98.00 820 ALA A O 1
ATOM 6380 N N . ASP A 1 821 ? 7.334 -11.632 21.010 1.00 93.31 821 ASP A N 1
ATOM 6381 C CA . ASP A 1 821 ? 7.240 -11.311 19.591 1.00 93.31 821 ASP A CA 1
ATOM 6382 C C . ASP A 1 821 ? 7.678 -12.520 18.769 1.00 93.31 821 ASP A C 1
ATOM 6384 O O . ASP A 1 821 ? 8.764 -13.078 18.974 1.00 93.31 821 ASP A O 1
ATOM 6388 N N . PHE A 1 822 ? 6.834 -12.901 17.818 1.00 95.25 822 PHE A N 1
ATOM 6389 C CA . PHE A 1 822 ? 7.099 -13.964 16.866 1.00 95.25 822 PHE A CA 1
ATOM 6390 C C . PHE A 1 822 ? 7.229 -13.413 15.457 1.00 95.25 822 PHE A C 1
ATOM 6392 O O . PHE A 1 822 ? 6.503 -12.510 15.054 1.00 95.25 822 PHE A O 1
ATOM 6399 N N . LEU A 1 823 ? 8.103 -14.029 14.673 1.00 85.81 823 LEU A N 1
ATOM 6400 C CA . LEU A 1 823 ? 8.154 -13.871 13.232 1.00 85.81 823 LEU A CA 1
ATOM 6401 C C . LEU A 1 823 ? 7.670 -15.173 12.592 1.00 85.81 823 LEU A C 1
ATOM 6403 O O . LEU A 1 823 ? 8.367 -16.191 12.591 1.00 85.81 823 LEU A O 1
ATOM 6407 N N . LEU A 1 824 ? 6.455 -15.149 12.057 1.00 86.12 824 LEU A N 1
ATOM 6408 C CA . LEU A 1 824 ? 5.902 -16.251 11.281 1.00 86.12 824 LEU A CA 1
ATOM 6409 C C . LEU A 1 824 ? 6.439 -16.104 9.877 1.00 86.12 824 LEU A C 1
ATOM 6411 O O . LEU A 1 824 ? 6.223 -15.061 9.286 1.00 86.12 824 LEU A O 1
ATOM 6415 N N . ARG A 1 825 ? 7.101 -17.116 9.331 1.00 76.06 825 ARG A N 1
ATOM 6416 C CA . ARG A 1 825 ? 7.552 -17.144 7.939 1.00 76.06 825 ARG A CA 1
ATOM 6417 C C . ARG A 1 825 ? 6.700 -18.116 7.148 1.00 76.06 825 ARG A C 1
ATOM 6419 O O . ARG A 1 825 ? 6.338 -19.182 7.657 1.00 76.06 825 ARG A O 1
ATOM 6426 N N . ARG A 1 826 ? 6.385 -17.762 5.906 1.00 63.56 826 ARG A N 1
ATOM 6427 C CA . ARG A 1 826 ? 5.729 -18.676 4.969 1.00 63.56 826 ARG A CA 1
ATOM 6428 C C . ARG A 1 826 ? 6.585 -19.960 4.850 1.00 63.56 826 ARG A C 1
ATOM 6430 O O . ARG A 1 826 ? 7.806 -19.815 4.766 1.00 63.56 826 ARG A O 1
ATOM 6437 N N . PRO A 1 827 ? 5.997 -21.170 4.963 1.00 52.22 827 PRO A N 1
ATOM 6438 C CA . PRO A 1 827 ? 6.757 -22.422 4.994 1.00 52.22 827 PRO A CA 1
ATOM 6439 C C . PRO A 1 827 ? 7.525 -22.689 3.701 1.00 52.22 827 PRO A C 1
ATOM 6441 O O . PRO A 1 827 ? 7.021 -22.271 2.631 1.00 52.22 827 PRO A O 1
#

Secondary structure (DSSP, 8-state):
-----PPPPEEEEEEEEE-TTS-B-EEEEEEEETTSPBP--TTS-EETTEEEEETTEEEEEESEEEEEEEE-STTB--EEEEEEE-TT-EEEEEEEPPBS--TTTTTEEEEEEEE-S-TTTHHHHHHHTT-SEEEEEEEETTEEGGGTSPPPS-SEEEEEE-TTSPEEEEEEEEEEEEETTEEEEEES-SS------S-SSSS-HHHHHHHHHHH-TT-EEEES-TT-TTHHHHHHHT---EEEEE-TTB-SS-B-SS-TTSPPP-TTTS-TTTHHHHHHHHHHHHHHHTT--PPEEE---BTTBSPPTTSSEEEEE-PSSP-HHHHHHHHHTT-EEEESS-EEEEEETTBPTT-EEE-SBTTBEEEEEEEEEE-SS---EEEEEETTEEEEEEE---SSEEEEEEEEEE-S-EEEEEEEE---SSS--EEEEPPEEEE-TT-SSPPPBHHHHHHHHHHHHHHHHHHHHH--SHHHHHHHHHHHHHHHHHHHHHHHHPBPPSS-S---GGGGTSTTSEEEEEEEEEE-GGGGTTGGGTT---TTTTT--HHHHHHHHHHHT-SEEEEES--SSTHHHHHH-TT-EEETTEEESS-EEE---STT-EEEEEE-GGG-EEEEEEEE----S-HHHHHHHHHHHH-S-S-HHHHHHHHHHHH---SSTTSHHHHHHHHHHHHHTT--EEEEEE-SS--TTTS-HHHHHHS--SBTT--SSS-S------HHHHHHHHTT-EEHHHHH---TTT-----B-----TT-TTS--GGG-B-B--EEEEEESTTEEEEEEEEEE-TTSS-SEE-SSPP-SSS-EEEEEEEEE--

Foldseek 3Di:
DPDDPDDFQKFKEAEAEAEPVRHWFKAKKFKAFPVRHADDFPPFADFDRITIDTHRDMTIDGFGKMKMWIDQAQQWDIDIDMDTGDGHYYDYHYYYIDGNDDVVVVQKAKEAQAEADDPVCVLSLCRRRVHQEYEHAQEEQPGHVCVVPPWDQDQKDFSDADPLRATRIYGPAKHWYQALQGIKIKGDASHHDNNYDPHRLPPAPVVVLVVRCVRPVPIAIEAQALQGLCNLLVLLVPSHQAYALAHQQQAPQFHNQAPVSGHTDPCVLQPPDCSVNLVRLQSVLLSQLLPDQHAHAHHNHGVPGSHRGSLKMKMFRFDPRHDPVRRSVRSSLLQIKIFNFKDKFKDWQNHGASAEDEAPAQFKDKTKMKIKIAGQAAWQFKFKAWSRAGQDTHGDDDNGIDIDIDIGMDGAWGKIKIKIFGLDRGGTGIMIGRIYGYHYVPDPGHARELVSLVVSLVSLVVSLVVLVVRDPDPVRSCSSCVSSVSSNVSSVVSNVRHDYPPDPDHPRCVVVPQSPLKDKAKEKEEAQQLQQLCVLLVFHDDPPPPRGNLLLVLQLVVVSVHQKYQYHNYNQDCSNVVSVPPQWDDFRRMIGSADKDFDDAPAPKGWIWGQPDSLGIAIEIEAEADQPPQLLVVLLVCCVVPNDDPDQVVVLVVSQVRGAFCDDRRHLVRVLVRLLVQQVVQHKYKYWYQNSHFALLLLAPCCLPQAQQQQQQRPGPHGSRGNHHRDNNNVCVVSFKDWLACVQVVDCRVQVQFFAFDDHDAPSHPDDGSNRDGTGDRTTMIIGGPQKAWDHKWWEADPPDSTPHHRPDHGRDRTTMIMTMIMGGRD

Sequence (827 aa):
MTPSCSALETGQLVVAVTDGQGGNVAFRIHLKDASGEVVHPESVPFWHDHFVVETGHALELPVGEYHYDIEKGPEFLRLSGKLTIAEDETTTLEHRFERLVDMRELGWFSADLHLHRPLHEVPLLMEAEDLDFAAAVSWWNNSNVWTDFPVPTQTFQATTTDPSGSERLFTLLAGEDEREGGALLYFGLDKPIDIRTDDREFPSPLTFAERARSENEATWIDIEKPFWWDTPTWLASGRMNSIGLANNHMCRDQMLASEAWGRPRDEQRLPSPLGNGYWTQEIYYHALNAGFRLPPSAGSASGVLPNPVGYNRVYVRAEAPLTAESWFAALRQGRCFVSNGPLLIVTANDQPPGGKLELADANQLTVRLAIRLLSQDPVSAVEVIHNGRVHKRIPALALTDQTLESVVTFDEPGWFLVRAVTNLAHTFRFASTAAWDLSAPGQIAPPIQRESVRFFLDWSQERIARVQANVADEARRREVLAPHELALEFWKERLMQATPSQQPAPPDPRSMLEGPTSLGLRVVSFNILQAGANAANVGFFNDDFGGSRLDEIADIIRQSQADVVGVQEGPGSDALLEALGEGWSRVGSIYSRLPIEPVAATGPLDAARVDCGAVGSVVVLNGHWSPSPYGPFLVQDALKERGAPRDLAMFAQEILAASDKPSGPRGYDITLENVTSLIERGERVILTGDFNEPSHLDWTERAARDGLDRWVDNSTETALRFPIAWTGSRRLGEAGMRDAYRTAHPDEVAAPGITWTPAYPANTPGRRPYGDQVLDRIDMIYGGGMGLEITAAAIIGETNSAAELESPTRWPSDHRAVLADFLLRRP